Protein AF-0000000070406794 (afdb_homodimer)

Foldseek 3Di:
DLVLLVVCVVHPLLLVLLVLLPDPVLWFKKWWWAWPAWDQQALDELLPTATHTPLVVLVVCCVVCVVPPDSDDDTDIGTSPLWWDVVVSNCCNPVNSNDDDPVCNLQVSLSSVLSVCVVVLFLLLLQCVVVDDDQLLNLQSCLQRQALSNDRPSDKEFAPVDPPRDQARPSPDDPRRHGGHYDFQWFAALRGHIDGFGMQHPLQEGEHEDELPPDPPPPPPPDPVDPPDPPPPDPDDPCPVCPVPPPPSPDSCPDNSNVSSQQRVQLRSLLQRCLAPVVCAQFFGWYWYDYSFWIKIWTAHLVQQIIMIRPDIGTLDDPSGGDVSVSVSSSCNSVVVNITDGNSVVVDPGDHNCCCVNCVVVSVVSNNIHTPPPDPSPNDDPDCVVPVVVVVVVCVVVPDPPDDPPPPDD/DLVLLVVCVVHPLLLVLLVLLPDPVLWFKKKWWAWPAWDQQALDELLPTATDTCLVVLVVCCVVPVVPPDDPNDIDIGTSPLWWDVVVSVCCNPVNSNDDDPVCNLQVSLSSVCSVCVVVLFLLLLQCVVVDDDQLLNLQSCLQRQALSNDRPSDKEFAPVDPPRDQARPSPDDPRRHGGHYDFQWFAALRGHIDGFGMQHPLQEGEHEDELPPDPPPPPPPDPVDPDDPPPPDPDDPCVVCPPPPPPSPDRCPDNSNVSSQQRVQLRSLLQRCLAPVVCAQFFGWYWYDYSFWIKIWTAHLVQQIIMIRPDIGTLDDPSGGDVSVSVSSSCNSVVVNITDGNSVVVDPGDHNCCCVNCVVVSVSSNNIHTDPPDPSPNDDSDCVVPVVVVVVVCVVPPDPPPDDPPPDD

pLDDT: mean 80.73, std 21.8, range [21.8, 98.31]

Secondary structure (DSSP, 8-state):
-HHHHHTTTT-HHHHHHHHHHH-GGG---EEEE-EEEE-TTS--BGGG--EEEHHHHHHHHHHHHTTSTT-----EEE-HHHHB-HHHHHHHHHHTTTT--TTTHHHHHHHHHHHHTHHHHHHHHHHHHHH---HHHHHHHIIIIIIGGGSGGG-EEEETTSTT--SB--S--TT--PBP-EE--EEE-TTSSEEE-SEEETTTEEEEE----------S---S----------SS--------S------GGGBHHHHHHHHHHHHHHHHHHHHH-GGGTTS-EEEEEE-SSEEEEEEEETTTTEEEEESSPEESEETTEE-HHHHHHHHHHHTHHHHBPSSHHHHS-----SHHHHHGGGHHHHTT--S---S-------BHHHHHHHHHHHHHHHS-----------/-HHHHHTTTT-HHHHHHHHHHH-GGG---EEEE-EEEE-TTS--BGGG--EEEHHHHHHHHHHHHTTSTT-----EEE-HHHHB-HHHHHHHHHHTTTT--TTTHHHHHHHHHHHHTHHHHHHHHHHHHHH---HHHHHHHIIIIIIGGGSGGG-EEEETTSTT--SB--S--TT--PBP-EE--EEE-TTSSEEE-SEEETTTEEEEE----------S---S----------SS--------S------GGGBHHHHHHHHHHHHHHHHHHHHH-GGGTTS-EEEEEE-SSEEEEEEEETTTTEEEEESSPEESEETTEE-HHHHHHHHHHHTHHHHBPSSHHHHS-----SHHHHHGGGHHHHTT--S---S-------BHHHHHHHHHHHHHHHS-----------

Structure (mmCIF, N/CA/C/O backbone):
data_AF-0000000070406794-model_v1
#
loop_
_entity.id
_entity.type
_entity.pdbx_description
1 polymer 'Uncharacterized protein LOC111111185 isoform X1'
#
loop_
_atom_site.group_PDB
_atom_site.id
_atom_site.type_symbol
_atom_site.label_atom_id
_atom_site.label_alt_id
_atom_site.label_comp_id
_atom_site.label_asym_id
_atom_site.label_entity_id
_atom_site.label_seq_id
_atom_site.pdbx_PDB_ins_code
_atom_site.Cartn_x
_atom_site.Cartn_y
_atom_site.Cartn_z
_atom_site.occupancy
_atom_site.B_iso_or_equiv
_atom_site.auth_seq_id
_atom_site.auth_comp_id
_atom_site.auth_asym_id
_atom_site.auth_atom_id
_atom_site.pdbx_PDB_model_num
ATOM 1 N N . MET A 1 1 ? 5.492 -37.312 -31.531 1 58.31 1 MET A N 1
ATOM 2 C CA . MET A 1 1 ? 4.906 -37.188 -30.203 1 58.31 1 MET A CA 1
ATOM 3 C C . MET A 1 1 ? 4.539 -38.562 -29.656 1 58.31 1 MET A C 1
ATOM 5 O O . MET A 1 1 ? 4.91 -38.906 -28.531 1 58.31 1 MET A O 1
ATOM 9 N N . ALA A 1 2 ? 3.799 -39.406 -30.469 1 59.72 2 ALA A N 1
ATOM 10 C CA . ALA A 1 2 ? 3.41 -40.719 -30 1 59.72 2 ALA A CA 1
ATOM 11 C C . ALA A 1 2 ? 4.637 -41.594 -29.703 1 59.72 2 ALA A C 1
ATOM 13 O O . ALA A 1 2 ? 4.707 -42.219 -28.656 1 59.72 2 ALA A O 1
ATOM 14 N N . ASP A 1 3 ? 5.605 -41.406 -30.562 1 73.12 3 ASP A N 1
ATOM 15 C CA . ASP A 1 3 ? 6.797 -42.25 -30.391 1 73.12 3 ASP A CA 1
ATOM 16 C C . ASP A 1 3 ? 7.633 -41.75 -29.203 1 73.12 3 ASP A C 1
ATOM 18 O O . ASP A 1 3 ? 8.234 -42.562 -28.5 1 73.12 3 ASP A O 1
ATOM 22 N N . ASP A 1 4 ? 7.543 -40.562 -28.828 1 84.31 4 ASP A N 1
ATOM 23 C CA . ASP A 1 4 ? 8.383 -40 -27.781 1 84.31 4 ASP A CA 1
ATOM 24 C C . ASP A 1 4 ? 7.879 -40.406 -26.391 1 84.31 4 ASP A C 1
ATOM 26 O O . ASP A 1 4 ? 8.672 -40.688 -25.5 1 84.31 4 ASP A O 1
ATOM 30 N N . ILE A 1 5 ? 6.598 -40.594 -26.234 1 88.88 5 ILE A N 1
ATOM 31 C CA . ILE A 1 5 ? 6.02 -40.969 -24.953 1 88.88 5 ILE A CA 1
ATOM 32 C C . ILE A 1 5 ? 6.223 -42.438 -24.688 1 88.88 5 ILE A C 1
ATOM 34 O O . ILE A 1 5 ? 6.379 -42.875 -23.531 1 88.88 5 ILE A O 1
ATOM 38 N N . LYS A 1 6 ? 6.285 -43.188 -25.766 1 87.88 6 LYS A N 1
ATOM 39 C CA . LYS A 1 6 ? 6.406 -44.625 -25.641 1 87.88 6 LYS A CA 1
ATOM 40 C C . LYS A 1 6 ? 7.727 -45.031 -24.984 1 87.88 6 LYS A C 1
ATOM 42 O O . LYS A 1 6 ? 7.809 -46.062 -24.312 1 87.88 6 LYS A O 1
ATOM 47 N N . LYS A 1 7 ? 8.672 -44.188 -25.203 1 91.5 7 LYS A N 1
ATOM 48 C CA . LYS A 1 7 ? 9.984 -44.5 -24.641 1 91.5 7 LYS A CA 1
ATOM 49 C C . LYS A 1 7 ? 9.953 -44.438 -23.125 1 91.5 7 LYS A C 1
ATOM 51 O O . LYS A 1 7 ? 10.852 -44.969 -22.469 1 91.5 7 LYS A O 1
ATOM 56 N N . PHE A 1 8 ? 8.969 -43.875 -22.547 1 93.75 8 PHE A N 1
ATOM 57 C CA . PHE A 1 8 ? 8.922 -43.719 -21.094 1 93.75 8 PHE A CA 1
ATOM 58 C C . PHE A 1 8 ? 8.016 -44.75 -20.469 1 93.75 8 PHE A C 1
ATOM 60 O O . PHE A 1 8 ? 7.902 -44.812 -19.234 1 93.75 8 PHE A O 1
ATOM 67 N N . GLU A 1 9 ? 7.43 -45.562 -21.281 1 92.31 9 GLU A N 1
ATOM 68 C CA . GLU A 1 9 ? 6.617 -46.656 -20.734 1 92.31 9 GLU A CA 1
ATOM 69 C C . GLU A 1 9 ? 7.465 -47.625 -19.922 1 92.31 9 GLU A C 1
ATOM 71 O O . GLU A 1 9 ? 8.445 -48.156 -20.422 1 92.31 9 GLU A O 1
ATOM 76 N N . GLY A 1 10 ? 7.105 -47.688 -18.672 1 92.38 10 GLY A N 1
ATOM 77 C CA . GLY A 1 10 ? 7.828 -48.594 -17.797 1 92.38 10 GLY A CA 1
ATOM 78 C C . GLY A 1 10 ? 9.141 -48.031 -17.297 1 92.38 10 GLY A C 1
ATOM 79 O O . GLY A 1 10 ? 9.891 -48.719 -16.594 1 92.38 10 GLY A O 1
ATOM 80 N N . SER A 1 11 ? 9.414 -46.875 -17.641 1 95.06 11 SER A N 1
ATOM 81 C CA . SER A 1 11 ? 10.688 -46.25 -17.281 1 95.06 11 SER A CA 1
ATOM 82 C C . SER A 1 11 ? 10.719 -45.875 -15.805 1 95.06 11 SER A C 1
ATOM 84 O O . SER A 1 11 ? 9.703 -45.938 -15.117 1 95.06 11 SER A O 1
ATOM 86 N N . HIS A 1 12 ? 11.938 -45.562 -15.32 1 96.25 12 HIS A N 1
ATOM 87 C CA . HIS A 1 12 ? 12.117 -45.094 -13.961 1 96.25 12 HIS A CA 1
ATOM 88 C C . HIS A 1 12 ? 11.359 -43.781 -13.734 1 96.25 12 HIS A C 1
ATOM 90 O O . HIS A 1 12 ? 10.742 -43.594 -12.688 1 96.25 12 HIS A O 1
ATOM 96 N N . GLU A 1 13 ? 11.438 -42.875 -14.688 1 95.81 13 GLU A N 1
ATOM 97 C CA . GLU A 1 13 ? 10.734 -41.594 -14.625 1 95.81 13 GLU A CA 1
ATOM 98 C C . GLU A 1 13 ? 9.234 -41.812 -14.445 1 95.81 13 GLU A C 1
ATOM 100 O O . GLU A 1 13 ? 8.602 -41.125 -13.641 1 95.81 13 GLU A O 1
ATOM 105 N N . GLU A 1 14 ? 8.656 -42.719 -15.18 1 96.44 14 GLU A N 1
ATOM 106 C CA . GLU A 1 14 ? 7.227 -43.031 -15.078 1 96.44 14 GLU A CA 1
ATOM 107 C C . GLU A 1 14 ? 6.855 -43.5 -13.672 1 96.44 14 GLU A C 1
ATOM 109 O O . GLU A 1 14 ? 5.859 -43.031 -13.109 1 96.44 14 GLU A O 1
ATOM 114 N N . ARG A 1 15 ? 7.668 -44.375 -13.133 1 96 15 ARG A N 1
ATOM 115 C CA . ARG A 1 15 ? 7.402 -44.906 -11.797 1 96 15 ARG A CA 1
ATOM 116 C C . ARG A 1 15 ? 7.484 -43.812 -10.75 1 96 15 ARG A C 1
ATOM 118 O O . ARG A 1 15 ? 6.703 -43.781 -9.797 1 96 15 ARG A O 1
ATOM 125 N N . LEU A 1 16 ? 8.43 -42.969 -10.922 1 96.19 16 LEU A N 1
ATOM 126 C CA . LEU A 1 16 ? 8.57 -41.844 -10.016 1 96.19 16 LEU A CA 1
ATOM 127 C C . LEU A 1 16 ? 7.34 -40.938 -10.055 1 96.19 16 LEU A C 1
ATOM 129 O O . LEU A 1 16 ? 6.82 -40.531 -9.008 1 96.19 16 LEU A O 1
ATOM 133 N N . LEU A 1 17 ? 6.906 -40.594 -11.25 1 97.12 17 LEU A N 1
ATOM 134 C CA . LEU A 1 17 ? 5.719 -39.75 -11.398 1 97.12 17 LEU A CA 1
ATOM 135 C C . LEU A 1 17 ? 4.504 -40.406 -10.766 1 97.12 17 LEU A C 1
ATOM 137 O O . LEU A 1 17 ? 3.754 -39.781 -10.031 1 97.12 17 LEU A O 1
ATOM 141 N N . GLN A 1 18 ? 4.328 -41.719 -11.008 1 96.38 18 GLN A N 1
ATOM 142 C CA . GLN A 1 18 ? 3.205 -42.469 -10.438 1 96.38 18 GLN A CA 1
ATOM 143 C C . GLN A 1 18 ? 3.232 -42.406 -8.914 1 96.38 18 GLN A C 1
ATOM 145 O O . GLN A 1 18 ? 2.197 -42.219 -8.273 1 96.38 18 GLN A O 1
ATOM 150 N N . ALA A 1 19 ? 4.402 -42.531 -8.375 1 96.81 19 ALA A N 1
ATOM 151 C CA . ALA A 1 19 ? 4.555 -42.531 -6.926 1 96.81 19 ALA A CA 1
ATOM 152 C C . ALA A 1 19 ? 4.188 -41.156 -6.352 1 96.81 19 ALA A C 1
ATOM 154 O O . ALA A 1 19 ? 3.525 -41.062 -5.312 1 96.81 19 ALA A O 1
ATOM 155 N N . ILE A 1 20 ? 4.605 -40.125 -6.98 1 96.62 20 ILE A N 1
ATOM 156 C CA . ILE A 1 20 ? 4.355 -38.781 -6.504 1 96.62 20 ILE A CA 1
ATOM 157 C C . ILE A 1 20 ? 2.863 -38.438 -6.609 1 96.62 20 ILE A C 1
ATOM 159 O O . ILE A 1 20 ? 2.279 -37.875 -5.688 1 96.62 20 ILE A O 1
ATOM 163 N N . LEU A 1 21 ? 2.225 -38.844 -7.707 1 96.75 21 LEU A N 1
ATOM 164 C CA . LEU A 1 21 ? 0.81 -38.562 -7.934 1 96.75 21 LEU A CA 1
ATOM 165 C C . LEU A 1 21 ? -0.053 -39.25 -6.891 1 96.75 21 LEU A C 1
ATOM 167 O O . LEU A 1 21 ? -1.166 -38.812 -6.602 1 96.75 21 LEU A O 1
ATOM 171 N N . LYS A 1 22 ? 0.488 -40.312 -6.312 1 94.31 22 LYS A N 1
ATOM 172 C CA . LYS A 1 22 ? -0.228 -41.062 -5.285 1 94.31 22 LYS A CA 1
ATOM 173 C C . LYS A 1 22 ? 0.065 -40.5 -3.895 1 94.31 22 LYS A C 1
ATOM 175 O O . LYS A 1 22 ? -0.646 -40.812 -2.936 1 94.31 22 LYS A O 1
ATOM 180 N N . SER A 1 23 ? 1 -39.688 -3.816 1 93.94 23 SER A N 1
ATOM 181 C CA . SER A 1 23 ? 1.48 -39.219 -2.521 1 93.94 23 SER A CA 1
ATOM 182 C C . SER A 1 23 ? 0.505 -38.219 -1.898 1 93.94 23 SER A C 1
ATOM 184 O O . SER A 1 23 ? -0.04 -37.375 -2.592 1 93.94 23 SER A O 1
ATOM 186 N N . SER A 1 24 ? 0.378 -38.281 -0.585 1 90 24 SER A N 1
ATOM 187 C CA . SER A 1 24 ? -0.444 -37.312 0.15 1 90 24 SER A CA 1
ATOM 188 C C . SER A 1 24 ? 0.218 -35.938 0.205 1 90 24 SER A C 1
ATOM 190 O O . SER A 1 24 ? -0.461 -34.938 0.366 1 90 24 SER A O 1
ATOM 192 N N . ARG A 1 25 ? 1.466 -35.906 0.018 1 90.5 25 ARG A N 1
ATOM 193 C CA . ARG A 1 25 ? 2.211 -34.656 0.067 1 90.5 25 ARG A CA 1
ATOM 194 C C . ARG A 1 25 ? 1.822 -33.75 -1.091 1 90.5 25 ARG A C 1
ATOM 196 O O . ARG A 1 25 ? 1.987 -32.531 -1.009 1 90.5 25 ARG A O 1
ATOM 203 N N . LEU A 1 26 ? 1.409 -34.344 -2.141 1 93.5 26 LEU A N 1
ATOM 204 C CA . LEU A 1 26 ? 1.016 -33.594 -3.312 1 93.5 26 LEU A CA 1
ATOM 205 C C . LEU A 1 26 ? -0.314 -32.875 -3.074 1 93.5 26 LEU A C 1
ATOM 207 O O . LEU A 1 26 ? -0.587 -31.844 -3.68 1 93.5 26 LEU A O 1
ATOM 211 N N . LYS A 1 27 ? -1.071 -33.406 -2.227 1 88.56 27 LYS A N 1
ATOM 212 C CA . LYS A 1 27 ? -2.447 -32.969 -2.033 1 88.56 27 LYS A CA 1
ATOM 213 C C . LYS A 1 27 ? -2.506 -31.766 -1.085 1 88.56 27 LYS A C 1
ATOM 215 O O . LYS A 1 27 ? -3.086 -31.844 -0.001 1 88.56 27 LYS A O 1
ATOM 220 N N . THR A 1 28 ? -2.012 -30.672 -1.601 1 86.44 28 THR A N 1
ATOM 221 C CA . THR A 1 28 ? -2.064 -29.406 -0.884 1 86.44 28 THR A CA 1
ATOM 222 C C . THR A 1 28 ? -3.436 -28.75 -1.043 1 86.44 28 THR A C 1
ATOM 224 O O . THR A 1 28 ? -3.928 -28.594 -2.162 1 86.44 28 THR A O 1
ATOM 227 N N . ASP A 1 29 ? -4.004 -28.453 0.07 1 87.56 29 ASP A N 1
ATOM 228 C CA . ASP A 1 29 ? -5.293 -27.781 0.041 1 87.56 29 ASP A CA 1
ATOM 229 C C . ASP A 1 29 ? -5.129 -26.312 -0.347 1 87.56 29 ASP A C 1
ATOM 231 O O . ASP A 1 29 ? -4.004 -25.812 -0.442 1 87.56 29 ASP A O 1
ATOM 235 N N . PHE A 1 30 ? -6.289 -25.734 -0.655 1 89.88 30 PHE A N 1
ATOM 236 C CA . PHE A 1 30 ? -6.312 -24.328 -1.038 1 89.88 30 PHE A CA 1
ATOM 237 C C . PHE A 1 30 ? -7.191 -23.516 -0.09 1 89.88 30 PHE A C 1
ATOM 239 O O . PHE A 1 30 ? -8.078 -24.078 0.56 1 89.88 30 PHE A O 1
ATOM 246 N N . LEU A 1 31 ? -6.887 -22.312 -0.068 1 88.12 31 LEU A N 1
ATOM 247 C CA . LEU A 1 31 ? -7.691 -21.375 0.704 1 88.12 31 LEU A CA 1
ATOM 248 C C . LEU A 1 31 ? -8.539 -20.5 -0.216 1 88.12 31 LEU A C 1
ATOM 250 O O . LEU A 1 31 ? -8.031 -19.953 -1.199 1 88.12 31 LEU A O 1
ATOM 254 N N . ASN A 1 32 ? -9.773 -20.453 0.099 1 91.25 32 ASN A N 1
ATOM 255 C CA . ASN A 1 32 ? -10.656 -19.516 -0.577 1 91.25 32 ASN A CA 1
ATOM 256 C C . ASN A 1 32 ? -10.57 -18.125 0.047 1 91.25 32 ASN A C 1
ATOM 258 O O . ASN A 1 32 ? -11.023 -17.906 1.173 1 91.25 32 ASN A O 1
ATOM 262 N N . LEU A 1 33 ? -10.008 -17.156 -0.661 1 91.56 33 LEU A N 1
ATOM 263 C CA . LEU A 1 33 ? -9.719 -15.844 -0.101 1 91.56 33 LEU A CA 1
ATOM 264 C C . LEU A 1 33 ? -10.828 -14.852 -0.436 1 91.56 33 LEU A C 1
ATOM 266 O O . LEU A 1 33 ? -11.281 -14.789 -1.58 1 91.56 33 LEU A O 1
ATOM 270 N N . VAL A 1 34 ? -11.227 -14.141 0.568 1 92.88 34 VAL A N 1
ATOM 271 C CA . VAL A 1 34 ? -12.164 -13.031 0.414 1 92.88 34 VAL A CA 1
ATOM 272 C C . VAL A 1 34 ? -11.445 -11.711 0.718 1 92.88 34 VAL A C 1
ATOM 274 O O . VAL A 1 34 ? -10.773 -11.586 1.74 1 92.88 34 VAL A O 1
ATOM 277 N N . ILE A 1 35 ? -11.523 -10.797 -0.202 1 94.5 35 ILE A N 1
ATOM 278 C CA . ILE A 1 35 ? -10.898 -9.492 -0.042 1 94.5 35 ILE A CA 1
ATOM 279 C C . ILE A 1 35 ? -11.867 -8.539 0.655 1 94.5 35 ILE A C 1
ATOM 281 O O . ILE A 1 35 ? -12.992 -8.336 0.187 1 94.5 35 ILE A O 1
ATOM 285 N N . LYS A 1 36 ? -11.477 -8.008 1.672 1 93.38 36 LYS A N 1
ATOM 286 C CA . LYS A 1 36 ? -12.297 -7.055 2.422 1 93.38 36 LYS A CA 1
ATOM 287 C C . LYS A 1 36 ? -12.195 -5.656 1.822 1 93.38 36 LYS A C 1
ATOM 289 O O . LYS A 1 36 ? -13.203 -4.961 1.688 1 93.38 36 LYS A O 1
ATOM 294 N N . SER A 1 37 ? -11.023 -5.23 1.572 1 94.12 37 SER A N 1
ATOM 295 C CA . SER A 1 37 ? -10.742 -3.945 0.94 1 94.12 37 SER A CA 1
ATOM 296 C C . SER A 1 37 ? -9.453 -3.994 0.133 1 94.12 37 SER A C 1
ATOM 298 O O . SER A 1 37 ? -8.594 -4.848 0.372 1 94.12 37 SER A O 1
ATOM 300 N N . CYS A 1 38 ? -9.375 -3.176 -0.83 1 96 38 CYS A N 1
ATOM 301 C CA . CYS A 1 38 ? -8.156 -3.061 -1.63 1 96 38 CYS A CA 1
ATOM 302 C C . CYS A 1 38 ? -8.086 -1.703 -2.32 1 96 38 CYS A C 1
ATOM 304 O O . CYS A 1 38 ? -9.039 -0.922 -2.262 1 96 38 CYS A O 1
ATOM 306 N N . ASN A 1 39 ? -6.996 -1.407 -2.945 1 94.19 39 ASN A N 1
ATOM 307 C CA . ASN A 1 39 ? -6.824 -0.101 -3.572 1 94.19 39 ASN A CA 1
ATOM 308 C C . ASN A 1 39 ? -6.969 -0.183 -5.09 1 94.19 39 ASN A C 1
ATOM 310 O O . ASN A 1 39 ? -6.328 0.576 -5.82 1 94.19 39 ASN A O 1
ATOM 314 N N . VAL A 1 40 ? -7.789 -1.065 -5.555 1 93.88 40 VAL A N 1
ATOM 315 C CA . VAL A 1 40 ? -7.965 -1.323 -6.98 1 93.88 40 VAL A CA 1
ATOM 316 C C . VAL A 1 40 ? -8.484 -0.067 -7.672 1 93.88 40 VAL A C 1
ATOM 318 O O . VAL A 1 40 ? -8.328 0.096 -8.883 1 93.88 40 VAL A O 1
ATOM 321 N N . LEU A 1 41 ? -9.086 0.803 -6.984 1 90.19 41 LEU A N 1
ATOM 322 C CA . LEU A 1 41 ? -9.672 2.002 -7.574 1 90.19 41 LEU A CA 1
ATOM 323 C C . LEU A 1 41 ? -8.602 3.062 -7.82 1 90.19 41 LEU A C 1
ATOM 325 O O . LEU A 1 41 ? -8.875 4.086 -8.453 1 90.19 41 LEU A O 1
ATOM 329 N N . LYS A 1 42 ? -7.352 2.881 -7.328 1 87.12 42 LYS A N 1
ATOM 330 C CA . LYS A 1 42 ? -6.199 3.734 -7.602 1 87.12 42 LYS A CA 1
ATOM 331 C C . LYS A 1 42 ? -5.391 3.201 -8.781 1 87.12 42 LYS A C 1
ATOM 333 O O . LYS A 1 42 ? -5.246 1.988 -8.945 1 87.12 42 LYS A O 1
ATOM 338 N N . PRO A 1 43 ? -4.934 4.059 -9.57 1 86.06 43 PRO A N 1
ATOM 339 C CA . PRO A 1 43 ? -3.975 3.623 -10.586 1 86.06 43 PRO A CA 1
ATOM 340 C C . PRO A 1 43 ? -2.578 3.381 -10.016 1 86.06 43 PRO A C 1
ATOM 342 O O . PRO A 1 43 ? -1.775 4.312 -9.922 1 86.06 43 PRO A O 1
ATOM 345 N N . VAL A 1 44 ? -2.279 2.207 -9.609 1 88.06 44 VAL A N 1
ATOM 346 C CA . VAL A 1 44 ? -1.005 1.978 -8.938 1 88.06 44 VAL A CA 1
ATOM 347 C C . VAL A 1 44 ? -0.283 0.799 -9.586 1 88.06 44 VAL A C 1
ATOM 349 O O . VAL A 1 44 ? -0.92 -0.091 -10.156 1 88.06 44 VAL A O 1
ATOM 352 N N . LEU A 1 45 ? 1.03 0.819 -9.422 1 89.88 45 LEU A N 1
ATOM 353 C CA . LEU A 1 45 ? 1.86 -0.313 -9.82 1 89.88 45 LEU A CA 1
ATOM 354 C C . LEU A 1 45 ? 1.574 -1.529 -8.945 1 89.88 45 LEU A C 1
ATOM 356 O O . LEU A 1 45 ? 1.142 -1.389 -7.797 1 89.88 45 LEU A O 1
ATOM 360 N N . PHE A 1 46 ? 1.847 -2.693 -9.477 1 92.94 46 PHE A N 1
ATOM 361 C CA . PHE A 1 46 ? 1.673 -3.928 -8.727 1 92.94 46 PHE A CA 1
ATOM 362 C C . PHE A 1 46 ? 2.41 -3.855 -7.391 1 92.94 46 PHE A C 1
ATOM 364 O O . PHE A 1 46 ? 1.899 -4.312 -6.367 1 92.94 46 PHE A O 1
ATOM 371 N N . THR A 1 47 ? 3.568 -3.23 -7.348 1 89.94 47 THR A N 1
ATOM 372 C CA . THR A 1 47 ? 4.398 -3.17 -6.152 1 89.94 47 THR A CA 1
ATOM 373 C C . THR A 1 47 ? 3.742 -2.309 -5.078 1 89.94 47 THR A C 1
ATOM 375 O O . THR A 1 47 ? 4.133 -2.355 -3.91 1 89.94 47 THR A O 1
ATOM 378 N N . ASN A 1 48 ? 2.725 -1.513 -5.469 1 89.62 48 ASN A N 1
ATOM 379 C CA . ASN A 1 48 ? 2.018 -0.64 -4.535 1 89.62 48 ASN A CA 1
ATOM 380 C C . ASN A 1 48 ? 0.58 -1.102 -4.316 1 89.62 48 ASN A C 1
ATOM 382 O O . ASN A 1 48 ? -0.241 -0.356 -3.779 1 89.62 48 ASN A O 1
ATOM 386 N N . ALA A 1 49 ? 0.309 -2.324 -4.828 1 94 49 ALA A N 1
ATOM 387 C CA . ALA A 1 49 ? -1.01 -2.891 -4.559 1 94 49 ALA A CA 1
ATOM 388 C C . ALA A 1 49 ? -1.189 -3.172 -3.068 1 94 49 ALA A C 1
ATOM 390 O O . ALA A 1 49 ? -0.226 -3.498 -2.371 1 94 49 ALA A O 1
ATOM 391 N N . ASP A 1 50 ? -2.361 -2.988 -2.633 1 93.81 50 ASP A N 1
ATOM 392 C CA . ASP A 1 50 ? -2.719 -3.279 -1.247 1 93.81 50 ASP A CA 1
ATOM 393 C C . ASP A 1 50 ? -4.035 -4.051 -1.17 1 93.81 50 ASP A C 1
ATOM 395 O O . ASP A 1 50 ? -5.035 -3.639 -1.757 1 93.81 50 ASP A O 1
ATOM 399 N N . VAL A 1 51 ? -4.008 -5.148 -0.446 1 95.38 51 VAL A N 1
ATOM 400 C CA . VAL A 1 51 ? -5.156 -6.035 -0.313 1 95.38 51 VAL A CA 1
ATOM 401 C C . VAL A 1 51 ? -5.34 -6.43 1.151 1 95.38 51 VAL A C 1
ATOM 403 O O . VAL A 1 51 ? -4.418 -6.949 1.78 1 95.38 51 VAL A O 1
ATOM 406 N N . VAL A 1 52 ? -6.52 -6.141 1.637 1 92.06 52 VAL A N 1
ATOM 407 C CA . VAL A 1 52 ? -6.891 -6.578 2.979 1 92.06 52 VAL A CA 1
ATOM 408 C C . VAL A 1 52 ? -7.82 -7.785 2.889 1 92.06 52 VAL A C 1
ATOM 410 O O . VAL A 1 52 ? -8.914 -7.691 2.324 1 92.06 52 VAL A O 1
ATOM 413 N N . LEU A 1 53 ? -7.371 -8.797 3.441 1 90.12 53 LEU A N 1
ATOM 414 C CA . LEU A 1 53 ? -8.188 -10.008 3.424 1 90.12 53 LEU A CA 1
ATOM 415 C C . LEU A 1 53 ? -9.172 -10.016 4.59 1 90.12 53 LEU A C 1
ATOM 417 O O . LEU A 1 53 ? -8.844 -9.555 5.684 1 90.12 53 LEU A O 1
ATOM 421 N N . ASP A 1 54 ? -10.312 -10.562 4.375 1 88.31 54 ASP A N 1
ATOM 422 C CA . ASP A 1 54 ? -11.383 -10.594 5.363 1 88.31 54 ASP A CA 1
ATOM 423 C C . ASP A 1 54 ? -10.969 -11.375 6.605 1 88.31 54 ASP A C 1
ATOM 425 O O . ASP A 1 54 ? -11.406 -11.062 7.715 1 88.31 54 ASP A O 1
ATOM 429 N N . LEU A 1 55 ? -10.172 -12.344 6.375 1 80.25 55 LEU A N 1
ATOM 430 C CA . LEU A 1 55 ? -9.734 -13.18 7.488 1 80.25 55 LEU A CA 1
ATOM 431 C C . LEU A 1 55 ? -8.984 -12.359 8.531 1 80.25 55 LEU A C 1
ATOM 433 O O . LEU A 1 55 ? -8.961 -12.719 9.711 1 80.25 55 LEU A O 1
ATOM 437 N N . MET A 1 56 ? -8.383 -11.266 8.18 1 75.94 56 MET A N 1
ATOM 438 C CA . MET A 1 56 ? -7.645 -10.398 9.102 1 75.94 56 MET A CA 1
ATOM 439 C C . MET A 1 56 ? -8.586 -9.758 10.109 1 75.94 56 MET A C 1
ATOM 441 O O . MET A 1 56 ? -8.195 -9.492 11.25 1 75.94 56 MET A O 1
ATOM 445 N N . ASN A 1 57 ? -9.734 -9.562 9.688 1 75.44 57 ASN A N 1
ATOM 446 C CA . ASN A 1 57 ? -10.758 -8.984 10.562 1 75.44 57 ASN A CA 1
ATOM 447 C C . ASN A 1 57 ? -11.516 -10.07 11.328 1 75.44 57 ASN A C 1
ATOM 449 O O . ASN A 1 57 ? -11.859 -9.883 12.5 1 75.44 57 ASN A O 1
ATOM 453 N N . GLN A 1 58 ? -11.688 -11.133 10.75 1 73.31 58 GLN A N 1
ATOM 454 C CA . GLN A 1 58 ? -12.469 -12.211 11.352 1 73.31 58 GLN A CA 1
ATOM 455 C C . GLN A 1 58 ? -11.789 -12.758 12.602 1 73.31 58 GLN A C 1
ATOM 457 O O . GLN A 1 58 ? -12.445 -13.008 13.609 1 73.31 58 GLN A O 1
ATOM 462 N N . CYS A 1 59 ? -10.531 -12.859 12.461 1 67.31 59 CYS A N 1
ATOM 463 C CA . CYS A 1 59 ? -9.805 -13.422 13.594 1 67.31 59 CYS A CA 1
ATOM 464 C C . CYS A 1 59 ? -9.836 -12.469 14.781 1 67.31 59 CYS A C 1
ATOM 466 O O . CYS A 1 59 ? -9.914 -12.914 15.93 1 67.31 59 CYS A O 1
ATOM 468 N N . ASP A 1 60 ? -9.797 -11.211 14.531 1 67.5 60 ASP A N 1
ATOM 469 C CA . ASP A 1 60 ? -9.836 -10.211 15.594 1 67.5 60 ASP A CA 1
ATOM 470 C C . ASP A 1 60 ? -11.203 -10.18 16.266 1 67.5 60 ASP A C 1
ATOM 472 O O . ASP A 1 60 ? -11.297 -10 17.484 1 67.5 60 ASP A O 1
ATOM 476 N N . LYS A 1 61 ? -12.188 -10.352 15.445 1 66.81 61 LYS A N 1
ATOM 477 C CA . LYS A 1 61 ? -13.547 -10.391 15.984 1 66.81 61 LYS A CA 1
ATOM 478 C C . LYS A 1 61 ? -13.727 -11.586 16.922 1 66.81 61 LYS A C 1
ATOM 480 O O . LYS A 1 61 ? -14.375 -11.461 17.969 1 66.81 61 LYS A O 1
ATOM 485 N N . GLU A 1 62 ? -13.156 -12.633 16.469 1 59.09 62 GLU A N 1
ATOM 486 C CA . GLU A 1 62 ? -13.305 -13.844 17.25 1 59.09 62 GLU A CA 1
ATOM 487 C C . GLU A 1 62 ? -12.578 -13.727 18.594 1 59.09 62 GLU A C 1
ATOM 489 O O . GLU A 1 62 ? -13.078 -14.188 19.625 1 59.09 62 GLU A O 1
ATOM 494 N N . LEU A 1 63 ? -11.391 -13.18 18.391 1 55.91 63 LEU A N 1
ATOM 495 C CA . LEU A 1 63 ? -10.664 -12.984 19.641 1 55.91 63 LEU A CA 1
ATOM 496 C C . LEU A 1 63 ? -11.422 -12.047 20.562 1 55.91 63 LEU A C 1
ATOM 498 O O . LEU A 1 63 ? -11.438 -12.242 21.781 1 55.91 63 LEU A O 1
ATOM 502 N N . PHE A 1 64 ? -11.984 -11.094 19.906 1 49.75 64 PHE A N 1
ATOM 503 C CA . PHE A 1 64 ? -12.766 -10.156 20.703 1 49.75 64 PHE A CA 1
ATOM 504 C C . PHE A 1 64 ? -14.109 -10.766 21.078 1 49.75 64 PHE A C 1
ATOM 506 O O . PHE A 1 64 ? -14.633 -10.477 22.156 1 49.75 64 PHE A O 1
ATOM 513 N N . GLN A 1 65 ? -14.695 -11.461 20.047 1 53.38 65 GLN A N 1
ATOM 514 C CA . GLN A 1 65 ? -16.016 -12.016 20.312 1 53.38 65 GLN A CA 1
ATOM 515 C C . GLN A 1 65 ? -15.914 -13.32 21.109 1 53.38 65 GLN A C 1
ATOM 517 O O . GLN A 1 65 ? -16.938 -13.945 21.406 1 53.38 65 GLN A O 1
ATOM 522 N N . GLU A 1 66 ? -14.852 -14.133 21.047 1 49.34 66 GLU A N 1
ATOM 523 C CA . GLU A 1 66 ? -14.992 -15.227 22 1 49.34 66 GLU A CA 1
ATOM 524 C C . GLU A 1 66 ? -15.859 -14.82 23.188 1 49.34 66 GLU A C 1
ATOM 526 O O . GLU A 1 66 ? -16.438 -15.672 23.875 1 49.34 66 GLU A O 1
ATOM 531 N N . GLU A 1 67 ? -15.844 -13.602 23.438 1 43.25 67 GLU A N 1
ATOM 532 C CA . GLU A 1 67 ? -16.797 -13.273 24.484 1 43.25 67 GLU A CA 1
ATOM 533 C C . GLU A 1 67 ? -18.234 -13.352 23.984 1 43.25 67 GLU A C 1
ATOM 535 O O . GLU A 1 67 ? -19.172 -13.453 24.766 1 43.25 67 GLU A O 1
ATOM 540 N N . GLN A 1 68 ? -18.625 -12.953 22.641 1 40 68 GLN A N 1
ATOM 541 C CA . GLN A 1 68 ? -20.031 -13.117 22.234 1 40 68 GLN A CA 1
ATOM 542 C C . GLN A 1 68 ? -20.219 -14.383 21.406 1 40 68 GLN A C 1
ATOM 544 O O . GLN A 1 68 ? -19.391 -14.688 20.547 1 40 68 GLN A O 1
ATOM 549 N N . GLU A 1 69 ? -20.969 -15.352 21.562 1 40.47 69 GLU A N 1
ATOM 550 C CA . GLU A 1 69 ? -21.609 -16.578 21.078 1 40.47 69 GLU A CA 1
ATOM 551 C C . GLU A 1 69 ? -22.094 -16.406 19.641 1 40.47 69 GLU A C 1
ATOM 553 O O . GLU A 1 69 ? -22.891 -15.516 19.344 1 40.47 69 GLU A O 1
ATOM 558 N N . GLY A 1 70 ? -21.219 -16.719 18.469 1 45.09 70 GLY A N 1
ATOM 559 C CA . GLY A 1 70 ? -21.844 -17 17.188 1 45.09 70 GLY A CA 1
ATOM 560 C C . GLY A 1 70 ? -21 -16.578 16 1 45.09 70 GLY A C 1
ATOM 561 O O . GLY A 1 70 ? -21.469 -16.578 14.867 1 45.09 70 GLY A O 1
ATOM 562 N N . SER A 1 71 ? -20.031 -15.758 16.203 1 47.75 71 SER A N 1
ATOM 563 C CA . SER A 1 71 ? -19.438 -15.391 14.922 1 47.75 71 SER A CA 1
ATOM 564 C C . SER A 1 71 ? -18.594 -16.531 14.367 1 47.75 71 SER A C 1
ATOM 566 O O . SER A 1 71 ? -17.641 -16.969 15.016 1 47.75 71 SER A O 1
ATOM 568 N N . GLU A 1 72 ? -19.188 -17.391 13.523 1 49.44 72 GLU A N 1
ATOM 569 C CA . GLU A 1 72 ? -18.531 -18.516 12.867 1 49.44 72 GLU A CA 1
ATOM 570 C C . GLU A 1 72 ? -17.516 -18.047 11.844 1 49.44 72 GLU A C 1
ATOM 572 O O . GLU A 1 72 ? -17.797 -17.156 11.031 1 49.44 72 GLU A O 1
ATOM 577 N N . LEU A 1 73 ? -16.266 -18.25 12.211 1 55.59 73 LEU A N 1
ATOM 578 C CA . LEU A 1 73 ? -15.18 -18.062 11.258 1 55.59 73 LEU A CA 1
ATOM 579 C C . LEU A 1 73 ? -15.453 -18.828 9.969 1 55.59 73 LEU A C 1
ATOM 581 O O . LEU A 1 73 ? -15.883 -19.984 10 1 55.59 73 LEU A O 1
ATOM 585 N N . THR A 1 74 ? -15.797 -18.094 8.852 1 55.12 74 THR A N 1
ATOM 586 C CA . THR A 1 74 ? -15.992 -18.891 7.648 1 55.12 74 THR A CA 1
ATOM 587 C C . THR A 1 74 ? -14.75 -18.859 6.766 1 55.12 74 THR A C 1
ATOM 589 O O . THR A 1 74 ? -14.328 -17.797 6.316 1 55.12 74 THR A O 1
ATOM 592 N N . ALA A 1 75 ? -13.617 -19.453 7.164 1 59.06 75 ALA A N 1
ATOM 593 C CA . ALA A 1 75 ? -12.609 -19.688 6.141 1 59.06 75 ALA A CA 1
ATOM 594 C C . ALA A 1 75 ? -12.883 -21 5.402 1 59.06 75 ALA A C 1
ATOM 596 O O . ALA A 1 75 ? -13.234 -22.016 6.02 1 59.06 75 ALA A O 1
ATOM 597 N N . VAL A 1 76 ? -13.023 -20.781 4.004 1 70.62 76 VAL A N 1
ATOM 598 C CA . VAL A 1 76 ? -13.398 -22 3.287 1 70.62 76 VAL A CA 1
ATOM 599 C C . VAL A 1 76 ? -12.156 -22.656 2.713 1 70.62 76 VAL A C 1
ATOM 601 O O . VAL A 1 76 ? -11.383 -22.031 1.983 1 70.62 76 VAL A O 1
ATOM 604 N N . LYS A 1 77 ? -11.75 -23.688 3.295 1 82.56 77 LYS A N 1
ATOM 605 C CA . LYS A 1 77 ? -10.727 -24.578 2.734 1 82.56 77 LYS A CA 1
ATOM 606 C C . LYS A 1 77 ? -11.289 -25.391 1.566 1 82.56 77 LYS A C 1
ATOM 608 O O . LYS A 1 77 ? -12.406 -25.906 1.637 1 82.56 77 LYS A O 1
ATOM 613 N N . ILE A 1 78 ? -10.57 -25.406 0.524 1 86.75 78 ILE A N 1
ATOM 614 C CA . ILE A 1 78 ? -10.93 -26.203 -0.644 1 86.75 78 ILE A CA 1
ATOM 615 C C . ILE A 1 78 ? -9.922 -27.328 -0.827 1 86.75 78 ILE A C 1
ATOM 617 O O . ILE A 1 78 ? -8.719 -27.094 -0.923 1 86.75 78 ILE A O 1
ATOM 621 N N . SER A 1 79 ? -10.414 -28.484 -0.837 1 88.62 79 SER A N 1
ATOM 622 C CA . SER A 1 79 ? -9.531 -29.641 -0.926 1 88.62 79 SER A CA 1
ATOM 623 C C . SER A 1 79 ? -8.914 -29.766 -2.316 1 88.62 79 SER A C 1
ATOM 625 O O . SER A 1 79 ? -9.516 -29.344 -3.305 1 88.62 79 SER A O 1
ATOM 627 N N . PHE A 1 80 ? -7.809 -30.375 -2.334 1 92.81 80 PHE A N 1
ATOM 628 C CA . PHE A 1 80 ? -7.082 -30.672 -3.564 1 92.81 80 PHE A CA 1
ATOM 629 C C . PHE A 1 80 ? -7.973 -31.406 -4.562 1 92.81 80 PHE A C 1
ATOM 631 O O . PHE A 1 80 ? -8.016 -31.047 -5.742 1 92.81 80 PHE A O 1
ATOM 638 N N . GLU A 1 81 ? -8.789 -32.312 -4.109 1 92.44 81 GLU A N 1
ATOM 639 C CA . GLU A 1 81 ? -9.609 -33.188 -4.934 1 92.44 81 GLU A CA 1
ATOM 640 C C . GLU A 1 81 ? -10.727 -32.438 -5.629 1 92.44 81 GLU A C 1
ATOM 642 O O . GLU A 1 81 ? -11.242 -32.875 -6.66 1 92.44 81 GLU A O 1
ATOM 647 N N . LYS A 1 82 ? -11.039 -31.344 -5.078 1 90.25 82 LYS A N 1
ATOM 648 C CA . LYS A 1 82 ? -12.102 -30.547 -5.664 1 90.25 82 LYS A CA 1
ATOM 649 C C . LYS A 1 82 ? -11.578 -29.672 -6.805 1 90.25 82 LYS A C 1
ATOM 651 O O . LYS A 1 82 ? -12.328 -29.312 -7.707 1 90.25 82 LYS A O 1
ATOM 656 N N . VAL A 1 83 ? -10.32 -29.359 -6.719 1 94.44 83 VAL A N 1
ATOM 657 C CA . VAL A 1 83 ? -9.727 -28.422 -7.652 1 94.44 83 VAL A CA 1
ATOM 658 C C . VAL A 1 83 ? -9.172 -29.156 -8.867 1 94.44 83 VAL A C 1
ATOM 660 O O . VAL A 1 83 ? -9.242 -28.656 -9.992 1 94.44 83 VAL A O 1
ATOM 663 N N . PHE A 1 84 ? -8.703 -30.359 -8.688 1 96.44 84 PHE A N 1
ATOM 664 C CA . PHE A 1 84 ? -7.969 -31.047 -9.734 1 96.44 84 PHE A CA 1
ATOM 665 C C . PHE A 1 84 ? -8.805 -32.188 -10.328 1 96.44 84 PHE A C 1
ATOM 667 O O . PHE A 1 84 ? -9.688 -32.719 -9.656 1 96.44 84 PHE A O 1
ATOM 674 N N . ASN A 1 85 ? -8.531 -32.5 -11.539 1 94.81 85 ASN A N 1
ATOM 675 C CA . ASN A 1 85 ? -9.109 -33.625 -12.242 1 94.81 85 ASN A CA 1
ATOM 676 C C . ASN A 1 85 ? -8.586 -34.969 -11.703 1 94.81 85 ASN A C 1
ATOM 678 O O . ASN A 1 85 ? -7.648 -35.531 -12.258 1 94.81 85 ASN A O 1
ATOM 682 N N . MET A 1 86 ? -9.297 -35.5 -10.742 1 95.06 86 MET A N 1
ATOM 683 C CA . MET A 1 86 ? -8.844 -36.688 -10.039 1 95.06 86 MET A CA 1
ATOM 684 C C . MET A 1 86 ? -8.891 -37.906 -10.945 1 95.06 86 MET A C 1
ATOM 686 O O . MET A 1 86 ? -8.078 -38.812 -10.82 1 95.06 86 MET A O 1
ATOM 690 N N . GLU A 1 87 ? -9.805 -37.938 -11.859 1 93.81 87 GLU A N 1
ATOM 691 C CA . GLU A 1 87 ? -9.891 -39.031 -12.805 1 93.81 87 GLU A CA 1
ATOM 692 C C . GLU A 1 87 ? -8.594 -39.188 -13.602 1 93.81 87 GLU A C 1
ATOM 694 O O . GLU A 1 87 ? -8.039 -40.281 -13.711 1 93.81 87 GLU A O 1
ATOM 699 N N . LEU A 1 88 ? -8.188 -38.062 -14.117 1 94.88 88 LEU A N 1
ATOM 700 C CA . LEU A 1 88 ? -6.961 -38.094 -14.906 1 94.88 88 LEU A CA 1
ATOM 701 C C . LEU A 1 88 ? -5.762 -38.438 -14.031 1 94.88 88 LEU A C 1
ATOM 703 O O . LEU A 1 88 ? -4.906 -39.219 -14.438 1 94.88 88 LEU A O 1
ATOM 707 N N . ILE A 1 89 ? -5.633 -37.875 -12.867 1 95.44 89 ILE A N 1
ATOM 708 C CA . ILE A 1 89 ? -4.512 -38.094 -11.953 1 95.44 89 ILE A CA 1
ATOM 709 C C . ILE A 1 89 ? -4.461 -39.562 -11.555 1 95.44 89 ILE A C 1
ATOM 711 O O . ILE A 1 89 ? -3.389 -40.188 -11.555 1 95.44 89 ILE A O 1
ATOM 715 N N . GLU A 1 90 ? -5.605 -40.156 -11.273 1 94.62 90 GLU A N 1
ATOM 716 C CA . GLU A 1 90 ? -5.68 -41.562 -10.891 1 94.62 90 GLU A CA 1
ATOM 717 C C . GLU A 1 90 ? -5.301 -42.469 -12.055 1 94.62 90 GLU A C 1
ATOM 719 O O . GLU A 1 90 ? -4.598 -43.469 -11.875 1 94.62 90 GLU A O 1
ATOM 724 N N . LYS A 1 91 ? -5.742 -42.125 -13.164 1 94.25 91 LYS A N 1
ATOM 725 C CA . LYS A 1 91 ? -5.387 -42.906 -14.352 1 94.25 91 LYS A CA 1
ATOM 726 C C . LYS A 1 91 ? -3.881 -42.875 -14.586 1 94.25 91 LYS A C 1
ATOM 728 O O . LYS A 1 91 ? -3.275 -43.938 -14.828 1 94.25 91 LYS A O 1
ATOM 733 N N . LEU A 1 92 ? -3.309 -41.688 -14.562 1 94.69 92 LEU A N 1
ATOM 734 C CA . LEU A 1 92 ? -1.871 -41.531 -14.766 1 94.69 92 LEU A CA 1
ATOM 735 C C . LEU A 1 92 ? -1.088 -42.281 -13.688 1 94.69 92 LEU A C 1
ATOM 737 O O . LEU A 1 92 ? -0.031 -42.844 -13.961 1 94.69 92 LEU A O 1
ATOM 741 N N . SER A 1 93 ? -1.602 -42.219 -12.539 1 94.38 93 SER A N 1
ATOM 742 C CA . SER A 1 93 ? -0.935 -42.875 -11.406 1 94.38 93 SER A CA 1
ATOM 743 C C . SER A 1 93 ? -1.036 -44.375 -11.5 1 94.38 93 SER A C 1
ATOM 745 O O . SER A 1 93 ? -0.125 -45.094 -11.07 1 94.38 93 SER A O 1
ATOM 747 N N . ALA A 1 94 ? -2.066 -44.906 -12.031 1 92.12 94 ALA A N 1
ATOM 748 C CA . ALA A 1 94 ? -2.324 -46.344 -12.055 1 92.12 94 ALA A CA 1
ATOM 749 C C . ALA A 1 94 ? -1.773 -46.969 -13.328 1 92.12 94 ALA A C 1
ATOM 751 O O . ALA A 1 94 ? -1.132 -48.031 -13.273 1 92.12 94 ALA A O 1
ATOM 752 N N . SER A 1 95 ? -2.023 -46.312 -14.453 1 90 95 SER A N 1
ATOM 753 C CA . SER A 1 95 ? -1.765 -46.969 -15.734 1 90 95 SER A CA 1
ATOM 754 C C . SER A 1 95 ? -0.511 -46.406 -16.406 1 90 95 SER A C 1
ATOM 756 O O . SER A 1 95 ? 0.011 -46.969 -17.344 1 90 95 SER A O 1
ATOM 758 N N . GLY A 1 96 ? -0.138 -45.344 -15.922 1 89.56 96 GLY A N 1
ATOM 759 C CA . GLY A 1 96 ? 1.071 -44.75 -16.484 1 89.56 96 GLY A CA 1
ATOM 760 C C . GLY A 1 96 ? 0.825 -44 -17.766 1 89.56 96 GLY A C 1
ATOM 761 O O . GLY A 1 96 ? -0.255 -43.438 -17.969 1 89.56 96 GLY A O 1
ATOM 762 N N . VAL A 1 97 ? 1.873 -43.906 -18.609 1 88.5 97 VAL A N 1
ATOM 763 C CA . VAL A 1 97 ? 1.842 -42.969 -19.734 1 88.5 97 VAL A CA 1
ATOM 764 C C . VAL A 1 97 ? 1.423 -43.688 -21 1 88.5 97 VAL A C 1
ATOM 766 O O . VAL A 1 97 ? 1.296 -43.094 -22.062 1 88.5 97 VAL A O 1
ATOM 769 N N . GLY A 1 98 ? 1.163 -44.969 -20.922 1 82.94 98 GLY A N 1
ATOM 770 C CA . GLY A 1 98 ? 0.909 -45.812 -22.094 1 82.94 98 GLY A CA 1
ATOM 771 C C . GLY A 1 98 ? -0.447 -45.531 -22.719 1 82.94 98 GLY A C 1
ATOM 772 O O . GLY A 1 98 ? -0.639 -45.781 -23.906 1 82.94 98 GLY A O 1
ATOM 773 N N . ASP A 1 99 ? -1.431 -45.219 -22.031 1 80.88 99 ASP A N 1
ATOM 774 C CA . ASP A 1 99 ? -2.789 -45.094 -22.547 1 80.88 99 ASP A CA 1
ATOM 775 C C . ASP A 1 99 ? -3.326 -43.688 -22.312 1 80.88 99 ASP A C 1
ATOM 777 O O . ASP A 1 99 ? -4.402 -43.5 -21.734 1 80.88 99 ASP A O 1
ATOM 781 N N . LEU A 1 100 ? -2.59 -42.688 -22.797 1 87.25 100 LEU A N 1
ATOM 782 C CA . LEU A 1 100 ? -3.008 -41.312 -22.578 1 87.25 100 LEU A CA 1
ATOM 783 C C . LEU A 1 100 ? -3.734 -40.781 -23.797 1 87.25 100 LEU A C 1
ATOM 785 O O . LEU A 1 100 ? -3.42 -41.156 -24.938 1 87.25 100 LEU A O 1
ATOM 789 N N . GLN A 1 101 ? -4.691 -39.938 -23.578 1 87.62 101 GLN A N 1
ATOM 790 C CA . GLN A 1 101 ? -5.324 -39.188 -24.656 1 87.62 101 GLN A CA 1
ATOM 791 C C . GLN A 1 101 ? -4.316 -38.281 -25.359 1 87.62 101 GLN A C 1
ATOM 793 O O . GLN A 1 101 ? -3.363 -37.812 -24.734 1 87.62 101 GLN A O 1
ATOM 798 N N . ASP A 1 102 ? -4.539 -38 -26.594 1 88.75 102 ASP A N 1
ATOM 799 C CA . ASP A 1 102 ? -3.605 -37.219 -27.438 1 88.75 102 ASP A CA 1
ATOM 800 C C . ASP A 1 102 ? -3.377 -35.844 -26.875 1 88.75 102 ASP A C 1
ATOM 802 O O . ASP A 1 102 ? -2.268 -35.312 -26.953 1 88.75 102 ASP A O 1
ATOM 806 N N . GLU A 1 103 ? -4.402 -35.281 -26.281 1 89.56 103 GLU A N 1
ATOM 807 C CA . GLU A 1 103 ? -4.316 -33.906 -25.797 1 89.56 103 GLU A CA 1
ATOM 808 C C . GLU A 1 103 ? -3.451 -33.844 -24.531 1 89.56 103 GLU A C 1
ATOM 810 O O . GLU A 1 103 ? -2.889 -32.781 -24.234 1 89.56 103 GLU A O 1
ATOM 815 N N . VAL A 1 104 ? -3.256 -34.906 -23.906 1 93.94 104 VAL A N 1
ATOM 816 C CA . VAL A 1 104 ? -2.549 -34.969 -22.625 1 93.94 104 VAL A CA 1
ATOM 817 C C . VAL A 1 104 ? -1.083 -35.344 -22.859 1 93.94 104 VAL A C 1
ATOM 819 O O . VAL A 1 104 ? -0.217 -35 -22.047 1 93.94 104 VAL A O 1
ATOM 822 N N . LYS A 1 105 ? -0.748 -35.938 -23.922 1 93.62 105 LYS A N 1
ATOM 823 C CA . LYS A 1 105 ? 0.562 -36.531 -24.188 1 93.62 105 LYS A CA 1
ATOM 824 C C . LYS A 1 105 ? 1.653 -35.469 -24.172 1 93.62 105 LYS A C 1
ATOM 826 O O . LYS A 1 105 ? 2.688 -35.625 -23.531 1 93.62 105 LYS A O 1
ATOM 831 N N . PRO A 1 106 ? 1.387 -34.344 -24.891 1 94.56 106 PRO A N 1
ATOM 832 C CA . PRO A 1 106 ? 2.451 -33.344 -24.875 1 94.56 106 PRO A CA 1
ATOM 833 C C . PRO A 1 106 ? 2.785 -32.844 -23.469 1 94.56 106 PRO A C 1
ATOM 835 O O . PRO A 1 106 ? 3.947 -32.562 -23.172 1 94.56 106 PRO A O 1
ATOM 838 N N . VAL A 1 107 ? 1.804 -32.75 -22.641 1 96.19 107 VAL A N 1
ATOM 839 C CA . VAL A 1 107 ? 1.98 -32.25 -21.281 1 96.19 107 VAL A CA 1
ATOM 840 C C . VAL A 1 107 ? 2.748 -33.281 -20.453 1 96.19 107 VAL A C 1
ATOM 842 O O . VAL A 1 107 ? 3.686 -32.938 -19.734 1 96.19 107 VAL A O 1
ATOM 845 N N . VAL A 1 108 ? 2.43 -34.5 -20.594 1 96.62 108 VAL A N 1
ATOM 846 C CA . VAL A 1 108 ? 3.09 -35.562 -19.844 1 96.62 108 VAL A CA 1
ATOM 847 C C . VAL A 1 108 ? 4.531 -35.719 -20.328 1 96.62 108 VAL A C 1
ATOM 849 O O . VAL A 1 108 ? 5.434 -35.969 -19.516 1 96.62 108 VAL A O 1
ATOM 852 N N . LEU A 1 109 ? 4.711 -35.531 -21.562 1 96.19 109 LEU A N 1
ATOM 853 C CA . LEU A 1 109 ? 6.062 -35.625 -22.109 1 96.19 109 LEU A CA 1
ATOM 854 C C . LEU A 1 109 ? 6.977 -34.594 -21.453 1 96.19 109 LEU A C 1
ATOM 856 O O . LEU A 1 109 ? 8.156 -34.875 -21.203 1 96.19 109 LEU A O 1
ATOM 860 N N . THR A 1 110 ? 6.516 -33.438 -21.156 1 96.94 110 THR A N 1
ATOM 861 C CA . THR A 1 110 ? 7.336 -32.406 -20.547 1 96.94 110 THR A CA 1
ATOM 862 C C . THR A 1 110 ? 7.84 -32.844 -19.172 1 96.94 110 THR A C 1
ATOM 864 O O . THR A 1 110 ? 9.023 -32.688 -18.875 1 96.94 110 THR A O 1
ATOM 867 N N . ILE A 1 111 ? 6.941 -33.406 -18.359 1 97.75 111 ILE A N 1
ATOM 868 C CA . ILE A 1 111 ? 7.359 -33.781 -17.016 1 97.75 111 ILE A CA 1
ATOM 869 C C . ILE A 1 111 ? 8.281 -35 -17.094 1 97.75 111 ILE A C 1
ATOM 871 O O . ILE A 1 111 ? 9.227 -35.125 -16.312 1 97.75 111 ILE A O 1
ATOM 875 N N . MET A 1 112 ? 8.07 -35.875 -18.062 1 97.31 112 MET A N 1
ATOM 876 C CA . MET A 1 112 ? 8.969 -37.031 -18.25 1 97.31 112 MET A CA 1
ATOM 877 C C . MET A 1 112 ? 10.367 -36.562 -18.641 1 97.31 112 MET A C 1
ATOM 879 O O . MET A 1 112 ? 11.359 -37.031 -18.062 1 97.31 112 MET A O 1
ATOM 883 N N . ASN A 1 113 ? 10.375 -35.656 -19.531 1 97.06 113 ASN A N 1
ATOM 884 C CA . ASN A 1 113 ? 11.664 -35.094 -19.938 1 97.06 113 ASN A CA 1
ATOM 885 C C . ASN A 1 113 ? 12.336 -34.375 -18.781 1 97.06 113 ASN A C 1
ATOM 887 O O . ASN A 1 113 ? 13.555 -34.438 -18.625 1 97.06 113 ASN A O 1
ATOM 891 N N . TYR A 1 114 ? 11.562 -33.656 -18.047 1 97.69 114 TYR A N 1
ATOM 892 C CA . TYR A 1 114 ? 12.094 -32.938 -16.875 1 97.69 114 TYR A CA 1
ATOM 893 C C . TYR A 1 114 ? 12.719 -33.906 -15.891 1 97.69 114 TYR A C 1
ATOM 895 O O . TYR A 1 114 ? 13.844 -33.688 -15.43 1 97.69 114 TYR A O 1
ATOM 903 N N . LEU A 1 115 ? 12 -34.938 -15.57 1 97.31 115 LEU A N 1
ATOM 904 C CA . LEU A 1 115 ? 12.469 -35.938 -14.609 1 97.31 115 LEU A CA 1
ATOM 905 C C . LEU A 1 115 ? 13.711 -36.656 -15.133 1 97.31 115 LEU A C 1
ATOM 907 O O . LEU A 1 115 ? 14.602 -37 -14.359 1 97.31 115 LEU A O 1
ATOM 911 N N . GLN A 1 116 ? 13.758 -36.875 -16.391 1 96.06 116 GLN A N 1
ATOM 912 C CA . GLN A 1 116 ? 14.93 -37.5 -17 1 96.06 116 GLN A CA 1
ATOM 913 C C . GLN A 1 116 ? 16.172 -36.625 -16.828 1 96.06 116 GLN A C 1
ATOM 915 O O . GLN A 1 116 ? 17.281 -37.125 -16.656 1 96.06 116 GLN A O 1
ATOM 920 N N . ASN A 1 117 ? 15.977 -35.312 -16.875 1 95 117 ASN A N 1
ATOM 921 C CA . ASN A 1 117 ? 17.094 -34.375 -16.797 1 95 117 ASN A CA 1
ATOM 922 C C . ASN A 1 117 ? 17.109 -33.656 -15.461 1 95 117 ASN A C 1
ATOM 924 O O . ASN A 1 117 ? 17.547 -32.5 -15.375 1 95 117 ASN A O 1
ATOM 928 N N . ILE A 1 118 ? 16.578 -34.219 -14.445 1 95.56 118 ILE A N 1
ATOM 929 C CA . ILE A 1 118 ? 16.344 -33.562 -13.164 1 95.56 118 ILE A CA 1
ATOM 930 C C . ILE A 1 118 ? 17.656 -33.094 -12.57 1 95.56 118 ILE A C 1
ATOM 932 O O . ILE A 1 118 ? 17.719 -32.031 -11.938 1 95.56 118 ILE A O 1
ATOM 936 N N . GLU A 1 119 ? 18.75 -33.812 -12.688 1 93.56 119 GLU A N 1
ATOM 937 C CA . GLU A 1 119 ? 20.047 -33.438 -12.125 1 93.56 119 GLU A CA 1
ATOM 938 C C . GLU A 1 119 ? 20.547 -32.125 -12.734 1 93.56 119 GLU A C 1
ATOM 940 O O . GLU A 1 119 ? 21.094 -31.281 -12.031 1 93.56 119 GLU A O 1
ATOM 945 N N . ASP A 1 120 ? 20.312 -32 -14.016 1 94.12 120 ASP A N 1
ATOM 946 C CA . ASP A 1 120 ? 20.734 -30.797 -14.695 1 94.12 120 ASP A CA 1
ATOM 947 C C . ASP A 1 120 ? 19.953 -29.578 -14.172 1 94.12 120 ASP A C 1
ATOM 949 O O . ASP A 1 120 ? 20.547 -28.547 -13.867 1 94.12 120 ASP A O 1
ATOM 953 N N . HIS A 1 121 ? 18.688 -29.75 -14.094 1 95.31 121 HIS A N 1
ATOM 954 C CA . HIS A 1 121 ? 17.844 -28.656 -13.625 1 95.31 121 HIS A CA 1
ATOM 955 C C . HIS A 1 121 ? 18.141 -28.312 -12.164 1 95.31 121 HIS A C 1
ATOM 957 O O . HIS A 1 121 ? 18.281 -27.141 -11.812 1 95.31 121 HIS A O 1
ATOM 963 N N . GLN A 1 122 ? 18.297 -29.328 -11.375 1 95.06 122 GLN A N 1
ATOM 964 C CA . GLN A 1 122 ? 18.609 -29.172 -9.953 1 95.06 122 GLN A CA 1
ATOM 965 C C . GLN A 1 122 ? 19.922 -28.422 -9.773 1 95.06 122 GLN A C 1
ATOM 967 O O . GLN A 1 122 ? 20.016 -27.484 -8.977 1 95.06 122 GLN A O 1
ATOM 972 N N . ASN A 1 123 ? 20.922 -28.812 -10.445 1 94.25 123 ASN A N 1
ATOM 973 C CA . ASN A 1 123 ? 22.234 -28.188 -10.336 1 94.25 123 ASN A CA 1
ATOM 974 C C . ASN A 1 123 ? 22.188 -26.734 -10.789 1 94.25 123 ASN A C 1
ATOM 976 O O . ASN A 1 123 ? 22.828 -25.875 -10.172 1 94.25 123 ASN A O 1
ATOM 980 N N . ALA A 1 124 ? 21.484 -26.484 -11.859 1 94.25 124 ALA A N 1
ATOM 981 C CA . ALA A 1 124 ? 21.359 -25.109 -12.375 1 94.25 124 ALA A CA 1
ATOM 982 C C . ALA A 1 124 ? 20.75 -24.188 -11.328 1 94.25 124 ALA A C 1
ATOM 984 O O . ALA A 1 124 ? 21.281 -23.109 -11.047 1 94.25 124 ALA A O 1
ATOM 985 N N . ILE A 1 125 ? 19.672 -24.594 -10.719 1 94.19 125 ILE A N 1
ATOM 986 C CA . ILE A 1 125 ? 18.969 -23.781 -9.742 1 94.19 125 ILE A CA 1
ATOM 987 C C . ILE A 1 125 ? 19.781 -23.672 -8.453 1 94.19 125 ILE A C 1
ATOM 989 O O . ILE A 1 125 ? 19.891 -22.609 -7.855 1 94.19 125 ILE A O 1
ATOM 993 N N . TYR A 1 126 ? 20.406 -24.766 -8.094 1 92.31 126 TYR A N 1
ATOM 994 C CA . TYR A 1 126 ? 21.203 -24.797 -6.879 1 92.31 126 TYR A CA 1
ATOM 995 C C . TYR A 1 126 ? 22.406 -23.875 -6.996 1 92.31 126 TYR A C 1
ATOM 997 O O . TYR A 1 126 ? 22.812 -23.234 -6.016 1 92.31 126 TYR A O 1
ATOM 1005 N N . ASN A 1 127 ? 22.984 -23.828 -8.102 1 89.94 127 ASN A N 1
ATOM 1006 C CA . ASN A 1 127 ? 24.141 -22.953 -8.32 1 89.94 127 ASN A CA 1
ATOM 1007 C C . ASN A 1 127 ? 23.781 -21.484 -8.086 1 89.94 127 ASN A C 1
ATOM 1009 O O . ASN A 1 127 ? 24.547 -20.75 -7.473 1 89.94 127 ASN A O 1
ATOM 1013 N N . VAL A 1 128 ? 22.688 -21.078 -8.602 1 87.88 128 VAL A N 1
ATOM 1014 C CA . VAL A 1 128 ? 22.266 -19.703 -8.422 1 87.88 128 VAL A CA 1
ATOM 1015 C C . VAL A 1 128 ? 21.875 -19.469 -6.961 1 87.88 128 VAL A C 1
ATOM 1017 O O . VAL A 1 128 ? 22.109 -18.375 -6.418 1 87.88 128 VAL A O 1
ATOM 1020 N N . LYS A 1 129 ? 21.297 -20.406 -6.312 1 85.94 129 LYS A N 1
ATOM 1021 C CA . LYS A 1 129 ? 20.969 -20.328 -4.891 1 85.94 129 LYS A CA 1
ATOM 1022 C C . LYS A 1 129 ? 22.219 -20.109 -4.047 1 85.94 129 LYS A C 1
ATOM 1024 O O . LYS A 1 129 ? 22.234 -19.266 -3.154 1 85.94 129 LYS A O 1
ATOM 1029 N N . ARG A 1 130 ? 23.219 -20.828 -4.309 1 85.19 130 ARG A N 1
ATOM 1030 C CA . ARG A 1 130 ? 24.453 -20.812 -3.527 1 85.19 130 ARG A CA 1
ATOM 1031 C C . ARG A 1 130 ? 25.266 -19.547 -3.799 1 85.19 130 ARG A C 1
ATOM 1033 O O . ARG A 1 130 ? 25.766 -18.906 -2.867 1 85.19 130 ARG A O 1
ATOM 1040 N N . LYS A 1 131 ? 25.438 -19.25 -4.98 1 82 131 LYS A N 1
ATOM 1041 C CA . LYS A 1 131 ? 26.312 -18.141 -5.367 1 82 131 LYS A CA 1
ATOM 1042 C C . LYS A 1 131 ? 25.594 -16.812 -5.176 1 82 131 LYS A C 1
ATOM 1044 O O . LYS A 1 131 ? 26.25 -15.758 -5.094 1 82 131 LYS A O 1
ATOM 1049 N N . GLY A 1 132 ? 24.422 -16.953 -5.035 1 74.75 132 GLY A N 1
ATOM 1050 C CA . GLY A 1 132 ? 23.672 -15.703 -4.98 1 74.75 132 GLY A CA 1
ATOM 1051 C C . GLY A 1 132 ? 23.562 -15.016 -6.328 1 74.75 132 GLY A C 1
ATOM 1052 O O . GLY A 1 132 ? 24.109 -15.5 -7.324 1 74.75 132 GLY A O 1
ATOM 1053 N N . GLY A 1 133 ? 22.719 -14.109 -6.5 1 73.75 133 GLY A N 1
ATOM 1054 C CA . GLY A 1 133 ? 22.516 -13.312 -7.703 1 73.75 133 GLY A CA 1
ATOM 1055 C C . GLY A 1 133 ? 21.422 -12.266 -7.555 1 73.75 133 GLY A C 1
ATOM 1056 O O . GLY A 1 133 ? 20.625 -12.328 -6.613 1 73.75 133 GLY A O 1
ATOM 1057 N N . ASP A 1 134 ? 21.672 -11.344 -8.445 1 81.5 134 ASP A N 1
ATOM 1058 C CA . ASP A 1 134 ? 20.609 -10.336 -8.453 1 81.5 134 ASP A CA 1
ATOM 1059 C C . ASP A 1 134 ? 19.297 -10.922 -8.945 1 81.5 134 ASP A C 1
ATOM 1061 O O . ASP A 1 134 ? 19.25 -12.07 -9.391 1 81.5 134 ASP A O 1
ATOM 1065 N N . GLU A 1 135 ? 18.312 -10.367 -8.852 1 86.5 135 GLU A N 1
ATOM 1066 C CA . GLU A 1 135 ? 16.969 -10.797 -9.18 1 86.5 135 GLU A CA 1
ATOM 1067 C C . GLU A 1 135 ? 16.859 -11.203 -10.648 1 86.5 135 GLU A C 1
ATOM 1069 O O . GLU A 1 135 ? 16.172 -12.18 -10.977 1 86.5 135 GLU A O 1
ATOM 1074 N N . ALA A 1 136 ? 17.516 -10.531 -11.523 1 90.94 136 ALA A N 1
ATOM 1075 C CA . ALA A 1 136 ? 17.453 -10.82 -12.953 1 90.94 136 ALA A CA 1
ATOM 1076 C C . ALA A 1 136 ? 18.047 -12.195 -13.266 1 90.94 136 ALA A C 1
ATOM 1078 O O . ALA A 1 136 ? 17.484 -12.953 -14.062 1 90.94 136 ALA A O 1
ATOM 1079 N N . ARG A 1 137 ? 19.109 -12.492 -12.656 1 91.69 137 ARG A N 1
ATOM 1080 C CA . ARG A 1 137 ? 19.766 -13.781 -12.852 1 91.69 137 ARG A CA 1
ATOM 1081 C C . ARG A 1 137 ? 18.906 -14.922 -12.312 1 91.69 137 ARG A C 1
ATOM 1083 O O . ARG A 1 137 ? 18.75 -15.953 -12.969 1 91.69 137 ARG A O 1
ATOM 1090 N N . ILE A 1 138 ? 18.406 -14.703 -11.188 1 92.75 138 ILE A N 1
ATOM 1091 C CA . ILE A 1 138 ? 17.531 -15.703 -10.578 1 92.75 138 ILE A CA 1
ATOM 1092 C C . ILE A 1 138 ? 16.312 -15.922 -11.469 1 92.75 138 ILE A C 1
ATOM 1094 O O . ILE A 1 138 ? 15.938 -17.062 -11.75 1 92.75 138 ILE A O 1
ATOM 1098 N N . THR A 1 139 ? 15.781 -14.844 -11.914 1 96 139 THR A N 1
ATOM 1099 C CA . THR A 1 139 ? 14.617 -14.898 -12.781 1 96 139 THR A CA 1
ATOM 1100 C C . THR A 1 139 ? 14.914 -15.727 -14.031 1 96 139 THR A C 1
ATOM 1102 O O . THR A 1 139 ? 14.117 -16.594 -14.414 1 96 139 THR A O 1
ATOM 1105 N N . ALA A 1 140 ? 16.016 -15.508 -14.625 1 96.31 140 ALA A N 1
ATOM 1106 C CA . ALA A 1 140 ? 16.406 -16.203 -15.844 1 96.31 140 ALA A CA 1
ATOM 1107 C C . ALA A 1 140 ? 16.531 -17.703 -15.602 1 96.31 140 ALA A C 1
ATOM 1109 O O . ALA A 1 140 ? 16.031 -18.516 -16.375 1 96.31 140 ALA A O 1
ATOM 1110 N N . VAL A 1 141 ? 17.141 -18.062 -14.547 1 96.19 141 VAL A N 1
ATOM 1111 C CA . VAL A 1 141 ? 17.391 -19.469 -14.25 1 96.19 141 VAL A CA 1
ATOM 1112 C C . VAL A 1 141 ? 16.078 -20.172 -13.898 1 96.19 141 VAL A C 1
ATOM 1114 O O . VAL A 1 141 ? 15.797 -21.281 -14.375 1 96.19 141 VAL A O 1
ATOM 1117 N N . MET A 1 142 ? 15.289 -19.531 -13.07 1 96.5 142 MET A N 1
ATOM 1118 C CA . MET A 1 142 ? 14 -20.109 -12.695 1 96.5 142 MET A CA 1
ATOM 1119 C C . MET A 1 142 ? 13.102 -20.281 -13.914 1 96.5 142 MET A C 1
ATOM 1121 O O . MET A 1 142 ? 12.438 -21.297 -14.062 1 96.5 142 MET A O 1
ATOM 1125 N N . ALA A 1 143 ? 13.102 -19.281 -14.758 1 97.44 143 ALA A N 1
ATOM 1126 C CA . ALA A 1 143 ? 12.305 -19.359 -15.984 1 97.44 143 ALA A CA 1
ATOM 1127 C C . ALA A 1 143 ? 12.75 -20.531 -16.844 1 97.44 143 ALA A C 1
ATOM 1129 O O . ALA A 1 143 ? 11.922 -21.312 -17.328 1 97.44 143 ALA A O 1
ATOM 1130 N N . GLN A 1 144 ? 14.016 -20.719 -16.984 1 96.62 144 GLN A N 1
ATOM 1131 C CA . GLN A 1 144 ? 14.594 -21.688 -17.922 1 96.62 144 GLN A CA 1
ATOM 1132 C C . GLN A 1 144 ? 14.547 -23.094 -17.344 1 96.62 144 GLN A C 1
ATOM 1134 O O . GLN A 1 144 ? 14.234 -24.047 -18.062 1 96.62 144 GLN A O 1
ATOM 1139 N N . HIS A 1 145 ? 14.773 -23.219 -16.047 1 96.5 145 HIS A N 1
ATOM 1140 C CA . HIS A 1 145 ? 15.078 -24.547 -15.547 1 96.5 145 HIS A CA 1
ATOM 1141 C C . HIS A 1 145 ? 13.961 -25.062 -14.648 1 96.5 145 HIS A C 1
ATOM 1143 O O . HIS A 1 145 ? 13.836 -26.281 -14.445 1 96.5 145 HIS A O 1
ATOM 1149 N N . LEU A 1 146 ? 13.203 -24.172 -14.125 1 97.44 146 LEU A N 1
ATOM 1150 C CA . LEU A 1 146 ? 12.125 -24.656 -13.266 1 97.44 146 LEU A CA 1
ATOM 1151 C C . LEU A 1 146 ? 10.789 -24.625 -14 1 97.44 146 LEU A C 1
ATOM 1153 O O . LEU A 1 146 ? 10.117 -25.641 -14.133 1 97.44 146 LEU A O 1
ATOM 1157 N N . PHE A 1 147 ? 10.445 -23.531 -14.609 1 97.94 147 PHE A N 1
ATOM 1158 C CA . PHE A 1 147 ? 9.07 -23.312 -15.047 1 97.94 147 PHE A CA 1
ATOM 1159 C C . PHE A 1 147 ? 8.891 -23.734 -16.5 1 97.94 147 PHE A C 1
ATOM 1161 O O . PHE A 1 147 ? 8.031 -24.547 -16.828 1 97.94 147 PHE A O 1
ATOM 1168 N N . SER A 1 148 ? 9.719 -23.219 -17.391 1 97.31 148 SER A N 1
ATOM 1169 C CA . SER A 1 148 ? 9.453 -23.359 -18.812 1 97.31 148 SER A CA 1
ATOM 1170 C C . SER A 1 148 ? 9.547 -24.812 -19.25 1 97.31 148 SER A C 1
ATOM 1172 O O . SER A 1 148 ? 8.844 -25.234 -20.172 1 97.31 148 SER A O 1
ATOM 1174 N N . GLN A 1 149 ? 10.359 -25.625 -18.625 1 96.56 149 GLN A N 1
ATOM 1175 C CA . GLN A 1 149 ? 10.562 -27.016 -19 1 96.56 149 GLN A CA 1
ATOM 1176 C C . GLN A 1 149 ? 9.344 -27.875 -18.656 1 96.56 149 GLN A C 1
ATOM 1178 O O . GLN A 1 149 ? 9.234 -29.016 -19.094 1 96.56 149 GLN A O 1
ATOM 1183 N N . LEU A 1 150 ? 8.406 -27.281 -17.938 1 97.75 150 LEU A N 1
ATOM 1184 C CA . LEU A 1 150 ? 7.242 -28.016 -17.469 1 97.75 150 LEU A CA 1
ATOM 1185 C C . LEU A 1 150 ? 6.008 -27.703 -18.297 1 97.75 150 LEU A C 1
ATOM 1187 O O . LEU A 1 150 ? 4.898 -28.109 -17.969 1 97.75 150 LEU A O 1
ATOM 1191 N N . ILE A 1 151 ? 6.215 -26.984 -19.344 1 96.94 151 ILE A N 1
ATOM 1192 C CA . ILE A 1 151 ? 5.109 -26.641 -20.234 1 96.94 151 ILE A CA 1
ATOM 1193 C C . ILE A 1 151 ? 5.449 -27.062 -21.672 1 96.94 151 ILE A C 1
ATOM 1195 O O . ILE A 1 151 ? 6.602 -26.938 -22.094 1 96.94 151 ILE A O 1
ATOM 1199 N N . PRO A 1 152 ? 4.422 -27.453 -22.391 1 95.38 152 PRO A N 1
ATOM 1200 C CA . PRO A 1 152 ? 4.684 -27.766 -23.797 1 95.38 152 PRO A CA 1
ATOM 1201 C C . PRO A 1 152 ? 5.238 -26.562 -24.578 1 95.38 152 PRO A C 1
ATOM 1203 O O . PRO A 1 152 ? 4.727 -25.453 -24.453 1 95.38 152 PRO A O 1
ATOM 1206 N N . GLY A 1 153 ? 6.266 -26.781 -25.328 1 92.94 153 GLY A N 1
ATOM 1207 C CA . GLY A 1 153 ? 6.859 -25.734 -26.141 1 92.94 153 GLY A CA 1
ATOM 1208 C C . GLY A 1 153 ? 7.871 -24.891 -25.391 1 92.94 153 GLY A C 1
ATOM 1209 O O . GLY A 1 153 ? 8.594 -24.094 -25.984 1 92.94 153 GLY A O 1
ATOM 1210 N N . ASN A 1 154 ? 7.945 -24.984 -24.094 1 94.12 154 ASN A N 1
ATOM 1211 C CA . ASN A 1 154 ? 8.914 -24.312 -23.219 1 94.12 154 ASN A CA 1
ATOM 1212 C C . ASN A 1 154 ? 8.93 -22.812 -23.453 1 94.12 154 ASN A C 1
ATOM 1214 O O . ASN A 1 154 ? 9.992 -22.188 -23.453 1 94.12 154 ASN A O 1
ATOM 1218 N N . LYS A 1 155 ? 7.781 -22.266 -23.719 1 94 155 LYS A N 1
ATOM 1219 C CA . LYS A 1 155 ? 7.711 -20.844 -24.062 1 94 155 LYS A CA 1
ATOM 1220 C C . LYS A 1 155 ? 7.605 -19.984 -22.812 1 94 155 LYS A C 1
ATOM 1222 O O . LYS A 1 155 ? 6.754 -20.234 -21.953 1 94 155 LYS A O 1
ATOM 1227 N N . TYR A 1 156 ? 8.484 -19.031 -22.781 1 96.06 156 TYR A N 1
ATOM 1228 C CA . TYR A 1 156 ? 8.422 -18.031 -21.719 1 96.06 156 TYR A CA 1
ATOM 1229 C C . TYR A 1 156 ? 8.953 -16.688 -22.188 1 96.06 156 TYR A C 1
ATOM 1231 O O . TYR A 1 156 ? 9.617 -16.609 -23.234 1 96.06 156 TYR A O 1
ATOM 1239 N N . CYS A 1 157 ? 8.539 -15.695 -21.516 1 95.38 157 CYS A N 1
ATOM 1240 C CA . CYS A 1 157 ? 9.031 -14.336 -21.719 1 95.38 157 CYS A CA 1
ATOM 1241 C C . CYS A 1 157 ? 9.359 -13.672 -20.391 1 95.38 157 CYS A C 1
ATOM 1243 O O . CYS A 1 157 ? 8.562 -13.703 -19.453 1 95.38 157 CYS A O 1
ATOM 1245 N N . ILE A 1 158 ? 10.594 -13.117 -20.328 1 96.19 158 ILE A N 1
ATOM 1246 C CA . ILE A 1 158 ? 11.008 -12.383 -19.141 1 96.19 158 ILE A CA 1
ATOM 1247 C C . ILE A 1 158 ? 10.875 -10.883 -19.391 1 96.19 158 ILE A C 1
ATOM 1249 O O . ILE A 1 158 ? 11.148 -10.398 -20.484 1 96.19 158 ILE A O 1
ATOM 1253 N N . ASN A 1 159 ? 10.438 -10.18 -18.391 1 93.19 159 ASN A N 1
ATOM 1254 C CA . ASN A 1 159 ? 10.312 -8.727 -18.469 1 93.19 159 ASN A CA 1
ATOM 1255 C C . ASN A 1 159 ? 11.594 -8.078 -18.969 1 93.19 159 ASN A C 1
ATOM 1257 O O . ASN A 1 159 ? 12.633 -8.141 -18.312 1 93.19 159 ASN A O 1
ATOM 1261 N N . ASN A 1 160 ? 11.508 -7.402 -20.031 1 91.31 160 ASN A N 1
ATOM 1262 C CA . ASN A 1 160 ? 12.688 -6.852 -20.703 1 91.31 160 ASN A CA 1
ATOM 1263 C C . ASN A 1 160 ? 13.094 -5.516 -20.094 1 91.31 160 ASN A C 1
ATOM 1265 O O . ASN A 1 160 ? 14.109 -4.93 -20.484 1 91.31 160 ASN A O 1
ATOM 1269 N N . THR A 1 161 ? 12.344 -5.023 -19.188 1 84.69 161 THR A N 1
ATOM 1270 C CA . THR A 1 161 ? 12.695 -3.777 -18.531 1 84.69 161 THR A CA 1
ATOM 1271 C C . THR A 1 161 ? 13.578 -4.047 -17.312 1 84.69 161 THR A C 1
ATOM 1273 O O . THR A 1 161 ? 14.086 -3.113 -16.688 1 84.69 161 THR A O 1
ATOM 1276 N N . SER A 1 162 ? 13.734 -5.285 -17.016 1 85.06 162 SER A N 1
ATOM 1277 C CA . SER A 1 162 ? 14.586 -5.652 -15.891 1 85.06 162 SER A CA 1
ATOM 1278 C C . SER A 1 162 ? 16.031 -5.242 -16.141 1 85.06 162 SER A C 1
ATOM 1280 O O . SER A 1 162 ? 16.578 -5.477 -17.219 1 85.06 162 SER A O 1
ATOM 1282 N N . LYS A 1 163 ? 16.609 -4.719 -15.094 1 82.25 163 LYS A N 1
ATOM 1283 C CA . LYS A 1 163 ? 18 -4.312 -15.195 1 82.25 163 LYS A CA 1
ATOM 1284 C C . LYS A 1 163 ? 18.922 -5.523 -15.203 1 82.25 163 LYS A C 1
ATOM 1286 O O . LYS A 1 163 ? 18.688 -6.5 -14.484 1 82.25 163 LYS A O 1
ATOM 1291 N N . ASN A 1 164 ? 19.891 -5.613 -16.016 1 87.44 164 ASN A N 1
ATOM 1292 C CA . ASN A 1 164 ? 20.969 -6.59 -16.031 1 87.44 164 ASN A CA 1
ATOM 1293 C C . ASN A 1 164 ? 20.469 -7.977 -16.438 1 87.44 164 ASN A C 1
ATOM 1295 O O . ASN A 1 164 ? 20.953 -8.984 -15.922 1 87.44 164 ASN A O 1
ATOM 1299 N N . LEU A 1 165 ? 19.391 -8.016 -17.203 1 93.31 165 LEU A N 1
ATOM 1300 C CA . LEU A 1 165 ? 18.922 -9.312 -17.672 1 93.31 165 LEU A CA 1
ATOM 1301 C C . LEU A 1 165 ? 19.953 -9.969 -18.594 1 93.31 165 LEU A C 1
ATOM 1303 O O . LEU A 1 165 ? 20.344 -9.391 -19.609 1 93.31 165 LEU A O 1
ATOM 1307 N N . PRO A 1 166 ? 20.375 -11.125 -18.297 1 93.44 166 PRO A N 1
ATOM 1308 C CA . PRO A 1 166 ? 21.359 -11.789 -19.141 1 93.44 166 PRO A CA 1
ATOM 1309 C C . PRO A 1 166 ? 20.781 -12.234 -20.484 1 93.44 166 PRO A C 1
ATOM 1311 O O . PRO A 1 166 ? 19.594 -12.562 -20.578 1 93.44 166 PRO A O 1
ATOM 1314 N N . LYS A 1 167 ? 21.656 -12.359 -21.469 1 93.62 167 LYS A N 1
ATOM 1315 C CA . LYS A 1 167 ? 21.25 -12.797 -22.797 1 93.62 167 LYS A CA 1
ATOM 1316 C C . LYS A 1 167 ? 21.188 -14.32 -22.875 1 93.62 167 LYS A C 1
ATOM 1318 O O . LYS A 1 167 ? 20.406 -14.883 -23.641 1 93.62 167 LYS A O 1
ATOM 1323 N N . VAL A 1 168 ? 22.062 -14.883 -22.109 1 94.88 168 VAL A N 1
ATOM 1324 C CA . VAL A 1 168 ? 22.125 -16.344 -22.062 1 94.88 168 VAL A CA 1
ATOM 1325 C C . VAL A 1 168 ? 21.953 -16.812 -20.625 1 94.88 168 VAL A C 1
ATOM 1327 O O . VAL A 1 168 ? 22.234 -16.078 -19.672 1 94.88 168 VAL A O 1
ATOM 1330 N N . CYS A 1 169 ? 21.484 -18.047 -20.469 1 95.44 169 CYS A N 1
ATOM 1331 C CA . CYS A 1 169 ? 21.203 -18.594 -19.141 1 95.44 169 CYS A CA 1
ATOM 1332 C C . CYS A 1 169 ? 22.438 -18.484 -18.234 1 95.44 169 CYS A C 1
ATOM 1334 O O . CYS A 1 169 ? 23.5 -18.984 -18.578 1 95.44 169 CYS A O 1
ATOM 1336 N N . PRO A 1 170 ? 22.297 -17.922 -17.141 1 93.38 170 PRO A N 1
ATOM 1337 C CA . PRO A 1 170 ? 23.438 -17.688 -16.266 1 93.38 170 PRO A CA 1
ATOM 1338 C C . PRO A 1 170 ? 23.656 -18.812 -15.266 1 93.38 170 PRO A C 1
ATOM 1340 O O . PRO A 1 170 ? 24.266 -18.609 -14.211 1 93.38 170 PRO A O 1
ATOM 1343 N N . CYS A 1 171 ? 23.125 -19.969 -15.414 1 91.31 171 CYS A N 1
ATOM 1344 C CA . CYS A 1 171 ? 23.156 -21.062 -14.445 1 91.31 171 CYS A CA 1
ATOM 1345 C C . CYS A 1 171 ? 24.562 -21.625 -14.312 1 91.31 171 CYS A C 1
ATOM 1347 O O . CYS A 1 171 ? 24.844 -22.406 -13.398 1 91.31 171 CYS A O 1
ATOM 1349 N N . GLN A 1 172 ? 25.469 -21.359 -15.18 1 82.88 172 GLN A N 1
ATOM 1350 C CA . GLN A 1 172 ? 26.891 -21.719 -15.164 1 82.88 172 GLN A CA 1
ATOM 1351 C C . GLN A 1 172 ? 27.094 -23.203 -15.414 1 82.88 172 GLN A C 1
ATOM 1353 O O . GLN A 1 172 ? 28.172 -23.734 -15.156 1 82.88 172 GLN A O 1
ATOM 1358 N N . GLN A 1 173 ? 26 -23.922 -15.727 1 86.88 173 GLN A N 1
ATOM 1359 C CA . GLN A 1 173 ? 26.172 -25.312 -16.156 1 86.88 173 GLN A CA 1
ATOM 1360 C C . GLN A 1 173 ? 26.875 -25.391 -17.516 1 86.88 173 GLN A C 1
ATOM 1362 O O . GLN A 1 173 ? 26.594 -24.578 -18.391 1 86.88 173 GLN A O 1
ATOM 1367 N N . PRO A 1 174 ? 27.656 -26.547 -17.516 1 80.75 174 PRO A N 1
ATOM 1368 C CA . PRO A 1 174 ? 28.328 -26.75 -18.812 1 80.75 174 PRO A CA 1
ATOM 1369 C C . PRO A 1 174 ? 27.344 -27.078 -19.922 1 80.75 174 PRO A C 1
ATOM 1371 O O . PRO A 1 174 ? 26.391 -27.828 -19.719 1 80.75 174 PRO A O 1
ATOM 1374 N N . ASN A 1 175 ? 27.156 -26.344 -21 1 82.31 175 ASN A N 1
ATOM 1375 C CA . ASN A 1 175 ? 26.406 -26.641 -22.203 1 82.31 175 ASN A CA 1
ATOM 1376 C C . ASN A 1 175 ? 25 -26.062 -22.156 1 82.31 175 ASN A C 1
ATOM 1378 O O . ASN A 1 175 ? 24.141 -26.422 -22.969 1 82.31 175 ASN A O 1
ATOM 1382 N N . CYS A 1 176 ? 24.484 -25.5 -21.109 1 89.38 176 CYS A N 1
ATOM 1383 C CA . CYS A 1 176 ? 23.156 -24.891 -21.109 1 89.38 176 CYS A CA 1
ATOM 1384 C C . CYS A 1 176 ? 23.078 -23.75 -22.125 1 89.38 176 CYS A C 1
ATOM 1386 O O . CYS A 1 176 ? 22.391 -23.875 -23.141 1 89.38 176 CYS A O 1
ATOM 1388 N N . GLY A 1 177 ? 23.938 -22.766 -22.188 1 84.88 177 GLY A N 1
ATOM 1389 C CA . GLY A 1 177 ? 24.062 -21.641 -23.078 1 84.88 177 GLY A CA 1
ATOM 1390 C C . GLY A 1 177 ? 22.75 -21.266 -23.75 1 84.88 177 GLY A C 1
ATOM 1391 O O . GLY A 1 177 ? 22.75 -20.734 -24.859 1 84.88 177 GLY A O 1
ATOM 1392 N N . LYS A 1 178 ? 21.625 -21.609 -23.219 1 92 178 LYS A N 1
ATOM 1393 C CA . LYS A 1 178 ? 20.328 -21.297 -23.812 1 92 178 LYS A CA 1
ATOM 1394 C C . LYS A 1 178 ? 20.062 -19.797 -23.797 1 92 178 LYS A C 1
ATOM 1396 O O . LYS A 1 178 ? 20.359 -19.125 -22.812 1 92 178 LYS A O 1
ATOM 1401 N N . GLU A 1 179 ? 19.531 -19.328 -24.859 1 95.06 179 GLU A N 1
ATOM 1402 C CA . GLU A 1 179 ? 19.172 -17.906 -24.953 1 95.06 179 GLU A CA 1
ATOM 1403 C C . GLU A 1 179 ? 17.969 -17.578 -24.078 1 95.06 179 GLU A C 1
ATOM 1405 O O . GLU A 1 179 ? 17 -18.328 -24.047 1 95.06 179 GLU A O 1
ATOM 1410 N N . ILE A 1 180 ? 18.078 -16.5 -23.391 1 96.25 180 ILE A N 1
ATOM 1411 C CA . ILE A 1 180 ? 16.984 -16.016 -22.562 1 96.25 180 ILE A CA 1
ATOM 1412 C C . ILE A 1 180 ? 16 -15.211 -23.406 1 96.25 180 ILE A C 1
ATOM 1414 O O . ILE A 1 180 ? 16.406 -14.328 -24.172 1 96.25 180 ILE A O 1
ATOM 1418 N N . LYS A 1 181 ? 14.766 -15.5 -23.328 1 95.25 181 LYS A N 1
ATOM 1419 C CA . LYS A 1 181 ? 13.719 -14.82 -24.078 1 95.25 181 LYS A CA 1
ATOM 1420 C C . LYS A 1 181 ? 13.141 -13.648 -23.281 1 95.25 181 LYS A C 1
ATOM 1422 O O . LYS A 1 181 ? 12.406 -13.852 -22.312 1 95.25 181 LYS A O 1
ATOM 1427 N N . ALA A 1 182 ? 13.461 -12.461 -23.75 1 94 182 ALA A N 1
ATOM 1428 C CA . ALA A 1 182 ? 12.961 -11.242 -23.125 1 94 182 ALA A CA 1
ATOM 1429 C C . ALA A 1 182 ? 11.852 -10.609 -23.969 1 94 182 ALA A C 1
ATOM 1431 O O . ALA A 1 182 ? 11.828 -10.75 -25.188 1 94 182 ALA A O 1
ATOM 1432 N N . GLY A 1 183 ? 10.914 -10.016 -23.312 1 90.94 183 GLY A N 1
ATOM 1433 C CA . GLY A 1 183 ? 9.812 -9.336 -23.984 1 90.94 183 GLY A CA 1
ATOM 1434 C C . GLY A 1 183 ? 8.945 -8.523 -23.031 1 90.94 183 GLY A C 1
ATOM 1435 O O . GLY A 1 183 ? 9.305 -8.32 -21.875 1 90.94 183 GLY A O 1
ATOM 1436 N N . CYS A 1 184 ? 7.887 -7.988 -23.547 1 89.44 184 CYS A N 1
ATOM 1437 C CA . CYS A 1 184 ? 6.957 -7.195 -22.766 1 89.44 184 CYS A CA 1
ATOM 1438 C C . CYS A 1 184 ? 6.012 -8.094 -21.969 1 89.44 184 CYS A C 1
ATOM 1440 O O . CYS A 1 184 ? 5.328 -8.945 -22.531 1 89.44 184 CYS A O 1
ATOM 1442 N N . THR A 1 185 ? 6.062 -7.879 -20.688 1 92.44 185 THR A N 1
ATOM 1443 C CA . THR A 1 185 ? 5.184 -8.656 -19.812 1 92.44 185 THR A CA 1
ATOM 1444 C C . THR A 1 185 ? 4.18 -7.75 -19.109 1 92.44 185 THR A C 1
ATOM 1446 O O . THR A 1 185 ? 3.684 -8.086 -18.031 1 92.44 185 THR A O 1
ATOM 1449 N N . ALA A 1 186 ? 3.928 -6.57 -19.641 1 90.19 186 ALA A N 1
ATOM 1450 C CA . ALA A 1 186 ? 3.045 -5.57 -19.047 1 90.19 186 ALA A CA 1
ATOM 1451 C C . ALA A 1 186 ? 1.614 -6.094 -18.938 1 90.19 186 ALA A C 1
ATOM 1453 O O . ALA A 1 186 ? 1.108 -6.719 -19.875 1 90.19 186 ALA A O 1
ATOM 1454 N N . LEU A 1 187 ? 1.043 -5.891 -17.781 1 90.62 187 LEU A N 1
ATOM 1455 C CA . LEU A 1 187 ? -0.355 -6.219 -17.531 1 90.62 187 LEU A CA 1
ATOM 1456 C C . LEU A 1 187 ? -1.088 -5.035 -16.906 1 90.62 187 LEU A C 1
ATOM 1458 O O . LEU A 1 187 ? -0.483 -4.234 -16.203 1 90.62 187 LEU A O 1
ATOM 1462 N N . GLY A 1 188 ? -2.422 -4.945 -17.188 1 89.44 188 GLY A N 1
ATOM 1463 C CA . GLY A 1 188 ? -3.238 -3.908 -16.578 1 89.44 188 GLY A CA 1
ATOM 1464 C C . GLY A 1 188 ? -3.344 -2.658 -17.422 1 89.44 188 GLY A C 1
ATOM 1465 O O . GLY A 1 188 ? -3.174 -2.717 -18.641 1 89.44 188 GLY A O 1
ATOM 1466 N N . SER A 1 189 ? -3.809 -1.617 -16.75 1 81.94 189 SER A N 1
ATOM 1467 C CA . SER A 1 189 ? -3.936 -0.314 -17.391 1 81.94 189 SER A CA 1
ATOM 1468 C C . SER A 1 189 ? -3.504 0.811 -16.453 1 81.94 189 SER A C 1
ATOM 1470 O O . SER A 1 189 ? -3.447 0.625 -15.234 1 81.94 189 SER A O 1
ATOM 1472 N N . GLY A 1 190 ? -3.195 1.882 -17.031 1 80 190 GLY A N 1
ATOM 1473 C CA . GLY A 1 190 ? -2.779 3.025 -16.25 1 80 190 GLY A CA 1
ATOM 1474 C C . GLY A 1 190 ? -3.857 3.518 -15.297 1 80 190 GLY A C 1
ATOM 1475 O O . GLY A 1 190 ? -3.6 4.371 -14.445 1 80 190 GLY A O 1
ATOM 1476 N N . GLU A 1 191 ? -5.055 2.891 -15.219 1 81.19 191 GLU A N 1
ATOM 1477 C CA . GLU A 1 191 ? -6.156 3.32 -14.359 1 81.19 191 GLU A CA 1
ATOM 1478 C C . GLU A 1 191 ? -6.402 2.318 -13.234 1 81.19 191 GLU A C 1
ATOM 1480 O O . GLU A 1 191 ? -7.207 2.572 -12.336 1 81.19 191 GLU A O 1
ATOM 1485 N N . THR A 1 192 ? -5.777 1.188 -13.312 1 86.06 192 THR A N 1
ATOM 1486 C CA . THR A 1 192 ? -5.961 0.087 -12.375 1 86.06 192 THR A CA 1
ATOM 1487 C C . THR A 1 192 ? -4.617 -0.419 -11.859 1 86.06 192 THR A C 1
ATOM 1489 O O . THR A 1 192 ? -3.596 0.252 -12.016 1 86.06 192 THR A O 1
ATOM 1492 N N . TRP A 1 193 ? -4.652 -1.523 -11.227 1 91.75 193 TRP A N 1
ATOM 1493 C CA . TRP A 1 193 ? -3.385 -2.195 -10.961 1 91.75 193 TRP A CA 1
ATOM 1494 C C . TRP A 1 193 ? -2.656 -2.52 -12.258 1 91.75 193 TRP A C 1
ATOM 1496 O O . TRP A 1 193 ? -3.256 -3.041 -13.203 1 91.75 193 TRP A O 1
ATOM 1506 N N . HIS A 1 194 ? -1.43 -2.131 -12.266 1 90.88 194 HIS A N 1
ATOM 1507 C CA . HIS A 1 194 ? -0.674 -2.361 -13.492 1 90.88 194 HIS A CA 1
ATOM 1508 C C . HIS A 1 194 ? 0.809 -2.559 -13.195 1 90.88 194 HIS A C 1
ATOM 1510 O O . HIS A 1 194 ? 1.261 -2.312 -12.078 1 90.88 194 HIS A O 1
ATOM 1516 N N . GLY A 1 195 ? 1.521 -3.055 -14.18 1 91.19 195 GLY A N 1
ATOM 1517 C CA . GLY A 1 195 ? 2.957 -3.258 -14.078 1 91.19 195 GLY A CA 1
ATOM 1518 C C . GLY A 1 195 ? 3.459 -4.406 -14.93 1 91.19 195 GLY A C 1
ATOM 1519 O O . GLY A 1 195 ? 2.814 -4.789 -15.906 1 91.19 195 GLY A O 1
ATOM 1520 N N . TYR A 1 196 ? 4.605 -4.793 -14.633 1 91.5 196 TYR A N 1
ATOM 1521 C CA . TYR A 1 196 ? 5.246 -5.906 -15.32 1 91.5 196 TYR A CA 1
ATOM 1522 C C . TYR A 1 196 ? 5.383 -7.113 -14.406 1 91.5 196 TYR A C 1
ATOM 1524 O O . TYR A 1 196 ? 5.789 -6.98 -13.25 1 91.5 196 TYR A O 1
ATOM 1532 N N . VAL A 1 197 ? 4.965 -8.219 -14.906 1 94.25 197 VAL A N 1
ATOM 1533 C CA . VAL A 1 197 ? 5.316 -9.438 -14.188 1 94.25 197 VAL A CA 1
ATOM 1534 C C . VAL A 1 197 ? 6.707 -9.906 -14.602 1 94.25 197 VAL A C 1
ATOM 1536 O O . VAL A 1 197 ? 7.176 -9.578 -15.695 1 94.25 197 VAL A O 1
ATOM 1539 N N . ASP A 1 198 ? 7.34 -10.648 -13.812 1 95.88 198 ASP A N 1
ATOM 1540 C CA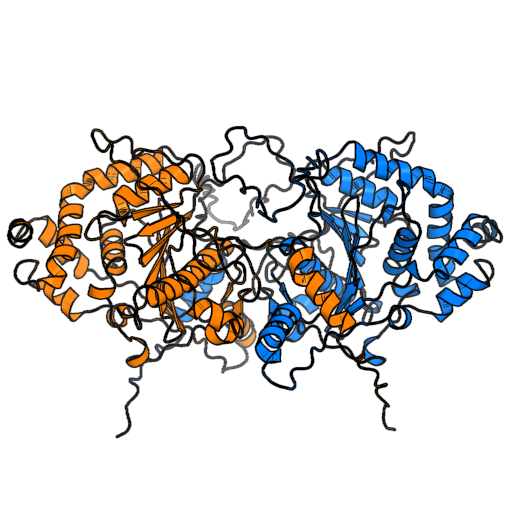 . ASP A 1 198 ? 8.727 -11.023 -14.078 1 95.88 198 ASP A CA 1
ATOM 1541 C C . ASP A 1 198 ? 8.812 -12.039 -15.219 1 95.88 198 ASP A C 1
ATOM 1543 O O . ASP A 1 198 ? 9.68 -11.922 -16.094 1 95.88 198 ASP A O 1
ATOM 1547 N N . ILE A 1 199 ? 7.977 -13.031 -15.164 1 97.06 199 ILE A N 1
ATOM 1548 C CA . ILE A 1 199 ? 7.953 -14.07 -16.172 1 97.06 199 ILE A CA 1
ATOM 1549 C C . ILE A 1 199 ? 6.523 -14.305 -16.656 1 97.06 199 ILE A C 1
ATOM 1551 O O . ILE A 1 199 ? 5.594 -14.367 -15.844 1 97.06 199 ILE A O 1
ATOM 1555 N N . LEU A 1 200 ? 6.34 -14.398 -17.922 1 95.75 200 LEU A N 1
ATOM 1556 C CA . LEU A 1 200 ? 5.102 -14.906 -18.5 1 95.75 200 LEU A CA 1
ATOM 1557 C C . LEU A 1 200 ? 5.336 -16.25 -19.188 1 95.75 200 LEU A C 1
ATOM 1559 O O . LEU A 1 200 ? 6.203 -16.375 -20.062 1 95.75 200 LEU A O 1
ATOM 1563 N N . LEU A 1 201 ? 4.613 -17.25 -18.703 1 95.44 201 LEU A N 1
ATOM 1564 C CA . LEU A 1 201 ? 4.723 -18.594 -19.25 1 95.44 201 LEU A CA 1
ATOM 1565 C C . LEU A 1 201 ? 3.57 -18.891 -20.219 1 95.44 201 LEU A C 1
ATOM 1567 O O . LEU A 1 201 ? 2.402 -18.719 -19.859 1 95.44 201 LEU A O 1
ATOM 1571 N N . ASN A 1 202 ? 3.834 -19.297 -21.359 1 88.19 202 ASN A N 1
ATOM 1572 C CA . ASN A 1 202 ? 2.854 -19.641 -22.391 1 88.19 202 ASN A CA 1
ATOM 1573 C C . ASN A 1 202 ? 1.798 -18.562 -22.547 1 88.19 202 ASN A C 1
ATOM 1575 O O . ASN A 1 202 ? 0.623 -18.844 -22.766 1 88.19 202 ASN A O 1
ATOM 1579 N N . ASN A 1 203 ? 2.092 -17.375 -22.141 1 78.56 203 ASN A N 1
ATOM 1580 C CA . ASN A 1 203 ? 1.265 -16.172 -22.219 1 78.56 203 ASN A CA 1
ATOM 1581 C C . ASN A 1 203 ? 0.027 -16.281 -21.328 1 78.56 203 ASN A C 1
ATOM 1583 O O . ASN A 1 203 ? -0.994 -15.648 -21.609 1 78.56 203 ASN A O 1
ATOM 1587 N N . ASN A 1 204 ? 0.086 -17.188 -20.422 1 86.88 204 ASN A N 1
ATOM 1588 C CA . ASN A 1 204 ? -1.135 -17.344 -19.641 1 86.88 204 ASN A CA 1
ATOM 1589 C C . ASN A 1 204 ? -0.838 -17.375 -18.141 1 86.88 204 ASN A C 1
ATOM 1591 O O . ASN A 1 204 ? -1.729 -17.156 -17.328 1 86.88 204 ASN A O 1
ATOM 1595 N N . VAL A 1 205 ? 0.391 -17.766 -17.797 1 94.25 205 VAL A N 1
ATOM 1596 C CA . VAL A 1 205 ? 0.732 -17.875 -16.391 1 94.25 205 VAL A CA 1
ATOM 1597 C C . VAL A 1 205 ? 1.817 -16.859 -16.031 1 94.25 205 VAL A C 1
ATOM 1599 O O . VAL A 1 205 ? 2.824 -16.75 -16.734 1 94.25 205 VAL A O 1
ATOM 1602 N N . ALA A 1 206 ? 1.531 -16.109 -15 1 96.88 206 ALA A N 1
ATOM 1603 C CA . ALA A 1 206 ? 2.492 -15.102 -14.547 1 96.88 206 ALA A CA 1
ATOM 1604 C C . ALA A 1 206 ? 3.291 -15.617 -13.352 1 96.88 206 ALA A C 1
ATOM 1606 O O . ALA A 1 206 ? 2.781 -16.406 -12.547 1 96.88 206 ALA A O 1
ATOM 1607 N N . VAL A 1 207 ? 4.531 -15.172 -13.305 1 97.62 207 VAL A N 1
ATOM 1608 C CA . VAL A 1 207 ? 5.398 -15.5 -12.18 1 97.62 207 VAL A CA 1
ATOM 1609 C C . VAL A 1 207 ? 6.086 -14.242 -11.664 1 97.62 207 VAL A C 1
ATOM 1611 O O . VAL A 1 207 ? 6.68 -13.492 -12.445 1 97.62 207 VAL A O 1
ATOM 1614 N N . SER A 1 208 ? 5.918 -14.016 -10.422 1 96.31 208 SER A N 1
ATOM 1615 C CA . SER A 1 208 ? 6.684 -12.977 -9.742 1 96.31 208 SER A CA 1
ATOM 1616 C C . SER A 1 208 ? 7.867 -13.57 -8.984 1 96.31 208 SER A C 1
ATOM 1618 O O . SER A 1 208 ? 7.688 -14.43 -8.109 1 96.31 208 SER A O 1
ATOM 1620 N N . VAL A 1 209 ? 9.031 -13.102 -9.297 1 94.94 209 VAL A N 1
ATOM 1621 C CA . VAL A 1 209 ? 10.234 -13.594 -8.648 1 94.94 209 VAL A CA 1
ATOM 1622 C C . VAL A 1 209 ? 10.703 -12.586 -7.598 1 94.94 209 VAL A C 1
ATOM 1624 O O . VAL A 1 209 ? 10.906 -11.406 -7.906 1 94.94 209 VAL A O 1
ATOM 1627 N N . ILE A 1 210 ? 10.828 -13.055 -6.371 1 90.06 210 ILE A N 1
ATOM 1628 C CA . ILE A 1 210 ? 11.219 -12.219 -5.246 1 90.06 210 ILE A CA 1
ATOM 1629 C C . ILE A 1 210 ? 12.617 -12.594 -4.777 1 90.06 210 ILE A C 1
ATOM 1631 O O . ILE A 1 210 ? 12.906 -13.773 -4.535 1 90.06 210 ILE A O 1
ATOM 1635 N N . SER A 1 211 ? 13.531 -11.641 -4.773 1 80.12 211 SER A N 1
ATOM 1636 C CA . SER A 1 211 ? 14.891 -11.906 -4.309 1 80.12 211 SER A CA 1
ATOM 1637 C C . SER A 1 211 ? 14.977 -11.883 -2.787 1 80.12 211 SER A C 1
ATOM 1639 O O . SER A 1 211 ? 14.281 -11.094 -2.139 1 80.12 211 SER A O 1
ATOM 1641 N N . ASP A 1 212 ? 15.57 -12.812 -2.184 1 64.44 212 ASP A N 1
ATOM 1642 C CA . ASP A 1 212 ? 15.781 -12.867 -0.738 1 64.44 212 ASP A CA 1
ATOM 1643 C C . ASP A 1 212 ? 16.75 -11.773 -0.283 1 64.44 212 ASP A C 1
ATOM 1645 O O . ASP A 1 212 ? 16.859 -11.5 0.914 1 64.44 212 ASP A O 1
ATOM 1649 N N . ASP A 1 213 ? 17.547 -11.273 -1.155 1 52.94 213 ASP A N 1
ATOM 1650 C CA . ASP A 1 213 ? 18.703 -10.461 -0.774 1 52.94 213 ASP A CA 1
ATOM 1651 C C . ASP A 1 213 ? 18.25 -9.18 -0.073 1 52.94 213 ASP A C 1
ATOM 1653 O O . ASP A 1 213 ? 18.984 -8.188 -0.046 1 52.94 213 ASP A O 1
ATOM 1657 N N . GLU A 1 214 ? 17.219 -8.898 0.477 1 44.91 214 GLU A N 1
ATOM 1658 C CA . GLU A 1 214 ? 17.469 -7.664 1.208 1 44.91 214 GLU A CA 1
ATOM 1659 C C . GLU A 1 214 ? 18.75 -7.766 2.027 1 44.91 214 GLU A C 1
ATOM 1661 O O . GLU A 1 214 ? 18.734 -8.266 3.152 1 44.91 214 GLU A O 1
ATOM 1666 N N . GLU A 1 215 ? 19.703 -8.273 1.589 1 38.19 215 GLU A N 1
ATOM 1667 C CA . GLU A 1 215 ? 20.953 -8.195 2.32 1 38.19 215 GLU A CA 1
ATOM 1668 C C . GLU A 1 215 ? 21.094 -6.859 3.039 1 38.19 215 GLU A C 1
ATOM 1670 O O . GLU A 1 215 ? 20.438 -5.883 2.678 1 38.19 215 GLU A O 1
ATOM 1675 N N . ASN A 1 216 ? 22.141 -6.844 3.957 1 33.94 216 ASN A N 1
ATOM 1676 C CA . ASN A 1 216 ? 23.031 -5.992 4.727 1 33.94 216 ASN A CA 1
ATOM 1677 C C . ASN A 1 216 ? 23.594 -4.852 3.877 1 33.94 216 ASN A C 1
ATOM 1679 O O . ASN A 1 216 ? 24.609 -5.004 3.211 1 33.94 216 ASN A O 1
ATOM 1683 N N . SER A 1 217 ? 22.984 -4.258 3.043 1 32.25 217 SER A N 1
ATOM 1684 C CA . SER A 1 217 ? 23.875 -3.113 2.871 1 32.25 217 SER A CA 1
ATOM 1685 C C . SER A 1 217 ? 24.547 -2.738 4.184 1 32.25 217 SER A C 1
ATOM 1687 O O . SER A 1 217 ? 23.875 -2.381 5.156 1 32.25 217 SER A O 1
ATOM 1689 N N . ASP A 1 218 ? 25.641 -3.359 4.457 1 29.8 218 ASP A N 1
ATOM 1690 C CA . ASP A 1 218 ? 26.641 -2.863 5.391 1 29.8 218 ASP A CA 1
ATOM 1691 C C . ASP A 1 218 ? 26.734 -1.34 5.34 1 29.8 218 ASP A C 1
ATOM 1693 O O . ASP A 1 218 ? 27.609 -0.787 4.672 1 29.8 218 ASP A O 1
ATOM 1697 N N . ASP A 1 219 ? 25.891 -0.576 4.914 1 30.64 219 ASP A N 1
ATOM 1698 C CA . ASP A 1 219 ? 26.281 0.738 5.414 1 30.64 219 ASP A CA 1
ATOM 1699 C C . ASP A 1 219 ? 26.562 0.692 6.914 1 30.64 219 ASP A C 1
ATOM 1701 O O . ASP A 1 219 ? 25.719 0.253 7.699 1 30.64 219 ASP A O 1
ATOM 1705 N N . ASP A 1 220 ? 27.891 0.668 7.27 1 30.91 220 ASP A N 1
ATOM 1706 C CA . ASP A 1 220 ? 28.547 0.789 8.57 1 30.91 220 ASP A CA 1
ATOM 1707 C C . ASP A 1 220 ? 27.672 1.582 9.547 1 30.91 220 ASP A C 1
ATOM 1709 O O . ASP A 1 220 ? 27.859 1.497 10.758 1 30.91 220 ASP A O 1
ATOM 1713 N N . ASN A 1 221 ? 27.516 2.828 9.195 1 26.39 221 ASN A N 1
ATOM 1714 C CA . ASN A 1 221 ? 27.125 3.654 10.336 1 26.39 221 ASN A CA 1
ATOM 1715 C C . ASN A 1 221 ? 25.672 3.436 10.711 1 26.39 221 ASN A C 1
ATOM 1717 O O . ASN A 1 221 ? 24.766 4.039 10.109 1 26.39 221 ASN A O 1
ATOM 1721 N N . PRO A 1 222 ? 25.484 2.211 11.211 1 30.97 222 PRO A N 1
ATOM 1722 C CA . PRO A 1 222 ? 24.141 1.821 11.641 1 30.97 222 PRO A CA 1
ATOM 1723 C C . PRO A 1 222 ? 23.5 2.848 12.57 1 30.97 222 PRO A C 1
ATOM 1725 O O . PRO A 1 222 ? 24.078 3.193 13.609 1 30.97 222 PRO A O 1
ATOM 1728 N N . GLY A 1 223 ? 23.016 3.855 12.078 1 26.91 223 GLY A N 1
ATOM 1729 C CA . GLY A 1 223 ? 22.406 4.656 13.133 1 26.91 223 GLY A CA 1
ATOM 1730 C C . GLY A 1 223 ? 21.609 3.83 14.125 1 26.91 223 GLY A C 1
ATOM 1731 O O . GLY A 1 223 ? 21.375 2.639 13.906 1 26.91 223 GLY A O 1
ATOM 1732 N N . PRO A 1 224 ? 21.359 4.219 15.391 1 25.25 224 PRO A N 1
ATOM 1733 C CA . PRO A 1 224 ? 20.938 3.52 16.609 1 25.25 224 PRO A CA 1
ATOM 1734 C C . PRO A 1 224 ? 19.719 2.627 16.391 1 25.25 224 PRO A C 1
ATOM 1736 O O . PRO A 1 224 ? 19.328 1.894 17.297 1 25.25 224 PRO A O 1
ATOM 1739 N N . SER A 1 225 ? 18.859 2.889 15.469 1 25.55 225 SER A N 1
ATOM 1740 C CA . SER A 1 225 ? 17.625 2.137 15.695 1 25.55 225 SER A CA 1
ATOM 1741 C C . SER A 1 225 ? 17.75 0.698 15.203 1 25.55 225 SER A C 1
ATOM 1743 O O . SER A 1 225 ? 17.312 0.368 14.102 1 25.55 225 SER A O 1
ATOM 1745 N N . ALA A 1 226 ? 18.875 0.085 15.328 1 26.41 226 ALA A N 1
ATOM 1746 C CA . ALA A 1 226 ? 19.016 -1.348 15.078 1 26.41 226 ALA A CA 1
ATOM 1747 C C . ALA A 1 226 ? 17.969 -2.139 15.859 1 26.41 226 ALA A C 1
ATOM 1749 O O . ALA A 1 226 ? 17.656 -1.804 17.016 1 26.41 226 ALA A O 1
ATOM 1750 N N . PRO A 1 227 ? 17.078 -2.869 15.305 1 27.59 227 PRO A N 1
ATOM 1751 C CA . PRO A 1 227 ? 16.141 -3.637 16.125 1 27.59 227 PRO A CA 1
ATOM 1752 C C . PRO A 1 227 ? 16.812 -4.312 17.312 1 27.59 227 PRO A C 1
ATOM 1754 O O . PRO A 1 227 ? 17.875 -4.902 17.172 1 27.59 227 PRO A O 1
ATOM 1757 N N . LYS A 1 228 ? 16.625 -3.723 18.469 1 27.52 228 LYS A N 1
ATOM 1758 C CA . LYS A 1 228 ? 17 -4.434 19.703 1 27.52 228 LYS A CA 1
ATOM 1759 C C . LYS A 1 228 ? 16.578 -5.898 19.625 1 27.52 228 LYS A C 1
ATOM 1761 O O . LYS A 1 228 ? 15.5 -6.215 19.109 1 27.52 228 LYS A O 1
ATOM 1766 N N . GLN A 1 229 ? 17.391 -6.762 19.906 1 25.25 229 GLN A N 1
ATOM 1767 C CA . GLN A 1 229 ? 17.234 -8.172 20.266 1 25.25 229 GLN A CA 1
ATOM 1768 C C . GLN A 1 229 ? 16.188 -8.344 21.359 1 25.25 229 GLN A C 1
ATOM 1770 O O . GLN A 1 229 ? 16.281 -7.723 22.422 1 25.25 229 GLN A O 1
ATOM 1775 N N . LEU A 1 230 ? 14.984 -8.617 21.094 1 25.73 230 LEU A N 1
ATOM 1776 C CA . LEU A 1 230 ? 14.062 -9 22.156 1 25.73 230 LEU A CA 1
ATOM 1777 C C . LEU A 1 230 ? 14.68 -10.078 23.031 1 25.73 230 LEU A C 1
ATOM 1779 O O . LEU A 1 230 ? 14.961 -11.188 22.578 1 25.73 230 LEU A O 1
ATOM 1783 N N . CYS A 1 231 ? 15.453 -9.711 24.031 1 23.41 231 CYS A N 1
ATOM 1784 C CA . CYS A 1 231 ? 15.852 -10.562 25.141 1 23.41 231 CYS A CA 1
ATOM 1785 C C . CYS A 1 231 ? 14.641 -11.031 25.922 1 23.41 231 CYS A C 1
ATOM 1787 O O . CYS A 1 231 ? 13.953 -10.234 26.562 1 23.41 231 CYS A O 1
ATOM 1789 N N . ARG A 1 232 ? 13.859 -12.133 25.609 1 25.25 232 ARG A N 1
ATOM 1790 C CA . ARG A 1 232 ? 12.961 -12.797 26.547 1 25.25 232 ARG A CA 1
ATOM 1791 C C . ARG A 1 232 ? 13.727 -13.281 27.781 1 25.25 232 ARG A C 1
ATOM 1793 O O . ARG A 1 232 ? 14.727 -13.992 27.656 1 25.25 232 ARG A O 1
ATOM 1800 N N . SER A 1 233 ? 13.688 -12.602 28.859 1 24.59 233 SER A N 1
ATOM 1801 C CA . SER A 1 233 ? 14.18 -12.961 30.188 1 24.59 233 SER A CA 1
ATOM 1802 C C . SER A 1 233 ? 13.508 -14.234 30.703 1 24.59 233 SER A C 1
ATOM 1804 O O . SER A 1 233 ? 12.586 -14.172 31.516 1 24.59 233 SER A O 1
ATOM 1806 N N . SER A 1 234 ? 12.984 -15.305 30.172 1 23.86 234 SER A N 1
ATOM 1807 C CA . SER A 1 234 ? 12.672 -16.391 31.078 1 23.86 234 SER A CA 1
ATOM 1808 C C . SER A 1 234 ? 13.898 -16.812 31.891 1 23.86 234 SER A C 1
ATOM 1810 O O . SER A 1 234 ? 15.031 -16.578 31.469 1 23.86 234 SER A O 1
ATOM 1812 N N . SER A 1 235 ? 13.852 -17.266 33.312 1 24.61 235 SER A N 1
ATOM 1813 C CA . SER A 1 235 ? 14.75 -17.844 34.312 1 24.61 235 SER A CA 1
ATOM 1814 C C . SER A 1 235 ? 15.773 -18.766 33.656 1 24.61 235 SER A C 1
ATOM 1816 O O . SER A 1 235 ? 16.922 -18.844 34.094 1 24.61 235 SER A O 1
ATOM 1818 N N . SER A 1 236 ? 15.375 -20.125 33.531 1 23.55 236 SER A N 1
ATOM 1819 C CA . SER A 1 236 ? 16.438 -21.125 33.531 1 23.55 236 SER A CA 1
ATOM 1820 C C . SER A 1 236 ? 17.531 -20.781 32.562 1 23.55 236 SER A C 1
ATOM 1822 O O . SER A 1 236 ? 17.344 -19.906 31.703 1 23.55 236 SER A O 1
ATOM 1824 N N . VAL A 1 237 ? 18.188 -21.953 31.891 1 24.02 237 VAL A N 1
ATOM 1825 C CA . VAL A 1 237 ? 19.469 -22.125 31.203 1 24.02 237 VAL A CA 1
ATOM 1826 C C . VAL A 1 237 ? 19.516 -21.188 29.984 1 24.02 237 VAL A C 1
ATOM 1828 O O . VAL A 1 237 ? 18.594 -21.172 29.188 1 24.02 237 VAL A O 1
ATOM 1831 N N . SER A 1 238 ? 20.234 -20.125 29.984 1 25.14 238 SER A N 1
ATOM 1832 C CA . SER A 1 238 ? 20.781 -19.031 29.188 1 25.14 238 SER A CA 1
ATOM 1833 C C . SER A 1 238 ? 21.25 -19.531 27.828 1 25.14 238 SER A C 1
ATOM 1835 O O . SER A 1 238 ? 22.359 -19.219 27.391 1 25.14 238 SER A O 1
ATOM 1837 N N . LEU A 1 239 ? 20.969 -20.812 27.438 1 22.45 239 LEU A N 1
ATOM 1838 C CA . LEU A 1 239 ? 21.781 -21.141 26.266 1 22.45 239 LEU A CA 1
ATOM 1839 C C . LEU A 1 239 ? 21.484 -20.172 25.125 1 22.45 239 LEU A C 1
ATOM 1841 O O . LEU A 1 239 ? 20.375 -20.156 24.594 1 22.45 239 LEU A O 1
ATOM 1845 N N . CYS A 1 240 ? 21.984 -18.953 25.281 1 25.3 240 CYS A N 1
ATOM 1846 C CA . CYS A 1 240 ? 22.219 -17.969 24.219 1 25.3 240 CYS A CA 1
ATOM 1847 C C . CYS A 1 240 ? 22.656 -18.672 22.938 1 25.3 240 CYS A C 1
ATOM 1849 O O . CYS A 1 240 ? 23.844 -18.953 22.75 1 25.3 240 CYS A O 1
ATOM 1851 N N . ILE A 1 241 ? 22.109 -19.938 22.672 1 25.05 241 ILE A N 1
ATOM 1852 C CA . ILE A 1 241 ? 22.719 -20.453 21.438 1 25.05 241 ILE A CA 1
ATOM 1853 C C . ILE A 1 241 ? 22.672 -19.375 20.359 1 25.05 241 ILE A C 1
ATOM 1855 O O . ILE A 1 241 ? 21.594 -18.844 20.047 1 25.05 241 ILE A O 1
ATOM 1859 N N . GLU A 1 242 ? 23.719 -18.516 20.234 1 28.94 242 GLU A N 1
ATOM 1860 C CA . GLU A 1 242 ? 24.234 -17.781 19.094 1 28.94 242 GLU A CA 1
ATOM 1861 C C . GLU A 1 242 ? 23.75 -18.391 17.781 1 28.94 242 GLU A C 1
ATOM 1863 O O . GLU A 1 242 ? 24.188 -19.484 17.406 1 28.94 242 GLU A O 1
ATOM 1868 N N . ASP A 1 243 ? 22.484 -18.766 17.672 1 26.98 243 ASP A N 1
ATOM 1869 C CA . ASP A 1 243 ? 22.391 -19.375 16.359 1 26.98 243 ASP A CA 1
ATOM 1870 C C . ASP A 1 243 ? 23.047 -18.516 15.289 1 26.98 243 ASP A C 1
ATOM 1872 O O . ASP A 1 243 ? 22.656 -17.375 15.078 1 26.98 243 ASP A O 1
ATOM 1876 N N . GLU A 1 244 ? 24.344 -18.5 15.195 1 30.67 244 GLU A N 1
ATOM 1877 C CA . GLU A 1 244 ? 25.297 -17.984 14.219 1 30.67 244 GLU A CA 1
ATOM 1878 C C . GLU A 1 244 ? 24.594 -17.625 12.906 1 30.67 244 GLU A C 1
ATOM 1880 O O . GLU A 1 244 ? 24.906 -16.609 12.289 1 30.67 244 GLU A O 1
ATOM 1885 N N . HIS A 1 245 ? 24.25 -18.719 12.172 1 28.78 245 HIS A N 1
ATOM 1886 C CA . HIS A 1 245 ? 23.812 -18.688 10.781 1 28.78 245 HIS A CA 1
ATOM 1887 C C . HIS A 1 245 ? 22.484 -17.969 10.633 1 28.78 245 HIS A C 1
ATOM 1889 O O . HIS A 1 245 ? 22.172 -17.422 9.57 1 28.78 245 HIS A O 1
ATOM 1895 N N . GLY A 1 246 ? 21.391 -18.516 11.266 1 27.14 246 GLY A N 1
ATOM 1896 C CA . GLY A 1 246 ? 20.062 -18.469 10.672 1 27.14 246 GLY A CA 1
ATOM 1897 C C . GLY A 1 246 ? 19.359 -17.141 10.867 1 27.14 246 GLY A C 1
ATOM 1898 O O . GLY A 1 246 ? 18.609 -16.953 11.836 1 27.14 246 GLY A O 1
ATOM 1899 N N . ARG A 1 247 ? 20.031 -16.094 11.242 1 32.56 247 ARG A N 1
ATOM 1900 C CA . ARG A 1 247 ? 19.109 -15.023 10.875 1 32.56 247 ARG A CA 1
ATOM 1901 C C . ARG A 1 247 ? 18.094 -15.492 9.844 1 32.56 247 ARG A C 1
ATOM 1903 O O . ARG A 1 247 ? 18.453 -15.758 8.688 1 32.56 247 ARG A O 1
ATOM 1910 N N . HIS A 1 248 ? 17.125 -16.328 10.188 1 33.38 248 HIS A N 1
ATOM 1911 C CA . HIS A 1 248 ? 16.016 -16.844 9.398 1 33.38 248 HIS A CA 1
ATOM 1912 C C . HIS A 1 248 ? 15.547 -15.828 8.367 1 33.38 248 HIS A C 1
ATOM 1914 O O . HIS A 1 248 ? 15.18 -14.703 8.719 1 33.38 248 HIS A O 1
ATOM 1920 N N . ASN A 1 249 ? 16.109 -15.742 7.258 1 39.16 249 ASN A N 1
ATOM 1921 C CA . ASN A 1 249 ? 15.648 -15.164 6 1 39.16 249 ASN A CA 1
ATOM 1922 C C . ASN A 1 249 ? 14.125 -15.078 5.945 1 39.16 249 ASN A C 1
ATOM 1924 O O . ASN A 1 249 ? 13.461 -16.031 5.523 1 39.16 249 ASN A O 1
ATOM 1928 N N . LYS A 1 250 ? 13.531 -14.742 7.09 1 47.91 250 LYS A N 1
ATOM 1929 C CA . LYS A 1 250 ? 12.094 -14.586 6.891 1 47.91 250 LYS A CA 1
ATOM 1930 C C . LYS A 1 250 ? 11.781 -14.141 5.469 1 47.91 250 LYS A C 1
ATOM 1932 O O . LYS A 1 250 ? 12.25 -13.086 5.027 1 47.91 250 LYS A O 1
ATOM 1937 N N . GLY A 1 251 ? 11.617 -15.109 4.598 1 59.16 251 GLY A N 1
ATOM 1938 C CA . GLY A 1 251 ? 11.523 -15.148 3.146 1 59.16 251 GLY A CA 1
ATOM 1939 C C . GLY A 1 251 ? 10.727 -13.992 2.568 1 59.16 251 GLY A C 1
ATOM 1940 O O . GLY A 1 251 ? 9.625 -13.695 3.033 1 59.16 251 GLY A O 1
ATOM 1941 N N . SER A 1 252 ? 11.344 -13.117 1.858 1 74.12 252 SER A N 1
ATOM 1942 C CA . SER A 1 252 ? 10.852 -11.953 1.135 1 74.12 252 SER A CA 1
ATOM 1943 C C . SER A 1 252 ? 9.5 -12.242 0.487 1 74.12 252 SER A C 1
ATOM 1945 O O . SER A 1 252 ? 8.617 -11.383 0.462 1 74.12 252 SER A O 1
ATOM 1947 N N . LEU A 1 253 ? 9.297 -13.609 0.338 1 84.12 253 LEU A N 1
ATOM 1948 C CA . LEU A 1 253 ? 8.062 -14.008 -0.337 1 84.12 253 LEU A CA 1
ATOM 1949 C C . LEU A 1 253 ? 6.867 -13.883 0.598 1 84.12 253 LEU A C 1
ATOM 1951 O O . LEU A 1 253 ? 5.734 -13.719 0.141 1 84.12 253 LEU A O 1
ATOM 1955 N N . LEU A 1 254 ? 7.172 -13.812 1.862 1 79.5 254 LEU A N 1
ATOM 1956 C CA . LEU A 1 254 ? 6.09 -13.859 2.84 1 79.5 254 LEU A CA 1
ATOM 1957 C C . LEU A 1 254 ? 5.844 -12.484 3.449 1 79.5 254 LEU A C 1
ATOM 1959 O O . LEU A 1 254 ? 5.168 -12.367 4.477 1 79.5 254 LEU A O 1
ATOM 1963 N N . ASN A 1 255 ? 6.316 -11.555 2.848 1 83.44 255 ASN A N 1
ATOM 1964 C CA . ASN A 1 255 ? 5.969 -10.195 3.23 1 83.44 255 ASN A CA 1
ATOM 1965 C C . ASN A 1 255 ? 4.574 -9.812 2.736 1 83.44 255 ASN A C 1
ATOM 1967 O O . ASN A 1 255 ? 4.18 -10.195 1.633 1 83.44 255 ASN A O 1
ATOM 1971 N N . MET A 1 256 ? 3.908 -9.047 3.459 1 86.31 256 MET A N 1
ATOM 1972 C CA . MET A 1 256 ? 2.529 -8.68 3.146 1 86.31 256 MET A CA 1
ATOM 1973 C C . MET A 1 256 ? 2.455 -7.918 1.827 1 86.31 256 MET A C 1
ATOM 1975 O O . MET A 1 256 ? 1.56 -8.156 1.017 1 86.31 256 MET A O 1
ATOM 1979 N N . ASN A 1 257 ? 3.424 -7.027 1.692 1 86.44 257 ASN A N 1
ATOM 1980 C CA . ASN A 1 257 ? 3.41 -6.234 0.467 1 86.44 257 ASN A CA 1
ATOM 1981 C C . ASN A 1 257 ? 3.643 -7.105 -0.766 1 86.44 257 ASN A C 1
ATOM 1983 O O . ASN A 1 257 ? 3.129 -6.809 -1.846 1 86.44 257 ASN A O 1
ATOM 1987 N N . VAL A 1 258 ? 4.422 -8.172 -0.579 1 90.38 258 VAL A N 1
ATOM 1988 C CA . VAL A 1 258 ? 4.699 -9.094 -1.68 1 90.38 258 VAL A CA 1
ATOM 1989 C C . VAL A 1 258 ? 3.447 -9.898 -2.014 1 90.38 258 VAL A C 1
ATOM 1991 O O . VAL A 1 258 ? 3.102 -10.062 -3.186 1 90.38 258 VAL A O 1
ATOM 1994 N N . ILE A 1 259 ? 2.77 -10.289 -1.022 1 92.19 259 ILE A N 1
ATOM 1995 C CA . ILE A 1 259 ? 1.544 -11.062 -1.216 1 92.19 259 ILE A CA 1
ATOM 1996 C C . ILE A 1 259 ? 0.487 -10.18 -1.883 1 92.19 259 ILE A C 1
ATOM 1998 O O . ILE A 1 259 ? -0.22 -10.633 -2.789 1 92.19 259 ILE A O 1
ATOM 2002 N N . ASP A 1 260 ? 0.428 -8.977 -1.443 1 94.62 260 ASP A N 1
ATOM 2003 C CA . ASP A 1 260 ? -0.487 -8.031 -2.074 1 94.62 260 ASP A CA 1
ATOM 2004 C C . ASP A 1 260 ? -0.188 -7.891 -3.564 1 94.62 260 ASP A C 1
ATOM 2006 O O . ASP A 1 260 ? -1.104 -7.891 -4.391 1 94.62 260 ASP A O 1
ATOM 2010 N N . GLN A 1 261 ? 1.052 -7.762 -3.838 1 95.06 261 GLN A N 1
ATOM 2011 C CA . GLN A 1 261 ? 1.491 -7.648 -5.223 1 95.06 261 GLN A CA 1
ATOM 2012 C C . GLN A 1 261 ? 1.079 -8.875 -6.035 1 95.06 261 GLN A C 1
ATOM 2014 O O . GLN A 1 261 ? 0.519 -8.742 -7.125 1 95.06 261 GLN A O 1
ATOM 2019 N N . ILE A 1 262 ? 1.307 -10.023 -5.535 1 96.56 262 ILE A N 1
ATOM 2020 C CA . ILE A 1 262 ? 1.023 -11.266 -6.25 1 96.56 262 ILE A CA 1
ATOM 2021 C C . ILE A 1 262 ? -0.482 -11.406 -6.465 1 96.56 262 ILE A C 1
ATOM 2023 O O . ILE A 1 262 ? -0.926 -11.859 -7.523 1 96.56 262 ILE A O 1
ATOM 2027 N N . ILE A 1 263 ? -1.256 -11.039 -5.488 1 97.25 263 ILE A N 1
ATOM 2028 C CA . ILE A 1 263 ? -2.707 -11.094 -5.625 1 97.25 263 ILE A CA 1
ATOM 2029 C C . ILE A 1 263 ? -3.154 -10.164 -6.75 1 97.25 263 ILE A C 1
ATOM 2031 O O . ILE A 1 263 ? -3.965 -10.547 -7.598 1 97.25 263 ILE A O 1
ATOM 2035 N N . ALA A 1 264 ? -2.607 -8.992 -6.762 1 97.88 264 ALA A N 1
ATOM 2036 C CA . ALA A 1 264 ? -2.947 -8.031 -7.809 1 97.88 264 ALA A CA 1
ATOM 2037 C C . ALA A 1 264 ? -2.555 -8.562 -9.188 1 97.88 264 ALA A C 1
ATOM 2039 O O . ALA A 1 264 ? -3.33 -8.461 -10.141 1 97.88 264 ALA A O 1
ATOM 2040 N N . GLU A 1 265 ? -1.415 -9.141 -9.305 1 97.19 265 GLU A N 1
ATOM 2041 C CA . GLU A 1 265 ? -0.951 -9.742 -10.547 1 97.19 265 GLU A CA 1
ATOM 2042 C C . GLU A 1 265 ? -1.854 -10.891 -10.977 1 97.19 265 GLU A C 1
ATOM 2044 O O . GLU A 1 265 ? -2.172 -11.039 -12.156 1 97.19 265 GLU A O 1
ATOM 2049 N N . THR A 1 266 ? -2.232 -11.664 -9.992 1 98.31 266 THR A N 1
ATOM 2050 C CA . THR A 1 266 ? -3.078 -12.828 -10.25 1 98.31 266 THR A CA 1
ATOM 2051 C C . THR A 1 266 ? -4.41 -12.406 -10.859 1 98.31 266 THR A C 1
ATOM 2053 O O . THR A 1 266 ? -4.82 -12.938 -11.898 1 98.31 266 THR A O 1
ATOM 2056 N N . ILE A 1 267 ? -5.039 -11.484 -10.266 1 98.06 267 ILE A N 1
ATOM 2057 C CA . ILE A 1 267 ? -6.352 -11.031 -10.719 1 98.06 267 ILE A CA 1
ATOM 2058 C C . ILE A 1 267 ? -6.227 -10.359 -12.078 1 98.06 267 ILE A C 1
ATOM 2060 O O . ILE A 1 267 ? -6.98 -10.672 -13.008 1 98.06 267 ILE A O 1
ATOM 2064 N N . THR A 1 268 ? -5.262 -9.469 -12.203 1 96.62 268 THR A N 1
ATOM 2065 C CA . THR A 1 268 ? -5.078 -8.734 -13.453 1 96.62 268 THR A CA 1
ATOM 2066 C C . THR A 1 268 ? -4.727 -9.688 -14.594 1 96.62 268 THR A C 1
ATOM 2068 O O . THR A 1 268 ? -5.281 -9.578 -15.695 1 96.62 268 THR A O 1
ATOM 2071 N N . ASN A 1 269 ? -3.854 -10.617 -14.359 1 96.31 269 ASN A N 1
ATOM 2072 C CA . ASN A 1 269 ? -3.471 -11.594 -15.367 1 96.31 269 ASN A CA 1
ATOM 2073 C C . ASN A 1 269 ? -4.66 -12.453 -15.797 1 96.31 269 ASN A C 1
ATOM 2075 O O . ASN A 1 269 ? -4.844 -12.711 -16.984 1 96.31 269 ASN A O 1
ATOM 2079 N N . ALA A 1 270 ? -5.438 -12.914 -14.852 1 97.06 270 ALA A N 1
ATOM 2080 C CA . ALA A 1 270 ? -6.586 -13.758 -15.164 1 97.06 270 ALA A CA 1
ATOM 2081 C C . ALA A 1 270 ? -7.551 -13.047 -16.109 1 97.06 270 ALA A C 1
ATOM 2083 O O . ALA A 1 270 ? -8 -13.633 -17.109 1 97.06 270 ALA A O 1
ATOM 2084 N N . PHE A 1 271 ? -7.828 -11.781 -15.836 1 96.12 271 PHE A N 1
ATOM 2085 C CA . PHE A 1 271 ? -8.68 -11.008 -16.734 1 96.12 271 PHE A CA 1
ATOM 2086 C C . PHE A 1 271 ? -8.039 -10.883 -18.109 1 96.12 271 PHE A C 1
ATOM 2088 O O . PHE A 1 271 ? -8.711 -11.055 -19.125 1 96.12 271 PHE A O 1
ATOM 2095 N N . ALA A 1 272 ? -6.77 -10.531 -18.109 1 93.38 272 ALA A N 1
ATOM 2096 C CA . ALA A 1 272 ? -6.07 -10.359 -19.375 1 93.38 272 ALA A CA 1
ATOM 2097 C C . ALA A 1 272 ? -6.129 -11.641 -20.219 1 93.38 272 ALA A C 1
ATOM 2099 O O . ALA A 1 272 ? -6.359 -11.586 -21.422 1 93.38 272 ALA A O 1
ATOM 2100 N N . GLN A 1 273 ? -5.973 -12.773 -19.594 1 93.56 273 GLN A N 1
ATOM 2101 C CA . GLN A 1 273 ? -5.914 -14.055 -20.297 1 93.56 273 GLN A CA 1
ATOM 2102 C C . GLN A 1 273 ? -7.281 -14.438 -20.859 1 93.56 273 GLN A C 1
ATOM 2104 O O . GLN A 1 273 ? -7.383 -14.906 -21.984 1 93.56 273 GLN A O 1
ATOM 2109 N N . ILE A 1 274 ? -8.297 -14.227 -20.094 1 93.88 274 ILE A N 1
ATOM 2110 C CA . ILE A 1 274 ? -9.617 -14.594 -20.594 1 93.88 274 ILE A CA 1
ATOM 2111 C C . ILE A 1 274 ? -10.023 -13.656 -21.719 1 93.88 274 ILE A C 1
ATOM 2113 O O . ILE A 1 274 ? -10.766 -14.055 -22.625 1 93.88 274 ILE A O 1
ATOM 2117 N N . ASN A 1 275 ? -9.508 -12.438 -21.641 1 91.5 275 ASN A N 1
ATOM 2118 C CA . ASN A 1 275 ? -9.805 -11.492 -22.703 1 91.5 275 ASN A CA 1
ATOM 2119 C C . ASN A 1 275 ? -9.031 -11.82 -23.984 1 91.5 275 ASN A C 1
ATOM 2121 O O . ASN A 1 275 ? -9.516 -11.578 -25.094 1 91.5 275 ASN A O 1
ATOM 2125 N N . LEU A 1 276 ? -7.91 -12.367 -23.844 1 88.88 276 LEU A N 1
ATOM 2126 C CA . LEU A 1 276 ? -7.105 -12.797 -24.984 1 88.88 276 LEU A CA 1
ATOM 2127 C C . LEU A 1 276 ? -7.621 -14.117 -25.547 1 88.88 276 LEU A C 1
ATOM 2129 O O . LEU A 1 276 ? -7.688 -14.289 -26.766 1 88.88 276 LEU A O 1
ATOM 2133 N N . THR A 1 277 ? -7.938 -15.047 -24.641 1 91.25 277 THR A N 1
ATOM 2134 C CA . THR A 1 277 ? -8.422 -16.375 -25.016 1 91.25 277 THR A CA 1
ATOM 2135 C C . THR A 1 277 ? -9.711 -16.703 -24.266 1 91.25 277 THR A C 1
ATOM 2137 O O . THR A 1 277 ? -9.672 -17.266 -23.172 1 91.25 277 THR A O 1
ATOM 2140 N N . LYS A 1 278 ? -10.789 -16.578 -24.906 1 91.69 278 LYS A N 1
ATOM 2141 C CA . LYS A 1 278 ? -12.102 -16.719 -24.281 1 91.69 278 LYS A CA 1
ATOM 2142 C C . LYS A 1 278 ? -12.32 -18.141 -23.781 1 91.69 278 LYS A C 1
ATOM 2144 O O . LYS A 1 278 ? -13.094 -18.375 -22.859 1 91.69 278 LYS A O 1
ATOM 2149 N N . ALA A 1 279 ? -11.602 -19.094 -24.359 1 92.69 279 ALA A N 1
ATOM 2150 C CA . ALA A 1 279 ? -11.727 -20.5 -23.984 1 92.69 279 ALA A CA 1
ATOM 2151 C C . ALA A 1 279 ? -11.266 -20.719 -22.547 1 92.69 279 ALA A C 1
ATOM 2153 O O . ALA A 1 279 ? -11.578 -21.75 -21.938 1 92.69 279 ALA A O 1
ATOM 2154 N N . LEU A 1 280 ? -10.602 -19.734 -21.984 1 94.56 280 LEU A N 1
ATOM 2155 C CA . LEU A 1 280 ? -10.07 -19.875 -20.625 1 94.56 280 LEU A CA 1
ATOM 2156 C C . LEU A 1 280 ? -11.094 -19.406 -19.594 1 94.56 280 LEU A C 1
ATOM 2158 O O . LEU A 1 280 ? -10.852 -19.5 -18.391 1 94.56 280 LEU A O 1
ATOM 2162 N N . THR A 1 281 ? -12.242 -18.953 -20.062 1 95.31 281 THR A N 1
ATOM 2163 C CA . THR A 1 281 ? -13.297 -18.547 -19.156 1 95.31 281 THR A CA 1
ATOM 2164 C C . THR A 1 281 ? -13.742 -19.734 -18.281 1 95.31 281 THR A C 1
ATOM 2166 O O . THR A 1 281 ? -13.945 -20.844 -18.797 1 95.31 281 THR A O 1
ATOM 2169 N N . GLY A 1 282 ? -13.797 -19.516 -17 1 95.44 282 GLY A N 1
ATOM 2170 C CA . GLY A 1 282 ? -14.242 -20.547 -16.078 1 95.44 282 GLY A CA 1
ATOM 2171 C C . GLY A 1 282 ? -13.094 -21.297 -15.438 1 95.44 282 GLY A C 1
ATOM 2172 O O . GLY A 1 282 ? -13.312 -22.172 -14.586 1 95.44 282 GLY A O 1
ATOM 2173 N N . TRP A 1 283 ? -11.898 -20.984 -15.867 1 96.62 283 TRP A N 1
ATOM 2174 C CA . TRP A 1 283 ? -10.734 -21.625 -15.273 1 96.62 283 TRP A CA 1
ATOM 2175 C C . TRP A 1 283 ? -10.156 -20.766 -14.148 1 96.62 283 TRP A C 1
ATOM 2177 O O . TRP A 1 283 ? -10.188 -19.531 -14.219 1 96.62 283 TRP A O 1
ATOM 2187 N N . LEU A 1 284 ? -9.656 -21.422 -13.125 1 96.94 284 LEU A N 1
ATOM 2188 C CA . LEU A 1 284 ? -8.758 -20.781 -12.172 1 96.94 284 LEU A CA 1
ATOM 2189 C C . LEU A 1 284 ? -7.363 -20.609 -12.766 1 96.94 284 LEU A C 1
ATOM 2191 O O . LEU A 1 284 ? -6.602 -21.578 -12.859 1 96.94 284 LEU A O 1
ATOM 2195 N N . ILE A 1 285 ? -7.039 -19.406 -13.172 1 97.38 285 ILE A N 1
ATOM 2196 C CA . ILE A 1 285 ? -5.762 -19.141 -13.828 1 97.38 285 ILE A CA 1
ATOM 2197 C C . ILE A 1 285 ? -4.684 -18.891 -12.781 1 97.38 285 ILE A C 1
ATOM 2199 O O . ILE A 1 285 ? -4.805 -17.969 -11.969 1 97.38 285 ILE A O 1
ATOM 2203 N N . PRO A 1 286 ? -3.621 -19.594 -12.812 1 97.62 286 PRO A N 1
ATOM 2204 C CA . PRO A 1 286 ? -2.627 -19.516 -11.742 1 97.62 286 PRO A CA 1
ATOM 2205 C C . PRO A 1 286 ? -1.615 -18.391 -11.969 1 97.62 286 PRO A C 1
ATOM 2207 O O . PRO A 1 286 ? -1.366 -18 -13.109 1 97.62 286 PRO A O 1
ATOM 2210 N N . THR A 1 287 ? -1.112 -17.844 -10.914 1 97.94 287 THR A N 1
ATOM 2211 C CA . THR A 1 287 ? 0.051 -16.969 -10.797 1 97.94 287 THR A CA 1
ATOM 2212 C C . THR A 1 287 ? 0.947 -17.422 -9.648 1 97.94 287 THR A C 1
ATOM 2214 O O . THR A 1 287 ? 0.456 -17.781 -8.57 1 97.94 287 THR A O 1
ATOM 2217 N N . PHE A 1 288 ? 2.266 -17.391 -9.906 1 97.62 288 PHE A N 1
ATOM 2218 C CA . PHE A 1 288 ? 3.195 -17.875 -8.898 1 97.62 288 PHE A CA 1
ATOM 2219 C C . PHE A 1 288 ? 4.012 -16.734 -8.32 1 97.62 288 PHE A C 1
ATOM 2221 O O . PHE A 1 288 ? 4.426 -15.828 -9.047 1 97.62 288 PHE A O 1
ATOM 2228 N N . GLY A 1 289 ? 4.113 -16.719 -7.039 1 96.06 289 GLY A N 1
ATOM 2229 C CA . GLY A 1 289 ? 5.254 -16.078 -6.398 1 96.06 289 GLY A CA 1
ATOM 2230 C C . GLY A 1 289 ? 6.371 -17.047 -6.066 1 96.06 289 GLY A C 1
ATOM 2231 O O . GLY A 1 289 ? 6.113 -18.156 -5.594 1 96.06 289 GLY A O 1
ATOM 2232 N N . CYS A 1 290 ? 7.613 -16.625 -6.398 1 95.19 290 CYS A N 1
ATOM 2233 C CA . CYS A 1 290 ? 8.656 -17.609 -6.168 1 95.19 290 CYS A CA 1
ATOM 2234 C C . CYS A 1 290 ? 9.969 -16.953 -5.766 1 95.19 290 CYS A C 1
ATOM 2236 O O . CYS A 1 290 ? 10.273 -15.844 -6.23 1 95.19 290 CYS A O 1
ATOM 2238 N N . THR A 1 291 ? 10.602 -17.484 -4.844 1 92 291 THR A N 1
ATOM 2239 C CA . THR A 1 291 ? 12.031 -17.328 -4.617 1 92 291 THR A CA 1
ATOM 2240 C C . THR A 1 291 ? 12.805 -18.547 -5.09 1 92 291 THR A C 1
ATOM 2242 O O . THR A 1 291 ? 12.219 -19.469 -5.66 1 92 291 THR A O 1
ATOM 2245 N N . VAL A 1 292 ? 14.047 -18.562 -4.867 1 91.12 292 VAL A N 1
ATOM 2246 C CA . VAL A 1 292 ? 14.828 -19.734 -5.242 1 91.12 292 VAL A CA 1
ATOM 2247 C C . VAL A 1 292 ? 14.477 -20.906 -4.328 1 91.12 292 VAL A C 1
ATOM 2249 O O . VAL A 1 292 ? 14.633 -22.062 -4.707 1 91.12 292 VAL A O 1
ATOM 2252 N N . ASP A 1 293 ? 13.82 -20.594 -3.205 1 91.12 293 ASP A N 1
ATOM 2253 C CA . ASP A 1 293 ? 13.633 -21.609 -2.18 1 91.12 293 ASP A CA 1
ATOM 2254 C C . ASP A 1 293 ? 12.164 -22 -2.059 1 91.12 293 ASP A C 1
ATOM 2256 O O . ASP A 1 293 ? 11.852 -23.109 -1.614 1 91.12 293 ASP A O 1
ATOM 2260 N N . GLN A 1 294 ? 11.352 -21.062 -2.451 1 91.81 294 GLN A N 1
ATOM 2261 C CA . GLN A 1 294 ? 9.945 -21.297 -2.137 1 91.81 294 GLN A CA 1
ATOM 2262 C C . GLN A 1 294 ? 9.047 -20.828 -3.279 1 91.81 294 GLN A C 1
ATOM 2264 O O . GLN A 1 294 ? 9.445 -20 -4.094 1 91.81 294 GLN A O 1
ATOM 2269 N N . VAL A 1 295 ? 7.855 -21.438 -3.277 1 94.5 295 VAL A N 1
ATOM 2270 C CA . VAL A 1 295 ? 6.828 -21.047 -4.238 1 94.5 295 VAL A CA 1
ATOM 2271 C C . VAL A 1 295 ? 5.48 -20.922 -3.527 1 94.5 295 VAL A C 1
ATOM 2273 O O . VAL A 1 295 ? 5.199 -21.656 -2.574 1 94.5 295 VAL A O 1
ATOM 2276 N N . VAL A 1 296 ? 4.723 -19.953 -3.885 1 93.56 296 VAL A N 1
ATOM 2277 C CA . VAL A 1 296 ? 3.322 -19.812 -3.504 1 93.56 296 VAL A CA 1
ATOM 2278 C C . VAL A 1 296 ? 2.463 -19.641 -4.754 1 93.56 296 VAL A C 1
ATOM 2280 O O . VAL A 1 296 ? 2.893 -19.031 -5.734 1 93.56 296 VAL A O 1
ATOM 2283 N N . ALA A 1 297 ? 1.324 -20.234 -4.734 1 96.19 297 ALA A N 1
ATOM 2284 C CA . ALA A 1 297 ? 0.446 -20.156 -5.898 1 96.19 297 ALA A CA 1
ATOM 2285 C C . ALA A 1 297 ? -0.869 -19.469 -5.551 1 96.19 297 ALA A C 1
ATOM 2287 O O . ALA A 1 297 ? -1.479 -19.766 -4.52 1 96.19 297 ALA A O 1
ATOM 2288 N N . PHE A 1 298 ? -1.247 -18.594 -6.379 1 96.5 298 PHE A N 1
ATOM 2289 C CA . PHE A 1 298 ? -2.566 -17.969 -6.375 1 96.5 298 PHE A CA 1
ATOM 2290 C C . PHE A 1 298 ? -3.309 -18.266 -7.676 1 96.5 298 PHE A C 1
ATOM 2292 O O . PHE A 1 298 ? -2.689 -18.391 -8.734 1 96.5 298 PHE A O 1
ATOM 2299 N N . MET A 1 299 ? -4.57 -18.406 -7.613 1 97.25 299 MET A N 1
ATOM 2300 C CA . MET A 1 299 ? -5.406 -18.641 -8.789 1 97.25 299 MET A CA 1
ATOM 2301 C C . MET A 1 299 ? -6.68 -17.797 -8.719 1 97.25 299 MET A C 1
ATOM 2303 O O . MET A 1 299 ? -7.238 -17.594 -7.645 1 97.25 299 MET A O 1
ATOM 2307 N N . TYR A 1 300 ? -7.125 -17.344 -9.883 1 97.94 300 TYR A N 1
ATOM 2308 C CA . TYR A 1 300 ? -8.32 -16.5 -9.906 1 97.94 300 TYR A CA 1
ATOM 2309 C C . TYR A 1 300 ? -9.195 -16.844 -11.109 1 97.94 300 TYR A C 1
ATOM 2311 O O . TYR A 1 300 ? -8.695 -17.047 -12.219 1 97.94 300 TYR A O 1
ATOM 2319 N N . ASP A 1 301 ? -10.438 -17.016 -10.883 1 97.62 301 ASP A N 1
ATOM 2320 C CA . ASP A 1 301 ? -11.477 -17.141 -11.898 1 97.62 301 ASP A CA 1
ATOM 2321 C C . ASP A 1 301 ? -12.289 -15.859 -12.031 1 97.62 301 ASP A C 1
ATOM 2323 O O . ASP A 1 301 ? -13.188 -15.602 -11.227 1 97.62 301 ASP A O 1
ATOM 2327 N N . PRO A 1 302 ? -11.992 -15.062 -13.062 1 96.62 302 PRO A N 1
ATOM 2328 C CA . PRO A 1 302 ? -12.68 -13.773 -13.219 1 96.62 302 PRO A CA 1
ATOM 2329 C C . PRO A 1 302 ? -14.188 -13.93 -13.398 1 96.62 302 PRO A C 1
ATOM 2331 O O . PRO A 1 302 ? -14.945 -13.016 -13.055 1 96.62 302 PRO A O 1
ATOM 2334 N N . LYS A 1 303 ? -14.633 -14.984 -13.969 1 95.94 303 LYS A N 1
ATOM 2335 C CA . LYS A 1 303 ? -16.062 -15.188 -14.227 1 95.94 303 LYS A CA 1
ATOM 2336 C C . LYS A 1 303 ? -16.844 -15.305 -12.922 1 95.94 303 LYS A C 1
ATOM 2338 O O . LYS A 1 303 ? -17.844 -14.609 -12.727 1 95.94 303 LYS A O 1
ATOM 2343 N N . SER A 1 304 ? -16.328 -16.094 -12.07 1 95.75 304 SER A N 1
ATOM 2344 C CA . SER A 1 304 ? -17.078 -16.422 -10.852 1 95.75 304 SER A CA 1
ATOM 2345 C C . SER A 1 304 ? -16.562 -15.602 -9.672 1 95.75 304 SER A C 1
ATOM 2347 O O . SER A 1 304 ? -17.141 -15.664 -8.578 1 95.75 304 SER A O 1
ATOM 2349 N N . ASP A 1 305 ? -15.469 -14.859 -9.844 1 96.81 305 ASP A N 1
ATOM 2350 C CA . ASP A 1 305 ? -14.867 -14.047 -8.789 1 96.81 305 ASP A CA 1
ATOM 2351 C C . ASP A 1 305 ? -14.391 -14.922 -7.633 1 9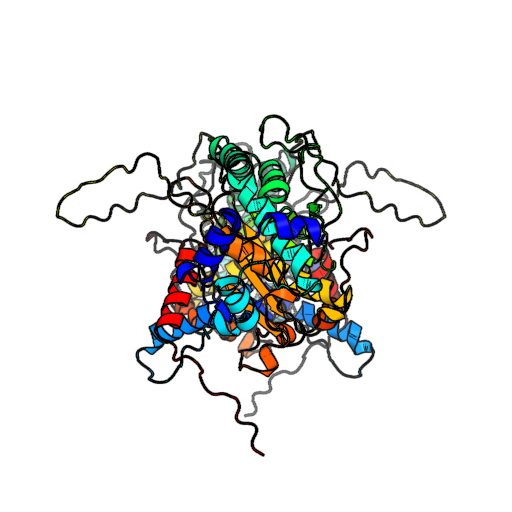6.81 305 ASP A C 1
ATOM 2353 O O . ASP A 1 305 ? -14.727 -14.664 -6.473 1 96.81 305 ASP A O 1
ATOM 2357 N N . VAL A 1 306 ? -13.656 -15.953 -8 1 96.25 306 VAL A N 1
ATOM 2358 C CA . VAL A 1 306 ? -13.109 -16.875 -7.008 1 96.25 306 VAL A CA 1
ATOM 2359 C C . VAL A 1 306 ? -11.594 -16.734 -6.957 1 96.25 306 VAL A C 1
ATOM 2361 O O . VAL A 1 306 ? -10.922 -16.828 -7.984 1 96.25 306 VAL A O 1
ATOM 2364 N N . LEU A 1 307 ? -11.07 -16.469 -5.766 1 96.38 307 LEU A N 1
ATOM 2365 C CA . LEU A 1 307 ? -9.633 -16.328 -5.52 1 96.38 307 LEU A CA 1
ATOM 2366 C C . LEU A 1 307 ? -9.141 -17.391 -4.555 1 96.38 307 LEU A C 1
ATOM 2368 O O . LEU A 1 307 ? -9.625 -17.5 -3.424 1 96.38 307 LEU A O 1
ATOM 2372 N N . LEU A 1 308 ? -8.18 -18.188 -5.02 1 94.75 308 LEU A N 1
ATOM 2373 C CA . LEU A 1 308 ? -7.629 -19.266 -4.188 1 94.75 308 LEU A CA 1
ATOM 2374 C C . LEU A 1 308 ? -6.129 -19.078 -3.984 1 94.75 308 LEU A C 1
ATOM 2376 O O . LEU A 1 308 ? -5.438 -18.547 -4.863 1 94.75 308 LEU A O 1
ATOM 2380 N N . GLN A 1 309 ? -5.684 -19.453 -2.873 1 92.31 309 GLN A N 1
ATOM 2381 C CA . GLN A 1 309 ? -4.266 -19.516 -2.535 1 92.31 309 GLN A CA 1
ATOM 2382 C C . GLN A 1 309 ? -3.875 -20.906 -2.045 1 92.31 309 GLN A C 1
ATOM 2384 O O . GLN A 1 309 ? -4.645 -21.562 -1.337 1 92.31 309 GLN A O 1
ATOM 2389 N N . SER A 1 310 ? -2.721 -21.375 -2.486 1 91 310 SER A N 1
ATOM 2390 C CA . SER A 1 310 ? -2.199 -22.578 -1.846 1 91 310 SER A CA 1
ATOM 2391 C C . SER A 1 310 ? -2.084 -22.391 -0.336 1 91 310 SER A C 1
ATOM 2393 O O . SER A 1 310 ? -1.678 -21.328 0.137 1 91 310 SER A O 1
ATOM 2395 N N . MET A 1 311 ? -2.463 -23.281 0.358 1 83.81 311 MET A N 1
ATOM 2396 C CA . MET A 1 311 ? -2.564 -23.188 1.812 1 83.81 311 MET A CA 1
ATOM 2397 C C . MET A 1 311 ? -1.203 -22.906 2.436 1 83.81 311 MET A C 1
ATOM 2399 O O . MET A 1 311 ? -1.101 -22.125 3.377 1 83.81 311 MET A O 1
ATOM 2403 N N . ASP A 1 312 ? -0.208 -23.531 1.924 1 79.19 312 ASP A N 1
ATOM 2404 C CA . ASP A 1 312 ? 1.129 -23.344 2.48 1 79.19 312 ASP A CA 1
ATOM 2405 C C . ASP A 1 312 ? 2.088 -22.781 1.435 1 79.19 312 ASP A C 1
ATOM 2407 O O . ASP A 1 312 ? 1.808 -22.828 0.235 1 79.19 312 ASP A O 1
ATOM 2411 N N . ILE A 1 313 ? 3.061 -22.141 2.029 1 82.56 313 ILE A N 1
ATOM 2412 C CA . ILE A 1 313 ? 4.23 -21.859 1.205 1 82.56 313 ILE A CA 1
ATOM 2413 C C . ILE A 1 313 ? 5.012 -23.156 0.971 1 82.56 313 ILE A C 1
ATOM 2415 O O . ILE A 1 313 ? 5.301 -23.891 1.917 1 82.56 313 ILE A O 1
ATOM 2419 N N . ILE A 1 314 ? 5.301 -23.391 -0.291 1 88.06 314 ILE A N 1
ATOM 2420 C CA . ILE A 1 314 ? 5.859 -24.688 -0.683 1 88.06 314 ILE A CA 1
ATOM 2421 C C . ILE A 1 314 ? 7.363 -24.547 -0.913 1 88.06 314 ILE A C 1
ATOM 2423 O O . ILE A 1 314 ? 7.805 -23.688 -1.676 1 88.06 314 ILE A O 1
ATOM 2427 N N . SER A 1 315 ? 8.062 -25.391 -0.284 1 91.62 315 SER A N 1
ATOM 2428 C CA . SER A 1 315 ? 9.508 -25.391 -0.46 1 91.62 315 SER A CA 1
ATOM 2429 C C . SER A 1 315 ? 9.906 -26.031 -1.783 1 91.62 315 SER A C 1
ATOM 2431 O O . SER A 1 315 ? 9.336 -27.062 -2.18 1 91.62 315 SER A O 1
ATOM 2433 N N . CYS A 1 316 ? 10.914 -25.5 -2.379 1 93.75 316 CYS A N 1
ATOM 2434 C CA . CYS A 1 316 ? 11.445 -26.078 -3.613 1 93.75 316 CYS A CA 1
ATOM 2435 C C . CYS A 1 316 ? 12.445 -27.188 -3.314 1 93.75 316 CYS A C 1
ATOM 2437 O O . CYS A 1 316 ? 12.812 -27.953 -4.207 1 93.75 316 CYS A O 1
ATOM 2439 N N . TRP A 1 317 ? 12.82 -27.281 -2.066 1 93.75 317 TRP A N 1
ATOM 2440 C CA . TRP A 1 317 ? 13.914 -28.172 -1.735 1 93.75 317 TRP A CA 1
ATOM 2441 C C . TRP A 1 317 ? 13.508 -29.141 -0.621 1 93.75 317 TRP A C 1
ATOM 2443 O O . TRP A 1 317 ? 12.719 -28.781 0.258 1 93.75 317 TRP A O 1
ATOM 2453 N N . ARG A 1 318 ? 13.992 -30.312 -0.765 1 89.62 318 ARG A N 1
ATOM 2454 C CA . ARG A 1 318 ? 13.961 -31.328 0.287 1 89.62 318 ARG A CA 1
ATOM 2455 C C . ARG A 1 318 ? 15.344 -31.953 0.475 1 89.62 318 ARG A C 1
ATOM 2457 O O . ARG A 1 318 ? 15.844 -32.625 -0.421 1 89.62 318 ARG A O 1
ATOM 2464 N N . GLU A 1 319 ? 15.914 -31.875 1.666 1 83.44 319 GLU A N 1
ATOM 2465 C CA . GLU A 1 319 ? 17.234 -32.438 1.977 1 83.44 319 GLU A CA 1
ATOM 2466 C C . GLU A 1 319 ? 18.25 -32.094 0.896 1 83.44 319 GLU A C 1
ATOM 2468 O O . GLU A 1 319 ? 18.922 -32.969 0.365 1 83.44 319 GLU A O 1
ATOM 2473 N N . LYS A 1 320 ? 18.328 -30.953 0.3 1 81.69 320 LYS A N 1
ATOM 2474 C CA . LYS A 1 320 ? 19.312 -30.375 -0.619 1 81.69 320 LYS A CA 1
ATOM 2475 C C . LYS A 1 320 ? 19.016 -30.781 -2.061 1 81.69 320 LYS A C 1
ATOM 2477 O O . LYS A 1 320 ? 19.828 -30.562 -2.953 1 81.69 320 LYS A O 1
ATOM 2482 N N . THR A 1 321 ? 17.938 -31.531 -2.26 1 91.94 321 THR A N 1
ATOM 2483 C CA . THR A 1 321 ? 17.5 -31.859 -3.613 1 91.94 321 THR A CA 1
ATOM 2484 C C . THR A 1 321 ? 16.203 -31.141 -3.947 1 91.94 321 THR A C 1
ATOM 2486 O O . THR A 1 321 ? 15.438 -30.781 -3.049 1 91.94 321 THR A O 1
ATOM 2489 N N . LEU A 1 322 ? 16.047 -30.953 -5.207 1 95.19 322 LEU A N 1
ATOM 2490 C CA . LEU A 1 322 ? 14.781 -30.375 -5.641 1 95.19 322 LEU A CA 1
ATOM 2491 C C . LEU A 1 322 ? 13.609 -31.266 -5.242 1 95.19 322 LEU A C 1
ATOM 2493 O O . LEU A 1 322 ? 13.648 -32.469 -5.449 1 95.19 322 LEU A O 1
ATOM 2497 N N . ASP A 1 323 ? 12.648 -30.75 -4.578 1 95.81 323 ASP A N 1
ATOM 2498 C CA . ASP A 1 323 ? 11.477 -31.516 -4.156 1 95.81 323 ASP A CA 1
ATOM 2499 C C . ASP A 1 323 ? 10.594 -31.859 -5.348 1 95.81 323 ASP A C 1
ATOM 2501 O O . ASP A 1 323 ? 9.922 -31 -5.906 1 95.81 323 ASP A O 1
ATOM 2505 N N . LEU A 1 324 ? 10.492 -33.125 -5.66 1 95.94 324 LEU A N 1
ATOM 2506 C CA . LEU A 1 324 ? 9.781 -33.562 -6.848 1 95.94 324 LEU A CA 1
ATOM 2507 C C . LEU A 1 324 ? 8.281 -33.344 -6.699 1 95.94 324 LEU A C 1
ATOM 2509 O O . LEU A 1 324 ? 7.582 -33.125 -7.688 1 95.94 324 LEU A O 1
ATOM 2513 N N . THR A 1 325 ? 7.836 -33.406 -5.473 1 96 325 THR A N 1
ATOM 2514 C CA . THR A 1 325 ? 6.418 -33.125 -5.238 1 96 325 THR A CA 1
ATOM 2515 C C . THR A 1 325 ? 6.066 -31.703 -5.625 1 96 325 THR A C 1
ATOM 2517 O O . THR A 1 325 ? 5.035 -31.453 -6.254 1 96 325 THR A O 1
ATOM 2520 N N . THR A 1 326 ? 6.957 -30.812 -5.273 1 96.06 326 THR A N 1
ATOM 2521 C CA . THR A 1 326 ? 6.773 -29.422 -5.641 1 96.06 326 THR A CA 1
ATOM 2522 C C . THR A 1 326 ? 6.812 -29.25 -7.156 1 96.06 326 THR A C 1
ATOM 2524 O O . THR A 1 326 ? 5.977 -28.531 -7.727 1 96.06 326 THR A O 1
ATOM 2527 N N . VAL A 1 327 ? 7.703 -29.938 -7.801 1 97.75 327 VAL A N 1
ATOM 2528 C CA . VAL A 1 327 ? 7.855 -29.844 -9.25 1 97.75 327 VAL A CA 1
ATOM 2529 C C . VAL A 1 327 ? 6.578 -30.328 -9.93 1 97.75 327 VAL A C 1
ATOM 2531 O O . VAL A 1 327 ? 6.062 -29.672 -10.836 1 97.75 327 VAL A O 1
ATOM 2534 N N . VAL A 1 328 ? 6.074 -31.438 -9.469 1 97.94 328 VAL A N 1
ATOM 2535 C CA . VAL A 1 328 ? 4.867 -32 -10.062 1 97.94 328 VAL A CA 1
ATOM 2536 C C . VAL A 1 328 ? 3.676 -31.094 -9.789 1 97.94 328 VAL A C 1
ATOM 2538 O O . VAL A 1 328 ? 2.814 -30.922 -10.656 1 97.94 328 VAL A O 1
ATOM 2541 N N . PHE A 1 329 ? 3.645 -30.547 -8.625 1 97.38 329 PHE A N 1
ATOM 2542 C CA . PHE A 1 329 ? 2.586 -29.609 -8.281 1 97.38 329 PHE A CA 1
ATOM 2543 C C . PHE A 1 329 ? 2.604 -28.406 -9.219 1 97.38 329 PHE A C 1
ATOM 2545 O O . PHE A 1 329 ? 1.568 -28.031 -9.773 1 97.38 329 PHE A O 1
ATOM 2552 N N . ILE A 1 330 ? 3.748 -27.828 -9.414 1 97.69 330 ILE A N 1
ATOM 2553 C CA . ILE A 1 330 ? 3.922 -26.703 -10.328 1 97.69 330 ILE A CA 1
ATOM 2554 C C . ILE A 1 330 ? 3.518 -27.109 -11.742 1 97.69 330 ILE A C 1
ATOM 2556 O O . ILE A 1 330 ? 2.803 -26.375 -12.422 1 97.69 330 ILE A O 1
ATOM 2560 N N . TRP A 1 331 ? 3.977 -28.281 -12.125 1 98.31 331 TRP A N 1
ATOM 2561 C CA . TRP A 1 331 ? 3.668 -28.828 -13.438 1 98.31 331 TRP A CA 1
ATOM 2562 C C . TRP A 1 331 ? 2.16 -28.906 -13.656 1 98.31 331 TRP A C 1
ATOM 2564 O O . TRP A 1 331 ? 1.655 -28.484 -14.703 1 98.31 331 TRP A O 1
ATOM 2574 N N . MET A 1 332 ? 1.464 -29.375 -12.695 1 97.75 332 MET A N 1
ATOM 2575 C CA . MET A 1 332 ? 0.013 -29.516 -12.805 1 97.75 332 MET A CA 1
ATOM 2576 C C . MET A 1 332 ? -0.649 -28.141 -12.914 1 97.75 332 MET A C 1
ATOM 2578 O O . MET A 1 332 ? -1.553 -27.938 -13.727 1 97.75 332 MET A O 1
ATOM 2582 N N . LEU A 1 333 ? -0.199 -27.172 -12.141 1 97.25 333 LEU A N 1
ATOM 2583 C CA . LEU A 1 333 ? -0.781 -25.844 -12.141 1 97.25 333 LEU A CA 1
ATOM 2584 C C . LEU A 1 333 ? -0.473 -25.125 -13.453 1 97.25 333 LEU A C 1
ATOM 2586 O O . LEU A 1 333 ? -1.318 -24.391 -13.977 1 97.25 333 LEU A O 1
ATOM 2590 N N . LEU A 1 334 ? 0.727 -25.328 -13.938 1 97.81 334 LEU A N 1
ATOM 2591 C CA . LEU A 1 334 ? 1.111 -24.703 -15.195 1 97.81 334 LEU A CA 1
ATOM 2592 C C . LEU A 1 334 ? 0.254 -25.203 -16.344 1 97.81 334 LEU A C 1
ATOM 2594 O O . LEU A 1 334 ? 0.03 -24.5 -17.328 1 97.81 334 LEU A O 1
ATOM 2598 N N . ASN A 1 335 ? -0.159 -26.406 -16.25 1 97.38 335 ASN A N 1
ATOM 2599 C CA . ASN A 1 335 ? -0.998 -27.047 -17.266 1 97.38 335 ASN A CA 1
ATOM 2600 C C . ASN A 1 335 ? -2.439 -27.188 -16.781 1 97.38 335 ASN A C 1
ATOM 2602 O O . ASN A 1 335 ? -3.051 -28.25 -16.969 1 97.38 335 ASN A O 1
ATOM 2606 N N . PHE A 1 336 ? -2.947 -26.141 -16.203 1 96.88 336 PHE A N 1
ATOM 2607 C CA . PHE A 1 336 ? -4.207 -26.125 -15.469 1 96.88 336 PHE A CA 1
ATOM 2608 C C . PHE A 1 336 ? -5.367 -26.516 -16.375 1 96.88 336 PHE A C 1
ATOM 2610 O O . PHE A 1 336 ? -6.301 -27.188 -15.945 1 96.88 336 PHE A O 1
ATOM 2617 N N . PRO A 1 337 ? -5.402 -26.234 -17.672 1 95.19 337 PRO A N 1
ATOM 2618 C CA . PRO A 1 337 ? -6.555 -26.641 -18.484 1 95.19 337 PRO A CA 1
ATOM 2619 C C . PRO A 1 337 ? -6.68 -28.156 -18.594 1 95.19 337 PRO A C 1
ATOM 2621 O O . PRO A 1 337 ? -7.738 -28.672 -18.984 1 95.19 337 PRO A O 1
ATOM 2624 N N . ILE A 1 338 ? -5.582 -28.859 -18.312 1 95.75 338 ILE A N 1
ATOM 2625 C CA . ILE A 1 338 ? -5.578 -30.312 -18.391 1 95.75 338 ILE A CA 1
ATOM 2626 C C . ILE A 1 338 ? -5.859 -30.906 -17.016 1 95.75 338 ILE A C 1
ATOM 2628 O O . ILE A 1 338 ? -6.633 -31.859 -16.891 1 95.75 338 ILE A O 1
ATOM 2632 N N . PHE A 1 339 ? -5.34 -30.297 -16 1 96.88 339 PHE A N 1
ATOM 2633 C CA . PHE A 1 339 ? -5.293 -30.984 -14.711 1 96.88 339 PHE A CA 1
ATOM 2634 C C . PHE A 1 339 ? -6.34 -30.406 -13.766 1 96.88 339 PHE A C 1
ATOM 2636 O O . PHE A 1 339 ? -6.645 -31 -12.734 1 96.88 339 PHE A O 1
ATOM 2643 N N . MET A 1 340 ? -6.84 -29.266 -14.008 1 95.94 340 MET A N 1
ATOM 2644 C CA . MET A 1 340 ? -7.793 -28.656 -13.078 1 95.94 340 MET A CA 1
ATOM 2645 C C . MET A 1 340 ? -9.219 -28.781 -13.609 1 95.94 340 MET A C 1
ATOM 2647 O O . MET A 1 340 ? -9.422 -29.016 -14.797 1 95.94 340 MET A O 1
ATOM 2651 N N . CYS A 1 341 ? -10.125 -28.625 -12.695 1 94.56 341 CYS A N 1
ATOM 2652 C CA . CYS A 1 341 ? -11.531 -28.625 -13.062 1 94.56 341 CYS A CA 1
ATOM 2653 C C . CYS A 1 341 ? -11.984 -27.234 -13.516 1 94.56 341 CYS A C 1
ATOM 2655 O O . CYS A 1 341 ? -11.641 -26.234 -12.891 1 94.56 341 CYS A O 1
ATOM 2657 N N . LYS A 1 342 ? -12.648 -27.25 -14.594 1 94.38 342 LYS A N 1
ATOM 2658 C CA . LYS A 1 342 ? -13.234 -26.016 -15.094 1 94.38 342 LYS A CA 1
ATOM 2659 C C . LYS A 1 342 ? -14.562 -25.719 -14.414 1 94.38 342 LYS A C 1
ATOM 2661 O O . LYS A 1 342 ? -15.273 -26.641 -14.008 1 94.38 342 LYS A O 1
ATOM 2666 N N . ASN A 1 343 ? -14.914 -24.438 -14.266 1 93.88 343 ASN A N 1
ATOM 2667 C CA . ASN A 1 343 ? -16.188 -23.984 -13.688 1 93.88 343 ASN A CA 1
ATOM 2668 C C . ASN A 1 343 ? -16.406 -24.578 -12.305 1 93.88 343 ASN A C 1
ATOM 2670 O O . ASN A 1 343 ? -17.484 -25.125 -12.023 1 93.88 343 ASN A O 1
ATOM 2674 N N . LEU A 1 344 ? -15.398 -24.484 -11.523 1 90.56 344 LEU A N 1
ATOM 2675 C CA . LEU A 1 344 ? -15.438 -25.047 -10.18 1 90.56 344 LEU A CA 1
ATOM 2676 C C . LEU A 1 344 ? -16.578 -24.453 -9.367 1 90.56 344 LEU A C 1
ATOM 2678 O O . LEU A 1 344 ? -17.203 -25.141 -8.562 1 90.56 344 LEU A O 1
ATOM 2682 N N . ALA A 1 345 ? -16.828 -23.234 -9.57 1 88.25 345 ALA A N 1
ATOM 2683 C CA . ALA A 1 345 ? -17.828 -22.516 -8.797 1 88.25 345 ALA A CA 1
ATOM 2684 C C . ALA A 1 345 ? -19.234 -23.031 -9.109 1 88.25 345 ALA A C 1
ATOM 2686 O O . ALA A 1 345 ? -20.172 -22.766 -8.359 1 88.25 345 ALA A O 1
ATOM 2687 N N . ASP A 1 346 ? -19.406 -23.656 -10.195 1 87.81 346 ASP A N 1
ATOM 2688 C CA . ASP A 1 346 ? -20.703 -24.266 -10.539 1 87.81 346 ASP A CA 1
ATOM 2689 C C . ASP A 1 346 ? -20.922 -25.547 -9.734 1 87.81 346 ASP A C 1
ATOM 2691 O O . ASP A 1 346 ? -22.062 -25.984 -9.562 1 87.81 346 ASP A O 1
ATOM 2695 N N . GLN A 1 347 ? -19.906 -26.125 -9.258 1 82.88 347 GLN A N 1
ATOM 2696 C CA . GLN A 1 347 ? -19.984 -27.422 -8.602 1 82.88 347 GLN A CA 1
ATOM 2697 C C . GLN A 1 347 ? -19.906 -27.281 -7.086 1 82.88 347 GLN A C 1
ATOM 2699 O O . GLN A 1 347 ? -20.5 -28.078 -6.355 1 82.88 347 GLN A O 1
ATOM 2704 N N . TYR A 1 348 ? -19.172 -26.266 -6.719 1 81.56 348 TYR A N 1
ATOM 2705 C CA . TYR A 1 348 ? -18.953 -26.094 -5.285 1 81.56 348 TYR A CA 1
ATOM 2706 C C . TYR A 1 348 ? -19.266 -24.672 -4.859 1 81.56 348 TYR A C 1
ATOM 2708 O O . TYR A 1 348 ? -19.203 -23.734 -5.672 1 81.56 348 TYR A O 1
ATOM 2716 N N . GLU A 1 349 ? -19.656 -24.625 -3.604 1 79.31 349 GLU A N 1
ATOM 2717 C CA . GLU A 1 349 ? -19.922 -23.297 -3.068 1 79.31 349 GLU A CA 1
ATOM 2718 C C . GLU A 1 349 ? -18.625 -22.609 -2.65 1 79.31 349 GLU A C 1
ATOM 2720 O O . GLU A 1 349 ? -17.828 -23.172 -1.904 1 79.31 349 GLU A O 1
ATOM 2725 N N . PHE A 1 350 ? -18.328 -21.5 -3.27 1 82.88 350 PHE A N 1
ATOM 2726 C CA . PHE A 1 350 ? -17.188 -20.656 -2.92 1 82.88 350 PHE A CA 1
ATOM 2727 C C . PHE A 1 350 ? -17.656 -19.297 -2.408 1 82.88 350 PHE A C 1
ATOM 2729 O O . PHE A 1 350 ? -18.719 -18.812 -2.809 1 82.88 350 PHE A O 1
ATOM 2736 N N . ASP A 1 351 ? -16.922 -18.859 -1.495 1 85.88 351 ASP A N 1
ATOM 2737 C CA . ASP A 1 351 ? -17.094 -17.438 -1.215 1 85.88 351 ASP A CA 1
ATOM 2738 C C . ASP A 1 351 ? -16.5 -16.594 -2.33 1 85.88 351 ASP A C 1
ATOM 2740 O O . ASP A 1 351 ? -15.344 -16.781 -2.717 1 85.88 351 ASP A O 1
ATOM 2744 N N . ARG A 1 352 ? -17.281 -15.719 -2.842 1 92.06 352 ARG A N 1
ATOM 2745 C CA . ARG A 1 352 ? -16.75 -14.773 -3.822 1 92.06 352 ARG A CA 1
ATOM 2746 C C . ARG A 1 352 ? -15.648 -13.906 -3.215 1 92.06 352 ARG A C 1
ATOM 2748 O O . ARG A 1 352 ? -15.742 -13.508 -2.053 1 92.06 352 ARG A O 1
ATOM 2755 N N . SER A 1 353 ? -14.68 -13.633 -4 1 95.06 353 SER A N 1
ATOM 2756 C CA . SER A 1 353 ? -13.531 -12.875 -3.5 1 95.06 353 SER A CA 1
ATOM 2757 C C . SER A 1 353 ? -13.914 -11.43 -3.191 1 95.06 353 SER A C 1
ATOM 2759 O O . SER A 1 353 ? -13.18 -10.727 -2.49 1 95.06 353 SER A O 1
ATOM 2761 N N . ASN A 1 354 ? -15 -10.93 -3.74 1 96.56 354 ASN A N 1
ATOM 2762 C CA . ASN A 1 354 ? -15.508 -9.57 -3.572 1 96.56 354 ASN A CA 1
ATOM 2763 C C . ASN A 1 354 ? -14.789 -8.586 -4.484 1 96.56 354 ASN A C 1
ATOM 2765 O O . ASN A 1 354 ? -14.984 -7.375 -4.371 1 96.56 354 ASN A O 1
ATOM 2769 N N . PHE A 1 355 ? -13.992 -9.031 -5.41 1 97.56 355 PHE A N 1
ATOM 2770 C CA . PHE A 1 355 ? -13.234 -8.141 -6.281 1 97.56 355 PHE A CA 1
ATOM 2771 C C . PHE A 1 355 ? -14.164 -7.375 -7.215 1 97.56 355 PHE A C 1
ATOM 2773 O O . PHE A 1 355 ? -14 -6.168 -7.414 1 97.56 355 PHE A O 1
ATOM 2780 N N . HIS A 1 356 ? -15.125 -8.078 -7.789 1 96.88 356 HIS A N 1
ATOM 2781 C CA . HIS A 1 356 ? -16.062 -7.434 -8.688 1 96.88 356 HIS A CA 1
ATOM 2782 C C . HIS A 1 356 ? -16.719 -6.223 -8.031 1 96.88 356 HIS A C 1
ATOM 2784 O O . HIS A 1 356 ? -16.844 -5.164 -8.648 1 96.88 356 HIS A O 1
ATOM 2790 N N . LYS A 1 357 ? -17.078 -6.473 -6.84 1 95.5 357 LYS A N 1
ATOM 2791 C CA . LYS A 1 357 ? -17.75 -5.41 -6.086 1 95.5 357 LYS A CA 1
ATOM 2792 C C . LYS A 1 357 ? -16.781 -4.27 -5.777 1 95.5 357 LYS A C 1
ATOM 2794 O O . LYS A 1 357 ? -17.125 -3.098 -5.926 1 95.5 357 LYS A O 1
ATOM 2799 N N . LEU A 1 358 ? -15.617 -4.598 -5.352 1 94.94 358 LEU A N 1
ATOM 2800 C CA . LEU A 1 358 ? -14.633 -3.613 -4.926 1 94.94 358 LEU A CA 1
ATOM 2801 C C . LEU A 1 358 ? -14.102 -2.818 -6.117 1 94.94 358 LEU A C 1
ATOM 2803 O O . LEU A 1 358 ? -13.758 -1.644 -5.98 1 94.94 358 LEU A O 1
ATOM 2807 N N . ALA A 1 359 ? -14.055 -3.465 -7.25 1 93.75 359 ALA A N 1
ATOM 2808 C CA . ALA A 1 359 ? -13.539 -2.803 -8.453 1 93.75 359 ALA A CA 1
ATOM 2809 C C . ALA A 1 359 ? -14.547 -1.791 -8.984 1 93.75 359 ALA A C 1
ATOM 2811 O O . ALA A 1 359 ? -14.18 -0.841 -9.68 1 93.75 359 ALA A O 1
ATOM 2812 N N . GLU A 1 360 ? -15.82 -2.023 -8.766 1 90.25 360 GLU A N 1
ATOM 2813 C CA . GLU A 1 360 ? -16.906 -1.117 -9.133 1 90.25 360 GLU A CA 1
ATOM 2814 C C . GLU A 1 360 ? -16.781 -0.658 -10.586 1 90.25 360 GLU A C 1
ATOM 2816 O O . GLU A 1 360 ? -16.766 -1.479 -11.5 1 90.25 360 GLU A O 1
ATOM 2821 N N . THR A 1 361 ? -16.438 0.663 -10.727 1 84.19 361 THR A N 1
ATOM 2822 C CA . THR A 1 361 ? -16.391 1.256 -12.062 1 84.19 361 THR A CA 1
ATOM 2823 C C . THR A 1 361 ? -15.172 0.738 -12.836 1 84.19 361 THR A C 1
ATOM 2825 O O . THR A 1 361 ? -15.188 0.72 -14.07 1 84.19 361 THR A O 1
ATOM 2828 N N . LYS A 1 362 ? -14.211 0.29 -12.156 1 89.56 362 LYS A N 1
ATOM 2829 C CA . LYS A 1 362 ? -12.984 -0.164 -12.805 1 89.56 362 LYS A CA 1
ATOM 2830 C C . LYS A 1 362 ? -13.133 -1.596 -13.312 1 89.56 362 LYS A C 1
ATOM 2832 O O . LYS A 1 362 ? -12.289 -2.078 -14.07 1 89.56 362 LYS A O 1
ATOM 2837 N N . LEU A 1 363 ? -14.18 -2.295 -12.945 1 92.38 363 LEU A N 1
ATOM 2838 C CA . LEU A 1 363 ? -14.398 -3.662 -13.406 1 92.38 363 LEU A CA 1
ATOM 2839 C C . LEU A 1 363 ? -14.484 -3.721 -14.93 1 92.38 363 LEU A C 1
ATOM 2841 O O . LEU A 1 363 ? -13.953 -4.645 -15.547 1 92.38 363 LEU A O 1
ATOM 2845 N N . LYS A 1 364 ? -15.062 -2.727 -15.492 1 87.38 364 LYS A N 1
ATOM 2846 C CA . LYS A 1 364 ? -15.195 -2.672 -16.938 1 87.38 364 LYS A CA 1
ATOM 2847 C C . LYS A 1 364 ? -13.828 -2.588 -17.625 1 87.38 364 LYS A C 1
ATOM 2849 O O . LYS A 1 364 ? -13.641 -3.129 -18.703 1 87.38 364 LYS A O 1
ATOM 2854 N N . ARG A 1 365 ? -12.953 -1.933 -16.984 1 87.44 365 ARG A N 1
ATOM 2855 C CA . ARG A 1 365 ? -11.594 -1.843 -17.516 1 87.44 365 ARG A CA 1
ATOM 2856 C C . ARG A 1 365 ? -10.906 -3.203 -17.484 1 87.44 365 ARG A C 1
ATOM 2858 O O . ARG A 1 365 ? -10.25 -3.59 -18.453 1 87.44 365 ARG A O 1
ATOM 2865 N N . TYR A 1 366 ? -11.094 -3.908 -16.406 1 91.31 366 TYR A N 1
ATOM 2866 C CA . TYR A 1 366 ? -10.531 -5.246 -16.297 1 91.31 366 TYR A CA 1
ATOM 2867 C C . TYR A 1 366 ? -11.109 -6.18 -17.344 1 91.31 366 TYR A C 1
ATOM 2869 O O . TYR A 1 366 ? -10.398 -7.016 -17.906 1 91.31 366 TYR A O 1
ATOM 2877 N N . GLN A 1 367 ? -12.297 -5.969 -17.688 1 90.19 367 GLN A N 1
ATOM 2878 C CA . GLN A 1 367 ? -12.984 -6.832 -18.641 1 90.19 367 GLN A CA 1
ATOM 2879 C C . GLN A 1 367 ? -12.523 -6.551 -20.062 1 90.19 367 GLN A C 1
ATOM 2881 O O . GLN A 1 367 ? -12.789 -7.336 -20.984 1 90.19 367 GLN A O 1
ATOM 2886 N N . LYS A 1 368 ? -11.656 -5.461 -20.156 1 86.12 368 LYS A N 1
ATOM 2887 C CA . LYS A 1 368 ? -11.195 -5.09 -21.484 1 86.12 368 LYS A CA 1
ATOM 2888 C C . LYS A 1 368 ? -9.672 -5.18 -21.594 1 86.12 368 LYS A C 1
ATOM 2890 O O . LYS A 1 368 ? -9.109 -5.012 -22.672 1 86.12 368 LYS A O 1
ATOM 2895 N N . ILE A 1 369 ? -9.102 -5.445 -20.469 1 83 369 ILE A N 1
ATOM 2896 C CA . ILE A 1 369 ? -7.641 -5.48 -20.469 1 83 369 ILE A CA 1
ATOM 2897 C C . ILE A 1 369 ? -7.152 -6.602 -21.375 1 83 369 ILE A C 1
ATOM 2899 O O . ILE A 1 369 ? -7.695 -7.711 -21.359 1 83 369 ILE A O 1
ATOM 2903 N N . ALA A 1 370 ? -6.328 -6.297 -22.359 1 68.75 370 ALA A N 1
ATOM 2904 C CA . ALA A 1 370 ? -5.699 -7.32 -23.188 1 68.75 370 ALA A CA 1
ATOM 2905 C C . ALA A 1 370 ? -4.191 -7.363 -22.969 1 68.75 370 ALA A C 1
ATOM 2907 O O . ALA A 1 370 ? -3.568 -6.332 -22.703 1 68.75 370 ALA A O 1
ATOM 2908 N N . SER A 1 371 ? -3.723 -8.719 -22.688 1 59.5 371 SER A N 1
ATOM 2909 C CA . SER A 1 371 ? -2.279 -8.906 -22.594 1 59.5 371 SER A CA 1
ATOM 2910 C C . SER A 1 371 ? -1.594 -8.57 -23.922 1 59.5 371 SER A C 1
ATOM 2912 O O . SER A 1 371 ? -2.174 -8.766 -25 1 59.5 371 SER A O 1
ATOM 2914 N N . GLY A 1 372 ? -0.347 -7.957 -23.938 1 54.75 372 GLY A N 1
ATOM 2915 C CA . GLY A 1 372 ? 0.529 -7.898 -25.094 1 54.75 372 GLY A CA 1
ATOM 2916 C C . GLY A 1 372 ? 0.415 -6.598 -25.859 1 54.75 372 GLY A C 1
ATOM 2917 O O . GLY A 1 372 ? 1.16 -6.367 -26.812 1 54.75 372 GLY A O 1
ATOM 2918 N N . ASN A 1 373 ? -0.832 -6.023 -25.781 1 49.28 373 ASN A N 1
ATOM 2919 C CA . ASN A 1 373 ? -0.728 -4.883 -26.688 1 49.28 373 ASN A CA 1
ATOM 2920 C C . ASN A 1 373 ? 0.314 -3.879 -26.203 1 49.28 373 ASN A C 1
ATOM 2922 O O . ASN A 1 373 ? 0.238 -3.395 -25.078 1 49.28 373 ASN A O 1
ATOM 2926 N N . ASN A 1 374 ? 1.45 -4.211 -26.719 1 47.47 374 ASN A N 1
ATOM 2927 C CA . ASN A 1 374 ? 2.678 -3.432 -26.594 1 47.47 374 ASN A CA 1
ATOM 2928 C C . ASN A 1 374 ? 2.385 -1.939 -26.469 1 47.47 374 ASN A C 1
ATOM 2930 O O . ASN A 1 374 ? 3.297 -1.114 -26.562 1 47.47 374 ASN A O 1
ATOM 2934 N N . GLU A 1 375 ? 1.226 -1.642 -26.891 1 48.31 375 GLU A N 1
ATOM 2935 C CA . GLU A 1 375 ? 1.298 -0.184 -26.859 1 48.31 375 GLU A CA 1
ATOM 2936 C C . GLU A 1 375 ? 1.735 0.319 -25.5 1 48.31 375 GLU A C 1
ATOM 2938 O O . GLU A 1 375 ? 1.594 -0.388 -24.484 1 48.31 375 GLU A O 1
ATOM 2943 N N . SER A 1 376 ? 2.445 1.39 -25.484 1 50.66 376 SER A N 1
ATOM 2944 C CA . SER A 1 376 ? 3.062 2.201 -24.438 1 50.66 376 SER A CA 1
ATOM 2945 C C . SER A 1 376 ? 2.209 2.217 -23.172 1 50.66 376 SER A C 1
ATOM 2947 O O . SER A 1 376 ? 1.194 2.912 -23.109 1 50.66 376 SER A O 1
ATOM 2949 N N . PHE A 1 377 ? 2.164 0.962 -22.641 1 56.06 377 PHE A N 1
ATOM 2950 C CA . PHE A 1 377 ? 1.489 1.052 -21.359 1 56.06 377 PHE A CA 1
ATOM 2951 C C . PHE A 1 377 ? 1.946 2.289 -20.594 1 56.06 377 PHE A C 1
ATOM 2953 O O . PHE A 1 377 ? 3.141 2.463 -20.344 1 56.06 377 PHE A O 1
ATOM 2960 N N . ASP A 1 378 ? 1.27 3.324 -20.828 1 58.22 378 ASP A N 1
ATOM 2961 C CA . ASP A 1 378 ? 1.479 4.531 -20.047 1 58.22 378 ASP A CA 1
ATOM 2962 C C . ASP A 1 378 ? 1.073 4.312 -18.578 1 58.22 378 ASP A C 1
ATOM 2964 O O . ASP A 1 378 ? -0.107 4.414 -18.234 1 58.22 378 ASP A O 1
ATOM 2968 N N . PHE A 1 379 ? 1.861 3.498 -17.891 1 60.84 379 PHE A N 1
ATOM 2969 C CA . PHE A 1 379 ? 1.582 3.344 -16.469 1 60.84 379 PHE A CA 1
ATOM 2970 C C . PHE A 1 379 ? 1.549 4.699 -15.781 1 60.84 379 PHE A C 1
ATOM 2972 O O . PHE A 1 379 ? 2.496 5.48 -15.883 1 60.84 379 PHE A O 1
ATOM 2979 N N . GLU A 1 380 ? 0.256 5.266 -15.875 1 56.69 380 GLU A N 1
ATOM 2980 C CA . GLU A 1 380 ? 0.013 6.566 -15.266 1 56.69 380 GLU A CA 1
ATOM 2981 C C . GLU A 1 380 ? 0.821 6.734 -13.984 1 56.69 380 GLU A C 1
ATOM 2983 O O . GLU A 1 380 ? 1.154 5.75 -13.32 1 56.69 380 GLU A O 1
ATOM 2988 N N . ASN A 1 381 ? 1.182 8.062 -13.82 1 58.62 381 ASN A N 1
ATOM 2989 C CA . ASN A 1 381 ? 1.981 8.602 -12.727 1 58.62 381 ASN A CA 1
ATOM 2990 C C . ASN A 1 381 ? 1.244 8.516 -11.398 1 58.62 381 ASN A C 1
ATOM 2992 O O . ASN A 1 381 ? 0.02 8.648 -11.352 1 58.62 381 ASN A O 1
ATOM 2996 N N . ASP A 1 382 ? 1.697 7.75 -10.523 1 64.25 382 ASP A N 1
ATOM 2997 C CA . ASP A 1 382 ? 1.297 7.621 -9.125 1 64.25 382 ASP A CA 1
ATOM 2998 C C . ASP A 1 382 ? 1.304 8.977 -8.422 1 64.25 382 ASP A C 1
ATOM 3000 O O . ASP A 1 382 ? 1.683 9.078 -7.258 1 64.25 382 ASP A O 1
ATOM 3004 N N . SER A 1 383 ? 0.892 10.039 -9.195 1 71.19 383 SER A N 1
ATOM 3005 C CA . SER A 1 383 ? 0.959 11.367 -8.594 1 71.19 383 SER A CA 1
ATOM 3006 C C . SER A 1 383 ? -0.407 11.82 -8.086 1 71.19 383 SER A C 1
ATOM 3008 O O . SER A 1 383 ? -1.369 11.883 -8.859 1 71.19 383 SER A O 1
ATOM 3010 N N . TYR A 1 384 ? -0.5 12.086 -6.867 1 75.44 384 TYR A N 1
ATOM 3011 C CA . TYR A 1 384 ? -1.689 12.648 -6.242 1 75.44 384 TYR A CA 1
ATOM 3012 C C . TYR A 1 384 ? -2.121 13.93 -6.945 1 75.44 384 TYR A C 1
ATOM 3014 O O . TYR A 1 384 ? -3.307 14.125 -7.223 1 75.44 384 TYR A O 1
ATOM 3022 N N . ALA A 1 385 ? -1.166 14.664 -7.324 1 70.62 385 ALA A N 1
ATOM 3023 C CA . ALA A 1 385 ? -1.415 15.961 -7.953 1 70.62 385 ALA A CA 1
ATOM 3024 C C . ALA A 1 385 ? -2.043 15.789 -9.336 1 70.62 385 ALA A C 1
ATOM 3026 O O . ALA A 1 385 ? -2.902 16.578 -9.734 1 70.62 385 ALA A O 1
ATOM 3027 N N . GLU A 1 386 ? -1.687 14.719 -10 1 72.5 386 GLU A N 1
ATOM 3028 C CA . GLU A 1 386 ? -2.137 14.555 -11.383 1 72.5 386 GLU A CA 1
ATOM 3029 C C . GLU A 1 386 ? -3.434 13.758 -11.445 1 72.5 386 GLU A C 1
ATOM 3031 O O . GLU A 1 386 ? -4.215 13.906 -12.391 1 72.5 386 GLU A O 1
ATOM 3036 N N . VAL A 1 387 ? -3.594 13.047 -10.383 1 73.06 387 VAL A N 1
ATOM 3037 C CA . VAL A 1 387 ? -4.719 12.125 -10.484 1 73.06 387 VAL A CA 1
ATOM 3038 C C . VAL A 1 387 ? -5.848 12.586 -9.562 1 73.06 387 VAL A C 1
ATOM 3040 O O . VAL A 1 387 ? -6.988 12.734 -10 1 73.06 387 VAL A O 1
ATOM 3043 N N . VAL A 1 388 ? -5.488 12.898 -8.344 1 72.12 388 VAL A N 1
ATOM 3044 C CA . VAL A 1 388 ? -6.508 13.117 -7.32 1 72.12 388 VAL A CA 1
ATOM 3045 C C . VAL A 1 388 ? -6.891 14.594 -7.281 1 72.12 388 VAL A C 1
ATOM 3047 O O . VAL A 1 388 ? -8.078 14.938 -7.301 1 72.12 388 VAL A O 1
ATOM 3050 N N . MET A 1 389 ? -5.887 15.445 -7.359 1 76.88 389 MET A N 1
ATOM 3051 C CA . MET A 1 389 ? -6.152 16.875 -7.176 1 76.88 389 MET A CA 1
ATOM 3052 C C . MET A 1 389 ? -7.047 17.406 -8.289 1 76.88 389 MET A C 1
ATOM 3054 O O . MET A 1 389 ? -7.98 18.172 -8.031 1 76.88 389 MET A O 1
ATOM 3058 N N . PRO A 1 390 ? -6.73 16.984 -9.531 1 73.62 390 PRO A N 1
ATOM 3059 C CA . PRO A 1 390 ? -7.656 17.438 -10.57 1 73.62 390 PRO A CA 1
ATOM 3060 C C . PRO A 1 390 ? -9.094 17 -10.32 1 73.62 390 PRO A C 1
ATOM 3062 O O . PRO A 1 390 ? -10.031 17.75 -10.609 1 73.62 390 PRO A O 1
ATOM 3065 N N . LYS A 1 391 ? -9.227 15.891 -9.773 1 73.12 391 LYS A N 1
ATOM 3066 C CA . LYS A 1 391 ? -10.555 15.398 -9.445 1 73.12 391 LYS A CA 1
ATOM 3067 C C . LYS A 1 391 ? -11.18 16.203 -8.305 1 73.12 391 LYS A C 1
ATOM 3069 O O . LYS A 1 391 ? -12.367 16.516 -8.344 1 73.12 391 LYS A O 1
ATOM 3074 N N . ILE A 1 392 ? -10.359 16.516 -7.379 1 71.25 392 ILE A N 1
ATOM 3075 C CA . ILE A 1 392 ? -10.781 17.375 -6.27 1 71.25 392 ILE A CA 1
ATOM 3076 C C . ILE A 1 392 ? -11.25 18.719 -6.805 1 71.25 392 ILE A C 1
ATOM 3078 O O . ILE A 1 392 ? -12.328 19.188 -6.453 1 71.25 392 ILE A O 1
ATOM 3082 N N . HIS A 1 393 ? -10.484 19.266 -7.637 1 73 393 HIS A N 1
ATOM 3083 C CA . HIS A 1 393 ? -10.805 20.562 -8.203 1 73 393 HIS A CA 1
ATOM 3084 C C . HIS A 1 393 ? -12.055 20.5 -9.07 1 73 393 HIS A C 1
ATOM 3086 O O . HIS A 1 393 ? -12.875 21.422 -9.062 1 73 393 HIS A O 1
ATOM 3092 N N . TYR A 1 394 ? -12.109 19.469 -9.727 1 71.88 394 TYR A N 1
ATOM 3093 C CA . TYR A 1 394 ? -13.305 19.281 -10.547 1 71.88 394 TYR A CA 1
ATOM 3094 C C . TYR A 1 394 ? -14.555 19.203 -9.68 1 71.88 394 TYR A C 1
ATOM 3096 O O . TYR A 1 394 ? -15.539 19.891 -9.945 1 71.88 394 TYR A O 1
ATOM 3104 N N . ILE A 1 395 ? -14.492 18.453 -8.695 1 68.75 395 ILE A N 1
ATOM 3105 C CA . ILE A 1 395 ? -15.633 18.297 -7.797 1 68.75 395 ILE A CA 1
ATOM 3106 C C . ILE A 1 395 ? -15.93 19.609 -7.09 1 68.75 395 ILE A C 1
ATOM 3108 O O . ILE A 1 395 ? -17.094 20 -6.953 1 68.75 395 ILE A O 1
ATOM 3112 N N . ALA A 1 396 ? -14.859 20.219 -6.648 1 65.62 396 ALA A N 1
ATOM 3113 C CA . ALA A 1 396 ? -15.016 21.484 -5.949 1 65.62 396 ALA A CA 1
ATOM 3114 C C . ALA A 1 396 ? -15.719 22.516 -6.832 1 65.62 396 ALA A C 1
ATOM 3116 O O . ALA A 1 396 ? -16.484 23.359 -6.34 1 65.62 396 ALA A O 1
ATOM 3117 N N . LYS A 1 397 ? -15.453 22.422 -8.031 1 66.75 397 LYS A N 1
ATOM 3118 C CA . LYS A 1 397 ? -16.016 23.375 -8.977 1 66.75 397 LYS A CA 1
ATOM 3119 C C . LYS A 1 397 ? -17.469 23.016 -9.32 1 66.75 397 LYS A C 1
ATOM 3121 O O . LYS A 1 397 ? -18.266 23.891 -9.641 1 66.75 397 LYS A O 1
ATOM 3126 N N . HIS A 1 398 ? -17.688 21.734 -9.258 1 62.81 398 HIS A N 1
ATOM 3127 C CA . HIS A 1 398 ? -18.953 21.312 -9.828 1 62.81 398 HIS A CA 1
ATOM 3128 C C . HIS A 1 398 ? -19.938 20.891 -8.734 1 62.81 398 HIS A C 1
ATOM 3130 O O . HIS A 1 398 ? -21.109 20.625 -9.016 1 62.81 398 HIS A O 1
ATOM 3136 N N . VAL A 1 399 ? -19.469 20.531 -7.59 1 56.88 399 VAL A N 1
ATOM 3137 C CA . VAL A 1 399 ? -20.375 20.109 -6.527 1 56.88 399 VAL A CA 1
ATOM 3138 C C . VAL A 1 399 ? -20.891 21.328 -5.773 1 56.88 399 VAL A C 1
ATOM 3140 O O . VAL A 1 399 ? -20.125 22.234 -5.449 1 56.88 399 VAL A O 1
ATOM 3143 N N . ARG A 1 400 ? -22.312 21.5 -5.758 1 50.69 400 ARG A N 1
ATOM 3144 C CA . ARG A 1 400 ? -23.094 22.516 -5.047 1 50.69 400 ARG A CA 1
ATOM 3145 C C . ARG A 1 400 ? -22.781 22.5 -3.555 1 50.69 400 ARG A C 1
ATOM 3147 O O . ARG A 1 400 ? -22.641 21.422 -2.959 1 50.69 400 ARG A O 1
ATOM 3154 N N . GLN A 1 401 ? -22.266 23.578 -2.922 1 48.97 401 GLN A N 1
ATOM 3155 C CA . GLN A 1 401 ? -22.062 23.797 -1.496 1 48.97 401 GLN A CA 1
ATOM 3156 C C . GLN A 1 401 ? -23.234 23.266 -0.679 1 48.97 401 GLN A C 1
ATOM 3158 O O . GLN A 1 401 ? -24.391 23.453 -1.044 1 48.97 401 GLN A O 1
ATOM 3163 N N . ARG A 1 402 ? -23.188 22.109 -0.037 1 44.31 402 ARG A N 1
ATOM 3164 C CA . ARG A 1 402 ? -24.219 21.734 0.921 1 44.31 402 ARG A CA 1
ATOM 3165 C C . ARG A 1 402 ? -24.531 22.891 1.871 1 44.31 402 ARG A C 1
ATOM 3167 O O . ARG A 1 402 ? -23.688 23.281 2.672 1 44.31 402 ARG A O 1
ATOM 3174 N N . ASN A 1 403 ? -25.094 23.891 1.554 1 39.59 403 ASN A N 1
ATOM 3175 C CA . ASN A 1 403 ? -25.438 25.094 2.311 1 39.59 403 ASN A CA 1
ATOM 3176 C C . ASN A 1 403 ? -25.984 24.75 3.689 1 39.59 403 ASN A C 1
ATOM 3178 O O . ASN A 1 403 ? -26.172 25.625 4.527 1 39.59 403 ASN A O 1
ATOM 3182 N N . GLU A 1 404 ? -27.219 23.953 3.885 1 42.03 404 GLU A N 1
ATOM 3183 C CA . GLU A 1 404 ? -28.312 24.438 4.707 1 42.03 404 GLU A CA 1
ATOM 3184 C C . GLU A 1 404 ? -28.078 24.125 6.184 1 42.03 404 GLU A C 1
ATOM 3186 O O . GLU A 1 404 ? -27.562 23.062 6.527 1 42.03 404 GLU A O 1
ATOM 3191 N N . PRO A 1 405 ? -28 25.172 7.031 1 47.12 405 PRO A N 1
ATOM 3192 C CA . PRO A 1 405 ? -28.109 25.016 8.484 1 47.12 405 PRO A CA 1
ATOM 3193 C C . PRO A 1 405 ? -29.047 23.891 8.898 1 47.12 405 PRO A C 1
ATOM 3195 O O . PRO A 1 405 ? -30 23.578 8.18 1 47.12 405 PRO A O 1
ATOM 3198 N N . HIS A 1 406 ? -28.625 22.891 9.469 1 42.5 406 HIS A N 1
ATOM 3199 C CA . HIS A 1 406 ? -29.641 22.078 10.117 1 42.5 406 HIS A CA 1
ATOM 3200 C C . HIS A 1 406 ? -30.656 22.938 10.852 1 42.5 406 HIS A C 1
ATOM 3202 O O . HIS A 1 406 ? -30.312 23.656 11.789 1 42.5 406 HIS A O 1
ATOM 3208 N N . LEU A 1 407 ? -31.656 23.484 10.305 1 33.97 407 LEU A N 1
ATOM 3209 C CA . LEU A 1 407 ? -32.812 23.906 11.078 1 33.97 407 LEU A CA 1
ATOM 3210 C C . LEU A 1 407 ? -33.219 22.828 12.086 1 33.97 407 LEU A C 1
ATOM 3212 O O . LEU A 1 407 ? -33.562 21.719 11.703 1 33.97 407 LEU A O 1
ATOM 3216 N N . LEU A 1 408 ? -32.688 22.844 13.344 1 31.45 408 LEU A N 1
ATOM 3217 C CA . LEU A 1 408 ? -33.5 22.312 14.438 1 31.45 408 LEU A CA 1
ATOM 3218 C C . LEU A 1 408 ? -34.969 22.656 14.25 1 31.45 408 LEU A C 1
ATOM 3220 O O . LEU A 1 408 ? -35.344 23.844 14.156 1 31.45 408 LEU A O 1
ATOM 3224 N N . ASP A 1 409 ? -35.844 21.906 13.648 1 26.05 409 ASP A N 1
ATOM 3225 C CA . ASP A 1 409 ? -37.219 21.875 14.102 1 26.05 409 ASP A CA 1
ATOM 3226 C C . ASP A 1 409 ? -37.281 21.781 15.625 1 26.05 409 ASP A C 1
ATOM 3228 O O . ASP A 1 409 ? -36.812 20.812 16.203 1 26.05 409 ASP A O 1
ATOM 3232 N N . GLN A 1 410 ? -37.438 22.953 16.344 1 21.8 410 GLN A N 1
ATOM 3233 C CA . GLN A 1 410 ? -38.625 23.078 17.203 1 21.8 410 GLN A CA 1
ATOM 3234 C C . GLN A 1 410 ? -39.906 22.984 16.375 1 21.8 410 GLN A C 1
ATOM 3236 O O . GLN A 1 410 ? -40 23.562 15.297 1 21.8 410 GLN A O 1
ATOM 3241 N N . MET B 1 1 ? 4.961 38.562 30.078 1 61.22 1 MET B N 1
ATOM 3242 C CA . MET B 1 1 ? 4.121 38.312 28.922 1 61.22 1 MET B CA 1
ATOM 3243 C C . MET B 1 1 ? 3.361 39.562 28.484 1 61.22 1 MET B C 1
ATOM 3245 O O . MET B 1 1 ? 3.396 39.938 27.312 1 61.22 1 MET B O 1
ATOM 3249 N N . ALA B 1 2 ? 2.691 40.25 29.453 1 61.41 2 ALA B N 1
ATOM 3250 C CA . ALA B 1 2 ? 1.943 41.438 29.109 1 61.41 2 ALA B CA 1
ATOM 3251 C C . ALA B 1 2 ? 2.871 42.531 28.578 1 61.41 2 ALA B C 1
ATOM 3253 O O . ALA B 1 2 ? 2.576 43.156 27.562 1 61.41 2 ALA B O 1
ATOM 3254 N N . ASP B 1 3 ? 3.998 42.594 29.203 1 74.69 3 ASP B N 1
ATOM 3255 C CA . ASP B 1 3 ? 4.934 43.625 28.781 1 74.69 3 ASP B CA 1
ATOM 3256 C C . ASP B 1 3 ? 5.559 43.312 27.438 1 74.69 3 ASP B C 1
ATOM 3258 O O . ASP B 1 3 ? 5.812 44.188 26.625 1 74.69 3 ASP B O 1
ATOM 3262 N N . ASP B 1 4 ? 5.66 42.094 27.094 1 84.25 4 ASP B N 1
ATOM 3263 C CA . ASP B 1 4 ? 6.324 41.688 25.859 1 84.25 4 ASP B CA 1
ATOM 3264 C C . ASP B 1 4 ? 5.438 41.938 24.641 1 84.25 4 ASP B C 1
ATOM 3266 O O . ASP B 1 4 ? 5.926 42.344 23.578 1 84.25 4 ASP B O 1
ATOM 3270 N N . ILE B 1 5 ? 4.145 41.844 24.797 1 88.88 5 ILE B N 1
ATOM 3271 C CA . ILE B 1 5 ? 3.217 42.062 23.688 1 88.88 5 ILE B CA 1
ATOM 3272 C C . ILE B 1 5 ? 3.064 43.562 23.406 1 88.88 5 ILE B C 1
ATOM 3274 O O . ILE B 1 5 ? 2.861 43.969 22.266 1 88.88 5 ILE B O 1
ATOM 3278 N N . LYS B 1 6 ? 3.207 44.312 24.453 1 88.12 6 LYS B N 1
ATOM 3279 C CA . LYS B 1 6 ? 3.018 45.75 24.344 1 88.12 6 LYS B CA 1
ATOM 3280 C C . LYS B 1 6 ? 4.051 46.375 23.406 1 88.12 6 LYS B C 1
ATOM 3282 O O . LYS B 1 6 ? 3.771 47.375 22.75 1 88.12 6 LYS B O 1
ATOM 3287 N N . LYS B 1 7 ? 5.164 45.75 23.391 1 91.56 7 LYS B N 1
ATOM 3288 C CA . LYS B 1 7 ? 6.23 46.281 22.547 1 91.56 7 LYS B CA 1
ATOM 3289 C C . LYS B 1 7 ? 5.852 46.219 21.062 1 91.56 7 LYS B C 1
ATOM 3291 O O . LYS B 1 7 ? 6.453 46.875 20.234 1 91.56 7 LYS B O 1
ATOM 3296 N N . PHE B 1 8 ? 4.895 45.438 20.719 1 93.69 8 PHE B N 1
ATOM 3297 C CA . PHE B 1 8 ? 4.543 45.219 19.328 1 93.69 8 PHE B CA 1
ATOM 3298 C C . PHE B 1 8 ? 3.322 46.062 18.938 1 93.69 8 PHE B C 1
ATOM 3300 O O . PHE B 1 8 ? 2.912 46.062 17.781 1 93.69 8 PHE B O 1
ATOM 3307 N N . GLU B 1 9 ? 2.785 46.75 19.875 1 92.5 9 GLU B N 1
ATOM 3308 C CA . GLU B 1 9 ? 1.665 47.625 19.562 1 92.5 9 GLU B CA 1
ATOM 3309 C C . GLU B 1 9 ? 2.09 48.719 18.594 1 92.5 9 GLU B C 1
ATOM 3311 O O . GLU B 1 9 ? 3.029 49.469 18.875 1 92.5 9 GLU B O 1
ATOM 3316 N N . GLY B 1 10 ? 1.446 48.719 17.453 1 92.31 10 GLY B N 1
ATOM 3317 C CA . GLY B 1 10 ? 1.746 49.719 16.453 1 92.31 10 GLY B CA 1
ATOM 3318 C C . GLY B 1 10 ? 3 49.406 15.656 1 92.31 10 GLY B C 1
ATOM 3319 O O . GLY B 1 10 ? 3.414 50.188 14.805 1 92.31 10 GLY B O 1
ATOM 3320 N N . SER B 1 11 ? 3.578 48.312 15.906 1 94.94 11 SER B N 1
ATOM 3321 C CA . SER B 1 11 ? 4.832 47.969 15.242 1 94.94 11 SER B CA 1
ATOM 3322 C C . SER B 1 11 ? 4.598 47.562 13.797 1 94.94 11 SER B C 1
ATOM 3324 O O . SER B 1 11 ? 3.451 47.406 13.367 1 94.94 11 SER B O 1
ATOM 3326 N N . HIS B 1 12 ? 5.707 47.5 13.031 1 96.19 12 HIS B N 1
ATOM 3327 C CA . HIS B 1 12 ? 5.664 47.031 11.648 1 96.19 12 HIS B CA 1
ATOM 3328 C C . HIS B 1 12 ? 5.145 45.594 11.586 1 96.19 12 HIS B C 1
ATOM 3330 O O . HIS B 1 12 ? 4.348 45.25 10.703 1 96.19 12 HIS B O 1
ATOM 3336 N N . GLU B 1 13 ? 5.621 44.75 12.492 1 95.75 13 GLU B N 1
ATOM 3337 C CA . GLU B 1 13 ? 5.195 43.375 12.562 1 95.75 13 GLU B CA 1
ATOM 3338 C C . GLU B 1 13 ? 3.682 43.25 12.742 1 95.75 13 GLU B C 1
ATOM 3340 O O . GLU B 1 13 ? 3.031 42.438 12.086 1 95.75 13 GLU B O 1
ATOM 3345 N N . GLU B 1 14 ? 3.113 44.062 13.602 1 96.38 14 GLU B N 1
ATOM 3346 C CA . GLU B 1 14 ? 1.673 44.062 13.836 1 96.38 14 GLU B CA 1
ATOM 3347 C C . GLU B 1 14 ? 0.907 44.406 12.562 1 96.38 14 GLU B C 1
ATOM 3349 O O . GLU B 1 14 ? -0.084 43.75 12.227 1 96.38 14 GLU B O 1
ATOM 3354 N N . ARG B 1 15 ? 1.382 45.438 11.859 1 95.94 15 ARG B N 1
ATOM 3355 C CA . ARG B 1 15 ? 0.725 45.875 10.633 1 95.94 15 ARG B CA 1
ATOM 3356 C C . ARG B 1 15 ? 0.782 44.781 9.57 1 95.94 15 ARG B C 1
ATOM 3358 O O . ARG B 1 15 ? -0.177 44.562 8.82 1 95.94 15 ARG B O 1
ATOM 3365 N N . LEU B 1 16 ? 1.877 44.125 9.516 1 96.12 16 LEU B N 1
ATOM 3366 C CA . LEU B 1 16 ? 2.033 43.031 8.578 1 96.12 16 LEU B CA 1
ATOM 3367 C C . LEU B 1 16 ? 1.046 41.906 8.883 1 96.12 16 LEU B C 1
ATOM 3369 O O . LEU B 1 16 ? 0.388 41.406 7.973 1 96.12 16 LEU B O 1
ATOM 3373 N N . LEU B 1 17 ? 0.978 41.531 10.125 1 97.06 17 LEU B N 1
ATOM 3374 C CA . LEU B 1 17 ? 0.047 40.469 10.523 1 97.06 17 LEU B CA 1
ATOM 3375 C C . LEU B 1 17 ? -1.39 40.875 10.195 1 97.06 17 LEU B C 1
ATOM 3377 O O . LEU B 1 17 ? -2.146 40.062 9.641 1 97.06 17 LEU B O 1
ATOM 3381 N N . GLN B 1 18 ? -1.758 42.094 10.516 1 96.31 18 GLN B N 1
ATOM 3382 C CA . GLN B 1 18 ? -3.104 42.594 10.242 1 96.31 18 GLN B CA 1
ATOM 3383 C C . GLN B 1 18 ? -3.42 42.531 8.75 1 96.31 18 GLN B C 1
ATOM 3385 O O . GLN B 1 18 ? -4.516 42.125 8.359 1 96.31 18 GLN B O 1
ATOM 3390 N N . ALA B 1 19 ? -2.455 42.875 7.961 1 96.69 19 ALA B N 1
ATOM 3391 C CA . ALA B 1 19 ? -2.645 42.844 6.512 1 96.69 19 ALA B CA 1
ATOM 3392 C C . ALA B 1 19 ? -2.854 41.438 6.004 1 96.69 19 ALA B C 1
ATOM 3394 O O . ALA B 1 19 ? -3.701 41.188 5.141 1 96.69 19 ALA B O 1
ATOM 3395 N N . ILE B 1 20 ? -2.107 40.5 6.508 1 96.44 20 ILE B N 1
ATOM 3396 C CA . ILE B 1 20 ? -2.184 39.125 6.07 1 96.44 20 ILE B CA 1
ATOM 3397 C C . ILE B 1 20 ? -3.516 38.5 6.504 1 96.44 20 ILE B C 1
ATOM 3399 O O . ILE B 1 20 ? -4.168 37.812 5.727 1 96.44 20 ILE B O 1
ATOM 3403 N N . LEU B 1 21 ? -3.943 38.781 7.73 1 96.69 21 LEU B N 1
ATOM 3404 C CA . LEU B 1 21 ? -5.184 38.219 8.266 1 96.69 21 LEU B CA 1
ATOM 3405 C C . LEU B 1 21 ? -6.387 38.719 7.469 1 96.69 21 LEU B C 1
ATOM 3407 O O . LEU B 1 21 ? -7.426 38.062 7.43 1 96.69 21 LEU B O 1
ATOM 3411 N N . LYS B 1 22 ? -6.211 39.844 6.801 1 94.25 22 LYS B N 1
ATOM 3412 C CA . LYS B 1 22 ? -7.277 40.406 5.984 1 94.25 22 LYS B CA 1
ATOM 3413 C C . LYS B 1 22 ? -7.203 39.906 4.547 1 94.25 22 LYS B C 1
ATOM 3415 O O . LYS B 1 22 ? -8.156 40.031 3.781 1 94.25 22 LYS B O 1
ATOM 3420 N N . SER B 1 23 ? -6.16 39.281 4.254 1 93.88 23 SER B N 1
ATOM 3421 C CA . SER B 1 23 ? -5.906 38.906 2.875 1 93.88 23 SER B CA 1
ATOM 3422 C C . SER B 1 23 ? -6.785 37.719 2.467 1 93.88 23 SER B C 1
ATOM 3424 O O . SER B 1 23 ? -6.973 36.781 3.242 1 93.88 23 SER B O 1
ATOM 3426 N N . SER B 1 24 ? -7.223 37.719 1.212 1 89.81 24 SER B N 1
ATOM 3427 C CA . SER B 1 24 ? -7.988 36.594 0.661 1 89.81 24 SER B CA 1
ATOM 3428 C C . SER B 1 24 ? -7.102 35.406 0.417 1 89.81 24 SER B C 1
ATOM 3430 O O . SER B 1 24 ? -7.586 34.25 0.383 1 89.81 24 SER B O 1
ATOM 3432 N N . ARG B 1 25 ? -5.875 35.594 0.314 1 90.56 25 ARG B N 1
ATOM 3433 C CA . ARG B 1 25 ? -4.93 34.5 0.064 1 90.56 25 ARG B CA 1
ATOM 3434 C C . ARG B 1 25 ? -4.852 33.562 1.259 1 90.56 25 ARG B C 1
ATOM 3436 O O . ARG B 1 25 ? -4.492 32.406 1.109 1 90.56 25 ARG B O 1
ATOM 3443 N N . LEU B 1 26 ? -5.109 34.125 2.398 1 93.44 26 LEU B N 1
ATOM 3444 C CA . LEU B 1 26 ? -5.055 33.312 3.611 1 93.44 26 LEU B CA 1
ATOM 3445 C C . LEU B 1 26 ? -6.234 32.344 3.676 1 93.44 26 LEU B C 1
ATOM 3447 O O . LEU B 1 26 ? -6.137 31.297 4.293 1 93.44 26 LEU B O 1
ATOM 3451 N N . LYS B 1 27 ? -7.266 32.719 3.055 1 88.56 27 LYS B N 1
ATOM 3452 C CA . LYS B 1 27 ? -8.531 31.984 3.178 1 88.56 27 LYS B CA 1
ATOM 3453 C C . LYS B 1 27 ? -8.578 30.797 2.232 1 88.56 27 LYS B C 1
ATOM 3455 O O . LYS B 1 27 ? -9.398 30.75 1.315 1 88.56 27 LYS B O 1
ATOM 3460 N N . THR B 1 28 ? -7.77 29.844 2.604 1 86.12 28 THR B N 1
ATOM 3461 C CA . THR B 1 28 ? -7.734 28.578 1.871 1 86.12 28 THR B CA 1
ATOM 3462 C C . THR B 1 28 ? -8.859 27.656 2.33 1 86.12 28 THR B C 1
ATOM 3464 O O . THR B 1 28 ? -9.031 27.422 3.529 1 86.12 28 THR B O 1
ATOM 3467 N N . ASP B 1 29 ? -9.602 27.203 1.385 1 87.19 29 ASP B N 1
ATOM 3468 C CA . ASP B 1 29 ? -10.68 26.281 1.693 1 87.19 29 ASP B CA 1
ATOM 3469 C C . ASP B 1 29 ? -10.133 24.875 1.997 1 87.19 29 ASP B C 1
ATOM 3471 O O . ASP B 1 29 ? -8.938 24.625 1.817 1 87.19 29 ASP B O 1
ATOM 3475 N N . PHE B 1 30 ? -11.039 24.094 2.559 1 89.69 30 PHE B N 1
ATOM 3476 C CA . PHE B 1 30 ? -10.672 22.719 2.904 1 89.69 30 PHE B CA 1
ATOM 3477 C C . PHE B 1 30 ? -11.555 21.719 2.166 1 89.69 30 PHE B C 1
ATOM 3479 O O . PHE B 1 30 ? -12.672 22.062 1.752 1 89.69 30 PHE B O 1
ATOM 3486 N N . LEU B 1 31 ? -11.016 20.609 2.059 1 87.94 31 LEU B N 1
ATOM 3487 C CA . LEU B 1 31 ? -11.742 19.5 1.459 1 87.94 31 LEU B CA 1
ATOM 3488 C C . LEU B 1 31 ? -12.172 18.5 2.52 1 87.94 31 LEU B C 1
ATOM 3490 O O . LEU B 1 31 ? -11.359 18.094 3.359 1 87.94 31 LEU B O 1
ATOM 3494 N N . ASN B 1 32 ? -13.422 18.172 2.479 1 91.25 32 ASN B N 1
ATOM 3495 C CA . ASN B 1 32 ? -13.922 17.094 3.312 1 91.25 32 ASN B CA 1
ATOM 3496 C C . ASN B 1 32 ? -13.711 15.734 2.652 1 91.25 32 ASN B C 1
ATOM 3498 O O . ASN B 1 32 ? -14.375 15.414 1.663 1 91.25 32 ASN B O 1
ATOM 3502 N N . LEU B 1 33 ? -12.828 14.938 3.174 1 91.56 33 LEU B N 1
ATOM 3503 C CA . LEU B 1 33 ? -12.422 13.688 2.533 1 91.56 33 LEU B CA 1
ATOM 3504 C C . LEU B 1 33 ? -13.211 12.508 3.086 1 91.56 33 LEU B C 1
ATOM 3506 O O . LEU B 1 33 ? -13.391 12.391 4.301 1 91.56 33 LEU B O 1
ATOM 3510 N N . VAL B 1 34 ? -13.68 11.711 2.18 1 92.81 34 VAL B N 1
ATOM 3511 C CA . VAL B 1 34 ? -14.32 10.438 2.514 1 92.81 34 VAL B CA 1
ATOM 3512 C C . VAL B 1 34 ? -13.461 9.281 2.02 1 92.81 34 VAL B C 1
ATOM 3514 O O . VAL B 1 34 ? -13.031 9.266 0.862 1 92.81 34 VAL B O 1
ATOM 3517 N N . ILE B 1 35 ? -13.141 8.383 2.912 1 94.44 35 ILE B N 1
ATOM 3518 C CA . ILE B 1 35 ? -12.32 7.219 2.582 1 94.44 35 ILE B CA 1
ATOM 3519 C C . ILE B 1 35 ? -13.219 6.078 2.104 1 94.44 35 ILE B C 1
ATOM 3521 O O . ILE B 1 35 ? -14.141 5.664 2.811 1 94.44 35 ILE B O 1
ATOM 3525 N N . LYS B 1 36 ? -12.961 5.617 0.997 1 93 36 LYS B N 1
ATOM 3526 C CA . LYS B 1 36 ? -13.711 4.5 0.428 1 93 36 LYS B CA 1
ATOM 3527 C C . LYS B 1 36 ? -13.203 3.164 0.961 1 93 36 LYS B C 1
ATOM 3529 O O . LYS B 1 36 ? -13.992 2.283 1.302 1 93 36 LYS B O 1
ATOM 3534 N N . SER B 1 37 ? -11.961 2.994 0.924 1 93.81 37 SER B N 1
ATOM 3535 C CA . SER B 1 37 ? -11.297 1.807 1.447 1 93.81 37 SER B CA 1
ATOM 3536 C C . SER B 1 37 ? -9.883 2.133 1.937 1 93.81 37 SER B C 1
ATOM 3538 O O . SER B 1 37 ? -9.297 3.131 1.52 1 93.81 37 SER B O 1
ATOM 3540 N N . CYS B 1 38 ? -9.445 1.373 2.844 1 96.12 38 CYS B N 1
ATOM 3541 C CA . CYS B 1 38 ? -8.078 1.521 3.342 1 96.12 38 CYS B CA 1
ATOM 3542 C C . CYS B 1 38 ? -7.582 0.224 3.967 1 96.12 38 CYS B C 1
ATOM 3544 O O . CYS B 1 38 ? -8.344 -0.731 4.117 1 96.12 38 CYS B O 1
ATOM 3546 N N . ASN B 1 39 ? -6.328 0.173 4.312 1 94.56 39 ASN B N 1
ATOM 3547 C CA . ASN B 1 39 ? -5.762 -1.057 4.852 1 94.56 39 ASN B CA 1
ATOM 3548 C C . ASN B 1 39 ? -5.578 -0.971 6.363 1 94.56 39 ASN B C 1
ATOM 3550 O O . ASN B 1 39 ? -4.648 -1.566 6.918 1 94.56 39 ASN B O 1
ATOM 3554 N N . VAL B 1 40 ? -6.445 -0.27 7.023 1 93.94 40 VAL B N 1
ATOM 3555 C CA . VAL B 1 40 ? -6.352 -0.019 8.461 1 93.94 40 VAL B CA 1
ATOM 3556 C C . VAL B 1 40 ? -6.43 -1.34 9.219 1 93.94 40 VAL B C 1
ATOM 3558 O O . VAL B 1 40 ? -5.961 -1.437 10.359 1 93.94 40 VAL B O 1
ATOM 3561 N N . LEU B 1 41 ? -6.961 -2.348 8.68 1 90.38 41 LEU B N 1
ATOM 3562 C CA . LEU B 1 41 ? -7.133 -3.625 9.359 1 90.38 41 LEU B CA 1
ATOM 3563 C C . LEU B 1 41 ? -5.84 -4.434 9.328 1 90.38 41 LEU B C 1
ATOM 3565 O O . LEU B 1 41 ? -5.742 -5.48 9.977 1 90.38 41 LEU B O 1
ATOM 3569 N N . LYS B 1 42 ? -4.797 -3.998 8.57 1 87.25 42 LYS B N 1
ATOM 3570 C CA . LYS B 1 42 ? -3.459 -4.582 8.562 1 87.25 42 LYS B CA 1
ATOM 3571 C C . LYS B 1 42 ? -2.533 -3.863 9.539 1 87.25 42 LYS B C 1
ATOM 3573 O O . LYS B 1 42 ? -2.617 -2.643 9.695 1 87.25 42 LYS B O 1
ATOM 3578 N N . PRO B 1 43 ? -1.717 -4.582 10.164 1 85.88 43 PRO B N 1
ATOM 3579 C CA . PRO B 1 43 ? -0.667 -3.93 10.945 1 85.88 43 PRO B CA 1
ATOM 3580 C C . PRO B 1 43 ? 0.485 -3.42 10.086 1 85.88 43 PRO B C 1
ATOM 3582 O O . PRO B 1 43 ? 1.442 -4.152 9.828 1 85.88 43 PRO B O 1
ATOM 3585 N N . VAL B 1 44 ? 0.409 -2.227 9.641 1 88.5 44 VAL B N 1
ATOM 3586 C CA . VAL B 1 44 ? 1.425 -1.769 8.695 1 88.5 44 VAL B CA 1
ATOM 3587 C C . VAL B 1 44 ? 2.031 -0.456 9.188 1 88.5 44 VAL B C 1
ATOM 3589 O O . VAL B 1 44 ? 1.376 0.308 9.906 1 88.5 44 VAL B O 1
ATOM 3592 N N . LEU B 1 45 ? 3.25 -0.228 8.734 1 90.19 45 LEU B N 1
ATOM 3593 C CA . LEU B 1 45 ? 3.91 1.055 8.953 1 90.19 45 LEU B CA 1
ATOM 3594 C C . LEU B 1 45 ? 3.193 2.168 8.195 1 90.19 45 LEU B C 1
ATOM 3596 O O . LEU B 1 45 ? 2.549 1.917 7.18 1 90.19 45 LEU B O 1
ATOM 3600 N N . PHE B 1 46 ? 3.348 3.373 8.68 1 93 46 PHE B N 1
ATOM 3601 C CA . PHE B 1 46 ? 2.758 4.527 8.016 1 93 46 PHE B CA 1
ATOM 3602 C C . PHE B 1 46 ? 3.168 4.57 6.547 1 93 46 PHE B C 1
ATOM 3604 O O . PHE B 1 46 ? 2.354 4.891 5.68 1 93 46 PHE B O 1
ATOM 3611 N N . THR B 1 47 ? 4.391 4.203 6.227 1 90 47 THR B N 1
ATOM 3612 C CA . THR B 1 47 ? 4.918 4.281 4.871 1 90 47 THR B CA 1
ATOM 3613 C C . THR B 1 47 ? 4.219 3.277 3.957 1 90 47 THR B C 1
ATOM 3615 O O . THR B 1 47 ? 4.316 3.371 2.732 1 90 47 THR B O 1
ATOM 3618 N N . ASN B 1 48 ? 3.496 2.312 4.551 1 89.75 48 ASN B N 1
ATOM 3619 C CA . ASN B 1 48 ? 2.789 1.291 3.785 1 89.75 48 ASN B CA 1
ATOM 3620 C C . ASN B 1 48 ? 1.275 1.444 3.914 1 89.75 48 ASN B C 1
ATOM 3622 O O . ASN B 1 48 ? 0.523 0.531 3.568 1 89.75 48 ASN B O 1
ATOM 3626 N N . ALA B 1 49 ? 0.882 2.586 4.508 1 94.06 49 ALA B N 1
ATOM 3627 C CA . ALA B 1 49 ? -0.551 2.865 4.559 1 94.06 49 ALA B CA 1
ATOM 3628 C C . ALA B 1 49 ? -1.121 3.064 3.156 1 94.06 49 ALA B C 1
ATOM 3630 O O . ALA B 1 49 ? -0.431 3.562 2.264 1 94.06 49 ALA B O 1
ATOM 3631 N N . ASP B 1 50 ? -2.297 2.627 2.992 1 93.69 50 ASP B N 1
ATOM 3632 C CA . ASP B 1 50 ? -3.012 2.803 1.731 1 93.69 50 ASP B CA 1
ATOM 3633 C C . ASP B 1 50 ? -4.438 3.291 1.972 1 93.69 50 ASP B C 1
ATOM 3635 O O . ASP B 1 50 ? -5.176 2.701 2.762 1 93.69 50 ASP B O 1
ATOM 3639 N N . VAL B 1 51 ? -4.777 4.359 1.29 1 95.12 51 VAL B N 1
ATOM 3640 C CA . VAL B 1 51 ? -6.082 4.992 1.443 1 95.12 51 VAL B CA 1
ATOM 3641 C C . VAL B 1 51 ? -6.672 5.305 0.069 1 95.12 51 VAL B C 1
ATOM 3643 O O . VAL B 1 51 ? -6.043 5.984 -0.743 1 95.12 51 VAL B O 1
ATOM 3646 N N . VAL B 1 52 ? -7.848 4.773 -0.134 1 91.44 52 VAL B N 1
ATOM 3647 C CA . VAL B 1 52 ? -8.602 5.102 -1.342 1 91.44 52 VAL B CA 1
ATOM 3648 C C . VAL B 1 52 ? -9.711 6.094 -1.007 1 91.44 52 VAL B C 1
ATOM 3650 O O . VAL B 1 52 ? -10.602 5.793 -0.218 1 91.44 52 VAL B O 1
ATOM 3653 N N . LEU B 1 53 ? -9.609 7.176 -1.612 1 89.94 53 LEU B N 1
ATOM 3654 C CA . LEU B 1 53 ? -10.617 8.195 -1.374 1 89.94 53 LEU B CA 1
ATOM 3655 C C . LEU B 1 53 ? -11.828 7.988 -2.285 1 89.94 53 LEU B C 1
ATOM 3657 O O . LEU B 1 53 ? -11.672 7.586 -3.441 1 89.94 53 LEU B O 1
ATOM 3661 N N . ASP B 1 54 ? -12.969 8.281 -1.802 1 88.31 54 ASP B N 1
ATOM 3662 C CA . ASP B 1 54 ? -14.227 8.055 -2.508 1 88.31 54 ASP B CA 1
ATOM 3663 C C . ASP B 1 54 ? -14.289 8.867 -3.801 1 88.31 54 ASP B C 1
ATOM 3665 O O . ASP B 1 54 ? -14.891 8.438 -4.785 1 88.31 54 ASP B O 1
ATOM 3669 N N . LEU B 1 55 ? -13.695 10.008 -3.762 1 78.88 55 LEU B N 1
ATOM 3670 C CA . LEU B 1 55 ? -13.711 10.875 -4.934 1 78.88 55 LEU B CA 1
ATOM 3671 C C . LEU B 1 55 ? -13.07 10.188 -6.133 1 78.88 55 LEU B C 1
ATOM 3673 O O . LEU B 1 55 ? -13.383 10.508 -7.281 1 78.88 55 LEU B O 1
ATOM 3677 N N . MET B 1 56 ? -12.188 9.273 -5.965 1 71.88 56 MET B N 1
ATOM 3678 C CA . MET B 1 56 ? -11.547 8.531 -7.047 1 71.88 56 MET B CA 1
ATOM 3679 C C . MET B 1 56 ? -12.57 7.691 -7.809 1 71.88 56 MET B C 1
ATOM 3681 O O . MET B 1 56 ? -12.453 7.512 -9.023 1 71.88 56 MET B O 1
ATOM 3685 N N . ASN B 1 57 ? -13.492 7.273 -7.102 1 72.44 57 ASN B N 1
ATOM 3686 C CA . ASN B 1 57 ? -14.57 6.496 -7.711 1 72.44 57 ASN B CA 1
ATOM 3687 C C . ASN B 1 57 ? -15.648 7.395 -8.297 1 72.44 57 ASN B C 1
ATOM 3689 O O . ASN B 1 57 ? -16.188 7.117 -9.367 1 72.44 57 ASN B O 1
ATOM 3693 N N . GLN B 1 58 ? -15.898 8.43 -7.691 1 70.75 58 GLN B N 1
ATOM 3694 C CA . GLN B 1 58 ? -16.953 9.336 -8.109 1 70.75 58 GLN B CA 1
ATOM 3695 C C . GLN B 1 58 ? -16.641 9.961 -9.469 1 70.75 58 GLN B C 1
ATOM 3697 O O . GLN B 1 58 ? -17.516 10.062 -10.328 1 70.75 58 GLN B O 1
ATOM 3702 N N . CYS B 1 59 ? -15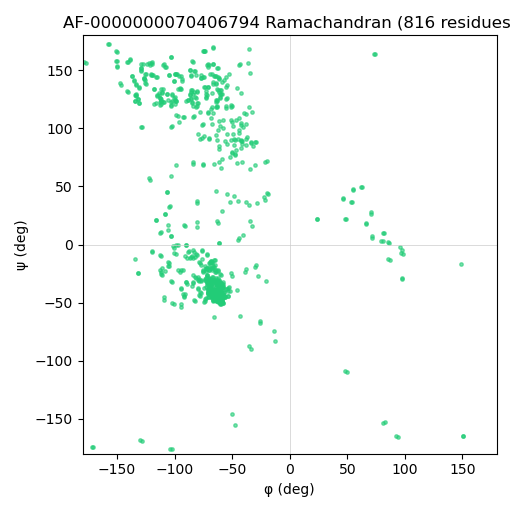.43 10.297 -9.594 1 66.38 59 CYS B N 1
ATOM 3703 C CA . CYS B 1 59 ? -15.031 10.945 -10.844 1 66.38 59 CYS B CA 1
ATOM 3704 C C . CYS B 1 59 ? -15.117 9.969 -12.016 1 66.38 59 CYS B C 1
ATOM 3706 O O . CYS B 1 59 ? -15.492 10.359 -13.117 1 66.38 59 CYS B O 1
ATOM 3708 N N . ASP B 1 60 ? -14.852 8.758 -11.789 1 65.94 60 ASP B N 1
ATOM 3709 C CA . ASP B 1 60 ? -14.922 7.75 -12.844 1 65.94 60 ASP B CA 1
ATOM 3710 C C . ASP B 1 60 ? -16.375 7.48 -13.242 1 65.94 60 ASP B C 1
ATOM 3712 O O . ASP B 1 60 ? -16.672 7.277 -14.422 1 65.94 60 ASP B O 1
ATOM 3716 N N . LYS B 1 61 ? -17.188 7.488 -12.242 1 64.94 61 LYS B N 1
ATOM 3717 C CA . LYS B 1 61 ? -18.609 7.301 -12.508 1 64.94 61 LYS B CA 1
ATOM 3718 C C . LYS B 1 61 ? -19.172 8.43 -13.375 1 64.94 61 LYS B C 1
ATOM 3720 O O . LYS B 1 61 ? -19.984 8.195 -14.273 1 64.94 61 LYS B O 1
ATOM 3725 N N . GLU B 1 62 ? -18.734 9.578 -13.031 1 58.66 62 GLU B N 1
ATOM 3726 C CA . GLU B 1 62 ? -19.219 10.742 -13.773 1 58.66 62 GLU B CA 1
ATOM 3727 C C . GLU B 1 62 ? -18.719 10.719 -15.219 1 58.66 62 GLU B C 1
ATOM 3729 O O . GLU B 1 62 ? -19.469 11.07 -16.141 1 58.66 62 GLU B O 1
ATOM 3734 N N . LEU B 1 63 ? -17.438 10.422 -15.258 1 54.22 63 LEU B N 1
ATOM 3735 C CA . LEU B 1 63 ? -16.922 10.328 -16.625 1 54.22 63 LEU B CA 1
ATOM 3736 C C . LEU B 1 63 ? -17.656 9.25 -17.406 1 54.22 63 LEU B C 1
ATOM 3738 O O . LEU B 1 63 ? -17.875 9.398 -18.609 1 54.22 63 LEU B O 1
ATOM 3742 N N . PHE B 1 64 ? -17.938 8.227 -16.656 1 49.25 64 PHE B N 1
ATOM 3743 C CA . PHE B 1 64 ? -18.672 7.148 -17.312 1 49.25 64 PHE B CA 1
ATOM 3744 C C . PHE B 1 64 ? -20.156 7.5 -17.438 1 49.25 64 PHE B C 1
ATOM 3746 O O . PHE B 1 64 ? -20.812 7.074 -18.375 1 49.25 64 PHE B O 1
ATOM 3753 N N . GLN B 1 65 ? -20.672 8.133 -16.297 1 53.09 65 GLN B N 1
ATOM 3754 C CA . GLN B 1 65 ? -22.109 8.414 -16.297 1 53.09 65 GLN B CA 1
ATOM 3755 C C . GLN B 1 65 ? -22.406 9.75 -16.969 1 53.09 65 GLN B C 1
ATOM 3757 O O . GLN B 1 65 ? -23.531 10.242 -16.922 1 53.09 65 GLN B O 1
ATOM 3762 N N . GLU B 1 66 ? -21.578 10.711 -17.328 1 47.5 66 GLU B N 1
ATOM 3763 C CA . GLU B 1 66 ? -22.25 11.75 -18.094 1 47.5 66 GLU B CA 1
ATOM 3764 C C . GLU B 1 66 ? -23.547 11.242 -18.703 1 47.5 66 GLU B C 1
ATOM 3766 O O . GLU B 1 66 ? -24.453 12.031 -19 1 47.5 66 GLU B O 1
ATOM 3771 N N . GLU B 1 67 ? -23.625 10.055 -19.031 1 40.62 67 GLU B N 1
ATOM 3772 C CA . GLU B 1 67 ? -24.922 9.688 -19.594 1 40.62 67 GLU B CA 1
ATOM 3773 C C . GLU B 1 67 ? -25.984 9.586 -18.5 1 40.62 67 GLU B C 1
ATOM 3775 O O . GLU B 1 67 ? -27.172 9.609 -18.797 1 40.62 67 GLU B O 1
ATOM 3780 N N . GLN B 1 68 ? -25.781 9.07 -17.188 1 38.31 68 GLN B N 1
ATOM 3781 C CA . GLN B 1 68 ? -26.938 8.953 -16.312 1 38.31 68 GLN B CA 1
ATOM 3782 C C . GLN B 1 68 ? -27.016 10.141 -15.352 1 38.31 68 GLN B C 1
ATOM 3784 O O . GLN B 1 68 ? -26.016 10.516 -14.734 1 38.31 68 GLN B O 1
ATOM 3789 N N . GLU B 1 69 ? -27.859 11.102 -15.297 1 42.88 69 GLU B N 1
ATOM 3790 C CA . GLU B 1 69 ? -28.375 12.383 -14.805 1 42.88 69 GLU B CA 1
ATOM 3791 C C . GLU B 1 69 ? -28.266 12.461 -13.281 1 42.88 69 GLU B C 1
ATOM 3793 O O . GLU B 1 69 ? -28.547 13.516 -12.695 1 42.88 69 GLU B O 1
ATOM 3798 N N . GLY B 1 70 ? -27.625 11.383 -12.445 1 42.31 70 GLY B N 1
ATOM 3799 C CA . GLY B 1 70 ? -27.969 11.523 -11.039 1 42.31 70 GLY B CA 1
ATOM 3800 C C . GLY B 1 70 ? -26.766 11.375 -10.117 1 42.31 70 GLY B C 1
ATOM 3801 O O . GLY B 1 70 ? -26.922 11.273 -8.898 1 42.31 70 GLY B O 1
ATOM 3802 N N . SER B 1 71 ? -25.656 10.93 -10.555 1 45.84 71 SER B N 1
ATOM 3803 C CA . SER B 1 71 ? -24.734 10.734 -9.453 1 45.84 71 SER B CA 1
ATOM 3804 C C . SER B 1 71 ? -24.094 12.047 -9.023 1 45.84 71 SER B C 1
ATOM 3806 O O . SER B 1 71 ? -23.469 12.742 -9.836 1 45.84 71 SER B O 1
ATOM 3808 N N . GLU B 1 72 ? -24.672 12.672 -8.023 1 47.38 72 GLU B N 1
ATOM 3809 C CA . GLU B 1 72 ? -24.203 13.914 -7.426 1 47.38 72 GLU B CA 1
ATOM 3810 C C . GLU B 1 72 ? -22.828 13.758 -6.809 1 47.38 72 GLU B C 1
ATOM 3812 O O . GLU B 1 72 ? -22.594 12.844 -6.008 1 47.38 72 GLU B O 1
ATOM 3817 N N . LEU B 1 73 ? -21.844 14.164 -7.539 1 53.91 73 LEU B N 1
ATOM 3818 C CA . LEU B 1 73 ? -20.5 14.328 -6.984 1 53.91 73 LEU B CA 1
ATOM 3819 C C . LEU B 1 73 ? -20.562 14.984 -5.613 1 53.91 73 LEU B C 1
ATOM 3821 O O . LEU B 1 73 ? -21.281 15.969 -5.422 1 53.91 73 LEU B O 1
ATOM 3825 N N . THR B 1 74 ? -20.359 14.148 -4.484 1 55.16 74 THR B N 1
ATOM 3826 C CA . THR B 1 74 ? -20.469 14.852 -3.211 1 55.16 74 THR B CA 1
ATOM 3827 C C . THR B 1 74 ? -19.094 15.109 -2.611 1 55.16 74 THR B C 1
ATOM 3829 O O . THR B 1 74 ? -18.328 14.172 -2.395 1 55.16 74 THR B O 1
ATOM 3832 N N . ALA B 1 75 ? -18.141 15.758 -3.127 1 59.75 75 ALA B N 1
ATOM 3833 C CA . ALA B 1 75 ? -17.062 16.281 -2.295 1 59.75 75 ALA B CA 1
ATOM 3834 C C . ALA B 1 75 ? -17.391 17.688 -1.797 1 59.75 75 ALA B C 1
ATOM 3836 O O . ALA B 1 75 ? -17.875 18.531 -2.561 1 59.75 75 ALA B O 1
ATOM 3837 N N . VAL B 1 76 ? -17.328 17.719 -0.339 1 68.88 76 VAL B N 1
ATOM 3838 C CA . VAL B 1 76 ? -17.828 18.953 0.252 1 68.88 76 VAL B CA 1
ATOM 3839 C C . VAL B 1 76 ? -16.656 19.891 0.55 1 68.88 76 VAL B C 1
ATOM 3841 O O . VAL B 1 76 ? -15.656 19.484 1.146 1 68.88 76 VAL B O 1
ATOM 3844 N N . LYS B 1 77 ? -16.594 20.891 -0.153 1 81.88 77 LYS B N 1
ATOM 3845 C CA . LYS B 1 77 ? -15.711 22 0.195 1 81.88 77 LYS B CA 1
ATOM 3846 C C . LYS B 1 77 ? -16.172 22.703 1.474 1 81.88 77 LYS B C 1
ATOM 3848 O O . LYS B 1 77 ? -17.359 22.953 1.649 1 81.88 77 LYS B O 1
ATOM 3853 N N . ILE B 1 78 ? -15.281 22.891 2.346 1 86.62 78 ILE B N 1
ATOM 3854 C CA . ILE B 1 78 ? -15.547 23.625 3.578 1 86.62 78 ILE B CA 1
ATOM 3855 C C . ILE B 1 78 ? -14.781 24.938 3.57 1 86.62 78 ILE B C 1
ATOM 3857 O O . ILE B 1 78 ? -13.562 24.953 3.393 1 86.62 78 ILE B O 1
ATOM 3861 N N . SER B 1 79 ? -15.5 25.953 3.723 1 88.69 79 SER B N 1
ATOM 3862 C CA . SER B 1 79 ? -14.875 27.266 3.645 1 88.69 79 SER B CA 1
ATOM 3863 C C . SER B 1 79 ? -13.992 27.547 4.859 1 88.69 79 SER B C 1
ATOM 3865 O O . SER B 1 79 ? -14.258 27.031 5.949 1 88.69 79 SER B O 1
ATOM 3867 N N . PHE B 1 80 ? -13.047 28.359 4.625 1 92.88 80 PHE B N 1
ATOM 3868 C CA . PHE B 1 80 ? -12.133 28.828 5.656 1 92.88 80 PHE B CA 1
ATOM 3869 C C . PHE B 1 80 ? -12.891 29.375 6.852 1 92.88 80 PHE B C 1
ATOM 3871 O O . PHE B 1 80 ? -12.578 29.047 8 1 92.88 80 PHE B O 1
ATOM 3878 N N . GLU B 1 81 ? -13.969 30.094 6.645 1 92.25 81 GLU B N 1
ATOM 3879 C CA . GLU B 1 81 ? -14.734 30.812 7.66 1 92.25 81 GLU B CA 1
ATOM 3880 C C . GLU B 1 81 ? -15.484 29.844 8.57 1 92.25 81 GLU B C 1
ATOM 3882 O O . GLU B 1 81 ? -15.828 30.203 9.703 1 92.25 81 GLU B O 1
ATOM 3887 N N . LYS B 1 82 ? -15.688 28.719 8.078 1 90.06 82 LYS B N 1
ATOM 3888 C CA . LYS B 1 82 ? -16.406 27.719 8.875 1 90.06 82 LYS B CA 1
ATOM 3889 C C . LYS B 1 82 ? -15.469 27.016 9.844 1 90.06 82 LYS B C 1
ATOM 3891 O O . LYS B 1 82 ? -15.898 26.531 10.891 1 90.06 82 LYS B O 1
ATOM 3896 N N . VAL B 1 83 ? -14.242 26.953 9.461 1 94.31 83 VAL B N 1
ATOM 3897 C CA . VAL B 1 83 ? -13.266 26.156 10.211 1 94.31 83 VAL B CA 1
ATOM 3898 C C . VAL B 1 83 ? -12.609 27.031 11.273 1 94.31 83 VAL B C 1
ATOM 3900 O O . VAL B 1 83 ? -12.297 26.562 12.367 1 94.31 83 VAL B O 1
ATOM 3903 N N . PHE B 1 84 ? -12.445 28.297 11 1 96.31 84 PHE B N 1
ATOM 3904 C CA . PHE B 1 84 ? -11.641 29.156 11.867 1 96.31 84 PHE B CA 1
ATOM 3905 C C . PHE B 1 84 ? -12.523 30.109 12.656 1 96.31 84 PHE B C 1
ATOM 3907 O O . PHE B 1 84 ? -13.633 30.438 12.227 1 96.31 84 PHE B O 1
ATOM 3914 N N . ASN B 1 85 ? -12.047 30.5 13.789 1 94.69 85 ASN B N 1
ATOM 3915 C CA . ASN B 1 85 ? -12.664 31.516 14.641 1 94.69 85 ASN B CA 1
ATOM 3916 C C . ASN B 1 85 ? -12.555 32.906 14.023 1 94.69 85 ASN B C 1
ATOM 3918 O O . ASN B 1 85 ? -11.656 33.688 14.375 1 94.69 85 ASN B O 1
ATOM 3922 N N . MET B 1 86 ? -13.547 33.281 13.266 1 94.94 86 MET B N 1
ATOM 3923 C CA . MET B 1 86 ? -13.516 34.531 12.508 1 94.94 86 MET B CA 1
ATOM 3924 C C . MET B 1 86 ? -13.602 35.719 13.43 1 94.94 86 MET B C 1
ATOM 3926 O O . MET B 1 86 ? -13.031 36.781 13.141 1 94.94 86 MET B O 1
ATOM 3930 N N . GLU B 1 87 ? -14.258 35.594 14.523 1 93.75 87 GLU B N 1
ATOM 3931 C CA . GLU B 1 87 ? -14.344 36.688 15.484 1 93.75 87 GLU B CA 1
ATOM 3932 C C . GLU B 1 87 ? -12.953 37.094 15.969 1 93.75 87 GLU B C 1
ATOM 3934 O O . GLU B 1 87 ? -12.625 38.281 15.977 1 93.75 87 GLU B O 1
ATOM 3939 N N . LEU B 1 88 ? -12.227 36.094 16.344 1 94.88 88 LEU B N 1
ATOM 3940 C CA . LEU B 1 88 ? -10.875 36.375 16.828 1 94.88 88 LEU B CA 1
ATOM 3941 C C . LEU B 1 88 ? -10.008 36.938 15.711 1 94.88 88 LEU B C 1
ATOM 3943 O O . LEU B 1 88 ? -9.258 37.906 15.922 1 94.88 88 LEU B O 1
ATOM 3947 N N . ILE B 1 89 ? -10.055 36.375 14.531 1 95.38 89 ILE B N 1
ATOM 3948 C CA . ILE B 1 89 ? -9.242 36.812 13.398 1 95.38 89 ILE B CA 1
ATOM 3949 C C . ILE B 1 89 ? -9.578 38.25 13.023 1 95.38 89 ILE B C 1
ATOM 3951 O O . ILE B 1 89 ? -8.68 39.062 12.797 1 95.38 89 ILE B O 1
ATOM 3955 N N . GLU B 1 90 ? -10.844 38.562 13.031 1 94.62 90 GLU B N 1
ATOM 3956 C CA . GLU B 1 90 ? -11.281 39.938 12.703 1 94.62 90 GLU B CA 1
ATOM 3957 C C . GLU B 1 90 ? -10.836 40.938 13.773 1 94.62 90 GLU B C 1
ATOM 3959 O O . GLU B 1 90 ? -10.406 42.031 13.453 1 94.62 90 GLU B O 1
ATOM 3964 N N . LYS B 1 91 ? -10.938 40.5 14.945 1 94.12 91 LYS B N 1
ATOM 3965 C CA . LYS B 1 91 ? -10.484 41.375 16.031 1 94.12 91 LYS B CA 1
ATOM 3966 C C . LYS B 1 91 ? -8.992 41.656 15.914 1 94.12 91 LYS B C 1
ATOM 3968 O O . LYS B 1 91 ? -8.57 42.812 16.031 1 94.12 91 LYS B O 1
ATOM 3973 N N . LEU B 1 92 ? -8.211 40.625 15.727 1 94.75 92 LEU B N 1
ATOM 3974 C CA . LEU B 1 92 ? -6.766 40.781 15.594 1 94.75 92 LEU B CA 1
ATOM 3975 C C . LEU B 1 92 ? -6.418 41.625 14.375 1 94.75 92 LEU B C 1
ATOM 3977 O O . LEU B 1 92 ? -5.469 42.406 14.414 1 94.75 92 LEU B O 1
ATOM 3981 N N . SER B 1 93 ? -7.152 41.438 13.383 1 94.56 93 SER B N 1
ATOM 3982 C CA . SER B 1 93 ? -6.902 42.188 12.141 1 94.56 93 SER B CA 1
ATOM 3983 C C . SER B 1 93 ? -7.277 43.656 12.289 1 94.56 93 SER B C 1
ATOM 3985 O O . SER B 1 93 ? -6.648 44.5 11.68 1 94.56 93 SER B O 1
ATOM 3987 N N . ALA B 1 94 ? -8.25 43.969 13.047 1 92.12 94 ALA B N 1
ATOM 3988 C CA . ALA B 1 94 ? -8.773 45.312 13.156 1 92.12 94 ALA B CA 1
ATOM 3989 C C . ALA B 1 94 ? -8.086 46.094 14.289 1 92.12 94 ALA B C 1
ATOM 3991 O O . ALA B 1 94 ? -7.691 47.25 14.117 1 92.12 94 ALA B O 1
ATOM 3992 N N . SER B 1 95 ? -7.945 45.406 15.422 1 90 95 SER B N 1
ATOM 3993 C CA . SER B 1 95 ? -7.535 46.125 16.625 1 90 95 SER B CA 1
ATOM 3994 C C . SER B 1 95 ? -6.074 45.844 16.969 1 90 95 SER B C 1
ATOM 3996 O O . SER B 1 95 ? -5.48 46.531 17.781 1 90 95 SER B O 1
ATOM 3998 N N . GLY B 1 96 ? -5.609 44.875 16.406 1 89.5 96 GLY B N 1
ATOM 3999 C CA . GLY B 1 96 ? -4.211 44.562 16.656 1 89.5 96 GLY B CA 1
ATOM 4000 C C . GLY B 1 96 ? -3.994 43.781 17.938 1 89.5 96 GLY B C 1
ATOM 4001 O O . GLY B 1 96 ? -4.852 43 18.344 1 89.5 96 GLY B O 1
ATOM 4002 N N . VAL B 1 97 ? -2.797 43.938 18.516 1 88.44 97 VAL B N 1
ATOM 4003 C CA . VAL B 1 97 ? -2.381 43.031 19.594 1 88.44 97 VAL B CA 1
ATOM 4004 C C . VAL B 1 97 ? -2.623 43.688 20.938 1 88.44 97 VAL B C 1
ATOM 4006 O O . VAL B 1 97 ? -2.367 43.094 21.984 1 88.44 97 VAL B O 1
ATOM 4009 N N . GLY B 1 98 ? -3.131 44.906 20.969 1 83 98 GLY B N 1
ATOM 4010 C CA . GLY B 1 98 ? -3.258 45.688 22.188 1 83 98 GLY B CA 1
ATOM 4011 C C . GLY B 1 98 ? -4.348 45.156 23.109 1 83 98 GLY B C 1
ATOM 4012 O O . GLY B 1 98 ? -4.305 45.406 24.328 1 83 98 GLY B O 1
ATOM 4013 N N . ASP B 1 99 ? -5.395 44.625 22.672 1 81 99 ASP B N 1
ATOM 4014 C CA . ASP B 1 99 ? -6.539 44.219 23.5 1 81 99 ASP B CA 1
ATOM 4015 C C . ASP B 1 99 ? -6.832 42.75 23.344 1 81 99 ASP B C 1
ATOM 4017 O O . ASP B 1 99 ? -7.945 42.344 22.969 1 81 99 ASP B O 1
ATOM 4021 N N . LEU B 1 100 ? -5.828 41.938 23.625 1 87.19 100 LEU B N 1
ATOM 4022 C CA . LEU B 1 100 ? -6.004 40.5 23.469 1 87.19 100 LEU B CA 1
ATOM 4023 C C . LEU B 1 100 ? -6.297 39.844 24.812 1 87.19 100 LEU B C 1
ATOM 4025 O O . LEU B 1 100 ? -5.809 40.312 25.844 1 87.19 100 LEU B O 1
ATOM 4029 N N . GLN B 1 101 ? -7.102 38.812 24.781 1 87.69 101 GLN B N 1
ATOM 4030 C CA . GLN B 1 101 ? -7.297 38 25.969 1 87.69 101 GLN B CA 1
ATOM 4031 C C . GLN B 1 101 ? -5.996 37.312 26.391 1 87.69 101 GLN B C 1
ATOM 4033 O O . GLN B 1 101 ? -5.137 37.031 25.547 1 87.69 101 GLN B O 1
ATOM 4038 N N . ASP B 1 102 ? -5.848 37.031 27.656 1 88.69 102 ASP B N 1
ATOM 4039 C CA . ASP B 1 102 ? -4.613 36.5 28.219 1 88.69 102 ASP B CA 1
ATOM 4040 C C . ASP B 1 102 ? -4.242 35.156 27.594 1 88.69 102 ASP B C 1
ATOM 4042 O O . ASP B 1 102 ? -3.061 34.875 27.391 1 88.69 102 ASP B O 1
ATOM 4046 N N . GLU B 1 103 ? -5.227 34.375 27.25 1 89.44 103 GLU B N 1
ATOM 4047 C CA . GLU B 1 103 ? -4.984 33.062 26.703 1 89.44 103 GLU B CA 1
ATOM 4048 C C . GLU B 1 103 ? -4.438 33.125 25.281 1 89.44 103 GLU B C 1
ATOM 4050 O O . GLU B 1 103 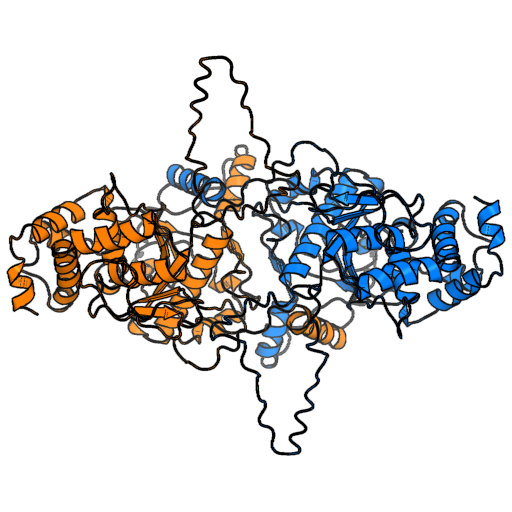? -3.76 32.219 24.828 1 89.44 103 GLU B O 1
ATOM 4055 N N . VAL B 1 104 ? -4.645 34.219 24.641 1 94 104 VAL B N 1
ATOM 4056 C CA . VAL B 1 104 ? -4.277 34.375 23.234 1 94 104 VAL B CA 1
ATOM 4057 C C . VAL B 1 104 ? -2.902 35.031 23.141 1 94 104 VAL B C 1
ATOM 4059 O O . VAL B 1 104 ? -2.199 34.875 22.141 1 94 104 VAL B O 1
ATOM 4062 N N . LYS B 1 105 ? -2.459 35.75 24.109 1 93.69 105 LYS B N 1
ATOM 4063 C CA . LYS B 1 105 ? -1.265 36.594 24.094 1 93.69 105 LYS B CA 1
ATOM 4064 C C . LYS B 1 105 ? -0.015 35.75 23.797 1 93.69 105 LYS B C 1
ATOM 4066 O O . LYS B 1 105 ? 0.787 36.125 22.938 1 93.69 105 LYS B O 1
ATOM 4071 N N . PRO B 1 106 ? 0.118 34.625 24.531 1 94.5 106 PRO B N 1
ATOM 4072 C CA . PRO B 1 106 ? 1.33 33.844 24.25 1 94.5 106 PRO B CA 1
ATOM 4073 C C . PRO B 1 106 ? 1.421 33.406 22.797 1 94.5 106 PRO B C 1
ATOM 4075 O O . PRO B 1 106 ? 2.516 33.344 22.234 1 94.5 106 PRO B O 1
ATOM 4078 N N . VAL B 1 107 ? 0.327 33.062 22.203 1 96.19 107 VAL B N 1
ATOM 4079 C CA . VAL B 1 107 ? 0.278 32.594 20.828 1 96.19 107 VAL B CA 1
ATOM 4080 C C . VAL B 1 107 ? 0.612 33.75 19.875 1 96.19 107 VAL B C 1
ATOM 4082 O O . VAL B 1 107 ? 1.4 33.562 18.938 1 96.19 107 VAL B O 1
ATOM 4085 N N . VAL B 1 108 ? 0.084 34.906 20.109 1 96.5 108 VAL B N 1
ATOM 4086 C CA . VAL B 1 108 ? 0.324 36.062 19.25 1 96.5 108 VAL B CA 1
ATOM 4087 C C . VAL B 1 108 ? 1.778 36.5 19.391 1 96.5 108 VAL B C 1
ATOM 4089 O O . VAL B 1 108 ? 2.4 36.906 18.406 1 96.5 108 VAL B O 1
ATOM 4092 N N . LEU B 1 109 ? 2.287 36.375 20.547 1 96.06 109 LEU B N 1
ATOM 4093 C CA . LEU B 1 109 ? 3.684 36.75 20.766 1 96.06 109 LEU B CA 1
ATOM 4094 C C . LEU B 1 109 ? 4.605 35.906 19.891 1 96.06 109 LEU B C 1
ATOM 4096 O O . LEU B 1 109 ? 5.617 36.406 19.391 1 96.06 109 LEU B O 1
ATOM 4100 N N . THR B 1 110 ? 4.328 34.688 19.672 1 96.94 110 THR B N 1
ATOM 4101 C CA . THR B 1 110 ? 5.176 33.812 18.875 1 96.94 110 THR B CA 1
ATOM 4102 C C . THR B 1 110 ? 5.254 34.312 17.422 1 96.94 110 THR B C 1
ATOM 4104 O O . THR B 1 110 ? 6.34 34.375 16.859 1 96.94 110 THR B O 1
ATOM 4107 N N . ILE B 1 111 ? 4.09 34.656 16.859 1 97.81 111 ILE B N 1
ATOM 4108 C CA . ILE B 1 111 ? 4.094 35.094 15.469 1 97.81 111 ILE B CA 1
ATOM 4109 C C . ILE B 1 111 ? 4.75 36.469 15.367 1 97.81 111 ILE B C 1
ATOM 4111 O O . ILE B 1 111 ? 5.438 36.781 14.391 1 97.81 111 ILE B O 1
ATOM 4115 N N . MET B 1 112 ? 4.605 37.312 16.375 1 97.31 112 MET B N 1
ATOM 4116 C CA . MET B 1 112 ? 5.27 38.625 16.375 1 97.31 112 MET B CA 1
ATOM 4117 C C . MET B 1 112 ? 6.785 38.438 16.422 1 97.31 112 MET B C 1
ATOM 4119 O O . MET B 1 112 ? 7.504 39.094 15.641 1 97.31 112 MET B O 1
ATOM 4123 N N . ASN B 1 113 ? 7.18 37.594 17.281 1 97.06 113 ASN B N 1
ATOM 4124 C CA . ASN B 1 113 ? 8.609 37.312 17.359 1 97.06 113 ASN B CA 1
ATOM 4125 C C . ASN B 1 113 ? 9.125 36.688 16.062 1 97.06 113 ASN B C 1
ATOM 4127 O O . ASN B 1 113 ? 10.234 37 15.625 1 97.06 113 ASN B O 1
ATOM 4131 N N . TYR B 1 114 ? 8.367 35.812 15.508 1 97.69 114 TYR B N 1
ATOM 4132 C CA . TYR B 1 114 ? 8.742 35.219 14.242 1 97.69 114 TYR B CA 1
ATOM 4133 C C . TYR B 1 114 ? 8.914 36.25 13.156 1 97.69 114 TYR B C 1
ATOM 4135 O O . TYR B 1 114 ? 9.922 36.281 12.445 1 97.69 114 TYR B O 1
ATOM 4143 N N . LEU B 1 115 ? 7.938 37.125 13.023 1 97.31 115 LEU B N 1
ATOM 4144 C CA . LEU B 1 115 ? 7.965 38.188 12.016 1 97.31 115 LEU B CA 1
ATOM 4145 C C . LEU B 1 115 ? 9.125 39.156 12.25 1 97.31 115 LEU B C 1
ATOM 4147 O O . LEU B 1 115 ? 9.727 39.656 11.305 1 97.31 115 LEU B O 1
ATOM 4151 N N . GLN B 1 116 ? 9.422 39.375 13.461 1 96 116 GLN B N 1
ATOM 4152 C CA . GLN B 1 116 ? 10.547 40.25 13.805 1 96 116 GLN B CA 1
ATOM 4153 C C . GLN B 1 116 ? 11.867 39.625 13.336 1 96 116 GLN B C 1
ATOM 4155 O O . GLN B 1 116 ? 12.781 40.344 12.938 1 96 116 GLN B O 1
ATOM 4160 N N . ASN B 1 117 ? 11.961 38.312 13.398 1 94.94 117 ASN B N 1
ATOM 4161 C CA . ASN B 1 117 ? 13.188 37.625 13.047 1 94.94 117 ASN B CA 1
ATOM 4162 C C . ASN B 1 117 ? 13.047 36.875 11.727 1 94.94 117 ASN B C 1
ATOM 4164 O O . ASN B 1 117 ? 13.672 35.812 11.523 1 94.94 117 ASN B O 1
ATOM 4168 N N . ILE B 1 118 ? 12.188 37.312 10.875 1 95.44 118 ILE B N 1
ATOM 4169 C CA . ILE B 1 118 ? 11.797 36.594 9.672 1 95.44 118 ILE B CA 1
ATOM 4170 C C . ILE B 1 118 ? 13.008 36.375 8.773 1 95.44 118 ILE B C 1
ATOM 4172 O O . ILE B 1 118 ? 13.125 35.312 8.117 1 95.44 118 ILE B O 1
ATOM 4176 N N . GLU B 1 119 ? 13.938 37.281 8.641 1 93.5 119 GLU B N 1
ATOM 4177 C CA . GLU B 1 119 ? 15.117 37.156 7.789 1 93.5 119 GLU B CA 1
ATOM 4178 C C . GLU B 1 119 ? 16 36 8.234 1 93.5 119 GLU B C 1
ATOM 4180 O O . GLU B 1 119 ? 16.531 35.25 7.398 1 93.5 119 GLU B O 1
ATOM 4185 N N . ASP B 1 120 ? 16.109 35.875 9.516 1 94.19 120 ASP B N 1
ATOM 4186 C CA . ASP B 1 120 ? 16.906 34.781 10.062 1 94.19 120 ASP B CA 1
ATOM 4187 C C . ASP B 1 120 ? 16.281 33.438 9.703 1 94.19 120 ASP B C 1
ATOM 4189 O O . ASP B 1 120 ? 16.984 32.531 9.258 1 94.19 120 ASP B O 1
ATOM 4193 N N . HIS B 1 121 ? 15.016 33.344 9.93 1 95.38 121 HIS B N 1
ATOM 4194 C CA . HIS B 1 121 ? 14.328 32.062 9.641 1 95.38 121 HIS B CA 1
ATOM 4195 C C . HIS B 1 121 ? 14.344 31.781 8.148 1 95.38 121 HIS B C 1
ATOM 4197 O O . HIS B 1 121 ? 14.625 30.641 7.742 1 95.38 121 HIS B O 1
ATOM 4203 N N . GLN B 1 122 ? 14.094 32.781 7.371 1 95.19 122 GLN B N 1
ATOM 4204 C CA . GLN B 1 122 ? 14.102 32.656 5.918 1 95.19 122 GLN B CA 1
ATOM 4205 C C . GLN B 1 122 ? 15.469 32.156 5.418 1 95.19 122 GLN B C 1
ATOM 4207 O O . GLN B 1 122 ? 15.547 31.234 4.609 1 95.19 122 GLN B O 1
ATOM 4212 N N . ASN B 1 123 ? 16.484 32.781 5.848 1 94.31 123 ASN B N 1
ATOM 4213 C CA . ASN B 1 123 ? 17.828 32.406 5.426 1 94.31 123 ASN B CA 1
ATOM 4214 C C . ASN B 1 123 ? 18.188 30.984 5.844 1 94.31 123 ASN B C 1
ATOM 4216 O O . ASN B 1 123 ? 18.812 30.25 5.082 1 94.31 123 ASN B O 1
ATOM 4220 N N . ALA B 1 124 ? 17.812 30.625 7.039 1 94.31 124 ALA B N 1
ATOM 4221 C CA . ALA B 1 124 ? 18.078 29.281 7.539 1 94.31 124 ALA B CA 1
ATOM 4222 C C . ALA B 1 124 ? 17.438 28.219 6.641 1 94.31 124 ALA B C 1
ATOM 4224 O O . ALA B 1 124 ? 18.109 27.281 6.219 1 94.31 124 ALA B O 1
ATOM 4225 N N . ILE B 1 125 ? 16.203 28.391 6.309 1 94.19 125 ILE B N 1
ATOM 4226 C CA . ILE B 1 125 ? 15.469 27.422 5.5 1 94.19 125 ILE B CA 1
ATOM 4227 C C . ILE B 1 125 ? 15.969 27.453 4.059 1 94.19 125 ILE B C 1
ATOM 4229 O O . ILE B 1 125 ? 16.141 26.406 3.43 1 94.19 125 ILE B O 1
ATOM 4233 N N . TYR B 1 126 ? 16.25 28.656 3.588 1 92.44 126 TYR B N 1
ATOM 4234 C CA . TYR B 1 126 ? 16.734 28.812 2.219 1 92.44 126 TYR B CA 1
ATOM 4235 C C . TYR B 1 126 ? 18.078 28.141 2.029 1 92.44 126 TYR B C 1
ATOM 4237 O O . TYR B 1 126 ? 18.359 27.594 0.965 1 92.44 126 TYR B O 1
ATOM 4245 N N . ASN B 1 127 ? 18.891 28.25 2.971 1 90.06 127 ASN B N 1
ATOM 4246 C CA . ASN B 1 127 ? 20.203 27.625 2.895 1 90.06 127 ASN B CA 1
ATOM 4247 C C . ASN B 1 127 ? 20.109 26.109 2.717 1 90.06 127 ASN B C 1
ATOM 4249 O O . ASN B 1 127 ? 20.844 25.531 1.924 1 90.06 127 ASN B O 1
ATOM 4253 N N . VAL B 1 128 ? 19.266 25.516 3.455 1 88.06 128 VAL B N 1
ATOM 4254 C CA . VAL B 1 128 ? 19.109 24.062 3.344 1 88.06 128 VAL B CA 1
ATOM 4255 C C . VAL B 1 128 ? 18.438 23.719 2.012 1 88.06 128 VAL B C 1
ATOM 4257 O O . VAL B 1 128 ? 18.75 22.703 1.403 1 88.06 128 VAL B O 1
ATOM 4260 N N . LYS B 1 129 ? 17.547 24.5 1.54 1 86.5 129 LYS B N 1
ATOM 4261 C CA . LYS B 1 129 ? 16.906 24.328 0.237 1 86.5 129 LYS B CA 1
ATOM 4262 C C . LYS B 1 129 ? 17.938 24.344 -0.884 1 86.5 129 LYS B C 1
ATOM 4264 O O . LYS B 1 129 ? 17.922 23.5 -1.777 1 86.5 129 LYS B O 1
ATOM 4269 N N . ARG B 1 130 ? 18.828 25.25 -0.853 1 85.5 130 ARG B N 1
ATOM 4270 C CA . ARG B 1 130 ? 19.812 25.469 -1.901 1 85.5 130 ARG B CA 1
ATOM 4271 C C . ARG B 1 130 ? 20.906 24.391 -1.861 1 85.5 130 ARG B C 1
ATOM 4273 O O . ARG B 1 130 ? 21.297 23.859 -2.9 1 85.5 130 ARG B O 1
ATOM 4280 N N . LYS B 1 131 ? 21.422 24.172 -0.773 1 82.19 131 LYS B N 1
ATOM 4281 C CA . LYS B 1 131 ? 22.562 23.281 -0.635 1 82.19 131 LYS B CA 1
ATOM 4282 C C . LYS B 1 131 ? 22.109 21.812 -0.676 1 82.19 131 LYS B C 1
ATOM 4284 O O . LYS B 1 131 ? 22.922 20.922 -0.923 1 82.19 131 LYS B O 1
ATOM 4289 N N . GLY B 1 132 ? 20.938 21.734 -0.512 1 75 132 GLY B N 1
ATOM 4290 C CA . GLY B 1 132 ? 20.469 20.359 -0.408 1 75 132 GLY B CA 1
ATOM 4291 C C . GLY B 1 132 ? 20.812 19.703 0.92 1 75 132 GLY B C 1
ATOM 4292 O O . GLY B 1 132 ? 21.438 20.328 1.772 1 75 132 GLY B O 1
ATOM 4293 N N . GLY B 1 133 ? 20.234 18.672 1.269 1 74.38 133 GLY B N 1
ATOM 4294 C CA . GLY B 1 133 ? 20.469 17.891 2.471 1 74.38 133 GLY B CA 1
ATOM 4295 C C . GLY B 1 133 ? 19.625 16.641 2.553 1 74.38 133 GLY B C 1
ATOM 4296 O O . GLY B 1 133 ? 18.641 16.5 1.82 1 74.38 133 GLY B O 1
ATOM 4297 N N . ASP B 1 134 ? 20.25 15.797 3.338 1 81.75 134 ASP B N 1
ATOM 4298 C CA . ASP B 1 134 ? 19.453 14.594 3.559 1 81.75 134 ASP B CA 1
ATOM 4299 C C . ASP B 1 134 ? 18.188 14.914 4.355 1 81.75 134 ASP B C 1
ATOM 4301 O O . ASP B 1 134 ? 18.016 16.047 4.824 1 81.75 134 ASP B O 1
ATOM 4305 N N . GLU B 1 135 ? 17.344 14.156 4.488 1 86.5 135 GLU B N 1
ATOM 4306 C CA . GLU B 1 135 ? 16.047 14.312 5.125 1 86.5 135 GLU B CA 1
ATOM 4307 C C . GLU B 1 135 ? 16.188 14.727 6.586 1 86.5 135 GLU B C 1
ATOM 4309 O O . GLU B 1 135 ? 15.414 15.539 7.086 1 86.5 135 GLU B O 1
ATOM 4314 N N . ALA B 1 136 ? 17.156 14.227 7.258 1 91 136 ALA B N 1
ATOM 4315 C CA . ALA B 1 136 ? 17.375 14.531 8.672 1 91 136 ALA B CA 1
ATOM 4316 C C . ALA B 1 136 ? 17.734 16 8.867 1 91 136 ALA B C 1
ATOM 4318 O O . ALA B 1 136 ? 17.234 16.656 9.789 1 91 136 ALA B O 1
ATOM 4319 N N . ARG B 1 137 ? 18.547 16.5 8.039 1 91.69 137 ARG B N 1
ATOM 4320 C CA . ARG B 1 137 ? 18.953 17.891 8.102 1 91.69 137 ARG B CA 1
ATOM 4321 C C . ARG B 1 137 ? 17.781 18.828 7.805 1 91.69 137 ARG B C 1
ATOM 4323 O O . ARG B 1 137 ? 17.594 19.828 8.5 1 91.69 137 ARG B O 1
ATOM 4330 N N . ILE B 1 138 ? 17.094 18.484 6.816 1 92.88 138 ILE B N 1
ATOM 4331 C CA . ILE B 1 138 ? 15.922 19.266 6.453 1 92.88 138 ILE B CA 1
ATOM 4332 C C . ILE B 1 138 ? 14.914 19.266 7.602 1 92.88 138 ILE B C 1
ATOM 4334 O O . ILE B 1 138 ? 14.406 20.312 7.992 1 92.88 138 ILE B O 1
ATOM 4338 N N . THR B 1 139 ? 14.734 18.109 8.125 1 96 139 THR B N 1
ATOM 4339 C CA . THR B 1 139 ? 13.805 17.953 9.242 1 96 139 THR B CA 1
ATOM 4340 C C . THR B 1 139 ? 14.211 18.844 10.414 1 96 139 THR B C 1
ATOM 4342 O O . THR B 1 139 ? 13.375 19.547 10.992 1 96 139 THR B O 1
ATOM 4345 N N . ALA B 1 140 ? 15.438 18.875 10.719 1 96.31 140 ALA B N 1
ATOM 4346 C CA . ALA B 1 140 ? 15.945 19.672 11.836 1 96.31 140 ALA B CA 1
ATOM 4347 C C . ALA B 1 140 ? 15.719 21.156 11.602 1 96.31 140 ALA B C 1
ATOM 4349 O O . ALA B 1 140 ? 15.25 21.875 12.5 1 96.31 140 ALA B O 1
ATOM 4350 N N . VAL B 1 141 ? 15.977 21.609 10.453 1 96.25 141 VAL B N 1
ATOM 4351 C CA . VAL B 1 141 ? 15.867 23.031 10.141 1 96.25 141 VAL B CA 1
ATOM 4352 C C . VAL B 1 141 ? 14.398 23.438 10.117 1 96.25 141 VAL B C 1
ATOM 4354 O O . VAL B 1 141 ? 14.023 24.469 10.672 1 96.25 141 VAL B O 1
ATOM 4357 N N . MET B 1 142 ? 13.594 22.625 9.484 1 96.62 142 MET B N 1
ATOM 4358 C CA . MET B 1 142 ? 12.164 22.922 9.43 1 96.62 142 MET B CA 1
ATOM 4359 C C . MET B 1 142 ? 11.555 22.938 10.828 1 96.62 142 MET B C 1
ATOM 4361 O O . MET B 1 142 ? 10.75 23.812 11.148 1 96.62 142 MET B O 1
ATOM 4365 N N . ALA B 1 143 ? 11.938 21.984 11.617 1 97.44 143 ALA B N 1
ATOM 4366 C CA . ALA B 1 143 ? 11.453 21.922 12.992 1 97.44 143 ALA B CA 1
ATOM 4367 C C . ALA B 1 143 ? 11.844 23.188 13.766 1 97.44 143 ALA B C 1
ATOM 4369 O O . ALA B 1 143 ? 11.008 23.781 14.438 1 97.44 143 ALA B O 1
ATOM 4370 N N . GLN B 1 144 ? 13.047 23.625 13.609 1 96.69 144 GLN B N 1
ATOM 4371 C CA . GLN B 1 144 ? 13.617 24.703 14.406 1 96.69 144 GLN B CA 1
ATOM 4372 C C . GLN B 1 144 ? 13.156 26.062 13.898 1 96.69 144 GLN B C 1
ATOM 4374 O O . GLN B 1 144 ? 12.844 26.953 14.688 1 96.69 144 GLN B O 1
ATOM 4379 N N . HIS B 1 145 ? 13.055 26.203 12.609 1 96.56 145 HIS B N 1
ATOM 4380 C CA . HIS B 1 145 ? 12.969 27.562 12.078 1 96.56 145 HIS B CA 1
ATOM 4381 C C . HIS B 1 145 ? 11.586 27.828 11.477 1 96.56 145 HIS B C 1
ATOM 4383 O O . HIS B 1 145 ? 11.18 28.984 11.344 1 96.56 145 HIS B O 1
ATOM 4389 N N . LEU B 1 146 ? 10.938 26.797 11.094 1 97.5 146 LEU B N 1
ATOM 4390 C CA . LEU B 1 146 ? 9.617 27.031 10.531 1 97.5 146 LEU B CA 1
ATOM 4391 C C . LEU B 1 146 ? 8.523 26.734 11.555 1 97.5 146 LEU B C 1
ATOM 4393 O O . LEU B 1 146 ? 7.727 27.625 11.883 1 97.5 146 LEU B O 1
ATOM 4397 N N . PHE B 1 147 ? 8.539 25.609 12.18 1 97.94 147 PHE B N 1
ATOM 4398 C CA . PHE B 1 147 ? 7.371 25.141 12.914 1 97.94 147 PHE B CA 1
ATOM 4399 C C . PHE B 1 147 ? 7.461 25.531 14.383 1 97.94 147 PHE B C 1
ATOM 4401 O O . PHE B 1 147 ? 6.547 26.172 14.914 1 97.94 147 PHE B O 1
ATOM 4408 N N . SER B 1 148 ? 8.547 25.234 15.031 1 97.31 148 SER B N 1
ATOM 4409 C CA . SER B 1 148 ? 8.594 25.344 16.484 1 97.31 148 SER B CA 1
ATOM 4410 C C . SER B 1 148 ? 8.5 26.797 16.938 1 97.31 148 SER B C 1
ATOM 4412 O O . SER B 1 148 ? 7.953 27.094 18 1 97.31 148 SER B O 1
ATOM 4414 N N . GLN B 1 149 ? 8.961 27.734 16.156 1 96.56 149 GLN B N 1
ATOM 4415 C CA . GLN B 1 149 ? 8.961 29.156 16.516 1 96.56 149 GLN B CA 1
ATOM 4416 C C . GLN B 1 149 ? 7.551 29.734 16.484 1 96.56 149 GLN B C 1
ATOM 4418 O O . GLN B 1 149 ? 7.316 30.844 16.969 1 96.56 149 GLN B O 1
ATOM 4423 N N . LEU B 1 150 ? 6.617 28.938 15.977 1 97.81 150 LEU B N 1
ATOM 4424 C CA . LEU B 1 150 ? 5.254 29.422 15.797 1 97.81 150 LEU B CA 1
ATOM 4425 C C . LEU B 1 150 ? 4.336 28.875 16.891 1 97.81 150 LEU B C 1
ATOM 4427 O O . LEU B 1 150 ? 3.117 29.062 16.812 1 97.81 150 LEU B O 1
ATOM 4431 N N . ILE B 1 151 ? 4.91 28.234 17.828 1 96.94 151 ILE B N 1
ATOM 4432 C CA . ILE B 1 151 ? 4.129 27.703 18.938 1 96.94 151 ILE B CA 1
ATOM 4433 C C . ILE B 1 151 ? 4.699 28.219 20.266 1 96.94 151 ILE B C 1
ATOM 4435 O O . ILE B 1 151 ? 5.914 28.344 20.422 1 96.94 151 ILE B O 1
ATOM 4439 N N . PRO B 1 152 ? 3.797 28.422 21.219 1 95.44 152 PRO B N 1
ATOM 4440 C CA . PRO B 1 152 ? 4.309 28.812 22.547 1 95.44 152 PRO B CA 1
ATOM 4441 C C . PRO B 1 152 ? 5.25 27.781 23.141 1 95.44 152 PRO B C 1
ATOM 4443 O O . PRO B 1 152 ? 4.953 26.578 23.109 1 95.44 152 PRO B O 1
ATOM 4446 N N . GLY B 1 153 ? 6.359 28.203 23.641 1 92.94 153 GLY B N 1
ATOM 4447 C CA . GLY B 1 153 ? 7.32 27.312 24.281 1 92.94 153 GLY B CA 1
ATOM 4448 C C . GLY B 1 153 ? 8.289 26.688 23.297 1 92.94 153 GLY B C 1
ATOM 4449 O O . GLY B 1 153 ? 9.281 26.062 23.703 1 92.94 153 GLY B O 1
ATOM 4450 N N . ASN B 1 154 ? 8.047 26.766 22.031 1 94.25 154 ASN B N 1
ATOM 4451 C CA . ASN B 1 154 ? 8.914 26.281 20.953 1 94.25 154 ASN B CA 1
ATOM 4452 C C . ASN B 1 154 ? 9.281 24.812 21.141 1 94.25 154 ASN B C 1
ATOM 4454 O O . ASN B 1 154 ? 10.422 24.422 20.891 1 94.25 154 ASN B O 1
ATOM 4458 N N . LYS B 1 155 ? 8.344 24.047 21.641 1 94.06 155 LYS B N 1
ATOM 4459 C CA . LYS B 1 155 ? 8.633 22.656 21.953 1 94.06 155 LYS B CA 1
ATOM 4460 C C . LYS B 1 155 ? 8.422 21.766 20.734 1 94.06 155 LYS B C 1
ATOM 4462 O O . LYS B 1 155 ? 7.367 21.812 20.109 1 94.06 155 LYS B O 1
ATOM 4467 N N . TYR B 1 156 ? 9.445 20.984 20.484 1 96.12 156 TYR B N 1
ATOM 4468 C CA . TYR B 1 156 ? 9.336 19.984 19.438 1 96.12 156 TYR B CA 1
ATOM 4469 C C . TYR B 1 156 ? 10.234 18.781 19.75 1 96.12 156 TYR B C 1
ATOM 4471 O O . TYR B 1 156 ? 11.125 18.875 20.594 1 96.12 156 TYR B O 1
ATOM 4479 N N . CYS B 1 157 ? 9.883 17.719 19.156 1 95.25 157 CYS B N 1
ATOM 4480 C CA . CYS B 1 157 ? 10.68 16.5 19.203 1 95.25 157 CYS B CA 1
ATOM 4481 C C . CYS B 1 157 ? 10.828 15.891 17.812 1 95.25 157 CYS B C 1
ATOM 4483 O O . CYS B 1 157 ? 9.844 15.758 17.078 1 95.25 157 CYS B O 1
ATOM 4485 N N . ILE B 1 158 ? 12.086 15.594 17.469 1 96.19 158 ILE B N 1
ATOM 4486 C CA . ILE B 1 158 ? 12.352 14.93 16.203 1 96.19 158 ILE B CA 1
ATOM 4487 C C . ILE B 1 158 ? 12.578 13.438 16.422 1 96.19 158 ILE B C 1
ATOM 4489 O O . ILE B 1 158 ? 13.18 13.039 17.422 1 96.19 158 ILE B O 1
ATOM 4493 N N . ASN B 1 159 ? 12.078 12.641 15.539 1 93.38 159 ASN B N 1
ATOM 4494 C CA . ASN B 1 159 ? 12.266 11.195 15.609 1 93.38 159 ASN B CA 1
ATOM 4495 C C . ASN B 1 159 ? 13.734 10.82 15.797 1 93.38 159 ASN B C 1
ATOM 4497 O O . ASN B 1 159 ? 14.555 11.062 14.914 1 93.38 159 ASN B O 1
ATOM 4501 N N . ASN B 1 160 ? 14.008 10.18 16.844 1 91.25 160 ASN B N 1
ATOM 4502 C CA . ASN B 1 160 ? 15.391 9.891 17.219 1 91.25 160 ASN B CA 1
ATOM 4503 C C . ASN B 1 160 ? 15.914 8.648 16.5 1 91.25 160 ASN B C 1
ATOM 4505 O O . ASN B 1 160 ? 17.078 8.289 16.641 1 91.25 160 ASN B O 1
ATOM 4509 N N . THR B 1 161 ? 15.078 7.984 15.797 1 85 161 THR B N 1
ATOM 4510 C CA . THR B 1 161 ? 15.516 6.816 15.039 1 85 161 THR B CA 1
ATOM 4511 C C . THR B 1 161 ? 16.016 7.223 13.656 1 85 161 THR B C 1
ATOM 4513 O O . THR B 1 161 ? 16.547 6.395 12.906 1 85 161 THR B O 1
ATOM 4516 N N . SER B 1 162 ? 15.859 8.461 13.359 1 85.62 162 SER B N 1
ATOM 4517 C CA . SER B 1 162 ? 16.328 8.953 12.078 1 85.62 162 SER B CA 1
ATOM 4518 C C . SER B 1 162 ? 17.859 8.844 11.969 1 85.62 162 SER B C 1
ATOM 4520 O O . SER B 1 162 ? 18.578 9.195 12.906 1 85.62 162 SER B O 1
ATOM 4522 N N . LYS B 1 163 ? 18.25 8.445 10.812 1 82.62 163 LYS B N 1
ATOM 4523 C CA . LYS B 1 163 ? 19.688 8.32 10.57 1 82.62 163 LYS B CA 1
ATOM 4524 C C . LYS B 1 163 ? 20.328 9.695 10.391 1 82.62 163 LYS B C 1
ATOM 4526 O O . LYS B 1 163 ? 19.734 10.586 9.773 1 82.62 163 LYS B O 1
ATOM 4531 N N . ASN B 1 164 ? 21.422 9.984 10.969 1 87.81 164 ASN B N 1
ATOM 4532 C CA . ASN B 1 164 ? 22.266 11.156 10.758 1 87.81 164 ASN B CA 1
ATOM 4533 C C . ASN B 1 164 ? 21.609 12.422 11.297 1 87.81 164 ASN B C 1
ATOM 4535 O O . ASN B 1 164 ? 21.734 13.5 10.703 1 87.81 164 ASN B O 1
ATOM 4539 N N . LEU B 1 165 ? 20.766 12.281 12.297 1 93.31 165 LEU B N 1
ATOM 4540 C CA . LEU B 1 165 ? 20.172 13.461 12.898 1 93.31 165 LEU B CA 1
ATOM 4541 C C . LEU B 1 165 ? 21.234 14.336 13.555 1 93.31 165 LEU B C 1
ATOM 4543 O O . LEU B 1 165 ? 21.953 13.875 14.438 1 93.31 165 LEU B O 1
ATOM 4547 N N . PRO B 1 166 ? 21.344 15.539 13.188 1 93.81 166 PRO B N 1
ATOM 4548 C CA . PRO B 1 166 ? 22.344 16.406 13.797 1 93.81 166 PRO B CA 1
ATOM 4549 C C . PRO B 1 166 ? 22.031 16.766 15.25 1 93.81 166 PRO B C 1
ATOM 4551 O O . PRO B 1 166 ? 20.844 16.859 15.617 1 93.81 166 PRO B O 1
ATOM 4554 N N . LYS B 1 167 ? 23.047 17.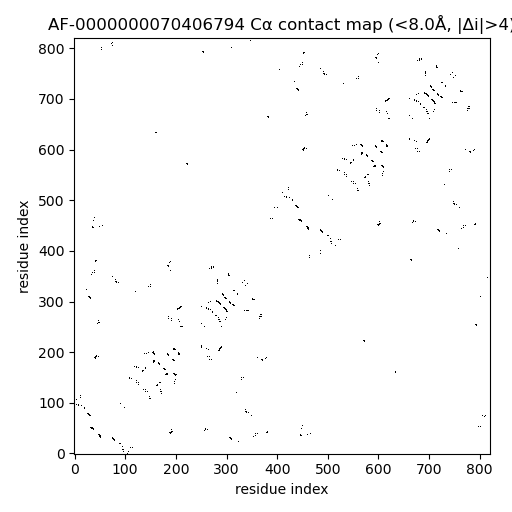078 16 1 93.69 167 LYS B N 1
ATOM 4555 C CA . LYS B 1 167 ? 22.875 17.453 17.406 1 93.69 167 LYS B CA 1
ATOM 4556 C C . LYS B 1 167 ? 22.516 18.938 17.531 1 93.69 167 LYS B C 1
ATOM 4558 O O . LYS B 1 167 ? 21.844 19.344 18.469 1 93.69 167 LYS B O 1
ATOM 4563 N N . VAL B 1 168 ? 23.078 19.656 16.594 1 94.81 168 VAL B N 1
ATOM 4564 C CA . VAL B 1 168 ? 22.812 21.078 16.562 1 94.81 168 VAL B CA 1
ATOM 4565 C C . VAL B 1 168 ? 22.219 21.484 15.219 1 94.81 168 VAL B C 1
ATOM 4567 O O . VAL B 1 168 ? 22.406 20.781 14.219 1 94.81 168 VAL B O 1
ATOM 4570 N N . CYS B 1 169 ? 21.5 22.594 15.203 1 95.38 169 CYS B N 1
ATOM 4571 C CA . CYS B 1 169 ? 20.812 23.047 13.992 1 95.38 169 CYS B CA 1
ATOM 4572 C C . CYS B 1 169 ? 21.797 23.172 12.828 1 95.38 169 CYS B C 1
ATOM 4574 O O . CYS B 1 169 ? 22.797 23.875 12.93 1 95.38 169 CYS B O 1
ATOM 4576 N N . PRO B 1 170 ? 21.516 22.547 11.773 1 93.38 170 PRO B N 1
ATOM 4577 C CA . PRO B 1 170 ? 22.453 22.531 10.648 1 93.38 170 PRO B CA 1
ATOM 4578 C C . PRO B 1 170 ? 22.203 23.672 9.656 1 93.38 170 PRO B C 1
ATOM 4580 O O . PRO B 1 170 ? 22.594 23.562 8.492 1 93.38 170 PRO B O 1
ATOM 4583 N N . CYS B 1 171 ? 21.484 24.688 9.961 1 91.19 171 CYS B N 1
ATOM 4584 C CA . CYS B 1 171 ? 21.078 25.734 9.031 1 91.19 171 CYS B CA 1
ATOM 4585 C C . CYS B 1 171 ? 22.281 26.562 8.594 1 91.19 171 CYS B C 1
ATOM 4587 O O . CYS B 1 171 ? 22.172 27.375 7.656 1 91.19 171 CYS B O 1
ATOM 4589 N N . GLN B 1 172 ? 23.391 26.5 9.219 1 83.06 172 GLN B N 1
ATOM 4590 C CA . GLN B 1 172 ? 24.672 27.125 8.883 1 83.06 172 GLN B CA 1
ATOM 4591 C C . GLN B 1 172 ? 24.625 28.625 9.102 1 83.06 172 GLN B C 1
ATOM 4593 O O . GLN B 1 172 ? 25.484 29.359 8.609 1 83.06 172 GLN B O 1
ATOM 4598 N N . GLN B 1 173 ? 23.531 29.141 9.695 1 86.88 173 GLN B N 1
ATOM 4599 C CA . GLN B 1 173 ? 23.531 30.547 10.094 1 86.88 173 GLN B CA 1
ATOM 4600 C C . GLN B 1 173 ? 24.484 30.797 11.266 1 86.88 173 GLN B C 1
ATOM 4602 O O . GLN B 1 173 ? 24.594 29.969 12.172 1 86.88 173 GLN B O 1
ATOM 4607 N N . PRO B 1 174 ? 25.031 32.094 11.109 1 80.5 174 PRO B N 1
ATOM 4608 C CA . PRO B 1 174 ? 25.922 32.438 12.211 1 80.5 174 PRO B CA 1
ATOM 4609 C C . PRO B 1 174 ? 25.172 32.625 13.539 1 80.5 174 PRO B C 1
ATOM 4611 O O . PRO B 1 174 ? 24.062 33.156 13.562 1 80.5 174 PRO B O 1
ATOM 4614 N N . ASN B 1 175 ? 25.375 31.859 14.586 1 82 175 ASN B N 1
ATOM 4615 C CA . ASN B 1 175 ? 24.875 32.031 15.945 1 82 175 ASN B CA 1
ATOM 4616 C C . ASN B 1 175 ? 23.641 31.188 16.219 1 82 175 ASN B C 1
ATOM 4618 O O . ASN B 1 175 ? 22.938 31.391 17.203 1 82 175 ASN B O 1
ATOM 4622 N N . CYS B 1 176 ? 23.016 30.531 15.312 1 89.31 176 CYS B N 1
ATOM 4623 C CA . CYS B 1 176 ? 21.875 29.672 15.602 1 89.31 176 CYS B CA 1
ATOM 4624 C C . CYS B 1 176 ? 22.25 28.562 16.578 1 89.31 176 CYS B C 1
ATOM 4626 O O . CYS B 1 176 ? 21.812 28.562 17.719 1 89.31 176 CYS B O 1
ATOM 4628 N N . GLY B 1 177 ? 23.281 27.766 16.406 1 84.88 177 GLY B N 1
ATOM 4629 C CA . GLY B 1 177 ? 23.844 26.688 17.219 1 84.88 177 GLY B CA 1
ATOM 4630 C C . GLY B 1 177 ? 22.828 26.078 18.156 1 84.88 177 GLY B C 1
ATOM 4631 O O . GLY B 1 177 ? 23.188 25.562 19.219 1 84.88 177 GLY B O 1
ATOM 4632 N N . LYS B 1 178 ? 21.562 26.188 17.922 1 92 178 LYS B N 1
ATOM 4633 C CA . LYS B 1 178 ? 20.531 25.641 18.812 1 92 178 LYS B CA 1
ATOM 4634 C C . LYS B 1 178 ? 20.578 24.109 18.812 1 92 178 LYS B C 1
ATOM 4636 O O . LYS B 1 178 ? 20.766 23.484 17.766 1 92 178 LYS B O 1
ATOM 4641 N N . GLU B 1 179 ? 20.406 23.562 19.969 1 95.06 179 GLU B N 1
ATOM 4642 C CA . GLU B 1 179 ? 20.375 22.109 20.109 1 95.06 179 GLU B CA 1
ATOM 4643 C C . GLU B 1 179 ? 19.094 21.516 19.516 1 95.06 179 GLU B C 1
ATOM 4645 O O . GLU B 1 179 ? 18.016 22.062 19.734 1 95.06 179 GLU B O 1
ATOM 4650 N N . ILE B 1 180 ? 19.25 20.469 18.797 1 96.12 180 ILE B N 1
ATOM 4651 C CA . ILE B 1 180 ? 18.109 19.766 18.234 1 96.12 180 ILE B CA 1
ATOM 4652 C C . ILE B 1 180 ? 17.516 18.812 19.266 1 96.12 180 ILE B C 1
ATOM 4654 O O . ILE B 1 180 ? 18.25 18.062 19.906 1 96.12 180 ILE B O 1
ATOM 4658 N N . LYS B 1 181 ? 16.266 18.844 19.453 1 95.19 181 LYS B N 1
ATOM 4659 C CA . LYS B 1 181 ? 15.578 17.984 20.422 1 95.19 181 LYS B CA 1
ATOM 4660 C C . LYS B 1 181 ? 15.078 16.703 19.766 1 95.19 181 LYS B C 1
ATOM 4662 O O . LYS B 1 181 ? 14.117 16.734 18.984 1 95.19 181 LYS B O 1
ATOM 4667 N N . ALA B 1 182 ? 15.727 15.617 20.125 1 94 182 ALA B N 1
ATOM 4668 C CA . ALA B 1 182 ? 15.367 14.305 19.609 1 94 182 ALA B CA 1
ATOM 4669 C C . ALA B 1 182 ? 14.617 13.492 20.672 1 94 182 ALA B C 1
ATOM 4671 O O . ALA B 1 182 ? 14.852 13.648 21.859 1 94 182 ALA B O 1
ATOM 4672 N N . GLY B 1 183 ? 13.695 12.703 20.219 1 90.94 183 GLY B N 1
ATOM 4673 C CA . GLY B 1 183 ? 12.938 11.836 21.109 1 90.94 183 GLY B CA 1
ATOM 4674 C C . GLY B 1 183 ? 12.055 10.852 20.375 1 90.94 183 GLY B C 1
ATOM 4675 O O . GLY B 1 183 ? 12.172 10.688 19.172 1 90.94 183 GLY B O 1
ATOM 4676 N N . CYS B 1 184 ? 11.258 10.125 21.109 1 89.38 184 CYS B N 1
ATOM 4677 C CA . CYS B 1 184 ? 10.344 9.141 20.547 1 89.38 184 CYS B CA 1
ATOM 4678 C C . CYS B 1 184 ? 9.086 9.805 20.016 1 89.38 184 CYS B C 1
ATOM 4680 O O . CYS B 1 184 ? 8.383 10.508 20.75 1 89.38 184 CYS B O 1
ATOM 4682 N N . THR B 1 185 ? 8.891 9.578 18.75 1 92.38 185 THR B N 1
ATOM 4683 C CA . THR B 1 185 ? 7.703 10.141 18.125 1 92.38 185 THR B CA 1
ATOM 4684 C C . THR B 1 185 ? 6.77 9.039 17.641 1 92.38 185 THR B C 1
ATOM 4686 O O . THR B 1 185 ? 5.988 9.234 16.703 1 92.38 185 THR B O 1
ATOM 4689 N N . ALA B 1 186 ? 6.883 7.84 18.188 1 90.12 186 ALA B N 1
ATOM 4690 C CA . ALA B 1 186 ? 6.109 6.672 17.781 1 90.12 186 ALA B CA 1
ATOM 4691 C C . ALA B 1 186 ? 4.617 6.895 18.031 1 90.12 186 ALA B C 1
ATOM 4693 O O . ALA B 1 186 ? 4.223 7.43 19.062 1 90.12 186 ALA B O 1
ATOM 4694 N N . LEU B 1 187 ? 3.85 6.543 17.031 1 90.56 187 LEU B N 1
ATOM 4695 C CA . LEU B 1 187 ? 2.393 6.582 17.094 1 90.56 187 LEU B CA 1
ATOM 4696 C C . LEU B 1 187 ? 1.789 5.258 16.641 1 90.56 187 LEU B C 1
ATOM 4698 O O . LEU B 1 187 ? 2.352 4.586 15.773 1 90.56 187 LEU B O 1
ATOM 4702 N N . GLY B 1 188 ? 0.605 4.902 17.219 1 89.38 188 GLY B N 1
ATOM 4703 C CA . GLY B 1 188 ? -0.103 3.705 16.797 1 89.38 188 GLY B CA 1
ATOM 4704 C C . GLY B 1 188 ? 0.234 2.488 17.641 1 89.38 188 GLY B C 1
ATOM 4705 O O . GLY B 1 188 ? 0.67 2.617 18.781 1 89.38 188 GLY B O 1
ATOM 4706 N N . SER B 1 189 ? -0.177 1.357 17.062 1 82 189 SER B N 1
ATOM 4707 C CA . SER B 1 189 ? 0.11 0.073 17.703 1 82 189 SER B CA 1
ATOM 4708 C C . SER B 1 189 ? 0.537 -0.967 16.672 1 82 189 SER B C 1
ATOM 4710 O O . SER B 1 189 ? 0.291 -0.799 15.469 1 82 189 SER B O 1
ATOM 4712 N N . GLY B 1 190 ? 1.185 -1.939 17.141 1 79.88 190 GLY B N 1
ATOM 4713 C CA . GLY B 1 190 ? 1.638 -2.994 16.25 1 79.88 190 GLY B CA 1
ATOM 4714 C C . GLY B 1 190 ? 0.5 -3.713 15.547 1 79.88 190 GLY B C 1
ATOM 4715 O O . GLY B 1 190 ? 0.731 -4.527 14.648 1 79.88 190 GLY B O 1
ATOM 4716 N N . GLU B 1 191 ? -0.779 -3.34 15.75 1 80.75 191 GLU B N 1
ATOM 4717 C CA . GLU B 1 191 ? -1.93 -4 15.141 1 80.75 191 GLU B CA 1
ATOM 4718 C C . GLU B 1 191 ? -2.629 -3.084 14.148 1 80.75 191 GLU B C 1
ATOM 4720 O O . GLU B 1 191 ? -3.551 -3.506 13.445 1 80.75 191 GLU B O 1
ATOM 4725 N N . THR B 1 192 ? -2.25 -1.857 14.117 1 85.38 192 THR B N 1
ATOM 4726 C CA . THR B 1 192 ? -2.867 -0.827 13.289 1 85.38 192 THR B CA 1
ATOM 4727 C C . THR B 1 192 ? -1.812 -0.094 12.461 1 85.38 192 THR B C 1
ATOM 4729 O O . THR B 1 192 ? -0.674 -0.555 12.352 1 85.38 192 THR B O 1
ATOM 4732 N N . TRP B 1 193 ? -2.213 0.959 11.867 1 91.88 193 TRP B N 1
ATOM 4733 C CA . TRP B 1 193 ? -1.203 1.861 11.32 1 91.88 193 TRP B CA 1
ATOM 4734 C C . TRP B 1 193 ? -0.274 2.361 12.422 1 91.88 193 TRP B C 1
ATOM 4736 O O . TRP B 1 193 ? -0.732 2.777 13.492 1 91.88 193 TRP B O 1
ATOM 4746 N N . HIS B 1 194 ? 0.966 2.232 12.141 1 90.81 194 HIS B N 1
ATOM 4747 C CA . HIS B 1 194 ? 1.921 2.646 13.164 1 90.81 194 HIS B CA 1
ATOM 4748 C C . HIS B 1 194 ? 3.227 3.121 12.539 1 90.81 194 HIS B C 1
ATOM 4750 O O . HIS B 1 194 ? 3.449 2.939 11.344 1 90.81 194 HIS B O 1
ATOM 4756 N N . GLY B 1 195 ? 4.039 3.766 13.352 1 91.31 195 GLY B N 1
ATOM 4757 C CA . GLY B 1 195 ? 5.344 4.25 12.93 1 91.31 195 GLY B CA 1
ATOM 4758 C C . GLY B 1 195 ? 5.785 5.496 13.672 1 91.31 195 GLY B C 1
ATOM 4759 O O . GLY B 1 195 ? 5.305 5.777 14.773 1 91.31 195 GLY B O 1
ATOM 4760 N N . TYR B 1 196 ? 6.738 6.098 13.125 1 91.38 196 TYR B N 1
ATOM 4761 C CA . TYR B 1 196 ? 7.281 7.332 13.68 1 91.38 196 TYR B CA 1
ATOM 4762 C C . TYR B 1 196 ? 6.957 8.516 12.781 1 91.38 196 TYR B C 1
ATOM 4764 O O . TYR B 1 196 ? 7.09 8.43 11.555 1 91.38 196 TYR B O 1
ATOM 4772 N N . VAL B 1 197 ? 6.465 9.531 13.383 1 94.31 197 VAL B N 1
ATOM 4773 C CA . VAL B 1 197 ? 6.387 10.773 12.625 1 94.31 197 VAL B CA 1
ATOM 4774 C C . VAL B 1 197 ? 7.715 11.523 12.719 1 94.31 197 VAL B C 1
ATOM 4776 O O . VAL B 1 197 ? 8.484 11.32 13.664 1 94.31 197 VAL B O 1
ATOM 4779 N N . ASP B 1 198 ? 7.98 12.367 11.828 1 96.06 198 ASP B N 1
ATOM 4780 C CA . ASP B 1 198 ? 9.281 13.023 11.766 1 96.06 198 ASP B CA 1
ATOM 4781 C C . ASP B 1 198 ? 9.43 14.055 12.875 1 96.06 198 ASP B C 1
ATOM 4783 O O . ASP B 1 198 ? 10.477 14.148 13.516 1 96.06 198 ASP B O 1
ATOM 4787 N N . ILE B 1 199 ? 8.414 14.867 13.039 1 97.06 199 ILE B N 1
ATOM 4788 C CA . ILE B 1 199 ? 8.422 15.906 14.055 1 97.06 199 ILE B CA 1
ATOM 4789 C C . ILE B 1 199 ? 7.125 15.852 14.859 1 97.06 199 ILE B C 1
ATOM 4791 O O . ILE B 1 199 ? 6.043 15.695 14.289 1 97.06 199 ILE B O 1
ATOM 4795 N N . LEU B 1 200 ? 7.227 15.945 16.125 1 95.75 200 LEU B N 1
ATOM 4796 C CA . LEU B 1 200 ? 6.09 16.188 17 1 95.75 200 LEU B CA 1
ATOM 4797 C C . LEU B 1 200 ? 6.191 17.562 17.641 1 95.75 200 LEU B C 1
ATOM 4799 O O . LEU B 1 200 ? 7.191 17.875 18.297 1 95.75 200 LEU B O 1
ATOM 4803 N N . LEU B 1 201 ? 5.188 18.406 17.375 1 95.44 201 LEU B N 1
ATOM 4804 C CA . LEU B 1 201 ? 5.148 19.75 17.922 1 95.44 201 LEU B CA 1
ATOM 4805 C C . LEU B 1 201 ? 4.211 19.844 19.125 1 95.44 201 LEU B C 1
ATOM 4807 O O . LEU B 1 201 ? 3.047 19.438 19.031 1 95.44 201 LEU B O 1
ATOM 4811 N N . ASN B 1 202 ? 4.66 20.312 20.188 1 88.5 202 ASN B N 1
ATOM 4812 C CA . ASN B 1 202 ? 3.895 20.469 21.422 1 88.5 202 ASN B CA 1
ATOM 4813 C C . ASN B 1 202 ? 3.135 19.203 21.797 1 88.5 202 ASN B C 1
ATOM 4815 O O . ASN B 1 202 ? 2.012 19.266 22.297 1 88.5 202 ASN B O 1
ATOM 4819 N N . ASN B 1 203 ? 3.541 18.078 21.312 1 79.25 203 ASN B N 1
ATOM 4820 C CA . ASN B 1 203 ? 3 16.75 21.547 1 79.25 203 ASN B CA 1
ATOM 4821 C C . ASN B 1 203 ? 1.59 16.609 20.969 1 79.25 203 ASN B C 1
ATOM 4823 O O . ASN B 1 203 ? 0.792 15.812 21.469 1 79.25 203 ASN B O 1
ATOM 4827 N N . ASN B 1 204 ? 1.276 17.484 20.094 1 87.25 204 ASN B N 1
ATOM 4828 C CA . ASN B 1 204 ? -0.097 17.375 19.609 1 87.25 204 ASN B CA 1
ATOM 4829 C C . ASN B 1 204 ? -0.162 17.422 18.078 1 87.25 204 ASN B C 1
ATOM 4831 O O . ASN B 1 204 ? -1.155 17.016 17.484 1 87.25 204 ASN B O 1
ATOM 4835 N N . VAL B 1 205 ? 0.856 18.047 17.469 1 94.38 205 VAL B N 1
ATOM 4836 C CA . VAL B 1 205 ? 0.832 18.172 16.016 1 94.38 205 VAL B CA 1
ATOM 4837 C C . VAL B 1 205 ? 1.985 17.391 15.414 1 94.38 205 VAL B C 1
ATOM 4839 O O . VAL B 1 205 ? 3.127 17.484 15.867 1 94.38 205 VAL B O 1
ATOM 4842 N N . ALA B 1 206 ? 1.627 16.562 14.461 1 96.81 206 ALA B N 1
ATOM 4843 C CA . ALA B 1 206 ? 2.635 15.766 13.766 1 96.81 206 ALA B CA 1
ATOM 4844 C C . ALA B 1 206 ? 3.02 16.391 12.438 1 96.81 206 ALA B C 1
ATOM 4846 O O . ALA B 1 206 ? 2.191 17.047 11.789 1 96.81 206 ALA B O 1
ATOM 4847 N N . VAL B 1 207 ? 4.273 16.203 12.102 1 97.75 207 VAL B N 1
ATOM 4848 C CA . VAL B 1 207 ? 4.77 16.672 10.812 1 97.75 207 VAL B CA 1
ATOM 4849 C C . VAL B 1 207 ? 5.559 15.562 10.125 1 97.75 207 VAL B C 1
ATOM 4851 O O . VAL B 1 207 ? 6.461 14.969 10.727 1 97.75 207 VAL B O 1
ATOM 4854 N N . SER B 1 208 ? 5.16 15.281 8.953 1 96.38 208 SER B N 1
ATOM 4855 C CA . SER B 1 208 ? 5.938 14.406 8.086 1 96.38 208 SER B CA 1
ATOM 4856 C C . SER B 1 208 ? 6.77 15.203 7.094 1 96.38 208 SER B C 1
ATOM 4858 O O . SER B 1 208 ? 6.23 15.984 6.309 1 96.38 208 SER B O 1
ATOM 4860 N N . VAL B 1 209 ? 8.047 14.969 7.125 1 95.19 209 VAL B N 1
ATOM 4861 C CA . VAL B 1 209 ? 8.945 15.68 6.223 1 95.19 209 VAL B CA 1
ATOM 4862 C C . VAL B 1 209 ? 9.352 14.758 5.074 1 95.19 209 VAL B C 1
ATOM 4864 O O . VAL B 1 209 ? 9.859 13.656 5.301 1 95.19 209 VAL B O 1
ATOM 4867 N N . ILE B 1 210 ? 9.078 15.203 3.869 1 90 210 ILE B N 1
ATOM 4868 C CA . ILE B 1 210 ? 9.352 14.422 2.664 1 90 210 ILE B CA 1
ATOM 4869 C C . ILE B 1 210 ? 10.516 15.055 1.896 1 90 210 ILE B C 1
ATOM 4871 O O . ILE B 1 210 ? 10.508 16.266 1.64 1 90 210 ILE B O 1
ATOM 4875 N N . SER B 1 211 ? 11.547 14.297 1.663 1 80 211 SER B N 1
ATOM 4876 C CA . SER B 1 211 ? 12.688 14.812 0.911 1 80 211 SER B CA 1
ATOM 4877 C C . SER B 1 211 ? 12.422 14.773 -0.59 1 80 211 SER B C 1
ATOM 4879 O O . SER B 1 211 ? 11.773 13.852 -1.086 1 80 211 SER B O 1
ATOM 4881 N N . ASP B 1 212 ? 12.648 15.773 -1.276 1 63.97 212 ASP B N 1
ATOM 4882 C CA . ASP B 1 212 ? 12.516 15.836 -2.729 1 63.97 212 ASP B CA 1
ATOM 4883 C C . ASP B 1 212 ? 13.57 14.969 -3.416 1 63.97 212 ASP B C 1
ATOM 4885 O O . ASP B 1 212 ? 13.523 14.773 -4.633 1 63.97 212 ASP B O 1
ATOM 4889 N N . ASP B 1 213 ? 14.594 14.562 -2.771 1 52.22 213 ASP B N 1
ATOM 4890 C CA . ASP B 1 213 ? 15.781 14.023 -3.428 1 52.22 213 ASP B CA 1
ATOM 4891 C C . ASP B 1 213 ? 15.445 12.734 -4.18 1 52.22 213 ASP B C 1
ATOM 4893 O O . ASP B 1 213 ? 15.25 11.68 -3.566 1 52.22 213 ASP B O 1
ATOM 4897 N N . GLU B 1 214 ? 14.484 12.453 -4.953 1 45 214 GLU B N 1
ATOM 4898 C CA . GLU B 1 214 ? 14.891 11.367 -5.848 1 45 214 GLU B CA 1
ATOM 4899 C C . GLU B 1 214 ? 16.312 11.57 -6.344 1 45 214 GLU B C 1
ATOM 4901 O O . GLU B 1 214 ? 16.594 12.492 -7.113 1 45 214 GLU B O 1
ATOM 4906 N N . GLU B 1 215 ? 17.219 11.438 -5.617 1 37.59 215 GLU B N 1
ATOM 4907 C CA . GLU B 1 215 ? 18.578 11.359 -6.145 1 37.59 215 GLU B CA 1
ATOM 4908 C C . GLU B 1 215 ? 18.594 10.625 -7.484 1 37.59 215 GLU B C 1
ATOM 4910 O O . GLU B 1 215 ? 17.938 9.594 -7.652 1 37.59 215 GLU B O 1
ATOM 4915 N N . ASN B 1 216 ? 19 11.273 -8.523 1 34.47 216 ASN B N 1
ATOM 4916 C CA . ASN B 1 216 ? 19.906 10.812 -9.57 1 34.47 216 ASN B CA 1
ATOM 4917 C C . ASN B 1 216 ? 20.891 9.766 -9.039 1 34.47 216 ASN B C 1
ATOM 4919 O O . ASN B 1 216 ? 21.969 10.117 -8.555 1 34.47 216 ASN B O 1
ATOM 4923 N N . SER B 1 217 ? 20.578 8.93 -8.18 1 32.44 217 SER B N 1
ATOM 4924 C CA . SER B 1 217 ? 21.688 7.969 -8.266 1 32.44 217 SER B CA 1
ATOM 4925 C C . SER B 1 217 ? 22.125 7.77 -9.711 1 32.44 217 SER B C 1
ATOM 4927 O O . SER B 1 217 ? 21.344 7.312 -10.547 1 32.44 217 SER B O 1
ATOM 4929 N N . ASP B 1 218 ? 22.969 8.617 -10.156 1 29.89 218 ASP B N 1
ATOM 4930 C CA . ASP B 1 218 ? 23.859 8.32 -11.273 1 29.89 218 ASP B CA 1
ATOM 4931 C C . ASP B 1 218 ? 24.25 6.844 -11.297 1 29.89 218 ASP B C 1
ATOM 4933 O O . ASP B 1 218 ? 25.391 6.488 -11.008 1 29.89 218 ASP B O 1
ATOM 4937 N N . ASP B 1 219 ? 23.688 5.949 -10.688 1 30.55 219 ASP B N 1
ATOM 4938 C CA . ASP B 1 219 ? 24.172 4.727 -11.312 1 30.55 219 ASP B CA 1
ATOM 4939 C C . ASP B 1 219 ? 24.031 4.789 -12.836 1 30.55 219 ASP B C 1
ATOM 4941 O O . ASP B 1 219 ? 22.953 5.066 -13.352 1 30.55 219 ASP B O 1
ATOM 4945 N N . ASP B 1 220 ? 25.188 4.988 -13.547 1 30.47 220 ASP B N 1
ATOM 4946 C CA . ASP B 1 220 ? 25.484 4.926 -14.977 1 30.47 220 ASP B CA 1
ATOM 4947 C C . ASP B 1 220 ? 24.516 4.008 -15.703 1 30.47 220 ASP B C 1
ATOM 4949 O O . ASP B 1 220 ? 24.312 4.137 -16.906 1 30.47 220 ASP B O 1
ATOM 4953 N N . ASN B 1 221 ? 24.656 2.768 -15.375 1 26.48 221 ASN B N 1
ATOM 4954 C CA . ASN B 1 221 ? 24.141 1.889 -16.422 1 26.48 221 ASN B CA 1
ATOM 4955 C C . ASN B 1 221 ? 22.609 1.858 -16.406 1 26.48 221 ASN B C 1
ATOM 4957 O O . ASN B 1 221 ? 22 1.128 -15.633 1 26.48 221 ASN B O 1
ATOM 4961 N N . PRO B 1 222 ? 22.109 3.035 -16.797 1 31.2 222 PRO B N 1
ATOM 4962 C CA . PRO B 1 222 ? 20.656 3.186 -16.875 1 31.2 222 PRO B CA 1
ATOM 4963 C C . PRO B 1 222 ? 19.984 2.062 -17.656 1 31.2 222 PRO B C 1
ATOM 4965 O O . PRO B 1 222 ? 20.359 1.791 -18.812 1 31.2 222 PRO B O 1
ATOM 4968 N N . GLY B 1 223 ? 19.781 0.997 -17.109 1 26.56 223 GLY B N 1
ATOM 4969 C CA . GLY B 1 223 ? 19.109 0.082 -18.016 1 26.56 223 GLY B CA 1
ATOM 4970 C C . GLY B 1 223 ? 17.984 0.737 -18.797 1 26.56 223 GLY B C 1
ATOM 4971 O O . GLY B 1 223 ? 17.609 1.874 -18.516 1 26.56 223 GLY B O 1
ATOM 4972 N N . PRO B 1 224 ? 17.531 0.299 -20.031 1 25.03 224 PRO B N 1
ATOM 4973 C CA . PRO B 1 224 ? 16.766 0.86 -21.141 1 25.03 224 PRO B CA 1
ATOM 4974 C C . PRO B 1 224 ? 15.453 1.501 -20.688 1 25.03 224 PRO B C 1
ATOM 4976 O O . PRO B 1 224 ? 14.734 2.084 -21.516 1 25.03 224 PRO B O 1
ATOM 4979 N N . SER B 1 225 ? 14.844 1.164 -19.609 1 25.12 225 SER B N 1
ATOM 4980 C CA . SER B 1 225 ? 13.469 1.639 -19.578 1 25.12 225 SER B CA 1
ATOM 4981 C C . SER B 1 225 ? 13.398 3.107 -19.172 1 25.12 225 SER B C 1
ATOM 4983 O O . SER B 1 225 ? 12.992 3.428 -18.047 1 25.12 225 SER B O 1
ATOM 4985 N N . ALA B 1 226 ? 14.312 3.916 -19.594 1 25.97 226 ALA B N 1
ATOM 4986 C CA . ALA B 1 226 ? 14.195 5.359 -19.391 1 25.97 226 ALA B CA 1
ATOM 4987 C C . ALA B 1 226 ? 12.883 5.883 -19.969 1 25.97 226 ALA B C 1
ATOM 4989 O O . ALA B 1 226 ? 12.445 5.449 -21.031 1 25.97 226 ALA B O 1
ATOM 4990 N N . PRO B 1 227 ? 11.961 6.434 -19.234 1 26.98 227 PRO B N 1
ATOM 4991 C CA . PRO B 1 227 ? 10.727 6.953 -19.828 1 26.98 227 PRO B CA 1
ATOM 4992 C C . PRO B 1 227 ? 10.977 7.758 -21.109 1 26.98 227 PRO B C 1
ATOM 4994 O O . PRO B 1 227 ? 11.938 8.523 -21.188 1 26.98 227 PRO B O 1
ATOM 4997 N N . LYS B 1 228 ? 10.594 7.184 -22.219 1 26.44 228 LYS B N 1
ATOM 4998 C CA . LYS B 1 228 ? 10.562 7.938 -23.469 1 26.44 228 LYS B CA 1
ATOM 4999 C C . LYS B 1 228 ? 9.922 9.305 -23.281 1 26.44 228 LYS B C 1
ATOM 5001 O O . LYS B 1 228 ? 8.953 9.438 -22.516 1 26.44 228 LYS B O 1
ATOM 5006 N N . GLN B 1 229 ? 10.477 10.32 -23.781 1 24.7 229 GLN B N 1
ATOM 5007 C CA . GLN B 1 229 ? 10.055 11.695 -24.031 1 24.7 229 GLN B CA 1
ATOM 5008 C C . GLN B 1 229 ? 8.781 11.734 -24.859 1 24.7 229 GLN B C 1
ATOM 5010 O O . GLN B 1 229 ? 8.719 11.133 -25.938 1 24.7 229 GLN B O 1
ATOM 5015 N N . LEU B 1 230 ? 7.629 11.836 -24.328 1 24.61 230 LEU B N 1
ATOM 5016 C CA . LEU B 1 230 ? 6.438 12.078 -25.141 1 24.61 230 LEU B CA 1
ATOM 5017 C C . LEU B 1 230 ? 6.648 13.258 -26.078 1 24.61 230 LEU B C 1
ATOM 5019 O O . LEU B 1 230 ? 6.906 14.375 -25.625 1 24.61 230 LEU B O 1
ATOM 5023 N N . CYS B 1 231 ? 7.148 13.047 -27.281 1 22.95 231 CYS B N 1
ATOM 5024 C CA . CYS B 1 231 ? 7.145 13.969 -28.406 1 22.95 231 CYS B CA 1
ATOM 5025 C C . CYS B 1 231 ? 5.719 14.312 -28.828 1 22.95 231 CYS B C 1
ATOM 5027 O O . CYS B 1 231 ? 4.992 13.453 -29.328 1 22.95 231 CYS B O 1
ATOM 5029 N N . ARG B 1 232 ? 4.91 15.258 -28.25 1 24.66 232 ARG B N 1
ATOM 5030 C CA . ARG B 1 232 ? 3.713 15.828 -28.859 1 24.66 232 ARG B CA 1
ATOM 5031 C C . ARG B 1 232 ? 4.055 16.547 -30.156 1 24.66 232 ARG B C 1
ATOM 5033 O O . ARG B 1 232 ? 4.922 17.422 -30.188 1 24.66 232 ARG B O 1
ATOM 5040 N N . SER B 1 233 ? 3.832 16 -31.312 1 23.86 233 SER B N 1
ATOM 5041 C CA . SER B 1 233 ? 3.92 16.516 -32.688 1 23.86 233 SER B CA 1
ATOM 5042 C C . SER B 1 233 ? 2.934 17.656 -32.906 1 23.86 233 SER B C 1
ATOM 5044 O O . SER B 1 233 ? 2.074 17.578 -33.781 1 23.86 233 SER B O 1
ATOM 5046 N N . SER B 1 234 ? 2.268 18.469 -32.156 1 23.22 234 SER B N 1
ATOM 5047 C CA . SER B 1 234 ? 1.523 19.516 -32.844 1 23.22 234 SER B CA 1
ATOM 5048 C C . SER B 1 234 ? 2.443 20.359 -33.719 1 23.22 234 SER B C 1
ATOM 5050 O O . SER B 1 234 ? 3.645 20.453 -33.469 1 23.22 234 SER B O 1
ATOM 5052 N N . SER B 1 235 ? 2.07 20.875 -35.062 1 23.81 235 SER B N 1
ATOM 5053 C CA . SER B 1 235 ? 2.547 21.781 -36.094 1 23.81 235 SER B CA 1
ATOM 5054 C C . SER B 1 235 ? 3.242 23 -35.5 1 23.81 235 SER B C 1
ATOM 5056 O O . SER B 1 235 ? 4.145 23.578 -36.125 1 23.81 23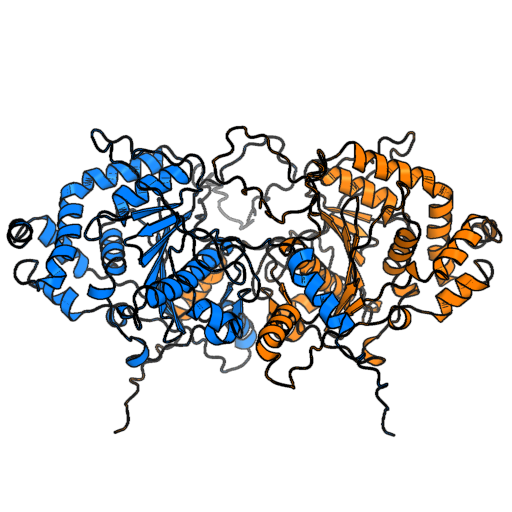5 SER B O 1
ATOM 5058 N N . SER B 1 236 ? 2.404 24.078 -35.188 1 23.22 236 SER B N 1
ATOM 5059 C CA . SER B 1 236 ? 3.031 25.406 -35.219 1 23.22 236 SER B CA 1
ATOM 5060 C C . SER B 1 236 ? 4.355 25.406 -34.469 1 23.22 236 SER B C 1
ATOM 5062 O O . SER B 1 236 ? 4.637 24.484 -33.688 1 23.22 236 SER B O 1
ATOM 5064 N N . VAL B 1 237 ? 4.836 26.75 -33.906 1 23.91 237 VAL B N 1
ATOM 5065 C CA . VAL B 1 237 ? 6.137 27.234 -33.469 1 23.91 237 VAL B CA 1
ATOM 5066 C C . VAL B 1 237 ? 6.664 26.328 -32.344 1 23.91 237 VAL B C 1
ATOM 5068 O O . VAL B 1 237 ? 5.953 26.047 -31.391 1 23.91 237 VAL B O 1
ATOM 5071 N N . SER B 1 238 ? 7.641 25.5 -32.562 1 24.3 238 SER B N 1
ATOM 5072 C CA . SER B 1 238 ? 8.609 24.547 -32.031 1 24.3 238 SER B CA 1
ATOM 5073 C C . SER B 1 238 ? 9.266 25.062 -30.766 1 24.3 238 SER B C 1
ATOM 5075 O O . SER B 1 238 ? 10.461 24.844 -30.531 1 24.3 238 SER B O 1
ATOM 5077 N N . LEU B 1 239 ? 8.844 26.234 -30.203 1 22.5 239 LEU B N 1
ATOM 5078 C CA . LEU B 1 239 ? 9.836 26.656 -29.219 1 22.5 239 LEU B CA 1
ATOM 5079 C C . LEU B 1 239 ? 10 25.594 -28.141 1 22.5 239 LEU B C 1
ATOM 5081 O O . LEU B 1 239 ? 9.086 25.375 -27.328 1 22.5 239 LEU B O 1
ATOM 5085 N N . CYS B 1 240 ? 10.523 24.453 -28.609 1 24.75 240 CYS B N 1
ATOM 5086 C CA . CYS B 1 240 ? 11.102 23.438 -27.734 1 24.75 240 CYS B CA 1
ATOM 5087 C C . CYS B 1 240 ? 11.867 24.062 -26.578 1 24.75 240 CYS B C 1
ATOM 5089 O O . CYS B 1 240 ? 13.031 24.422 -26.719 1 24.75 240 CYS B O 1
ATOM 5091 N N . ILE B 1 241 ? 11.328 25.234 -26.031 1 24.5 241 ILE B N 1
ATOM 5092 C CA . ILE B 1 241 ? 12.242 25.688 -24.984 1 24.5 241 ILE 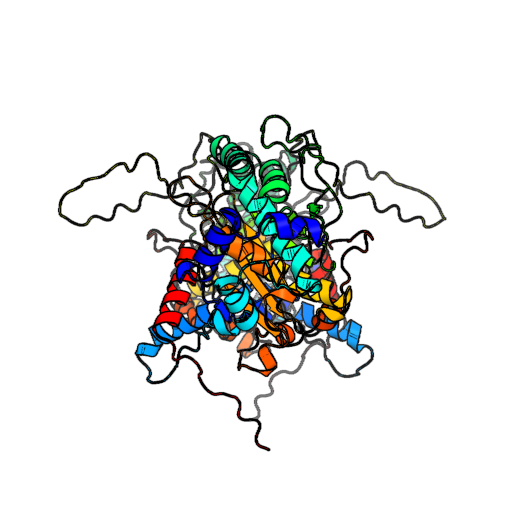B CA 1
ATOM 5093 C C . ILE B 1 241 ? 12.617 24.531 -24.078 1 24.5 241 ILE B C 1
ATOM 5095 O O . ILE B 1 241 ? 11.734 23.844 -23.547 1 24.5 241 ILE B O 1
ATOM 5099 N N . GLU B 1 242 ? 13.711 23.797 -24.406 1 28.34 242 GLU B N 1
ATOM 5100 C CA . GLU B 1 242 ? 14.602 23 -23.562 1 28.34 242 GLU B CA 1
ATOM 5101 C C . GLU B 1 242 ? 14.492 23.406 -22.094 1 28.34 242 GLU B C 1
ATOM 5103 O O . GLU B 1 242 ? 14.93 24.5 -21.719 1 28.34 242 GLU B O 1
ATOM 5108 N N . ASP B 1 243 ? 13.312 23.609 -21.562 1 26.41 243 ASP B N 1
ATOM 5109 C CA . ASP B 1 243 ? 13.617 24.031 -20.203 1 26.41 243 ASP B CA 1
ATOM 5110 C C . ASP B 1 243 ? 14.641 23.094 -19.547 1 26.41 243 ASP B C 1
ATOM 5112 O O . ASP B 1 243 ? 14.406 21.891 -19.422 1 26.41 243 ASP B O 1
ATOM 5116 N N . GLU B 1 244 ? 15.914 23.234 -19.875 1 30.31 244 GLU B N 1
ATOM 5117 C CA . GLU B 1 244 ? 17.156 22.656 -19.375 1 30.31 244 GLU B CA 1
ATOM 5118 C C . GLU B 1 244 ? 16.953 21.938 -18.047 1 30.31 244 GLU B C 1
ATOM 5120 O O . GLU B 1 244 ? 17.453 20.828 -17.859 1 30.31 244 GLU B O 1
ATOM 5125 N N . HIS B 1 245 ? 16.984 22.734 -17 1 29.02 245 HIS B N 1
ATOM 5126 C CA . HIS B 1 245 ? 17.109 22.406 -15.578 1 29.02 245 HIS B CA 1
ATOM 5127 C C . HIS B 1 245 ? 15.883 21.672 -15.062 1 29.02 245 HIS B C 1
ATOM 5129 O O . HIS B 1 245 ? 15.859 21.203 -13.922 1 29.02 245 HIS B O 1
ATOM 5135 N N . GLY B 1 246 ? 14.656 22.047 -15.477 1 27 246 GLY B N 1
ATOM 5136 C CA . GLY B 1 246 ? 13.531 21.812 -14.586 1 27 246 GLY B CA 1
ATOM 5137 C C . GLY B 1 246 ? 13.031 20.375 -14.633 1 27 246 GLY B C 1
ATOM 5138 O O . GLY B 1 246 ? 12.117 20.062 -15.398 1 27 246 GLY B O 1
ATOM 5139 N N . ARG B 1 247 ? 13.812 19.422 -15.109 1 32.81 247 ARG B N 1
ATOM 5140 C CA . ARG B 1 247 ? 13.211 18.203 -14.578 1 32.81 247 ARG B CA 1
ATOM 5141 C C . ARG B 1 247 ? 12.359 18.5 -13.352 1 32.81 247 ARG B C 1
ATOM 5143 O O . ARG B 1 247 ? 12.883 18.859 -12.289 1 32.81 247 ARG B O 1
ATOM 5150 N N . HIS B 1 248 ? 11.203 19.141 -13.453 1 33.5 248 HIS B N 1
ATOM 5151 C CA . HIS B 1 248 ? 10.219 19.484 -12.445 1 33.5 248 HIS B CA 1
ATOM 5152 C C . HIS B 1 248 ? 10.148 18.422 -11.352 1 33.5 248 HIS B C 1
ATOM 5154 O O . HIS B 1 248 ? 9.922 17.25 -11.633 1 33.5 248 HIS B O 1
ATOM 5160 N N . ASN B 1 249 ? 10.914 18.516 -10.375 1 38.44 249 ASN B N 1
ATOM 5161 C CA . ASN B 1 249 ? 10.789 17.906 -9.062 1 38.44 249 ASN B CA 1
ATOM 5162 C C . ASN B 1 249 ? 9.344 17.531 -8.75 1 38.44 249 ASN B C 1
ATOM 5164 O O . ASN B 1 249 ? 8.578 18.344 -8.25 1 38.44 249 ASN B O 1
ATOM 5168 N N . LYS B 1 250 ? 8.648 17.016 -9.734 1 47.94 250 LYS B N 1
ATOM 5169 C CA . LYS B 1 250 ? 7.332 16.578 -9.273 1 47.94 250 LYS B CA 1
ATOM 5170 C C . LYS B 1 250 ? 7.379 16.141 -7.812 1 47.94 250 LYS B C 1
ATOM 5172 O O . LYS B 1 250 ? 8.125 15.234 -7.449 1 47.94 250 LYS B O 1
ATOM 5177 N N . GLY B 1 251 ? 7.176 17.094 -6.93 1 58.28 251 GLY B N 1
ATOM 5178 C CA . GLY B 1 251 ? 7.301 17.156 -5.48 1 58.28 251 GLY B CA 1
ATOM 5179 C C . GLY B 1 251 ? 6.859 15.891 -4.785 1 58.28 251 GLY B C 1
ATOM 5180 O O . GLY B 1 251 ? 5.781 15.359 -5.066 1 58.28 251 GLY B O 1
ATOM 5181 N N . SER B 1 252 ? 7.75 15.18 -4.199 1 71.62 252 SER B N 1
ATOM 5182 C CA . SER B 1 252 ? 7.625 13.961 -3.406 1 71.62 252 SER B CA 1
ATOM 5183 C C . SER B 1 252 ? 6.383 14 -2.521 1 71.62 252 SER B C 1
ATOM 5185 O O . SER B 1 252 ? 5.684 13 -2.377 1 71.62 252 SER B O 1
ATOM 5187 N N . LEU B 1 253 ? 5.977 15.305 -2.27 1 84.12 253 LEU B N 1
ATOM 5188 C CA . LEU B 1 253 ? 4.828 15.469 -1.389 1 84.12 253 LEU B CA 1
ATOM 5189 C C . LEU B 1 253 ? 3.529 15.141 -2.119 1 84.12 253 LEU B C 1
ATOM 5191 O O . LEU B 1 253 ? 2.516 14.844 -1.486 1 84.12 253 LEU B O 1
ATOM 5195 N N . LEU B 1 254 ? 3.658 15.031 -3.396 1 78.5 254 LEU B N 1
ATOM 5196 C CA . LEU B 1 254 ? 2.461 14.898 -4.219 1 78.5 254 LEU B CA 1
ATOM 5197 C C . LEU B 1 254 ? 2.297 13.469 -4.715 1 78.5 254 LEU B C 1
ATOM 5199 O O . LEU B 1 254 ? 1.436 13.188 -5.551 1 78.5 254 LEU B O 1
ATOM 5203 N N . ASN B 1 255 ? 2.99 12.633 -4.191 1 83.25 255 ASN B N 1
ATOM 5204 C CA . ASN B 1 255 ? 2.822 11.211 -4.48 1 83.25 255 ASN B CA 1
ATOM 5205 C C . ASN B 1 255 ? 1.677 10.609 -3.674 1 83.25 255 ASN B C 1
ATOM 5207 O O . ASN B 1 255 ? 1.493 10.945 -2.502 1 83.25 255 ASN B O 1
ATOM 5211 N N . MET B 1 256 ? 0.99 9.703 -4.211 1 86.31 256 MET B N 1
ATOM 5212 C CA . MET B 1 256 ? -0.174 9.094 -3.572 1 86.31 256 MET B CA 1
ATOM 5213 C C . MET B 1 256 ? 0.225 8.359 -2.295 1 86.31 256 MET B C 1
ATOM 5215 O O . MET B 1 256 ? -0.483 8.43 -1.29 1 86.31 256 MET B O 1
ATOM 5219 N N . ASN B 1 257 ? 1.357 7.688 -2.436 1 86.44 257 ASN B N 1
ATOM 5220 C CA . ASN B 1 257 ? 1.795 6.934 -1.267 1 86.44 257 ASN B CA 1
ATOM 5221 C C . ASN B 1 257 ? 2.129 7.855 -0.097 1 86.44 257 ASN B C 1
ATOM 5223 O O . ASN B 1 257 ? 1.954 7.48 1.063 1 86.44 257 ASN B O 1
ATOM 5227 N N . VAL B 1 258 ? 2.617 9.047 -0.43 1 90.56 258 VAL B N 1
ATOM 5228 C CA . VAL B 1 258 ? 2.959 10.023 0.6 1 90.56 258 VAL B CA 1
ATOM 5229 C C . VAL B 1 258 ? 1.685 10.562 1.242 1 90.56 258 VAL B C 1
ATOM 5231 O O . VAL B 1 258 ? 1.6 10.68 2.467 1 90.56 258 VAL B O 1
ATOM 5234 N N . ILE B 1 259 ? 0.734 10.797 0.46 1 92.12 259 ILE B N 1
ATOM 5235 C CA . ILE B 1 259 ? -0.538 11.305 0.963 1 92.12 259 ILE B CA 1
ATOM 5236 C C . ILE B 1 259 ? -1.209 10.242 1.835 1 92.12 259 ILE B C 1
ATOM 5238 O O . ILE B 1 259 ? -1.757 10.562 2.895 1 92.12 259 ILE B O 1
ATOM 5242 N N . ASP B 1 260 ? -1.128 9.039 1.361 1 94.56 260 ASP B N 1
ATOM 5243 C CA . ASP B 1 260 ? -1.66 7.945 2.164 1 94.56 260 ASP B CA 1
ATOM 5244 C C . ASP B 1 260 ? -0.999 7.902 3.541 1 94.56 260 ASP B C 1
ATOM 5246 O O . ASP B 1 260 ? -1.678 7.738 4.555 1 94.56 260 ASP B O 1
ATOM 5250 N N . GLN B 1 261 ? 0.27 8.031 3.508 1 95.12 261 GLN B N 1
ATOM 5251 C CA . GLN B 1 261 ? 1.035 8.047 4.75 1 95.12 261 GLN B CA 1
ATOM 5252 C C . GLN B 1 261 ? 0.581 9.18 5.668 1 95.12 261 GLN B C 1
ATOM 5254 O O . GLN B 1 261 ? 0.33 8.961 6.855 1 95.12 261 GLN B O 1
ATOM 5259 N N . ILE B 1 262 ? 0.45 10.344 5.156 1 96.62 262 ILE B N 1
ATOM 5260 C CA . ILE B 1 262 ? 0.095 11.516 5.949 1 96.62 262 ILE B CA 1
ATOM 5261 C C . ILE B 1 262 ? -1.317 11.352 6.508 1 96.62 262 ILE B C 1
ATOM 5263 O O . ILE B 1 262 ? -1.588 11.727 7.652 1 96.62 262 ILE B O 1
ATOM 5267 N N . ILE B 1 263 ? -2.199 10.812 5.723 1 97.19 263 ILE B N 1
ATOM 5268 C CA . ILE B 1 263 ? -3.561 10.578 6.191 1 97.19 263 ILE B CA 1
ATOM 5269 C C . ILE B 1 263 ? -3.539 9.594 7.367 1 97.19 263 ILE B C 1
ATOM 5271 O O . ILE B 1 263 ? -4.191 9.828 8.383 1 97.19 263 ILE B O 1
ATOM 5275 N N . ALA B 1 264 ? -2.777 8.562 7.223 1 97.94 264 ALA B N 1
ATOM 5276 C CA . ALA B 1 264 ? -2.662 7.578 8.297 1 97.94 264 ALA B CA 1
ATOM 5277 C C . ALA B 1 264 ? -2.08 8.211 9.562 1 97.94 264 ALA B C 1
ATOM 5279 O O . ALA B 1 264 ? -2.576 7.98 10.664 1 97.94 264 ALA B O 1
ATOM 5280 N N . GLU B 1 265 ? -1.086 9.008 9.414 1 97.19 265 GLU B N 1
ATOM 5281 C CA . GLU B 1 265 ? -0.479 9.719 10.531 1 97.19 265 GLU B CA 1
ATOM 5282 C C . GLU B 1 265 ? -1.474 10.68 11.188 1 97.19 265 GLU B C 1
ATOM 5284 O O . GLU B 1 265 ? -1.531 10.781 12.414 1 97.19 265 GLU B O 1
ATOM 5289 N N . THR B 1 266 ? -2.213 11.336 10.344 1 98.31 266 THR B N 1
ATOM 5290 C CA . THR B 1 266 ? -3.193 12.312 10.812 1 98.31 266 THR B CA 1
ATOM 5291 C C . THR B 1 266 ? -4.234 11.641 11.711 1 98.31 266 THR B C 1
ATOM 5293 O O . THR B 1 266 ? -4.496 12.102 12.82 1 98.31 266 THR B O 1
ATOM 5296 N N . ILE B 1 267 ? -4.773 10.602 11.242 1 98 267 ILE B N 1
ATOM 5297 C CA . ILE B 1 267 ? -5.828 9.898 11.969 1 98 267 ILE B CA 1
ATOM 5298 C C . ILE B 1 267 ? -5.262 9.297 13.25 1 98 267 ILE B C 1
ATOM 5300 O O . ILE B 1 267 ? -5.824 9.469 14.328 1 98 267 ILE B O 1
ATOM 5304 N N . THR B 1 268 ? -4.141 8.609 13.133 1 96.62 268 THR B N 1
ATOM 5305 C CA . THR B 1 268 ? -3.531 7.961 14.289 1 96.62 268 THR B CA 1
ATOM 5306 C C . THR B 1 268 ? -3.129 8.992 15.336 1 96.62 268 THR B C 1
ATOM 5308 O O . THR B 1 268 ? -3.379 8.797 16.531 1 96.62 268 THR B O 1
ATOM 5311 N N . ASN B 1 269 ? -2.537 10.086 14.922 1 96.31 269 ASN B N 1
ATOM 5312 C CA . ASN B 1 269 ? -2.139 11.148 15.844 1 96.31 269 ASN B CA 1
ATOM 5313 C C . ASN B 1 269 ? -3.346 11.758 16.547 1 96.31 269 ASN B C 1
ATOM 5315 O O . ASN B 1 269 ? -3.301 12.008 17.766 1 96.31 269 ASN B O 1
ATOM 5319 N N . ALA B 1 270 ? -4.395 12.031 15.828 1 97.06 270 ALA B N 1
ATOM 5320 C CA . ALA B 1 270 ? -5.59 12.633 16.422 1 97.06 270 ALA B CA 1
ATOM 5321 C C . ALA B 1 270 ? -6.145 11.766 17.547 1 97.06 270 ALA B C 1
ATOM 5323 O O . ALA B 1 270 ? -6.469 12.266 18.625 1 97.06 270 ALA B O 1
ATOM 5324 N N . PHE B 1 271 ? -6.203 10.469 17.297 1 96 271 PHE B N 1
ATOM 5325 C CA . PHE B 1 271 ? -6.652 9.562 18.344 1 96 271 PHE B CA 1
ATOM 5326 C C . PHE B 1 271 ? -5.703 9.594 19.547 1 96 271 PHE B C 1
ATOM 5328 O O . PHE B 1 271 ? -6.145 9.648 20.688 1 96 271 PHE B O 1
ATOM 5335 N N . ALA B 1 272 ? -4.43 9.516 19.234 1 93.25 272 ALA B N 1
ATOM 5336 C CA . ALA B 1 272 ? -3.438 9.523 20.312 1 93.25 272 ALA B CA 1
ATOM 5337 C C . ALA B 1 272 ? -3.57 10.781 21.172 1 93.25 272 ALA B C 1
ATOM 5339 O O . ALA B 1 272 ? -3.5 10.711 22.391 1 93.25 272 ALA B O 1
ATOM 5340 N N . GLN B 1 273 ? -3.795 11.906 20.547 1 93.44 273 GLN B N 1
ATOM 5341 C CA . GLN B 1 273 ? -3.84 13.188 21.25 1 93.44 273 GLN B CA 1
ATOM 5342 C C . GLN B 1 273 ? -5.094 13.297 22.125 1 93.44 273 GLN B C 1
ATOM 5344 O O . GLN B 1 273 ? -5.027 13.766 23.266 1 93.44 273 GLN B O 1
ATOM 5349 N N . ILE B 1 274 ? -6.195 12.875 21.625 1 93.81 274 ILE B N 1
ATOM 5350 C CA . ILE B 1 274 ? -7.418 12.977 22.406 1 93.81 274 ILE B CA 1
ATOM 5351 C C . ILE B 1 274 ? -7.352 12 23.578 1 93.81 274 ILE B C 1
ATOM 5353 O O . ILE B 1 274 ? -7.926 12.258 24.641 1 93.81 274 ILE B O 1
ATOM 5357 N N . ASN B 1 275 ? -6.637 10.898 23.359 1 91.38 275 ASN B N 1
ATOM 5358 C CA . ASN B 1 275 ? -6.477 9.938 24.438 1 91.38 275 ASN B CA 1
ATOM 5359 C C . ASN B 1 275 ? -5.523 10.453 25.516 1 91.38 275 ASN B C 1
ATOM 5361 O O . ASN B 1 275 ? -5.68 10.133 26.688 1 91.38 275 ASN B O 1
ATOM 5365 N N . LEU B 1 276 ? -4.594 11.219 25.125 1 88.56 276 LEU B N 1
ATOM 5366 C CA . LEU B 1 276 ? -3.656 11.828 26.062 1 88.56 276 LEU B CA 1
ATOM 5367 C C . LEU B 1 276 ? -4.289 13.023 26.766 1 88.56 276 LEU B C 1
ATOM 5369 O O . LEU B 1 276 ? -4.109 13.211 27.969 1 88.56 276 LEU B O 1
ATOM 5373 N N . THR B 1 277 ? -4.98 13.867 25.984 1 90.94 277 THR B N 1
ATOM 5374 C CA . THR B 1 277 ? -5.625 15.07 26.484 1 90.94 277 THR B CA 1
ATOM 5375 C C . THR B 1 277 ? -7.09 15.125 26.062 1 90.94 277 THR B C 1
ATOM 5377 O O . THR B 1 277 ? -7.414 15.672 25 1 90.94 277 THR B O 1
ATOM 5380 N N . LYS B 1 278 ? -7.941 14.789 26.938 1 91.62 278 LYS B N 1
ATOM 5381 C CA . LYS B 1 278 ? -9.359 14.656 26.625 1 91.62 278 LYS B CA 1
ATOM 5382 C C . LYS B 1 278 ? -9.969 16 26.234 1 91.62 278 LYS B C 1
ATOM 5384 O O . LYS B 1 278 ? -10.969 16.047 25.516 1 91.62 278 LYS B O 1
ATOM 5389 N N . ALA B 1 279 ? -9.32 17.078 26.656 1 92.69 279 ALA B N 1
ATOM 5390 C CA . ALA B 1 279 ? -9.812 18.422 26.344 1 92.69 279 ALA B CA 1
ATOM 5391 C C . ALA B 1 279 ? -9.742 18.688 24.844 1 92.69 279 ALA B C 1
ATOM 5393 O O . ALA B 1 279 ? -10.383 19.609 24.328 1 92.69 279 ALA B O 1
ATOM 5394 N N . LEU B 1 280 ? -9.039 17.844 24.109 1 94.5 280 LEU B N 1
ATOM 5395 C CA . LEU B 1 280 ? -8.875 18.047 22.688 1 94.5 280 LEU B CA 1
ATOM 5396 C C . LEU B 1 280 ? -9.992 17.359 21.906 1 94.5 280 LEU B C 1
ATOM 5398 O O . LEU B 1 280 ? -10.055 17.469 20.672 1 94.5 280 LEU B O 1
ATOM 5402 N N . THR B 1 281 ? -10.898 16.703 22.625 1 95.25 281 THR B N 1
ATOM 5403 C CA . THR B 1 281 ? -12.039 16.078 21.969 1 95.25 281 THR B CA 1
ATOM 5404 C C . THR B 1 281 ? -12.883 17.141 21.25 1 95.25 281 THR B C 1
ATOM 5406 O O . THR B 1 281 ? -13.18 18.188 21.812 1 95.25 281 THR B O 1
ATOM 5409 N N . GLY B 1 282 ? -13.195 16.875 20.016 1 95.44 282 GLY B N 1
ATOM 5410 C CA . GLY B 1 282 ? -14.031 17.766 19.234 1 95.44 282 GLY B CA 1
ATOM 5411 C C . GLY B 1 282 ? -13.234 18.734 18.375 1 95.44 282 GLY B C 1
ATOM 5412 O O . GLY B 1 282 ? -13.812 19.531 17.625 1 95.44 282 GLY B O 1
ATOM 5413 N N . TRP B 1 283 ? -11.938 18.656 18.5 1 96.56 283 TRP B N 1
ATOM 5414 C CA . TRP B 1 283 ? -11.086 19.516 17.672 1 96.56 283 TRP B CA 1
ATOM 5415 C C . TRP B 1 283 ? -10.617 18.766 16.422 1 96.56 283 TRP B C 1
ATOM 5417 O O . TRP B 1 283 ? -10.391 17.547 16.469 1 96.56 283 TRP B O 1
ATOM 5427 N N . LEU B 1 284 ? -10.5 19.469 15.344 1 97 284 LEU B N 1
ATOM 5428 C CA . LEU B 1 284 ? -9.742 19 14.188 1 97 284 LEU B CA 1
ATOM 5429 C C . LEU B 1 284 ? -8.242 19.125 14.438 1 97 284 LEU B C 1
ATOM 5431 O O . LEU B 1 284 ? -7.68 20.219 14.367 1 97 284 LEU B O 1
ATOM 5435 N N . ILE B 1 285 ? -7.605 18.031 14.727 1 97.38 285 ILE B N 1
ATOM 5436 C CA . ILE B 1 285 ? -6.188 18.047 15.07 1 97.38 285 ILE B CA 1
ATOM 5437 C C . ILE B 1 285 ? -5.352 17.984 13.797 1 97.38 285 ILE B C 1
ATOM 5439 O O . ILE B 1 285 ? -5.469 17.047 13.008 1 97.38 285 ILE B O 1
ATOM 5443 N N . PRO B 1 286 ? -4.469 18.891 13.617 1 97.69 286 PRO B N 1
ATOM 5444 C CA . PRO B 1 286 ? -3.75 18.984 12.344 1 97.69 286 PRO B CA 1
ATOM 5445 C C . PRO B 1 286 ? -2.51 18.094 12.297 1 97.69 286 PRO B C 1
ATOM 5447 O O . PRO B 1 286 ? -1.925 17.781 13.344 1 97.69 286 PRO B O 1
ATOM 5450 N N . THR B 1 287 ? -2.17 17.641 11.148 1 98 287 THR B N 1
ATOM 5451 C CA . THR B 1 287 ? -0.915 17.016 10.742 1 98 287 THR B CA 1
ATOM 5452 C C . THR B 1 287 ? -0.417 17.609 9.422 1 98 287 THR B C 1
ATOM 5454 O O . THR B 1 287 ? -1.203 17.828 8.5 1 98 287 THR B O 1
ATOM 5457 N N . PHE B 1 288 ? 0.898 17.859 9.383 1 97.69 288 PHE B N 1
ATOM 5458 C CA . PHE B 1 288 ? 1.454 18.484 8.195 1 97.69 288 PHE B CA 1
ATOM 5459 C C . PHE B 1 288 ? 2.326 17.516 7.41 1 97.69 288 PHE B C 1
ATOM 5461 O O . PHE B 1 288 ? 3.068 16.734 8 1 97.69 288 PHE B O 1
ATOM 5468 N N . GLY B 1 289 ? 2.121 17.484 6.141 1 96.12 289 GLY B N 1
ATOM 5469 C CA . GLY B 1 289 ? 3.182 17.078 5.234 1 96.12 289 GLY B CA 1
ATOM 5470 C C . GLY B 1 289 ? 3.977 18.234 4.676 1 96.12 289 GLY B C 1
ATOM 5471 O O . GLY B 1 289 ? 3.404 19.266 4.297 1 96.12 289 GLY B O 1
ATOM 5472 N N . CYS B 1 290 ? 5.328 18.078 4.699 1 95.25 290 CYS B N 1
ATOM 5473 C CA . CYS B 1 290 ? 6.062 19.25 4.238 1 95.25 290 CYS B CA 1
ATOM 5474 C C . CYS B 1 290 ? 7.355 18.844 3.539 1 95.25 290 CYS B C 1
ATOM 5476 O O . CYS B 1 290 ? 7.969 17.844 3.895 1 95.25 290 CYS B O 1
ATOM 5478 N N . THR B 1 291 ? 7.641 19.484 2.518 1 92.19 291 THR B N 1
ATOM 5479 C CA . THR B 1 291 ? 8.984 19.594 1.967 1 92.19 291 THR B CA 1
ATOM 5480 C C . THR B 1 291 ? 9.586 20.969 2.283 1 92.19 291 THR B C 1
ATOM 5482 O O . THR B 1 291 ? 8.977 21.766 2.992 1 92.19 291 THR B O 1
ATOM 5485 N N . VAL B 1 292 ? 10.719 21.203 1.784 1 91.38 292 VAL B N 1
ATOM 5486 C CA . VAL B 1 292 ? 11.312 22.531 1.999 1 91.38 292 VAL B CA 1
ATOM 5487 C C . VAL B 1 292 ? 10.531 23.578 1.213 1 91.38 292 VAL B C 1
ATOM 5489 O O . VAL B 1 292 ? 10.539 24.766 1.572 1 91.38 292 VAL B O 1
ATOM 5492 N N . ASP B 1 293 ? 9.727 23.109 0.263 1 91.19 293 ASP B N 1
ATOM 5493 C CA . ASP B 1 293 ? 9.109 24.047 -0.669 1 91.19 293 ASP B CA 1
ATOM 5494 C C . ASP B 1 293 ? 7.605 24.141 -0.435 1 91.19 293 ASP B C 1
ATOM 5496 O O . ASP B 1 293 ? 6.98 25.156 -0.759 1 91.19 293 ASP B O 1
ATOM 5500 N N . GLN B 1 294 ? 7.105 23.062 0.101 1 91.88 294 GLN B N 1
ATOM 5501 C CA . GLN B 1 294 ? 5.648 23 0.122 1 91.88 294 GLN B CA 1
ATOM 5502 C C . GLN B 1 294 ? 5.145 22.406 1.431 1 91.88 294 GLN B C 1
ATOM 5504 O O . GLN B 1 294 ? 5.875 21.688 2.111 1 91.88 294 GLN B O 1
ATOM 5509 N N . VAL B 1 295 ? 3.887 22.766 1.721 1 94.5 295 VAL B N 1
ATOM 5510 C CA . VAL B 1 295 ? 3.209 22.203 2.885 1 94.5 295 VAL B CA 1
ATOM 5511 C C . VAL B 1 295 ? 1.789 21.797 2.504 1 94.5 295 VAL B C 1
ATOM 5513 O O . VAL B 1 295 ? 1.162 22.406 1.645 1 94.5 295 VAL B O 1
ATOM 5516 N N . VAL B 1 296 ? 1.339 20.703 3.018 1 93.5 296 VAL B N 1
ATOM 5517 C CA . VAL B 1 296 ? -0.055 20.281 2.969 1 93.5 296 VAL B CA 1
ATOM 5518 C C . VAL B 1 296 ? -0.552 19.969 4.379 1 93.5 296 VAL B C 1
ATOM 5520 O O . VAL B 1 296 ? 0.211 19.484 5.219 1 93.5 296 VAL B O 1
ATOM 5523 N N . ALA B 1 297 ? -1.749 20.312 4.629 1 96.31 297 ALA B N 1
ATOM 5524 C CA . ALA B 1 297 ? -2.301 20.094 5.965 1 96.31 297 ALA B CA 1
ATOM 5525 C C . ALA B 1 297 ? -3.496 19.141 5.906 1 96.31 297 ALA B C 1
ATOM 5527 O O . ALA B 1 297 ? -4.367 19.281 5.047 1 96.31 297 ALA B O 1
ATOM 5528 N N . PHE B 1 298 ? -3.488 18.234 6.781 1 96.5 298 PHE B N 1
ATOM 5529 C CA . PHE B 1 298 ? -4.621 17.359 7.062 1 96.5 298 PHE B CA 1
ATOM 5530 C C . PHE B 1 298 ? -5.086 17.516 8.5 1 96.5 298 PHE B C 1
ATOM 5532 O O . PHE B 1 298 ? -4.281 17.781 9.398 1 96.5 298 PHE B O 1
ATOM 5539 N N . MET B 1 299 ? -6.328 17.406 8.734 1 97.31 299 MET B N 1
ATOM 5540 C CA . MET B 1 299 ? -6.898 17.484 10.078 1 97.31 299 MET B CA 1
ATOM 5541 C C . MET B 1 299 ? -7.961 16.406 10.281 1 97.31 299 MET B C 1
ATOM 5543 O O . MET B 1 299 ? -8.703 16.078 9.352 1 97.31 299 MET B O 1
ATOM 5547 N N . TYR B 1 300 ? -8.023 15.891 11.492 1 97.94 300 TYR B N 1
ATOM 5548 C CA . TYR B 1 300 ? -8.992 14.828 11.766 1 97.94 300 TYR B CA 1
ATOM 5549 C C . TYR B 1 300 ? -9.617 15.008 13.148 1 97.94 300 TYR B C 1
ATOM 5551 O O . TYR B 1 300 ? -8.922 15.328 14.117 1 97.94 300 TYR B O 1
ATOM 5559 N N . ASP B 1 301 ? -10.883 14.938 13.227 1 97.62 301 ASP B N 1
ATOM 5560 C CA . ASP B 1 301 ? -11.664 14.883 14.461 1 97.62 301 ASP B CA 1
ATOM 5561 C C . ASP B 1 301 ? -12.141 13.469 14.742 1 97.62 301 ASP B C 1
ATOM 5563 O O . ASP B 1 301 ? -13.141 13.016 14.172 1 97.62 301 ASP B O 1
ATOM 5567 N N . PRO B 1 302 ? -11.477 12.758 15.664 1 96.62 302 PRO B N 1
ATOM 5568 C CA . PRO B 1 302 ? -11.836 11.367 15.938 1 96.62 302 PRO B CA 1
ATOM 5569 C C . PRO B 1 302 ? -13.258 11.219 16.469 1 96.62 302 PRO B C 1
ATOM 5571 O O . PRO B 1 302 ? -13.875 10.164 16.297 1 96.62 302 PRO B O 1
ATOM 5574 N N . LYS B 1 303 ? -13.773 12.188 17.141 1 95.88 303 LYS B N 1
ATOM 5575 C CA . LYS B 1 303 ? -15.109 12.102 17.734 1 95.88 303 LYS B CA 1
ATOM 5576 C C . LYS B 1 303 ? -16.188 12.023 16.641 1 95.88 303 LYS B C 1
ATOM 5578 O O . LYS B 1 303 ? -17.031 11.133 16.656 1 95.88 303 LYS B O 1
ATOM 5583 N N . SER B 1 304 ? -16.062 12.891 15.719 1 95.75 304 SER B N 1
ATOM 5584 C CA . SER B 1 304 ? -17.094 13.016 14.703 1 95.75 304 SER B CA 1
ATOM 5585 C C . SER B 1 304 ? -16.719 12.289 13.422 1 95.75 304 SER B C 1
ATOM 5587 O O . SER B 1 304 ? -17.516 12.195 12.492 1 95.75 304 SER B O 1
ATOM 5589 N N . ASP B 1 305 ? -15.484 11.789 13.32 1 96.81 305 ASP B N 1
ATOM 5590 C CA . ASP B 1 305 ? -14.984 11.094 12.133 1 96.81 305 ASP B CA 1
ATOM 5591 C C . ASP B 1 305 ? -14.977 12.016 10.914 1 96.81 305 ASP B C 1
ATOM 5593 O O . ASP B 1 305 ? -15.516 11.672 9.867 1 96.81 305 ASP B O 1
ATOM 5597 N N . VAL B 1 306 ? -14.406 13.195 11.141 1 96.25 306 VAL B N 1
ATOM 5598 C CA . VAL B 1 306 ? -14.305 14.18 10.07 1 96.25 306 VAL B CA 1
ATOM 5599 C C . VAL B 1 306 ? -12.844 14.359 9.664 1 96.25 306 VAL B C 1
ATOM 5601 O O . VAL B 1 306 ? -11.984 14.609 10.516 1 96.25 306 VAL B O 1
ATOM 5604 N N . LEU B 1 307 ? -12.562 14.156 8.375 1 96.31 307 LEU B N 1
ATOM 5605 C CA . LEU B 1 307 ? -11.227 14.297 7.812 1 96.31 307 LEU B CA 1
ATOM 5606 C C . LEU B 1 307 ? -11.188 15.422 6.781 1 96.31 307 LEU B C 1
ATOM 5608 O O . LEU B 1 307 ? -11.938 15.398 5.805 1 96.31 307 LEU B O 1
ATOM 5612 N N . LEU B 1 308 ? -10.312 16.406 7.039 1 94.56 308 LEU B N 1
ATOM 5613 C CA . LEU B 1 308 ? -10.195 17.547 6.133 1 94.56 308 LEU B CA 1
ATOM 5614 C C . LEU B 1 308 ? -8.773 17.656 5.59 1 94.56 308 LEU B C 1
ATOM 5616 O O . LEU B 1 308 ? -7.816 17.312 6.277 1 94.56 308 LEU B O 1
ATOM 5620 N N . GLN B 1 309 ? -8.672 18.094 4.426 1 92.44 309 GLN B N 1
ATOM 5621 C CA . GLN B 1 309 ? -7.406 18.438 3.777 1 92.44 309 GLN B CA 1
ATOM 5622 C C . GLN B 1 309 ? -7.426 19.859 3.252 1 92.44 309 GLN B C 1
ATOM 5624 O O . GLN B 1 309 ? -8.453 20.344 2.758 1 92.44 309 GLN B O 1
ATOM 5629 N N . SER B 1 310 ? -6.312 20.594 3.42 1 90.88 310 SER B N 1
ATOM 5630 C CA . SER B 1 310 ? -6.207 21.859 2.709 1 90.88 310 SER B CA 1
ATOM 5631 C C . SER B 1 310 ? -6.426 21.672 1.212 1 90.88 310 SER B C 1
ATOM 5633 O O . SER B 1 310 ? -5.961 20.688 0.626 1 90.88 310 SER B O 1
ATOM 5635 N N . MET B 1 311 ? -7.105 22.469 0.655 1 84.12 311 MET B N 1
ATOM 5636 C CA . MET B 1 311 ? -7.539 22.328 -0.734 1 84.12 311 MET B CA 1
ATOM 5637 C C . MET B 1 311 ? -6.336 22.25 -1.671 1 84.12 311 MET B C 1
ATOM 5639 O O . MET B 1 311 ? -6.336 21.484 -2.625 1 84.12 311 MET B O 1
ATOM 5643 N N . ASP B 1 312 ? -5.371 23.062 -1.407 1 79.62 312 ASP B N 1
ATOM 5644 C CA . ASP B 1 312 ? -4.195 23.094 -2.273 1 79.62 312 ASP B CA 1
ATOM 5645 C C . ASP B 1 312 ? -2.926 22.781 -1.486 1 79.62 312 ASP B C 1
ATOM 5647 O O . ASP B 1 312 ? -2.916 22.859 -0.256 1 79.62 312 ASP B O 1
ATOM 5651 N N . ILE B 1 313 ? -2.021 22.297 -2.268 1 83.44 313 ILE B N 1
ATOM 5652 C CA . ILE B 1 313 ? -0.657 22.297 -1.75 1 83.44 313 ILE B CA 1
ATOM 5653 C C . ILE B 1 313 ? -0.117 23.719 -1.712 1 83.44 313 ILE B C 1
ATOM 5655 O O . ILE B 1 313 ? -0.214 24.453 -2.699 1 83.44 313 ILE B O 1
ATOM 5659 N N . ILE B 1 314 ? 0.389 24.062 -0.548 1 88.12 314 ILE B N 1
ATOM 5660 C CA . ILE B 1 314 ? 0.75 25.453 -0.295 1 88.12 314 ILE B CA 1
ATOM 5661 C C . ILE B 1 314 ? 2.262 25.625 -0.409 1 88.12 314 ILE B C 1
ATOM 5663 O O . ILE B 1 314 ? 3.025 24.891 0.229 1 88.12 314 ILE B O 1
ATOM 5667 N N . SER B 1 315 ? 2.609 26.594 -1.17 1 91.81 315 SER B N 1
ATOM 5668 C CA . SER B 1 315 ? 4.031 26.891 -1.323 1 91.81 315 SER B CA 1
ATOM 5669 C C . SER B 1 315 ? 4.578 27.641 -0.113 1 91.81 315 SER B C 1
ATOM 5671 O O . SER B 1 315 ? 3.918 28.531 0.42 1 91.81 315 SER B O 1
ATOM 5673 N N . CYS B 1 316 ? 5.789 27.328 0.24 1 94 316 CYS B N 1
ATOM 5674 C CA . CYS B 1 316 ? 6.461 28.031 1.33 1 94 316 CYS B CA 1
ATOM 5675 C C . CYS B 1 316 ? 7.113 29.312 0.834 1 94 316 CYS B C 1
ATOM 5677 O O . CYS B 1 316 ? 7.512 30.156 1.635 1 94 316 CYS B O 1
ATOM 5679 N N . TRP B 1 317 ? 7.18 29.438 -0.468 1 93.88 317 TRP B N 1
ATOM 5680 C CA . TRP B 1 317 ? 7.965 30.547 -1.021 1 93.88 317 TRP B CA 1
ATOM 5681 C C . TRP B 1 317 ? 7.133 31.375 -1.995 1 93.88 317 TRP B C 1
ATOM 5683 O O . TRP B 1 317 ? 6.254 30.844 -2.678 1 93.88 317 TRP B O 1
ATOM 5693 N N . ARG B 1 318 ? 7.371 32.625 -1.943 1 90.12 318 ARG B N 1
ATOM 5694 C CA . ARG B 1 318 ? 6.891 33.562 -2.936 1 90.12 318 ARG B CA 1
ATOM 5695 C C . ARG B 1 318 ? 8.016 34.469 -3.42 1 90.12 318 ARG B C 1
ATOM 5697 O O . ARG B 1 318 ? 8.562 35.25 -2.646 1 90.12 318 ARG B O 1
ATOM 5704 N N . GLU B 1 319 ? 8.289 34.469 -4.719 1 83.94 319 GLU B N 1
ATOM 5705 C CA . GLU B 1 319 ? 9.352 35.281 -5.312 1 83.94 319 GLU B CA 1
ATOM 5706 C C . GLU B 1 319 ? 10.648 35.188 -4.508 1 83.94 319 GLU B C 1
ATOM 5708 O O . GLU B 1 319 ? 11.242 36.188 -4.133 1 83.94 319 GLU B O 1
ATOM 5713 N N . LYS B 1 320 ? 11.078 34.094 -3.961 1 82 320 LYS B N 1
ATOM 5714 C CA . LYS B 1 320 ? 12.344 33.75 -3.312 1 82 320 LYS B CA 1
ATOM 5715 C C . LYS B 1 320 ? 12.32 34.125 -1.834 1 82 320 LYS B C 1
ATOM 5717 O O . LYS B 1 320 ? 13.359 34.094 -1.169 1 82 320 LYS B O 1
ATOM 5722 N N . THR B 1 321 ? 11.219 34.656 -1.349 1 92.19 321 THR B N 1
ATOM 5723 C CA . THR B 1 321 ? 11.047 34.906 0.077 1 92.19 321 THR B CA 1
ATOM 5724 C C . THR B 1 321 ? 10.023 33.938 0.683 1 92.19 321 THR B C 1
ATOM 5726 O O . THR B 1 321 ? 9.156 33.438 -0.023 1 92.19 321 THR B O 1
ATOM 5729 N N . LEU B 1 322 ? 10.211 33.781 1.945 1 95.38 322 LEU B N 1
ATOM 5730 C CA . LEU B 1 322 ? 9.211 32.969 2.639 1 95.38 322 LEU B CA 1
ATOM 5731 C C . LEU B 1 322 ? 7.828 33.594 2.529 1 95.38 322 LEU B C 1
ATOM 5733 O O . LEU B 1 322 ? 7.672 34.781 2.74 1 95.38 322 LEU B O 1
ATOM 5737 N N . ASP B 1 323 ? 6.871 32.875 2.098 1 95.88 323 ASP B N 1
ATOM 5738 C CA . ASP B 1 323 ? 5.504 33.375 1.973 1 95.88 323 ASP B CA 1
ATOM 5739 C C . ASP B 1 323 ? 4.863 33.562 3.344 1 95.88 323 ASP B C 1
ATOM 5741 O O . ASP B 1 323 ? 4.523 32.594 4.02 1 95.88 323 ASP B O 1
ATOM 5745 N N . LEU B 1 324 ? 4.598 34.781 3.703 1 95.94 324 LEU B N 1
ATOM 5746 C CA . LEU B 1 324 ? 4.102 35.125 5.031 1 95.94 324 LEU B CA 1
ATOM 5747 C C . LEU B 1 324 ? 2.68 34.594 5.227 1 95.94 324 LEU B C 1
ATOM 5749 O O . LEU B 1 324 ? 2.289 34.25 6.344 1 95.94 324 LEU B O 1
ATOM 5753 N N . THR B 1 325 ? 1.979 34.531 4.137 1 96 325 THR B N 1
ATOM 5754 C CA . THR B 1 325 ? 0.631 33.969 4.227 1 96 325 THR B CA 1
ATOM 5755 C C . THR B 1 325 ? 0.674 32.531 4.652 1 96 325 THR B C 1
ATOM 5757 O O . THR B 1 325 ? -0.119 32.094 5.492 1 96 325 THR B O 1
ATOM 5760 N N . THR B 1 326 ? 1.608 31.812 4.078 1 96 326 THR B N 1
ATOM 5761 C CA . THR B 1 326 ? 1.799 30.422 4.441 1 96 326 THR B CA 1
ATOM 5762 C C . THR B 1 326 ? 2.219 30.297 5.906 1 96 326 THR B C 1
ATOM 5764 O O . THR B 1 326 ? 1.697 29.438 6.637 1 96 326 THR B O 1
ATOM 5767 N N . VAL B 1 327 ? 3.08 31.156 6.34 1 97.81 327 VAL B N 1
ATOM 5768 C CA . VAL B 1 327 ? 3.576 31.141 7.715 1 97.81 327 VAL B CA 1
ATOM 5769 C C . VAL B 1 327 ? 2.418 31.375 8.68 1 97.81 327 VAL B C 1
ATOM 5771 O O . VAL B 1 327 ? 2.271 30.641 9.664 1 97.81 327 VAL B O 1
ATOM 5774 N N . VAL B 1 328 ? 1.623 32.344 8.375 1 97.88 328 VAL B N 1
ATOM 5775 C CA . VAL B 1 328 ? 0.5 32.688 9.242 1 97.88 328 VAL B CA 1
ATOM 5776 C C . VAL B 1 328 ? -0.517 31.547 9.234 1 97.88 328 VAL B C 1
ATOM 5778 O O . VAL B 1 328 ? -1.102 31.219 10.266 1 97.88 328 VAL B O 1
ATOM 5781 N N . PHE B 1 329 ? -0.716 30.969 8.086 1 97.44 329 PHE B N 1
ATOM 5782 C CA . PHE B 1 329 ? -1.617 29.828 7.977 1 97.44 329 PHE B CA 1
ATOM 5783 C C . PHE B 1 329 ? -1.146 28.688 8.852 1 97.44 329 PHE B C 1
ATOM 5785 O O . PHE B 1 329 ? -1.93 28.109 9.617 1 97.44 329 PHE B O 1
ATOM 5792 N N . ILE B 1 330 ? 0.107 28.344 8.773 1 97.75 330 ILE B N 1
ATOM 5793 C CA . ILE B 1 330 ? 0.707 27.297 9.594 1 97.75 330 ILE B CA 1
ATOM 5794 C C . ILE B 1 330 ? 0.563 27.656 11.07 1 97.75 330 ILE B C 1
ATOM 5796 O O . ILE B 1 330 ? 0.189 26.812 11.883 1 97.75 330 ILE B O 1
ATOM 5800 N N . TRP B 1 331 ? 0.849 28.922 11.359 1 98.31 331 TRP B N 1
ATOM 5801 C CA . TRP B 1 331 ? 0.749 29.406 12.727 1 98.31 331 TRP B CA 1
ATOM 5802 C C . TRP B 1 331 ? -0.651 29.188 13.289 1 98.31 331 TRP B C 1
ATOM 5804 O O . TRP B 1 331 ? -0.807 28.703 14.414 1 98.31 331 TRP B O 1
ATOM 5814 N N . MET B 1 332 ? -1.63 29.484 12.531 1 97.81 332 MET B N 1
ATOM 5815 C CA . MET B 1 332 ? -3.012 29.312 12.977 1 97.81 332 MET B CA 1
ATOM 5816 C C . MET B 1 332 ? -3.34 27.844 13.195 1 97.81 332 MET B C 1
ATOM 5818 O O . MET B 1 332 ? -3.975 27.484 14.195 1 97.81 332 MET B O 1
ATOM 5822 N N . LEU B 1 333 ? -2.891 26.984 12.312 1 97.38 333 LEU B N 1
ATOM 5823 C CA . LEU B 1 333 ? -3.174 25.562 12.422 1 97.38 333 LEU B CA 1
ATOM 5824 C C . LEU B 1 333 ? -2.434 24.938 13.602 1 97.38 333 LEU B C 1
ATOM 5826 O O . LEU B 1 333 ? -2.967 24.062 14.281 1 97.38 333 LEU B O 1
ATOM 5830 N N . LEU B 1 334 ? -1.222 25.406 13.805 1 97.88 334 LEU B N 1
ATOM 5831 C CA . LEU B 1 334 ? -0.438 24.891 14.922 1 97.88 334 LEU B CA 1
ATOM 5832 C C . LEU B 1 334 ? -1.094 25.25 16.25 1 97.88 334 LEU B C 1
ATOM 5834 O O . LEU B 1 334 ? -0.938 24.531 17.234 1 97.88 334 LEU B O 1
ATOM 5838 N N . ASN B 1 335 ? -1.754 26.328 16.281 1 97.44 335 ASN B N 1
ATOM 5839 C CA . ASN B 1 335 ? -2.447 26.812 17.469 1 97.44 335 ASN B CA 1
ATOM 5840 C C . ASN B 1 335 ? -3.959 26.656 17.344 1 97.44 335 ASN B C 1
ATOM 5842 O O . ASN B 1 335 ? -4.711 27.578 17.688 1 97.44 335 ASN B O 1
ATOM 5846 N N . PHE B 1 336 ? -4.375 25.5 16.875 1 96.88 336 PHE B N 1
ATOM 5847 C CA . PHE B 1 336 ? -5.742 25.234 16.453 1 96.88 336 PHE B CA 1
ATOM 5848 C C . PHE B 1 336 ? -6.715 25.406 17.609 1 96.88 336 PHE B C 1
ATOM 5850 O O . PHE B 1 336 ? -7.84 25.875 17.422 1 96.88 336 PHE B O 1
ATOM 5857 N N . PRO B 1 337 ? -6.375 25.156 18.859 1 95.25 337 PRO B N 1
ATOM 5858 C CA . PRO B 1 337 ? -7.371 25.344 19.922 1 95.25 337 PRO B CA 1
ATOM 5859 C C . PRO B 1 337 ? -7.762 26.812 20.109 1 95.25 337 PRO B C 1
ATOM 5861 O O . PRO B 1 337 ? -8.773 27.109 20.75 1 95.25 337 PRO B O 1
ATOM 5864 N N . ILE B 1 338 ? -6.922 27.703 19.594 1 95.75 338 ILE B N 1
ATOM 5865 C CA . ILE B 1 338 ? -7.184 29.141 19.703 1 95.75 338 ILE B CA 1
ATOM 5866 C C . ILE B 1 338 ? -7.895 29.625 18.438 1 95.75 338 ILE B C 1
ATOM 5868 O O . ILE B 1 338 ? -8.844 30.406 18.531 1 95.75 338 ILE B O 1
ATOM 5872 N N . PHE B 1 339 ? -7.516 29.109 17.328 1 96.88 339 PHE B N 1
ATOM 5873 C CA . PHE B 1 339 ? -7.906 29.75 16.078 1 96.88 339 PHE B CA 1
ATOM 5874 C C . PHE B 1 339 ? -9.008 28.969 15.391 1 96.88 339 PHE B C 1
ATOM 5876 O O . PHE B 1 339 ? -9.656 29.469 14.477 1 96.88 339 PHE B O 1
ATOM 5883 N N . MET B 1 340 ? -9.211 27.75 15.719 1 95.94 340 MET B N 1
ATOM 5884 C CA . MET B 1 340 ? -10.211 26.938 15.031 1 95.94 340 MET B CA 1
ATOM 5885 C C . MET B 1 340 ? -11.477 26.781 15.875 1 95.94 340 MET B C 1
ATOM 5887 O O . MET B 1 340 ? -11.445 27.016 17.078 1 95.94 340 MET B O 1
ATOM 5891 N N . CYS B 1 341 ? -12.508 26.406 15.18 1 94.56 341 CYS B N 1
ATOM 5892 C CA . CYS B 1 341 ? -13.766 26.125 15.867 1 94.56 341 CYS B CA 1
ATOM 5893 C C . CYS B 1 341 ? -13.812 24.688 16.375 1 94.56 341 CYS B C 1
ATOM 5895 O O . CYS B 1 341 ? -13.438 23.766 15.656 1 94.56 341 CYS B O 1
ATOM 5897 N N . LYS B 1 342 ? -14.203 24.609 17.578 1 94.31 342 LYS B N 1
ATOM 5898 C CA . LYS B 1 342 ? -14.391 23.297 18.172 1 94.31 342 LYS B CA 1
ATOM 5899 C C . LYS B 1 342 ? -15.758 22.719 17.812 1 94.31 342 LYS B C 1
ATOM 5901 O O . LYS B 1 342 ? -16.719 23.469 17.594 1 94.31 342 LYS B O 1
ATOM 5906 N N . ASN B 1 343 ? -15.875 21.391 17.719 1 94 343 ASN B N 1
ATOM 5907 C CA . ASN B 1 343 ? -17.125 20.688 17.438 1 94 343 ASN B CA 1
ATOM 5908 C C . ASN B 1 343 ? -17.781 21.172 16.156 1 94 343 ASN B C 1
ATOM 5910 O O . ASN B 1 343 ? -18.969 21.484 16.156 1 94 343 ASN B O 1
ATOM 5914 N N . LEU B 1 344 ? -16.984 21.266 15.172 1 90.38 344 LEU B N 1
ATOM 5915 C CA . LEU B 1 344 ? -17.438 21.766 13.891 1 90.38 344 LEU B CA 1
ATOM 5916 C C . LEU B 1 344 ? -18.594 20.938 13.344 1 90.38 344 LEU B C 1
ATOM 5918 O O . LEU B 1 344 ? -19.5 21.469 12.719 1 90.38 344 LEU B O 1
ATOM 5922 N N . ALA B 1 345 ? -18.531 19.703 13.578 1 88.25 345 ALA B N 1
ATOM 5923 C CA . ALA B 1 345 ? -19.531 18.781 13.039 1 88.25 345 ALA B CA 1
ATOM 5924 C C . ALA B 1 345 ? -20.906 19.016 13.688 1 88.25 345 ALA B C 1
ATOM 5926 O O . ALA B 1 345 ? -21.922 18.547 13.172 1 88.25 345 ALA B O 1
ATOM 5927 N N . ASP B 1 346 ? -20.953 19.625 14.797 1 87.56 346 ASP B N 1
ATOM 5928 C CA . ASP B 1 346 ? -22.219 19.969 15.438 1 87.56 346 ASP B CA 1
ATOM 5929 C C . ASP B 1 346 ? -22.891 21.156 14.742 1 87.56 346 ASP B C 1
ATOM 5931 O O . ASP B 1 346 ? -24.109 21.344 14.844 1 87.56 346 ASP B O 1
ATOM 5935 N N . GLN B 1 347 ? -22.141 21.922 14.07 1 82.38 347 GLN B N 1
ATOM 5936 C CA . GLN B 1 347 ? -22.625 23.172 13.484 1 82.38 347 GLN B CA 1
ATOM 5937 C C . GLN B 1 347 ? -22.875 23.016 11.984 1 82.38 347 GLN B C 1
ATOM 5939 O O . GLN B 1 347 ? -23.766 23.672 11.438 1 82.38 347 GLN B O 1
ATOM 5944 N N . TYR B 1 348 ? -22.047 22.172 11.438 1 81.06 348 TYR B N 1
ATOM 5945 C CA . TYR B 1 348 ? -22.125 22.016 9.992 1 81.06 348 TYR B CA 1
ATOM 5946 C C . TYR B 1 348 ? -22.234 20.547 9.602 1 81.06 348 TYR B C 1
ATOM 5948 O O . TYR B 1 348 ? -21.781 19.672 10.352 1 81.06 348 TYR B O 1
ATOM 5956 N N . GLU B 1 349 ? -22.875 20.406 8.469 1 79.38 349 GLU B N 1
ATOM 5957 C CA . GLU B 1 349 ? -22.969 19.031 7.961 1 79.38 349 GLU B CA 1
ATOM 5958 C C . GLU B 1 349 ? -21.688 18.625 7.25 1 79.38 349 GLU B C 1
ATOM 5960 O O . GLU B 1 349 ? -21.203 19.328 6.367 1 79.38 349 GLU B O 1
ATOM 5965 N N . PHE B 1 350 ? -21.047 17.594 7.754 1 83.25 350 PHE B N 1
ATOM 5966 C CA . PHE B 1 350 ? -19.875 16.984 7.133 1 83.25 350 PHE B CA 1
ATOM 5967 C C . PHE B 1 350 ? -20.156 15.547 6.715 1 83.25 350 PHE B C 1
ATOM 5969 O O . PHE B 1 350 ? -20.984 14.875 7.328 1 83.25 350 PHE B O 1
ATOM 5976 N N . ASP B 1 351 ? -19.578 15.25 5.645 1 85.94 351 ASP B N 1
ATOM 5977 C CA . ASP B 1 351 ? -19.516 13.82 5.375 1 85.94 351 ASP B CA 1
ATOM 5978 C C . ASP B 1 351 ? -18.516 13.117 6.301 1 85.94 351 ASP B C 1
ATOM 5980 O O . ASP B 1 351 ? -17.359 13.539 6.402 1 85.94 351 ASP B O 1
ATOM 5984 N N . ARG B 1 352 ? -18.984 12.125 6.945 1 92.06 352 ARG B N 1
ATOM 5985 C CA . ARG B 1 352 ? -18.078 11.32 7.75 1 92.06 352 ARG B CA 1
ATOM 5986 C C . ARG B 1 352 ? -17 10.68 6.879 1 92.06 352 ARG B C 1
ATOM 5988 O O . ARG B 1 352 ? -17.266 10.25 5.758 1 92.06 352 ARG B O 1
ATOM 5995 N N . SER B 1 353 ? -15.828 10.609 7.422 1 94.94 353 SER B N 1
ATOM 5996 C CA . SER B 1 353 ? -14.703 10.094 6.648 1 94.94 353 SER B CA 1
ATOM 5997 C C . SER B 1 353 ? -14.852 8.594 6.398 1 94.94 353 SER B C 1
ATOM 5999 O O . SER B 1 353 ? -14.172 8.039 5.527 1 94.94 353 SER B O 1
ATOM 6001 N N . ASN B 1 354 ? -15.656 7.898 7.168 1 96.44 354 ASN B N 1
ATOM 6002 C CA . ASN B 1 354 ? -15.906 6.465 7.086 1 96.44 354 ASN B CA 1
ATOM 6003 C C . ASN B 1 354 ? -14.812 5.66 7.785 1 96.44 354 ASN B C 1
ATOM 6005 O O . ASN B 1 354 ? -14.781 4.434 7.691 1 96.44 354 ASN B O 1
ATOM 6009 N N . PHE B 1 355 ? -13.93 6.281 8.508 1 97.62 355 PHE B N 1
ATOM 6010 C CA . PHE B 1 355 ? -12.836 5.574 9.164 1 97.62 355 PHE B CA 1
ATOM 6011 C C . PHE B 1 355 ? -13.359 4.66 10.266 1 97.62 355 PHE B C 1
ATOM 6013 O O . PHE B 1 355 ? -12.914 3.52 10.398 1 97.62 355 PHE B O 1
ATOM 6020 N N . HIS B 1 356 ? -14.273 5.18 11.062 1 96.81 356 HIS B N 1
ATOM 6021 C CA . HIS B 1 356 ? -14.836 4.379 12.148 1 96.81 356 HIS B CA 1
ATOM 6022 C C . HIS B 1 356 ? -15.375 3.049 11.625 1 96.81 356 HIS B C 1
ATOM 6024 O O . HIS B 1 356 ? -15.148 2 12.234 1 96.81 356 HIS B O 1
ATOM 6030 N N . LYS B 1 357 ? -16.047 3.178 10.555 1 95.44 357 LYS B N 1
ATOM 6031 C CA . LYS B 1 357 ? -16.641 1.988 9.945 1 95.44 357 LYS B CA 1
ATOM 6032 C C . LYS B 1 357 ? -15.562 1.056 9.398 1 95.44 357 LYS B C 1
ATOM 6034 O O . LYS B 1 357 ? -15.625 -0.159 9.602 1 95.44 357 LYS B O 1
ATOM 6039 N N . LEU B 1 358 ? -14.625 1.596 8.719 1 94.94 358 LEU B N 1
ATOM 6040 C CA . LEU B 1 358 ? -13.586 0.819 8.062 1 94.94 358 LEU B CA 1
ATOM 6041 C C . LEU B 1 358 ? -12.656 0.168 9.086 1 94.94 358 LEU B C 1
ATOM 6043 O O . LEU B 1 358 ? -12.141 -0.924 8.852 1 94.94 358 LEU B O 1
ATOM 6047 N N . ALA B 1 359 ? -12.461 0.845 10.18 1 93.69 359 ALA B N 1
ATOM 6048 C CA . ALA B 1 359 ? -11.57 0.327 11.219 1 93.69 359 ALA B CA 1
ATOM 6049 C C . ALA B 1 359 ? -12.211 -0.847 11.953 1 93.69 359 ALA B C 1
ATOM 6051 O O . ALA B 1 359 ? -11.508 -1.693 12.516 1 93.69 359 ALA B O 1
ATOM 6052 N N . GLU B 1 360 ? -13.516 -0.871 12.031 1 90.38 360 GLU B N 1
ATOM 6053 C CA . GLU B 1 360 ? -14.289 -1.959 12.625 1 90.38 360 GLU B CA 1
ATOM 6054 C C . GLU B 1 360 ? -13.727 -2.361 13.984 1 90.38 360 GLU B C 1
ATOM 6056 O O . GLU B 1 360 ? -13.648 -1.54 14.898 1 90.38 360 GLU B O 1
ATOM 6061 N N . THR B 1 361 ? -13.102 -3.584 14.008 1 84.06 361 THR B N 1
ATOM 6062 C CA . THR B 1 361 ? -12.617 -4.141 15.273 1 84.06 361 THR B CA 1
ATOM 6063 C C . THR B 1 361 ? -11.383 -3.387 15.758 1 84.06 361 THR B C 1
ATOM 6065 O O . THR B 1 361 ? -11.094 -3.377 16.953 1 84.06 361 THR B O 1
ATOM 6068 N N . LYS B 1 362 ? -10.734 -2.746 14.891 1 89.25 362 LYS B N 1
ATOM 6069 C CA . LYS B 1 362 ? -9.508 -2.049 15.258 1 89.25 362 LYS B CA 1
ATOM 6070 C C . LYS B 1 362 ? -9.805 -0.661 15.82 1 89.25 362 LYS B C 1
ATOM 6072 O O . LYS B 1 362 ? -8.922 -0.002 16.375 1 89.25 362 LYS B O 1
ATOM 6077 N N . LEU B 1 363 ? -11.023 -0.192 15.727 1 91.62 363 LEU B N 1
ATOM 6078 C CA . LEU B 1 363 ? -11.391 1.118 16.25 1 91.62 363 LEU B CA 1
ATOM 6079 C C . LEU B 1 363 ? -11.125 1.2 17.75 1 91.62 363 LEU B C 1
ATOM 6081 O O . LEU B 1 363 ? -10.648 2.225 18.234 1 91.62 363 LEU B O 1
ATOM 6085 N N . LYS B 1 364 ? -11.375 0.136 18.406 1 87.19 364 LYS B N 1
ATOM 6086 C CA . LYS B 1 364 ? -11.156 0.101 19.844 1 87.19 364 LYS B CA 1
ATOM 6087 C C . LYS B 1 364 ? -9.688 0.297 20.188 1 87.19 364 LYS B C 1
ATOM 6089 O O . LYS B 1 364 ? -9.352 0.891 21.219 1 87.19 364 LYS B O 1
ATOM 6094 N N . ARG B 1 365 ? -8.867 -0.198 19.344 1 87.44 365 ARG B N 1
ATOM 6095 C CA . ARG B 1 365 ? -7.434 -0.014 19.562 1 87.44 365 ARG B CA 1
ATOM 6096 C C . ARG B 1 365 ? -7.039 1.451 19.391 1 87.44 365 ARG B C 1
ATOM 6098 O O . ARG B 1 365 ? -6.262 1.98 20.203 1 87.44 365 ARG B O 1
ATOM 6105 N N . TYR B 1 366 ? -7.598 2.08 18.422 1 90.94 366 TYR B N 1
ATOM 6106 C CA . TYR B 1 366 ? -7.34 3.5 18.203 1 90.94 366 TYR B CA 1
ATOM 6107 C C . TYR B 1 366 ? -7.828 4.328 19.375 1 90.94 366 TYR B C 1
ATOM 6109 O O . TYR B 1 366 ? -7.176 5.301 19.781 1 90.94 366 TYR B O 1
ATOM 6117 N N . GLN B 1 367 ? -8.844 3.896 19.984 1 89.75 367 GLN B N 1
ATOM 6118 C CA . GLN B 1 367 ? -9.445 4.633 21.094 1 89.75 367 GLN B CA 1
ATOM 6119 C C . GLN B 1 367 ? -8.617 4.48 22.375 1 89.75 367 GLN B C 1
ATOM 6121 O O . GLN B 1 367 ? -8.828 5.207 23.344 1 89.75 367 GLN B O 1
ATOM 6126 N N . LYS B 1 368 ? -7.551 3.602 22.203 1 85.81 368 LYS B N 1
ATOM 6127 C CA . LYS B 1 368 ? -6.723 3.361 23.375 1 85.81 368 LYS B CA 1
ATOM 6128 C C . LYS B 1 368 ? -5.273 3.77 23.125 1 85.81 368 LYS B C 1
ATOM 6130 O O . LYS B 1 368 ? -4.445 3.742 24.031 1 85.81 368 LYS B O 1
ATOM 6135 N N . ILE B 1 369 ? -5.043 4.125 21.906 1 82.81 369 ILE B N 1
ATOM 6136 C CA . ILE B 1 369 ? -3.664 4.469 21.578 1 82.81 369 ILE B CA 1
ATOM 6137 C C . ILE B 1 369 ? -3.227 5.691 22.375 1 82.81 369 ILE B C 1
ATOM 6139 O O . ILE B 1 369 ? -3.984 6.656 22.5 1 82.81 369 ILE B O 1
ATOM 6143 N N . ALA B 1 370 ? -2.154 5.617 23.125 1 69.12 370 ALA B N 1
ATOM 6144 C CA . ALA B 1 370 ? -1.573 6.773 23.812 1 69.12 370 ALA B CA 1
ATOM 6145 C C . ALA B 1 370 ? -0.199 7.113 23.234 1 69.12 370 ALA B C 1
ATOM 6147 O O . ALA B 1 370 ? 0.544 6.219 22.828 1 69.12 370 ALA B O 1
ATOM 6148 N N . SER B 1 371 ? -0.087 8.539 22.906 1 59.66 371 SER B N 1
ATOM 6149 C CA . SER B 1 371 ? 1.228 9.008 22.484 1 59.66 371 SER B CA 1
ATOM 6150 C C . SER B 1 371 ? 2.25 8.875 23.609 1 59.66 371 SER B C 1
ATOM 6152 O O . SER B 1 371 ? 1.901 8.977 24.797 1 59.66 371 SER B O 1
ATOM 6154 N N . GLY B 1 372 ? 3.551 8.555 23.328 1 54.84 372 GLY B N 1
ATOM 6155 C CA . GLY B 1 372 ? 4.652 8.75 24.25 1 54.84 372 GLY B CA 1
ATOM 6156 C C . GLY B 1 372 ? 5.023 7.492 25.016 1 54.84 372 GLY B C 1
ATOM 6157 O O . GLY B 1 372 ? 5.988 7.488 25.781 1 54.84 372 GLY B O 1
ATOM 6158 N N . ASN B 1 373 ? 3.959 6.625 25.203 1 49.09 373 ASN B N 1
ATOM 6159 C CA . ASN B 1 373 ? 4.539 5.605 26.078 1 49.09 373 ASN B CA 1
ATOM 6160 C C . ASN B 1 373 ? 5.668 4.852 25.391 1 49.09 373 ASN B C 1
ATOM 6162 O O . ASN B 1 373 ? 5.496 4.344 24.281 1 49.09 373 ASN B O 1
ATOM 6166 N N . ASN B 1 374 ? 6.805 5.434 25.703 1 47.38 374 ASN B N 1
ATOM 6167 C CA . ASN B 1 374 ? 8.133 4.957 25.328 1 47.38 374 ASN B CA 1
ATOM 6168 C C . ASN B 1 374 ? 8.164 3.439 25.172 1 47.38 374 ASN B C 1
ATOM 6170 O O . ASN B 1 374 ? 9.234 2.846 25.031 1 47.38 374 ASN B O 1
ATOM 6174 N N . GLU B 1 375 ? 7.199 2.877 25.719 1 47.75 375 GLU B N 1
ATOM 6175 C CA . GLU B 1 375 ? 7.555 1.463 25.625 1 47.75 375 GLU B CA 1
ATOM 6176 C C . GLU B 1 375 ? 7.754 1.041 24.172 1 47.75 375 GLU B C 1
ATOM 6178 O O . GLU B 1 375 ? 7.219 1.669 23.266 1 47.75 375 GLU B O 1
ATOM 6183 N N . SER B 1 376 ? 8.742 0.244 23.984 1 50.47 376 SER B N 1
ATOM 6184 C CA . SER B 1 376 ? 9.219 -0.431 22.781 1 50.47 376 SER B CA 1
ATOM 6185 C C . SER B 1 376 ? 8.07 -0.736 21.812 1 50.47 376 SER B C 1
ATOM 6187 O O . SER B 1 376 ? 7.277 -1.648 22.062 1 50.47 376 SER B O 1
ATOM 6189 N N . PHE B 1 377 ? 7.578 0.41 21.297 1 56.25 377 PHE B N 1
ATOM 6190 C CA . PHE B 1 377 ? 6.578 0.106 20.281 1 56.25 377 PHE B CA 1
ATOM 6191 C C . PHE B 1 377 ? 7.031 -1.054 19.406 1 56.25 377 PHE B C 1
ATOM 6193 O O . PHE B 1 377 ? 8.102 -0.999 18.797 1 56.25 377 PHE B O 1
ATOM 6200 N N . ASP B 1 378 ? 6.746 -2.195 19.844 1 58.34 378 ASP B N 1
ATOM 6201 C CA . ASP B 1 378 ? 6.98 -3.373 19.016 1 58.34 378 ASP B CA 1
ATOM 6202 C C . ASP B 1 378 ? 6.152 -3.312 17.734 1 58.34 378 ASP B C 1
ATOM 6204 O O . ASP B 1 378 ? 4.98 -3.689 17.719 1 58.34 378 ASP B O 1
ATOM 6208 N N . PHE B 1 379 ? 6.535 -2.406 16.828 1 62.41 379 PHE B N 1
ATOM 6209 C CA . PHE B 1 379 ? 5.859 -2.363 15.539 1 62.41 379 PHE B CA 1
ATOM 6210 C C . PHE B 1 379 ? 5.922 -3.719 14.844 1 62.41 379 PHE B C 1
ATOM 6212 O O . PHE B 1 379 ? 6.988 -4.336 14.773 1 62.41 379 PHE B O 1
ATOM 6219 N N . GLU B 1 380 ? 4.836 -4.5 15.203 1 57.22 380 GLU B N 1
ATOM 6220 C CA . GLU B 1 380 ? 4.723 -5.852 14.672 1 57.22 380 GLU B CA 1
ATOM 6221 C C . GLU B 1 380 ? 5.23 -5.922 13.227 1 57.22 380 GLU B C 1
ATOM 6223 O O . GLU B 1 380 ? 5.254 -4.91 12.531 1 57.22 380 GLU B O 1
ATOM 6228 N N . ASN B 1 381 ? 5.633 -7.23 12.914 1 60.28 381 ASN B N 1
ATOM 6229 C CA . ASN B 1 381 ? 6.211 -7.734 11.672 1 60.28 381 ASN B CA 1
ATOM 6230 C C . ASN B 1 381 ? 5.203 -7.695 10.523 1 60.28 381 ASN B C 1
ATOM 6232 O O . ASN B 1 381 ? 4.027 -8 10.719 1 60.28 381 ASN B O 1
ATOM 6236 N N . ASP B 1 382 ? 5.305 -6.797 9.664 1 64.12 382 ASP B N 1
ATOM 6237 C CA . ASP B 1 382 ? 4.566 -6.754 8.406 1 64.12 382 ASP B CA 1
ATOM 6238 C C . ASP B 1 382 ? 4.77 -8.039 7.605 1 64.12 382 ASP B C 1
ATOM 6240 O O . ASP B 1 382 ? 5.074 -7.988 6.414 1 64.12 382 ASP B O 1
ATOM 6244 N N . SER B 1 383 ? 4.703 -9.203 8.398 1 72.12 383 SER B N 1
ATOM 6245 C CA . SER B 1 383 ? 4.934 -10.461 7.699 1 72.12 383 SER B CA 1
ATOM 6246 C C . SER B 1 383 ? 3.629 -11.227 7.5 1 72.12 383 SER B C 1
ATOM 6248 O O . SER B 1 383 ? 2.889 -11.461 8.453 1 72.12 383 SER B O 1
ATOM 6250 N N . TYR B 1 384 ? 3.344 -11.547 6.34 1 77 384 TYR B N 1
ATOM 6251 C CA . TYR B 1 384 ? 2.225 -12.414 6 1 77 384 TYR B CA 1
ATOM 6252 C C . TYR B 1 384 ? 2.318 -13.742 6.746 1 77 384 TYR B C 1
ATOM 6254 O O . TYR B 1 384 ? 1.323 -14.227 7.289 1 77 384 TYR B O 1
ATOM 6262 N N . ALA B 1 385 ? 3.473 -14.211 6.871 1 73.31 385 ALA B N 1
ATOM 6263 C CA . ALA B 1 385 ? 3.721 -15.508 7.496 1 73.31 385 ALA B CA 1
ATOM 6264 C C . ALA B 1 385 ? 3.4 -15.469 8.984 1 73.31 385 ALA B C 1
ATOM 6266 O O . ALA B 1 385 ? 2.871 -16.438 9.539 1 73.31 385 ALA B O 1
ATOM 6267 N N . GLU B 1 386 ? 3.617 -14.312 9.586 1 74.44 386 GLU B N 1
ATOM 6268 C CA . GLU B 1 386 ? 3.48 -14.242 11.031 1 74.44 386 GLU B CA 1
ATOM 6269 C C . GLU B 1 386 ? 2.086 -13.766 11.438 1 74.44 386 GLU B C 1
ATOM 6271 O O . GLU B 1 386 ? 1.603 -14.094 12.523 1 74.44 386 GLU B O 1
ATOM 6276 N N . VAL B 1 387 ? 1.532 -13.117 10.461 1 75 387 VAL B N 1
ATOM 6277 C CA . VAL B 1 387 ? 0.282 -12.477 10.867 1 75 387 VAL B CA 1
ATOM 6278 C C . VAL B 1 387 ? -0.898 -13.195 10.219 1 75 387 VAL B C 1
ATOM 6280 O O . VAL B 1 387 ? -1.859 -13.562 10.898 1 75 387 VAL B O 1
ATOM 6283 N N . VAL B 1 388 ? -0.767 -13.469 8.953 1 75.31 388 VAL B N 1
ATOM 6284 C CA . VAL B 1 388 ? -1.92 -13.938 8.195 1 75.31 388 VAL B CA 1
ATOM 6285 C C . VAL B 1 388 ? -1.953 -15.461 8.195 1 75.31 388 VAL B C 1
ATOM 6287 O O . VAL B 1 388 ? -2.988 -16.062 8.484 1 75.31 388 VAL B O 1
ATOM 6290 N N . MET B 1 389 ? -0.788 -16.047 8.008 1 78.75 389 MET B N 1
ATOM 6291 C CA . MET B 1 389 ? -0.75 -17.5 7.848 1 78.75 389 MET B CA 1
ATOM 6292 C C . MET B 1 389 ? -1.204 -18.203 9.125 1 78.75 389 MET B C 1
ATOM 6294 O O . MET B 1 389 ? -1.97 -19.172 9.062 1 78.75 389 MET B O 1
ATOM 6298 N N . PRO B 1 390 ? -0.728 -17.672 10.281 1 75.44 390 PRO B N 1
ATOM 6299 C CA . PRO B 1 390 ? -1.247 -18.312 11.492 1 75.44 390 PRO B CA 1
ATOM 6300 C C . PRO B 1 390 ? -2.768 -18.219 11.602 1 75.44 390 PRO B C 1
ATOM 6302 O O . PRO B 1 390 ? -3.414 -19.156 12.07 1 75.44 390 PRO B O 1
ATOM 6305 N N . LYS B 1 391 ? -3.279 -17.188 11.125 1 74.62 391 LYS B N 1
ATOM 6306 C CA . LYS B 1 391 ? -4.73 -17.031 11.133 1 74.62 391 LYS B CA 1
ATOM 6307 C C . LYS B 1 391 ? -5.398 -17.984 10.148 1 74.62 391 LYS B C 1
ATOM 6309 O O . LYS B 1 391 ? -6.449 -18.562 10.438 1 74.62 391 LYS B O 1
ATOM 6314 N N . ILE B 1 392 ? -4.77 -18.125 9.047 1 73.25 392 ILE B N 1
ATOM 6315 C CA . ILE B 1 392 ? -5.234 -19.078 8.047 1 73.25 392 ILE B CA 1
ATOM 6316 C C . ILE B 1 392 ? -5.246 -20.484 8.633 1 73.25 392 ILE B C 1
ATOM 6318 O O . ILE B 1 392 ? -6.246 -21.203 8.539 1 73.25 392 ILE B O 1
ATOM 6322 N N . HIS B 1 393 ? -4.195 -20.812 9.266 1 74.88 393 HIS B N 1
ATOM 6323 C CA . HIS B 1 393 ? -4.074 -22.141 9.859 1 74.88 393 HIS B CA 1
ATOM 6324 C C . HIS B 1 393 ? -5.074 -22.328 11 1 74.88 393 HIS B C 1
ATOM 6326 O O . HIS B 1 393 ? -5.637 -23.406 11.156 1 74.88 393 HIS B O 1
ATOM 6332 N N . TYR B 1 394 ? -5.195 -21.312 11.664 1 73.44 394 TYR B N 1
ATOM 6333 C CA . TYR B 1 394 ? -6.184 -21.359 12.742 1 73.44 394 TYR B CA 1
ATOM 6334 C C . TYR B 1 394 ? -7.582 -21.594 12.188 1 73.44 394 TYR B C 1
ATOM 6336 O O . TYR B 1 394 ? -8.312 -22.469 12.656 1 73.44 394 TYR B O 1
ATOM 6344 N N . ILE B 1 395 ? -7.918 -20.859 11.234 1 69.69 395 ILE B N 1
ATOM 6345 C CA . ILE B 1 395 ? -9.234 -20.969 10.617 1 69.69 395 ILE B CA 1
ATOM 6346 C C . ILE B 1 395 ? -9.391 -22.359 9.977 1 69.69 395 ILE B C 1
ATOM 6348 O O . ILE B 1 395 ? -10.438 -22.984 10.102 1 69.69 395 ILE B O 1
ATOM 6352 N N . ALA B 1 396 ? -8.359 -22.734 9.305 1 68.12 396 ALA B N 1
ATOM 6353 C CA . ALA B 1 396 ? -8.391 -24.031 8.641 1 68.12 396 ALA B CA 1
ATOM 6354 C C . ALA B 1 396 ? -8.641 -25.156 9.633 1 68.12 396 ALA B C 1
ATOM 6356 O O . ALA B 1 396 ? -9.281 -26.156 9.305 1 68.12 396 ALA B O 1
ATOM 6357 N N . LYS B 1 397 ? -8.164 -24.953 10.758 1 69 397 LYS B N 1
ATOM 6358 C CA . LYS B 1 397 ? -8.281 -25.984 11.789 1 69 397 LYS B CA 1
ATOM 6359 C C . LYS B 1 397 ? -9.648 -25.938 12.461 1 69 397 LYS B C 1
ATOM 6361 O O . LYS B 1 397 ? -10.141 -26.953 12.961 1 69 397 LYS B O 1
ATOM 6366 N N . HIS B 1 398 ? -10.156 -24.734 12.453 1 64.44 398 HIS B N 1
ATOM 6367 C CA . HIS B 1 398 ? -11.32 -24.562 13.312 1 64.44 398 HIS B CA 1
ATOM 6368 C C . HIS B 1 398 ? -12.586 -24.344 12.492 1 64.44 398 HIS B C 1
ATOM 6370 O O . HIS B 1 398 ? -13.688 -24.297 13.047 1 64.44 398 HIS B O 1
ATOM 6376 N N . VAL B 1 399 ? -12.469 -23.953 11.281 1 59.5 399 VAL B N 1
ATOM 6377 C CA . VAL B 1 399 ? -13.656 -23.656 10.492 1 59.5 399 VAL B CA 1
ATOM 6378 C C . VAL B 1 399 ? -14.195 -24.938 9.852 1 59.5 399 VAL B C 1
ATOM 6380 O O . VAL B 1 399 ? -13.414 -25.781 9.398 1 59.5 399 VAL B O 1
ATOM 6383 N N . ARG B 1 400 ? -15.641 -25.188 10.016 1 54.12 400 ARG B N 1
ATOM 6384 C CA . ARG B 1 400 ? -16.438 -26.281 9.461 1 54.12 400 ARG B CA 1
ATOM 6385 C C . ARG B 1 400 ? -16.469 -26.219 7.938 1 54.12 400 ARG B C 1
ATOM 6387 O O . ARG B 1 400 ? -16.609 -25.141 7.359 1 54.12 400 ARG B O 1
ATOM 6394 N N . GLN B 1 401 ? -15.961 -27.234 7.195 1 53.62 401 GLN B N 1
ATOM 6395 C CA . GLN B 1 401 ? -16.078 -27.391 5.75 1 53.62 401 GLN B CA 1
ATOM 6396 C C . GLN B 1 401 ? -17.516 -27.156 5.289 1 53.62 401 GLN B C 1
ATOM 6398 O O . GLN B 1 401 ? -18.453 -27.625 5.934 1 53.62 401 GLN B O 1
ATOM 6403 N N . ARG B 1 402 ? -17.844 -26.062 4.633 1 50.34 402 ARG B N 1
ATOM 6404 C CA . ARG B 1 402 ? -19.156 -25.938 4.023 1 50.34 402 ARG B CA 1
ATOM 6405 C C . ARG B 1 402 ? -19.469 -27.141 3.139 1 50.34 402 ARG B C 1
ATOM 6407 O O . ARG B 1 402 ? -18.75 -27.422 2.182 1 50.34 402 ARG B O 1
ATOM 6414 N N . ASN B 1 403 ? -19.781 -28.219 3.607 1 43.5 403 ASN B N 1
ATOM 6415 C CA . ASN B 1 403 ? -20.094 -29.469 2.912 1 43.5 403 ASN B CA 1
ATOM 6416 C C . ASN B 1 403 ? -21.047 -29.219 1.74 1 43.5 403 ASN B C 1
ATOM 6418 O O . ASN B 1 403 ? -21.547 -30.172 1.134 1 43.5 403 ASN B O 1
ATOM 6422 N N . GLU B 1 404 ? -22.156 -28.312 1.723 1 45.94 404 GLU B N 1
ATOM 6423 C CA . GLU B 1 404 ? -23.406 -28.812 1.164 1 45.94 404 GLU B CA 1
ATOM 6424 C C . GLU B 1 404 ? -23.375 -28.812 -0.361 1 45.94 404 GLU B C 1
ATOM 6426 O O . GLU B 1 404 ? -22.938 -27.828 -0.971 1 45.94 404 GLU B O 1
ATOM 6431 N N . PRO B 1 405 ? -23.406 -29.969 -1.04 1 48.06 405 PRO B N 1
ATOM 6432 C CA . PRO B 1 405 ? -23.766 -30.031 -2.459 1 48.06 405 PRO B CA 1
ATOM 6433 C C . PRO B 1 405 ? -24.875 -29.062 -2.836 1 48.06 405 PRO B C 1
ATOM 6435 O O . PRO B 1 405 ? -25.797 -28.828 -2.039 1 48.06 405 PRO B O 1
ATOM 6438 N N . HIS B 1 406 ? -24.672 -28 -3.447 1 43.25 406 HIS B N 1
ATOM 6439 C CA . HIS B 1 406 ? -25.891 -27.391 -3.98 1 43.25 406 HIS B CA 1
ATOM 6440 C C . HIS B 1 406 ? -26.766 -28.406 -4.684 1 43.25 406 HIS B C 1
ATOM 6442 O O . HIS B 1 406 ? -26.375 -28.984 -5.703 1 43.25 406 HIS B O 1
ATOM 6448 N N . LEU B 1 407 ? -27.562 -29.203 -4.082 1 34.62 407 LEU B N 1
ATOM 6449 C CA . LEU B 1 407 ? -28.688 -29.828 -4.758 1 34.62 407 LEU B CA 1
ATOM 6450 C C . LEU B 1 407 ? -29.391 -28.812 -5.664 1 34.62 407 LEU B C 1
ATOM 6452 O O . LEU B 1 407 ? -29.938 -27.812 -5.188 1 34.62 407 LEU B O 1
ATOM 6456 N N . LEU B 1 408 ? -29.031 -28.641 -6.922 1 33.41 408 LEU B N 1
ATOM 6457 C CA . LEU B 1 408 ? -30.062 -28.25 -7.879 1 33.41 408 LEU B CA 1
ATOM 6458 C C . LEU B 1 408 ? -31.375 -28.953 -7.582 1 33.41 408 LEU B C 1
ATOM 6460 O O . LEU B 1 408 ? -31.453 -30.172 -7.574 1 33.41 408 LEU B O 1
ATOM 6464 N N . ASP B 1 409 ? -32.312 -28.484 -6.801 1 27.67 409 ASP B N 1
ATOM 6465 C CA . ASP B 1 409 ? -33.688 -28.797 -7.051 1 27.67 409 ASP B CA 1
ATOM 6466 C C . ASP B 1 409 ? -34.031 -28.672 -8.531 1 27.67 409 ASP B C 1
ATOM 6468 O O . ASP B 1 409 ? -33.875 -27.609 -9.125 1 27.67 409 ASP B O 1
ATOM 6472 N N . GLN B 1 410 ? -34.062 -29.844 -9.297 1 23.22 410 GLN B N 1
ATOM 6473 C CA . GLN B 1 410 ? -35.281 -30.156 -10.047 1 23.22 410 GLN B CA 1
ATOM 6474 C C . GLN B 1 410 ? -36.5 -30.234 -9.125 1 23.22 410 GLN B C 1
ATOM 6476 O O . GLN B 1 410 ? -36.406 -30.797 -8.031 1 23.22 410 GLN B O 1
#

Solvent-accessible surface area (backbone atoms only — not comparable to full-atom values): 44627 Å² total; per-residue (Å²): 109,74,70,64,46,55,70,41,50,86,30,70,50,46,52,50,50,22,52,46,67,68,34,71,82,53,58,55,38,29,32,51,42,38,47,65,32,51,44,52,64,42,34,33,43,31,84,67,35,46,65,31,47,39,64,59,52,49,54,51,44,40,69,62,26,72,76,53,94,74,79,71,64,80,41,48,66,41,52,36,71,71,48,32,37,54,68,58,50,50,46,40,37,71,65,40,70,73,80,61,56,77,87,50,44,56,50,52,43,21,50,46,52,41,56,72,44,38,68,60,35,39,49,28,53,47,43,43,61,71,70,47,68,58,55,38,47,49,45,47,34,44,44,59,49,61,51,20,47,37,38,68,86,46,42,53,32,28,34,60,68,52,59,79,56,58,64,42,49,72,37,78,50,89,84,60,74,41,73,50,50,64,35,84,38,52,43,54,42,42,63,25,51,17,47,67,39,45,32,29,38,74,77,59,32,42,30,41,69,43,59,70,65,80,60,73,73,72,64,75,80,63,48,83,64,56,84,72,75,83,75,80,80,74,83,73,87,74,76,71,69,69,69,78,78,63,72,69,69,75,49,48,68,37,24,40,57,45,46,20,18,49,52,48,48,20,50,44,46,29,30,15,34,30,55,69,38,63,87,49,60,40,32,62,32,42,22,35,41,31,43,90,53,33,37,37,45,32,26,18,16,71,79,72,32,38,32,36,30,47,66,55,80,39,52,41,57,47,97,92,34,66,27,61,53,46,51,51,50,50,33,40,54,74,41,29,90,75,37,34,43,65,44,48,67,79,68,40,87,68,66,54,15,46,52,66,68,66,29,50,81,52,39,62,52,45,70,61,26,56,58,63,67,70,60,78,74,56,68,47,74,57,31,29,60,74,56,48,44,52,48,49,52,49,30,55,71,65,24,78,74,86,70,73,68,76,72,74,78,126,107,73,70,64,46,55,71,41,51,87,29,71,51,46,52,51,51,22,52,44,68,67,35,72,82,54,58,56,39,27,33,45,44,38,48,64,31,49,46,53,64,40,33,32,44,31,84,66,36,47,65,33,48,39,64,58,53,47,52,51,45,44,71,67,24,74,78,58,96,67,78,72,59,79,44,47,65,40,54,36,72,71,47,33,37,53,68,61,50,51,44,40,37,72,65,42,70,74,82,59,56,76,87,50,44,56,51,53,43,21,49,44,52,40,56,71,44,39,66,60,36,40,50,28,52,48,43,43,60,72,70,48,68,58,55,38,49,49,46,47,34,44,44,59,50,59,53,21,47,36,38,68,86,47,42,55,34,28,33,60,63,50,59,77,56,58,64,41,48,72,38,78,52,91,82,60,75,42,72,50,50,64,34,81,38,54,42,53,42,42,63,25,52,18,45,67,39,45,32,30,37,74,78,60,32,42,30,41,68,43,58,67,72,72,66,75,67,72,63,75,79,63,53,82,68,58,82,75,77,84,76,80,79,76,84,73,90,71,79,68,69,70,70,76,79,60,74,67,70,74,50,46,71,34,23,41,58,46,47,21,19,49,52,48,46,17,51,44,46,27,30,14,35,31,56,68,38,62,85,48,61,41,32,62,32,42,21,34,41,30,44,90,54,34,38,37,45,32,27,17,16,72,78,73,32,37,33,35,31,47,64,56,80,38,52,40,56,47,98,90,35,65,27,62,52,45,51,52,50,48,32,41,52,73,40,28,91,73,37,35,43,67,42,47,68,80,69,39,93,68,66,54,16,46,52,65,67,67,27,49,81,51,39,64,53,46,70,62,26,56,58,61,67,73,58,78,75,59,67,46,73,57,29,30,58,74,57,48,44,52,48,49,52,48,30,61,71,66,24,73,70,82,69,70,68,73,72,75,77,126

Organism: Crassostrea virginica (NCBI:txid6565)

Sequence (820 aa):
MADDIKKFEGSHEERLLQAILKSSRLKTDFLNLVIKSCNVLKPVLFTNADVVLDLMNQCDKELFQEEQEGSELTAVKISFEKVFNMELIEKLSASGVGDLQDEVKPVVLTIMNYLQNIEDHQNAIYNVKRKGGDEARITAVMAQHLFSQLIPGNKYCINNTSKNLPKVCPCQQPNCGKEIKAGCTALGSGETWHGYVDILLNNNVAVSVISDDEENSDDDNPGPSAPKQLCRSSSSVSLCIEDEHGRHNKGSLLNMNVIDQIIAETITNAFAQINLTKALTGWLIPTFGCTVDQVVAFMYDPKSDVLLQSMDIISCWREKTLDLTTVVFIWMLLNFPIFMCKNLADQYEFDRSNF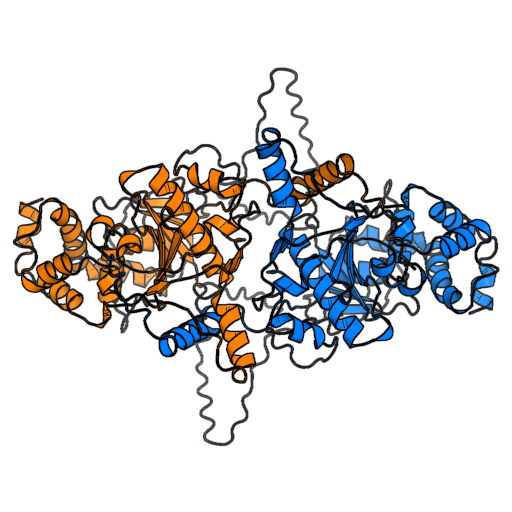HKLAETKLKRYQKIASGNNESFDFENDSYAEVVMPKIHYIAKHVRQRNEPHLLDQMADDIKKFEGSHEERLLQAILKSSRLKTDFLNLVIKSCNVLKPVLFTNADVVLDLMNQCDKELFQEEQEGSELTAVKISFEKVFNMELIEKLSASGVGDLQDEVKPVVLTIMNYLQNIEDHQNAIYNVKRKGGDEARITAVMAQHLFSQLIPGNKYCINNTSKNLPKVCPCQQPNCGKEIKAGCTALGSGETWHGYVDILLNNNVAVSVISDDEENSDDDNPGPSAPKQLCRSSSSVSLCIEDEHGRHNKGSLLNMNVIDQIIAETITNAFAQINLTKALTGWLIPTFGCTVDQVVAFMYDPKSDVLLQSMDIISCWREKTLDLTTVVFIWMLLNFPIFMCKNLADQYEFDRSNFHKLAETKLKRYQKIASGNNESFDFENDSYAEVVMPKIHYIAKHVRQRNEPHLLDQ

Radius of gyration: 30.14 Å; Cα contacts (8 Å, |Δi|>4): 1503; chains: 2; bounding box: 67×98×70 Å

Nearest PDB structures (foldseek):
  6pvi-assembly1_A  TM=3.777E-01  e=2.663E+00  Penicillium fellutanum
  6pvh-assembly1_A  TM=4.914E-01  e=6.176E+00  Penicillium fellutanum
  6pvi-assembly1_A  TM=3.778E-01  e=2.643E+00  Penicillium fellutanum
  6pvh-assembly1_A  TM=4.909E-01  e=5.241E+00  Penicillium fellutanum